Protein AF-A0A6N2D654-F1 (afdb_monomer_lite)

Structure (mmCIF, N/CA/C/O backbone):
data_AF-A0A6N2D654-F1
#
_entry.id   AF-A0A6N2D654-F1
#
loop_
_atom_site.group_PDB
_atom_site.id
_atom_site.type_symbol
_atom_site.label_atom_id
_atom_site.label_alt_id
_atom_site.label_comp_id
_atom_site.label_asym_id
_atom_site.label_entity_id
_atom_site.label_seq_id
_atom_site.pdbx_PDB_ins_code
_atom_site.Cartn_x
_atom_site.Cartn_y
_atom_site.Cartn_z
_atom_site.occupancy
_atom_site.B_iso_or_equiv
_atom_site.auth_seq_id
_atom_site.auth_comp_id
_atom_site.auth_asym_id
_atom_site.auth_atom_id
_atom_site.pdbx_PDB_model_num
ATOM 1 N N . MET A 1 1 ? 50.442 -39.856 20.739 1.00 30.22 1 MET A N 1
ATOM 2 C CA . MET A 1 1 ? 50.245 -41.298 20.496 1.00 30.22 1 MET A CA 1
ATOM 3 C C . MET A 1 1 ? 49.394 -41.437 19.245 1.00 30.22 1 MET A C 1
ATOM 5 O O . MET A 1 1 ? 48.281 -40.948 19.268 1.00 30.22 1 MET A O 1
ATOM 9 N N . ASN A 1 2 ? 50.004 -41.996 18.192 1.00 29.88 2 ASN A N 1
ATOM 10 C CA . ASN A 1 2 ? 49.468 -42.713 17.020 1.00 29.88 2 ASN A CA 1
ATOM 11 C C . ASN A 1 2 ? 48.177 -42.215 16.314 1.00 29.88 2 ASN A C 1
ATOM 13 O O . ASN A 1 2 ? 47.151 -42.105 16.957 1.00 29.88 2 ASN A O 1
ATOM 17 N N . ALA A 1 3 ? 48.072 -42.069 14.983 1.00 34.28 3 ALA A N 1
ATOM 18 C CA . ALA A 1 3 ? 49.008 -42.277 13.869 1.00 34.28 3 ALA A CA 1
ATOM 19 C C . ALA A 1 3 ? 48.269 -42.117 12.500 1.00 34.28 3 ALA A C 1
ATOM 21 O O . ALA A 1 3 ? 47.348 -42.882 12.254 1.00 34.28 3 ALA A O 1
ATOM 22 N N . THR A 1 4 ? 48.803 -41.270 11.589 1.00 38.09 4 THR A N 1
ATOM 23 C CA . THR A 1 4 ? 48.976 -41.451 10.100 1.00 38.09 4 THR A CA 1
ATOM 24 C C . THR A 1 4 ? 47.765 -41.605 9.130 1.00 38.09 4 THR A C 1
ATOM 26 O O . THR A 1 4 ? 46.789 -42.232 9.500 1.00 38.09 4 THR A O 1
ATOM 29 N N . ARG A 1 5 ? 47.735 -41.159 7.843 1.00 29.80 5 ARG A N 1
ATOM 30 C CA . ARG A 1 5 ? 48.710 -40.839 6.736 1.00 29.80 5 ARG A CA 1
ATOM 31 C C . ARG A 1 5 ? 48.085 -39.767 5.785 1.00 29.80 5 ARG A C 1
ATOM 33 O O . ARG A 1 5 ? 46.873 -39.792 5.645 1.00 29.80 5 ARG A O 1
ATOM 40 N N . TRP A 1 6 ? 48.757 -38.729 5.248 1.00 28.94 6 TRP A N 1
ATOM 41 C CA . TRP A 1 6 ? 49.670 -38.612 4.067 1.00 28.94 6 TRP A CA 1
ATOM 42 C C . TRP A 1 6 ? 49.196 -39.360 2.792 1.00 28.94 6 TRP A C 1
ATOM 44 O O . TRP A 1 6 ? 48.847 -40.529 2.881 1.00 28.94 6 TRP A O 1
ATOM 54 N N . THR A 1 7 ? 49.171 -38.785 1.572 1.00 29.03 7 THR A N 1
ATOM 55 C CA . THR A 1 7 ? 50.335 -38.263 0.812 1.00 29.03 7 THR A CA 1
ATOM 56 C C . THR A 1 7 ? 49.921 -37.453 -0.438 1.00 29.03 7 THR A C 1
ATOM 58 O O . THR A 1 7 ? 48.962 -37.814 -1.112 1.00 29.03 7 THR A O 1
ATOM 61 N N . ALA A 1 8 ? 50.712 -36.429 -0.778 1.00 30.97 8 ALA A N 1
ATOM 62 C CA . ALA A 1 8 ? 50.766 -35.755 -2.079 1.00 30.97 8 ALA A CA 1
ATOM 63 C C . ALA A 1 8 ? 51.756 -36.461 -3.032 1.00 30.97 8 ALA A C 1
ATOM 65 O O . ALA A 1 8 ? 52.706 -37.091 -2.563 1.00 30.97 8 ALA A O 1
ATOM 66 N N . LEU A 1 9 ? 51.589 -36.303 -4.350 1.00 26.06 9 LEU A N 1
ATOM 67 C CA . LEU A 1 9 ? 52.608 -36.661 -5.342 1.00 26.06 9 LEU A CA 1
ATOM 68 C C . LEU A 1 9 ? 52.730 -35.553 -6.402 1.00 26.06 9 LEU A C 1
ATOM 70 O O . LEU A 1 9 ? 51.803 -35.308 -7.167 1.00 26.06 9 LEU A O 1
ATOM 74 N N . THR A 1 10 ? 53.900 -34.919 -6.448 1.00 29.47 10 THR A N 1
ATOM 75 C CA . THR A 1 10 ? 54.369 -34.041 -7.528 1.00 29.47 10 THR A CA 1
ATOM 76 C C . THR A 1 10 ? 55.616 -34.690 -8.125 1.00 29.47 10 THR A C 1
ATOM 78 O O . THR A 1 10 ? 56.478 -35.137 -7.365 1.00 29.47 10 THR A O 1
ATOM 81 N N . LEU A 1 11 ? 55.760 -34.709 -9.455 1.00 25.98 11 LEU A N 1
ATOM 82 C CA . LEU A 1 11 ? 57.039 -35.002 -10.110 1.00 25.98 11 LEU A CA 1
ATOM 83 C C . LEU A 1 11 ? 57.305 -34.043 -11.289 1.00 25.98 11 LEU A C 1
ATOM 85 O O . LEU A 1 11 ? 56.505 -33.908 -12.208 1.00 25.98 11 LEU A O 1
ATOM 89 N N . LEU A 1 12 ? 58.459 -33.383 -11.159 1.00 26.81 12 LEU A N 1
ATOM 90 C CA . LEU A 1 12 ? 59.310 -32.605 -12.082 1.00 26.81 12 LEU A CA 1
ATOM 91 C C . LEU A 1 12 ? 59.687 -33.452 -13.341 1.00 26.81 12 LEU A C 1
ATOM 93 O O . LEU A 1 12 ? 59.618 -34.670 -13.249 1.00 26.81 12 LEU A O 1
ATOM 97 N N . ALA A 1 13 ? 60.191 -33.004 -14.504 1.00 29.61 13 ALA A N 1
ATOM 98 C CA . ALA A 1 13 ? 60.833 -31.774 -14.986 1.00 29.61 13 ALA A CA 1
ATOM 99 C C . ALA A 1 13 ? 61.185 -31.899 -16.504 1.00 29.61 13 ALA A C 1
ATOM 101 O O . ALA A 1 13 ? 61.182 -33.010 -17.030 1.00 29.61 13 ALA A O 1
ATOM 102 N N . LEU A 1 14 ? 61.699 -30.789 -17.078 1.00 25.59 14 LEU A N 1
ATOM 103 C CA . LEU A 1 14 ? 62.543 -30.603 -18.292 1.00 25.59 14 LEU A CA 1
ATOM 104 C C . LEU A 1 14 ? 61.855 -30.580 -19.681 1.00 25.59 14 LEU A C 1
ATOM 106 O O . LEU A 1 14 ? 61.030 -31.429 -19.969 1.00 25.59 14 LEU A O 1
ATOM 110 N N . ALA A 1 15 ? 62.238 -29.755 -20.668 1.00 29.62 15 ALA A N 1
ATOM 111 C CA . ALA A 1 15 ? 62.994 -28.494 -20.774 1.00 29.62 15 ALA A CA 1
ATOM 112 C C . ALA A 1 15 ? 62.985 -28.027 -22.258 1.00 29.62 15 ALA A C 1
ATOM 114 O O . ALA A 1 15 ? 63.107 -28.860 -23.146 1.00 29.62 15 ALA A O 1
ATOM 115 N N . LEU A 1 16 ? 62.911 -26.701 -22.464 1.00 30.39 16 LEU A N 1
ATOM 116 C CA . LEU A 1 16 ? 63.540 -25.846 -23.502 1.00 30.39 16 LEU A CA 1
ATOM 117 C C . LEU A 1 16 ? 63.520 -26.234 -25.002 1.00 30.39 16 LEU A C 1
ATOM 119 O O . LEU A 1 16 ? 64.112 -27.223 -25.418 1.00 30.39 16 LEU A O 1
ATOM 123 N N . GLY A 1 17 ? 63.049 -25.297 -25.839 1.00 27.64 17 GLY A N 1
ATOM 124 C CA . GLY A 1 17 ? 63.398 -25.216 -27.265 1.00 27.64 17 GLY A CA 1
ATOM 125 C C . GLY A 1 17 ? 62.677 -24.082 -28.003 1.00 27.64 17 GLY A C 1
ATOM 126 O O . GLY A 1 17 ? 61.460 -24.078 -28.101 1.00 27.64 17 GLY A O 1
ATOM 127 N N . THR A 1 18 ? 63.438 -23.103 -28.478 1.00 31.08 18 THR A N 1
ATOM 128 C CA . THR A 1 18 ? 63.051 -21.777 -28.992 1.00 31.08 18 THR A CA 1
ATOM 129 C C . THR A 1 18 ? 62.722 -21.707 -30.494 1.00 31.08 18 THR A C 1
ATOM 131 O O . THR A 1 18 ? 63.381 -22.379 -31.276 1.00 31.08 18 THR A O 1
ATOM 134 N N . ALA A 1 19 ? 61.863 -20.734 -30.842 1.00 28.12 19 ALA A N 1
ATOM 135 C CA . ALA A 1 19 ? 61.909 -19.798 -31.986 1.00 28.12 19 ALA A CA 1
ATOM 136 C C . ALA A 1 19 ? 61.863 -20.294 -33.451 1.00 28.12 19 ALA A C 1
ATOM 138 O O . ALA A 1 19 ? 62.678 -21.098 -33.889 1.00 28.12 19 ALA A O 1
ATOM 139 N N . GLY A 1 20 ? 61.016 -19.628 -34.252 1.00 25.61 20 GLY A N 1
ATOM 140 C CA . GLY A 1 20 ? 61.179 -19.534 -35.708 1.00 25.61 20 GLY A CA 1
ATOM 141 C C . GLY A 1 20 ? 59.920 -19.104 -36.465 1.00 25.61 20 GLY A C 1
ATOM 142 O O . GLY A 1 20 ? 59.122 -19.951 -36.841 1.00 25.61 20 GLY A O 1
ATOM 143 N N . CYS A 1 21 ? 59.766 -17.797 -36.700 1.00 25.58 21 CYS A N 1
ATOM 144 C CA . CYS A 1 21 ? 58.839 -17.214 -37.680 1.00 25.58 21 CYS A CA 1
ATOM 145 C C . CYS A 1 21 ? 59.178 -17.633 -39.122 1.00 25.58 21 CYS A C 1
ATOM 147 O O . CYS A 1 21 ? 60.349 -17.866 -39.426 1.00 25.58 21 CYS A O 1
ATOM 149 N N . GLY A 1 22 ? 58.197 -17.558 -40.028 1.00 26.50 22 GLY A N 1
ATOM 150 C CA . GLY A 1 22 ? 58.464 -17.420 -41.463 1.00 26.50 22 GLY A CA 1
ATOM 151 C C . GLY A 1 22 ? 57.301 -17.803 -42.375 1.00 26.50 22 GLY A C 1
ATOM 152 O O . GLY A 1 22 ? 57.204 -18.956 -42.776 1.00 26.50 22 GLY A O 1
ATOM 153 N N . ASP A 1 23 ? 56.478 -16.814 -42.729 1.00 33.22 23 ASP A N 1
ATOM 154 C CA . ASP A 1 23 ? 55.616 -16.811 -43.918 1.00 33.22 23 ASP A CA 1
ATOM 155 C C . ASP A 1 23 ? 56.428 -17.057 -45.199 1.00 33.22 23 ASP A C 1
ATOM 157 O O . ASP A 1 23 ? 57.528 -16.518 -45.355 1.00 33.22 23 ASP A O 1
ATOM 161 N N . SER A 1 24 ? 55.856 -17.771 -46.173 1.00 30.14 24 SER A N 1
ATOM 162 C CA . SER A 1 24 ? 56.014 -17.408 -47.590 1.00 30.14 24 SER A CA 1
ATOM 163 C C . SER A 1 24 ? 54.892 -17.988 -48.448 1.00 30.14 24 SER A C 1
ATOM 165 O O . SER A 1 24 ? 54.707 -19.197 -48.564 1.00 30.14 24 SER A O 1
ATOM 167 N N . ASP A 1 25 ? 54.200 -17.040 -49.057 1.00 32.75 25 ASP A N 1
ATOM 168 C CA . ASP A 1 25 ? 53.276 -17.074 -50.178 1.00 32.75 25 ASP A CA 1
ATOM 169 C C . ASP A 1 25 ? 53.813 -17.802 -51.434 1.00 32.75 25 ASP A C 1
ATOM 171 O O . ASP A 1 25 ? 55.025 -17.981 -51.590 1.00 32.75 25 ASP A O 1
ATOM 175 N N . SER A 1 26 ? 52.895 -18.060 -52.378 1.00 31.75 26 SER A N 1
ATOM 176 C CA . SER A 1 26 ? 53.054 -18.263 -53.840 1.00 31.75 26 SER A CA 1
ATOM 177 C C . SER A 1 26 ? 52.588 -19.620 -54.394 1.00 31.75 26 SER A C 1
ATOM 179 O O . SER A 1 26 ? 53.267 -20.642 -54.308 1.00 31.75 26 SER A O 1
ATOM 181 N N . THR A 1 27 ? 51.442 -19.575 -55.078 1.00 34.34 27 THR A N 1
ATOM 182 C CA . THR A 1 27 ? 50.940 -20.570 -56.046 1.00 34.34 27 THR A CA 1
ATOM 183 C C . THR A 1 27 ? 51.730 -20.520 -57.370 1.00 34.34 27 THR A C 1
ATOM 185 O O . THR A 1 27 ? 52.447 -19.545 -57.616 1.00 34.34 27 THR A O 1
ATOM 188 N N . PRO A 1 28 ? 51.627 -21.549 -58.247 1.00 42.59 28 PRO A N 1
ATOM 189 C CA . PRO A 1 28 ? 50.760 -21.383 -59.428 1.00 42.59 28 PRO A CA 1
ATOM 190 C C . PRO A 1 28 ? 50.086 -22.662 -60.004 1.00 42.59 28 PRO A C 1
ATOM 192 O O . PRO A 1 28 ? 50.677 -23.732 -60.084 1.00 42.59 28 PRO A O 1
ATOM 195 N N . VAL A 1 29 ? 48.835 -22.465 -60.446 1.00 31.16 29 VAL A N 1
ATOM 196 C CA . VAL A 1 29 ? 48.130 -22.878 -61.693 1.00 31.16 29 VAL A CA 1
ATOM 197 C C . VAL A 1 29 ? 48.417 -24.229 -62.391 1.00 31.16 29 VAL A C 1
ATOM 199 O O . VAL A 1 29 ? 49.499 -24.422 -62.937 1.00 31.16 29 VAL A O 1
ATOM 202 N N . ALA A 1 30 ? 47.353 -25.042 -62.544 1.00 29.58 30 ALA A N 1
ATOM 203 C CA . ALA A 1 30 ? 46.861 -25.720 -63.776 1.00 29.58 30 ALA A CA 1
ATOM 204 C C . ALA A 1 30 ? 45.679 -26.656 -63.396 1.00 29.58 30 ALA A C 1
ATOM 206 O O . ALA A 1 30 ? 45.871 -27.598 -62.637 1.00 29.58 30 ALA A O 1
ATOM 207 N N . SER A 1 31 ? 44.417 -26.266 -63.626 1.00 29.69 31 SER A N 1
ATOM 208 C CA . SER A 1 31 ? 43.546 -26.682 -64.751 1.00 29.69 31 SER A CA 1
ATOM 209 C C . SER A 1 31 ? 43.261 -28.191 -64.835 1.00 29.69 31 SER A C 1
ATOM 211 O O . SER A 1 31 ? 44.124 -28.932 -65.288 1.00 29.69 31 SER A O 1
ATOM 213 N N . ASP A 1 32 ? 42.046 -28.624 -64.476 1.00 31.31 32 ASP A N 1
ATOM 214 C CA . ASP A 1 32 ? 41.112 -29.208 -65.451 1.00 31.31 32 ASP A CA 1
ATOM 215 C C . ASP A 1 32 ? 39.727 -29.527 -64.858 1.00 31.31 32 ASP A C 1
ATOM 217 O O . ASP A 1 32 ? 39.574 -29.953 -63.716 1.00 31.31 32 ASP A O 1
ATOM 221 N N . ASP A 1 33 ? 38.768 -29.361 -65.760 1.00 31.80 33 ASP A N 1
ATOM 222 C CA . ASP A 1 33 ? 37.466 -30.003 -65.885 1.00 31.80 33 ASP A CA 1
ATOM 223 C C . ASP A 1 33 ? 36.188 -29.439 -65.243 1.00 31.80 33 ASP A C 1
ATOM 225 O O . ASP A 1 33 ? 36.125 -28.841 -64.173 1.00 31.80 33 ASP A O 1
ATOM 229 N N . SER A 1 34 ? 35.145 -29.612 -66.045 1.00 28.59 34 SER A N 1
ATOM 230 C CA . SER A 1 34 ? 33.940 -28.816 -66.192 1.00 28.59 34 SER A CA 1
ATOM 231 C C . SER A 1 34 ? 32.695 -29.698 -66.080 1.00 28.59 34 SER A C 1
ATOM 233 O O . SER A 1 34 ? 32.702 -30.831 -66.549 1.00 28.59 34 SER A O 1
ATOM 235 N N . SER A 1 35 ? 31.630 -29.172 -65.464 1.00 31.84 35 SER A N 1
ATOM 236 C CA . SER A 1 35 ? 30.184 -29.456 -65.673 1.00 31.84 35 SER A CA 1
ATOM 237 C C . SER A 1 35 ? 29.447 -29.088 -64.372 1.00 31.84 35 SER A C 1
ATOM 239 O O . SER A 1 35 ? 29.615 -29.737 -63.351 1.00 31.84 35 SER A O 1
ATOM 241 N N . SER A 1 36 ? 28.808 -27.925 -64.213 1.00 28.38 36 SER A N 1
ATOM 242 C CA . SER A 1 36 ? 27.663 -27.346 -64.935 1.00 28.38 36 SER A CA 1
ATOM 243 C C . SER A 1 36 ? 26.443 -28.264 -65.007 1.00 28.38 36 SER A C 1
ATOM 245 O O . SER A 1 36 ? 26.407 -29.144 -65.856 1.00 28.38 36 SER A O 1
ATOM 247 N N . MET A 1 37 ? 25.457 -27.912 -64.168 1.00 30.34 37 MET A N 1
ATOM 248 C CA . MET A 1 37 ? 24.007 -27.855 -64.419 1.00 30.34 37 MET A CA 1
ATOM 249 C C . MET A 1 37 ? 23.320 -29.118 -64.955 1.00 30.34 37 MET A C 1
ATOM 251 O O . MET A 1 37 ? 23.631 -29.581 -66.041 1.00 30.34 37 MET A O 1
ATOM 255 N N . ASP A 1 38 ? 22.290 -29.598 -64.254 1.00 30.58 38 ASP A N 1
ATOM 256 C CA . ASP A 1 38 ? 20.884 -29.334 -64.617 1.00 30.58 38 ASP A CA 1
ATOM 257 C C . ASP A 1 38 ? 19.944 -30.149 -63.700 1.00 30.58 38 ASP A C 1
ATOM 259 O O . ASP A 1 38 ? 20.124 -31.348 -63.502 1.00 30.58 38 ASP A O 1
ATOM 263 N N . SER A 1 39 ? 18.938 -29.497 -63.123 1.00 30.33 39 SER A N 1
ATOM 264 C CA . SER A 1 39 ? 17.641 -30.125 -62.832 1.00 30.33 39 SER A CA 1
ATOM 265 C C . SER A 1 39 ? 16.569 -29.036 -62.816 1.00 30.33 39 SER A C 1
ATOM 267 O O . SER A 1 39 ? 16.104 -28.551 -61.788 1.00 30.33 39 SER A O 1
ATOM 269 N N . THR A 1 40 ? 16.234 -28.621 -64.033 1.00 29.98 40 THR A N 1
ATOM 270 C CA . THR A 1 40 ? 14.900 -28.209 -64.488 1.00 29.98 40 THR A CA 1
ATOM 271 C C . THR A 1 40 ? 13.785 -29.052 -63.833 1.00 29.98 40 THR A C 1
ATOM 273 O O . THR A 1 40 ? 13.884 -30.268 -63.724 1.00 29.98 40 THR A O 1
ATOM 276 N N . SER A 1 41 ? 12.833 -28.402 -63.153 1.00 32.44 41 SER A N 1
ATOM 277 C CA . SER A 1 41 ? 11.524 -27.948 -63.664 1.00 32.44 41 SER A CA 1
ATOM 278 C C . SER A 1 41 ? 10.500 -29.077 -63.809 1.00 32.44 41 SER A C 1
ATOM 280 O O . SER A 1 41 ? 10.611 -29.848 -64.745 1.00 32.44 41 SER A O 1
ATOM 282 N N . GLU A 1 42 ? 9.483 -29.103 -62.933 1.00 30.39 42 GLU A N 1
ATOM 283 C CA . GLU A 1 42 ? 8.072 -29.303 -63.316 1.00 30.39 42 GLU A CA 1
ATOM 284 C C . GLU A 1 42 ? 7.125 -28.644 -62.285 1.00 30.39 42 GLU A C 1
ATOM 286 O O . GLU A 1 42 ? 6.950 -29.089 -61.156 1.00 30.39 42 GLU A O 1
ATOM 291 N N . THR A 1 43 ? 6.507 -27.544 -62.706 1.00 41.69 43 THR A N 1
ATOM 292 C CA . THR A 1 43 ? 5.106 -27.151 -62.443 1.00 41.69 43 THR A CA 1
ATOM 293 C C . THR A 1 43 ? 4.526 -26.887 -63.846 1.00 41.69 43 THR A C 1
ATOM 295 O O . THR A 1 43 ? 5.325 -26.510 -64.710 1.00 41.69 43 THR A O 1
ATOM 298 N N . PRO A 1 44 ? 3.220 -27.068 -64.159 1.00 42.59 44 PRO A N 1
ATOM 299 C CA . PRO A 1 44 ? 2.097 -26.591 -63.338 1.00 42.59 44 PRO A CA 1
ATOM 300 C C . PRO A 1 44 ? 0.803 -27.440 -63.399 1.00 42.59 44 PRO A C 1
ATOM 302 O O . PRO A 1 44 ? 0.531 -28.115 -64.385 1.00 42.59 44 PRO A O 1
ATOM 305 N N . GLN A 1 45 ? -0.093 -27.285 -62.420 1.00 32.31 45 GLN A N 1
ATOM 306 C CA . GLN A 1 45 ? -1.532 -27.308 -62.716 1.00 32.31 45 GLN A CA 1
ATOM 307 C C . GLN A 1 45 ? -2.269 -26.223 -61.929 1.00 32.31 45 GLN A C 1
ATOM 309 O O . GLN A 1 45 ? -2.055 -26.021 -60.737 1.00 32.31 45 GLN A O 1
ATOM 314 N N . THR A 1 46 ? -3.105 -25.508 -62.673 1.00 35.88 46 THR A N 1
ATOM 315 C CA . THR A 1 46 ? -3.881 -24.319 -62.323 1.00 35.88 46 THR A CA 1
ATOM 316 C C . THR A 1 46 ? -5.373 -24.611 -62.517 1.00 35.88 46 THR A C 1
ATOM 318 O O . THR A 1 46 ? -5.724 -25.407 -63.385 1.00 35.88 46 THR A O 1
ATOM 321 N N . SER A 1 47 ? -6.210 -23.835 -61.808 1.00 33.94 47 SER A N 1
ATOM 322 C CA . SER A 1 47 ? -7.693 -23.798 -61.768 1.00 33.94 47 SER A CA 1
ATOM 323 C C . SER A 1 47 ? -8.353 -24.942 -60.986 1.00 33.94 47 SER A C 1
ATOM 325 O O . SER A 1 47 ? -8.051 -26.099 -61.217 1.00 33.94 47 SER A O 1
ATOM 327 N N . GLU A 1 48 ? -9.237 -24.684 -60.015 1.00 29.75 48 GLU A N 1
ATOM 328 C CA . GLU A 1 48 ? -10.411 -23.802 -60.114 1.00 29.75 48 GLU A CA 1
ATOM 329 C C . GLU A 1 48 ? -10.702 -22.911 -58.882 1.00 29.75 48 GLU A C 1
ATOM 331 O O . GLU A 1 48 ? -10.188 -23.092 -57.782 1.00 29.75 48 GLU A O 1
ATOM 336 N N . THR A 1 49 ? -11.542 -21.908 -59.144 1.00 40.44 49 THR A N 1
ATOM 337 C CA . THR A 1 49 ? -12.116 -20.866 -58.275 1.00 40.44 49 THR A CA 1
ATOM 338 C C . THR A 1 49 ? -13.266 -21.414 -57.394 1.00 40.44 49 THR A C 1
ATOM 340 O O . THR A 1 49 ? -13.743 -22.522 -57.627 1.00 40.44 49 THR A O 1
ATOM 343 N N . PRO A 1 50 ? -13.712 -20.673 -56.357 1.00 42.47 50 PRO A N 1
ATOM 344 C CA . PRO A 1 50 ? -14.338 -21.238 -55.163 1.00 42.47 50 PRO A CA 1
ATOM 345 C C . PRO A 1 50 ? -15.813 -21.596 -55.371 1.00 42.47 50 PRO A C 1
ATOM 347 O O . PRO A 1 50 ? -16.604 -20.766 -55.825 1.00 42.47 50 PRO A O 1
ATOM 350 N N . GLN A 1 51 ? -16.206 -22.804 -54.960 1.00 33.75 51 GLN A N 1
ATOM 351 C CA . GLN A 1 51 ? -17.618 -23.125 -54.781 1.00 33.75 51 GLN A CA 1
ATOM 352 C C . GLN A 1 51 ? -18.121 -22.582 -53.443 1.00 33.75 51 GLN A C 1
ATOM 354 O O . GLN A 1 51 ? -17.599 -22.873 -52.369 1.00 33.75 51 GLN A O 1
ATOM 359 N N . THR A 1 52 ? -19.159 -21.767 -53.564 1.00 44.25 52 THR A N 1
ATOM 360 C CA . THR A 1 52 ? -20.070 -21.320 -52.518 1.00 44.25 52 THR A CA 1
ATOM 361 C C . THR A 1 52 ? -20.706 -22.550 -51.875 1.00 44.25 52 THR A C 1
ATOM 363 O O . THR A 1 52 ? -21.323 -23.347 -52.577 1.00 44.25 52 THR A O 1
ATOM 366 N N . SER A 1 53 ? -20.568 -22.704 -50.557 1.00 38.69 53 SER A N 1
ATOM 367 C CA . SER A 1 53 ? -21.360 -23.671 -49.798 1.00 38.69 53 SER A CA 1
ATOM 368 C C . SER A 1 53 ? -22.384 -22.922 -48.957 1.00 38.69 53 SER A C 1
ATOM 370 O O . SER A 1 53 ? -22.088 -21.904 -48.332 1.00 38.69 53 SER A O 1
ATOM 372 N N . GLU A 1 54 ? -23.606 -23.419 -49.060 1.00 35.53 54 GLU A N 1
ATOM 373 C CA . GLU A 1 54 ? -24.865 -22.802 -48.681 1.00 35.53 54 GLU A CA 1
ATOM 374 C C . GLU A 1 54 ? -25.037 -22.594 -47.169 1.00 35.53 54 GLU A C 1
ATOM 376 O O . GLU A 1 54 ? -24.435 -23.261 -46.327 1.00 35.53 54 GLU A O 1
ATOM 381 N N . THR A 1 55 ? -25.913 -21.643 -46.860 1.00 44.84 55 THR A N 1
ATOM 382 C CA . THR A 1 55 ? -26.507 -21.325 -45.560 1.00 44.84 55 THR A CA 1
ATOM 383 C C . THR A 1 55 ? -26.924 -22.584 -44.785 1.00 44.84 55 THR A C 1
ATOM 385 O O . THR A 1 55 ? -27.658 -23.407 -45.337 1.00 44.84 55 THR A O 1
ATOM 388 N N . PRO A 1 56 ? -26.578 -22.725 -43.489 1.00 42.31 56 PRO A N 1
ATOM 389 C CA . PRO A 1 56 ? -27.187 -23.752 -42.659 1.00 42.31 56 PRO A CA 1
ATOM 390 C C . PRO A 1 56 ? -28.691 -23.491 -42.552 1.00 42.31 56 PRO A C 1
ATOM 392 O O . PRO A 1 56 ? -29.126 -22.389 -42.206 1.00 42.31 56 PRO A O 1
ATOM 395 N N . GLN A 1 57 ? -29.476 -24.511 -42.892 1.00 35.53 57 GLN A N 1
ATOM 396 C CA . GLN A 1 57 ? -30.924 -24.507 -42.767 1.00 35.53 57 GLN A CA 1
ATOM 397 C C . GLN A 1 57 ? -31.361 -24.262 -41.320 1.00 35.53 57 GLN A C 1
ATOM 399 O O . GLN A 1 57 ? -30.746 -24.713 -40.356 1.00 35.53 57 GLN A O 1
ATOM 404 N N . THR A 1 58 ? -32.478 -23.557 -41.212 1.00 41.97 58 THR A N 1
ATOM 405 C CA . THR A 1 58 ? -33.300 -23.376 -40.023 1.00 41.97 58 THR A CA 1
ATOM 406 C C . THR A 1 58 ? -33.671 -24.743 -39.443 1.00 41.97 58 THR A C 1
ATOM 408 O O . THR A 1 58 ? -34.406 -25.499 -40.074 1.00 41.97 58 THR A O 1
ATOM 411 N N . SER A 1 59 ? -33.184 -25.068 -38.244 1.00 37.81 59 SER A N 1
ATOM 412 C CA . SER A 1 59 ? -33.708 -26.207 -37.487 1.00 37.81 59 SER A CA 1
ATOM 413 C C . SER A 1 59 ? -35.101 -25.866 -36.963 1.00 37.81 59 SER A C 1
ATOM 415 O O . SER A 1 59 ? -35.286 -24.889 -36.235 1.00 37.81 59 SER A O 1
ATOM 417 N N . GLU A 1 60 ? -36.075 -26.676 -37.373 1.00 37.31 60 GLU A N 1
ATOM 418 C CA . GLU A 1 60 ? -37.452 -26.662 -36.895 1.00 37.31 60 GLU A CA 1
ATOM 419 C C . GLU A 1 60 ? -37.541 -26.895 -35.379 1.00 37.31 60 GLU A C 1
ATOM 421 O O . GLU A 1 60 ? -36.709 -27.561 -34.762 1.00 37.31 60 GLU A O 1
ATOM 426 N N . ALA A 1 61 ? -38.597 -26.329 -34.795 1.00 39.66 61 ALA A N 1
ATOM 427 C CA . ALA A 1 61 ? -38.923 -26.403 -33.381 1.00 39.66 61 ALA A CA 1
ATOM 428 C C . ALA A 1 61 ? -39.110 -27.859 -32.899 1.00 39.66 61 ALA A C 1
ATOM 430 O O . ALA A 1 61 ? -39.882 -28.606 -33.512 1.00 39.66 61 ALA A O 1
ATOM 431 N N . PRO A 1 62 ? -38.496 -28.267 -31.770 1.00 41.59 62 PRO A N 1
ATOM 432 C CA . PRO A 1 62 ? -38.835 -29.530 -31.144 1.00 41.59 62 PRO A CA 1
ATOM 433 C C . PRO A 1 62 ? -40.242 -29.467 -30.539 1.00 41.59 62 PRO A C 1
ATOM 435 O O . PRO A 1 62 ? -40.614 -28.524 -29.839 1.00 41.59 62 PRO A O 1
ATOM 438 N N . GLN A 1 63 ? -41.014 -30.509 -30.839 1.00 36.06 63 GLN A N 1
ATOM 439 C CA . GLN A 1 63 ? -42.332 -30.802 -30.290 1.00 36.06 63 GLN A CA 1
ATOM 440 C C . GLN A 1 63 ? -42.324 -30.831 -28.755 1.00 36.06 63 GLN A C 1
ATOM 442 O O . GLN A 1 63 ? -41.387 -31.308 -28.116 1.00 36.06 63 GLN A O 1
ATOM 447 N N . THR A 1 64 ? -43.435 -30.354 -28.201 1.00 42.03 64 THR A N 1
ATOM 448 C CA . THR A 1 64 ? -43.860 -30.416 -26.800 1.00 42.03 64 THR A CA 1
ATOM 449 C C . THR A 1 64 ? -43.596 -31.774 -26.148 1.00 42.03 64 THR A C 1
ATOM 451 O O . THR A 1 64 ? -44.204 -32.772 -26.533 1.00 42.03 64 THR A O 1
ATOM 454 N N . SER A 1 65 ? -42.756 -31.779 -25.110 1.00 37.59 65 SER A N 1
ATOM 455 C CA . SER A 1 65 ? -42.726 -32.827 -24.088 1.00 37.59 65 SER A CA 1
ATOM 456 C C . SER A 1 65 ? -43.471 -32.330 -22.853 1.00 37.59 65 SER A C 1
ATOM 458 O O . SER A 1 65 ? -43.320 -31.180 -22.442 1.00 37.59 65 SER A O 1
ATOM 460 N N . GLU A 1 66 ? -44.305 -33.209 -22.311 1.00 35.84 66 GLU A N 1
ATOM 461 C CA . GLU A 1 66 ? -45.190 -32.986 -21.173 1.00 35.84 66 GLU A CA 1
ATOM 462 C C . GLU A 1 66 ? -44.445 -32.583 -19.890 1.00 35.84 66 GLU A C 1
ATOM 464 O O . GLU A 1 66 ? -43.272 -32.892 -19.676 1.00 35.84 66 GLU A O 1
ATOM 469 N N . THR A 1 67 ? -45.189 -31.873 -19.046 1.00 38.09 67 THR A N 1
ATOM 470 C CA . THR A 1 67 ? -44.835 -31.247 -17.772 1.00 38.09 67 THR A CA 1
ATOM 471 C C . THR A 1 67 ? -44.113 -32.190 -16.795 1.00 38.09 67 THR A C 1
ATOM 473 O O . THR A 1 67 ? -44.727 -33.143 -16.307 1.00 38.09 67 THR A O 1
ATOM 476 N N . PRO A 1 68 ? -42.864 -31.891 -16.390 1.00 37.75 68 PRO A N 1
ATOM 477 C CA . PRO A 1 68 ? -42.308 -32.389 -15.141 1.00 37.75 68 PRO A CA 1
ATOM 478 C C . PRO A 1 68 ? -42.888 -31.584 -13.970 1.00 37.75 68 PRO A C 1
ATOM 480 O O . PRO A 1 68 ? -43.123 -30.380 -14.070 1.00 37.75 68 PRO A O 1
ATOM 483 N N . GLN A 1 69 ? -43.155 -32.278 -12.867 1.00 35.75 69 GLN A N 1
ATOM 484 C CA . GLN A 1 69 ? -43.744 -31.724 -11.652 1.00 35.75 69 GLN A CA 1
ATOM 485 C C . GLN A 1 69 ? -42.930 -30.552 -11.083 1.00 35.75 69 GLN A C 1
ATOM 487 O O . GLN A 1 69 ? -41.702 -30.551 -11.116 1.00 35.75 69 GLN A O 1
ATOM 492 N N . THR A 1 70 ? -43.652 -29.584 -10.517 1.00 38.28 70 THR A N 1
ATOM 493 C CA . THR A 1 70 ? -43.162 -28.503 -9.654 1.00 38.28 70 THR A CA 1
ATOM 494 C C . THR A 1 70 ? -42.149 -29.015 -8.631 1.00 38.28 70 THR A C 1
ATOM 496 O O . THR A 1 70 ? -42.529 -29.707 -7.687 1.00 38.28 70 THR A O 1
ATOM 499 N N . SER A 1 71 ? -40.885 -28.634 -8.810 1.00 38.72 71 SER A N 1
ATOM 500 C CA . SER A 1 71 ? -39.903 -28.549 -7.733 1.00 38.72 71 SER A CA 1
ATOM 501 C C . SER A 1 71 ? -39.791 -27.082 -7.338 1.00 38.72 71 SER A C 1
ATOM 503 O O . SER A 1 71 ? -39.776 -26.199 -8.196 1.00 38.72 71 SER A O 1
ATOM 505 N N . GLU A 1 72 ? -39.811 -26.851 -6.035 1.00 34.53 72 GLU A N 1
ATOM 506 C CA . GLU A 1 72 ? -39.929 -25.553 -5.386 1.00 34.53 72 GLU A CA 1
ATOM 507 C C . GLU A 1 72 ? -38.817 -24.578 -5.800 1.00 34.53 72 GLU A C 1
ATOM 509 O O . GLU A 1 72 ? -37.669 -24.958 -6.030 1.00 34.53 72 GLU A O 1
ATOM 514 N N . THR A 1 73 ? -39.195 -23.305 -5.907 1.00 33.12 73 THR A N 1
ATOM 515 C CA . THR A 1 73 ? -38.319 -22.145 -6.095 1.00 33.12 73 THR A CA 1
ATOM 516 C C . THR A 1 73 ? -37.138 -22.183 -5.118 1.00 33.12 73 THR A C 1
ATOM 518 O O . THR A 1 73 ? -37.380 -22.298 -3.914 1.00 33.12 73 THR A O 1
ATOM 521 N N . PRO A 1 74 ? -35.884 -22.015 -5.585 1.00 36.97 74 PRO A N 1
ATOM 522 C CA . PRO A 1 74 ? -34.774 -21.686 -4.702 1.00 36.97 74 PRO A CA 1
ATOM 523 C C . PRO A 1 74 ? -35.128 -20.386 -3.988 1.00 36.97 74 PRO A C 1
ATOM 525 O O . PRO A 1 74 ? -35.504 -19.406 -4.639 1.00 36.97 74 PRO A O 1
ATOM 528 N N . GLN A 1 75 ? -35.068 -20.395 -2.660 1.00 31.80 75 GLN A N 1
ATOM 529 C CA . GLN A 1 75 ? -35.249 -19.179 -1.887 1.00 31.80 75 GLN A CA 1
ATOM 530 C C . GLN A 1 75 ? -34.205 -18.156 -2.335 1.00 31.80 75 GLN A C 1
ATOM 532 O O . GLN A 1 75 ? -33.010 -18.440 -2.385 1.00 31.80 75 GLN A O 1
ATOM 537 N N . THR A 1 76 ? -34.691 -16.975 -2.703 1.00 32.78 76 THR A N 1
ATOM 538 C CA . THR A 1 76 ? -33.919 -15.738 -2.760 1.00 32.78 76 THR A CA 1
ATOM 539 C C . THR A 1 76 ? -33.042 -15.658 -1.519 1.00 32.78 76 THR A C 1
ATOM 541 O O . THR A 1 76 ? -33.567 -15.655 -0.409 1.00 32.78 76 THR A O 1
ATOM 544 N N . SER A 1 77 ? -31.724 -15.611 -1.720 1.00 36.28 77 SER A N 1
ATOM 545 C CA . SER A 1 77 ? -30.789 -15.209 -0.676 1.00 36.28 77 SER A CA 1
ATOM 546 C C . SER A 1 77 ? -31.195 -13.804 -0.252 1.00 36.28 77 SER A C 1
ATOM 548 O O . SER A 1 77 ? -31.149 -12.873 -1.059 1.00 36.28 77 SER A O 1
ATOM 550 N N . GLU A 1 78 ? -31.706 -13.690 0.968 1.00 29.39 78 GLU A N 1
ATOM 551 C CA . GLU A 1 78 ? -32.069 -12.414 1.559 1.00 29.39 78 GLU A CA 1
ATOM 552 C C . GLU A 1 78 ? -30.822 -11.523 1.621 1.00 29.39 78 GLU A C 1
ATOM 554 O O . GLU A 1 78 ? -29.709 -11.978 1.888 1.00 29.39 78 GLU A O 1
ATOM 559 N N . THR A 1 79 ? -31.033 -10.247 1.310 1.00 30.77 79 THR A N 1
ATOM 560 C CA . THR A 1 79 ? -30.162 -9.116 1.640 1.00 30.77 79 THR A CA 1
ATOM 561 C C . THR A 1 79 ? -29.526 -9.288 3.026 1.00 30.77 79 THR A C 1
ATOM 563 O O . THR A 1 79 ? -30.239 -9.722 3.935 1.00 30.77 79 THR A O 1
ATOM 566 N N . PRO A 1 80 ? -28.245 -8.913 3.225 1.00 35.34 80 PRO A N 1
ATOM 567 C CA . PRO A 1 80 ? -27.629 -8.916 4.548 1.00 35.34 80 PRO A CA 1
ATOM 568 C C . PRO A 1 80 ? -28.533 -8.155 5.514 1.00 35.34 80 PRO A C 1
ATOM 570 O O . PRO A 1 80 ? -28.934 -7.023 5.229 1.00 35.34 80 PRO A O 1
ATOM 573 N N . GLN A 1 81 ? -28.908 -8.800 6.616 1.00 28.23 81 GLN A N 1
ATOM 574 C CA . GLN A 1 81 ? -29.648 -8.130 7.669 1.00 28.23 81 GLN A CA 1
ATOM 575 C C . GLN A 1 81 ? -28.774 -6.987 8.185 1.00 28.23 81 GLN A C 1
ATOM 577 O O . GLN A 1 81 ? -27.714 -7.217 8.761 1.00 28.23 81 GLN A O 1
ATOM 582 N N . THR A 1 82 ? -29.215 -5.748 7.974 1.00 29.02 82 THR A N 1
ATOM 583 C CA . THR A 1 82 ? -28.861 -4.636 8.857 1.00 29.02 82 THR A CA 1
ATOM 584 C C . THR A 1 82 ? -29.009 -5.137 10.286 1.00 29.02 82 THR A C 1
ATOM 586 O O . THR A 1 82 ? -30.097 -5.604 10.623 1.00 29.02 82 THR A O 1
ATOM 589 N N . SER A 1 83 ? -27.941 -5.069 11.088 1.00 35.22 83 SER A N 1
ATOM 590 C CA . SER A 1 83 ? -27.998 -5.311 12.532 1.00 35.22 83 SER A CA 1
ATOM 591 C C . SER A 1 83 ? -29.177 -4.533 13.102 1.00 35.22 83 SER A C 1
ATOM 593 O O . SER A 1 83 ? -29.132 -3.307 13.215 1.00 35.22 83 SER A O 1
ATOM 595 N N . GLU A 1 84 ? -30.267 -5.237 13.399 1.00 28.55 84 GLU A N 1
ATOM 596 C CA . GLU A 1 84 ? -31.365 -4.652 14.140 1.00 28.55 84 GLU A CA 1
ATOM 597 C C . GLU A 1 84 ? -30.804 -4.285 15.511 1.00 28.55 84 GLU A C 1
ATOM 599 O O . GLU A 1 84 ? -30.260 -5.121 16.234 1.00 28.55 84 GLU A O 1
ATOM 604 N N . THR A 1 85 ? -30.910 -3.003 15.853 1.00 35.31 85 THR A N 1
ATOM 605 C CA . THR A 1 85 ? -30.752 -2.504 17.219 1.00 35.31 85 THR A CA 1
ATOM 606 C C . THR A 1 85 ? -31.490 -3.466 18.154 1.00 35.31 85 THR A C 1
ATOM 608 O O . THR A 1 85 ? -32.637 -3.797 17.830 1.00 35.31 85 THR A O 1
ATOM 611 N N . PRO A 1 86 ? -30.907 -3.929 19.279 1.00 39.66 86 PRO A N 1
ATOM 612 C CA . PRO A 1 86 ? -31.583 -4.878 20.150 1.00 39.66 86 PRO A CA 1
ATOM 613 C C . PRO A 1 86 ? -32.866 -4.225 20.660 1.00 39.66 86 PRO A C 1
ATOM 615 O O . PRO A 1 86 ? -32.871 -3.410 21.581 1.00 39.66 86 PRO A O 1
ATOM 618 N N . THR A 1 87 ? -33.988 -4.558 20.028 1.00 34.38 87 THR A N 1
ATOM 619 C CA . THR A 1 87 ? -35.309 -4.145 20.474 1.00 34.38 87 THR A CA 1
ATOM 620 C C . THR A 1 87 ? -35.686 -5.100 21.589 1.00 34.38 87 THR A C 1
ATOM 622 O O . THR A 1 87 ? -36.433 -6.061 21.411 1.00 34.38 87 THR A O 1
ATOM 625 N N . SER A 1 88 ? -35.148 -4.821 22.777 1.00 37.81 88 SER A N 1
ATOM 626 C CA . SER A 1 88 ? -35.694 -5.340 24.023 1.00 37.81 88 SER A CA 1
ATOM 627 C C . SER A 1 88 ? -37.124 -4.809 24.163 1.00 37.81 88 SER A C 1
ATOM 629 O O . SER A 1 88 ? -37.373 -3.700 24.628 1.00 37.81 88 SER A O 1
ATOM 631 N N . THR A 1 89 ? -38.084 -5.575 23.647 1.00 37.62 89 THR A N 1
ATOM 632 C CA . THR A 1 89 ? -39.526 -5.336 23.816 1.00 37.62 89 THR A CA 1
ATOM 633 C C . THR A 1 89 ? -40.095 -6.115 25.005 1.00 37.62 89 THR A C 1
ATOM 635 O O . THR A 1 89 ? -41.289 -6.005 25.290 1.00 37.62 89 THR A O 1
ATOM 638 N N . GLN A 1 90 ? -39.261 -6.851 25.752 1.00 47.16 90 GLN A N 1
ATOM 639 C CA . GLN A 1 90 ? -39.609 -7.293 27.101 1.00 47.16 90 GLN A CA 1
ATOM 640 C C . GLN A 1 90 ? -39.190 -6.223 28.118 1.00 47.16 90 GLN A C 1
ATOM 642 O O . GLN A 1 90 ? -38.071 -5.721 28.037 1.00 47.16 90 GLN A O 1
ATOM 647 N N . PRO A 1 91 ? -40.051 -5.869 29.093 1.00 56.59 91 PRO A N 1
ATOM 648 C CA . PRO A 1 91 ? -39.605 -5.067 30.225 1.00 56.59 91 PRO A CA 1
ATOM 649 C C . PRO A 1 91 ? -38.425 -5.776 30.910 1.00 56.59 91 PRO A C 1
ATOM 651 O O . PRO A 1 91 ? -38.434 -7.013 30.967 1.00 56.59 91 PRO A O 1
ATOM 654 N N . PRO A 1 92 ? -37.421 -5.029 31.409 1.00 64.19 92 PRO A N 1
ATOM 655 C CA . PRO A 1 92 ? -36.288 -5.630 32.100 1.00 64.19 92 PRO A CA 1
ATOM 656 C C . PRO A 1 92 ? -36.797 -6.534 33.231 1.00 64.19 92 PRO A C 1
ATOM 658 O O . PRO A 1 92 ? -37.802 -6.196 33.867 1.00 64.19 92 PRO A O 1
ATOM 661 N N . PRO A 1 93 ? -36.163 -7.691 33.480 1.00 72.31 93 PRO A N 1
ATOM 662 C CA . PRO A 1 93 ? -36.544 -8.537 34.600 1.00 72.31 93 PRO A CA 1
ATOM 663 C C . PRO A 1 93 ? -36.376 -7.744 35.901 1.00 72.31 93 PRO A C 1
ATOM 665 O O . PRO A 1 93 ? -35.299 -7.222 36.172 1.00 72.31 93 PRO A O 1
ATOM 668 N N . THR A 1 94 ? -37.446 -7.634 36.689 1.00 74.69 94 THR A N 1
ATOM 669 C CA . THR A 1 94 ? -37.448 -6.932 37.981 1.00 74.69 94 THR A CA 1
ATOM 670 C C . THR A 1 94 ? -37.574 -7.930 39.128 1.00 74.69 94 THR A C 1
ATOM 672 O O . THR A 1 94 ? -38.316 -8.909 39.011 1.00 74.69 94 THR A O 1
ATOM 675 N N . GLY A 1 95 ? -36.904 -7.659 40.245 1.00 87.88 95 GLY A N 1
ATOM 676 C CA . GLY A 1 95 ? -37.008 -8.412 41.500 1.00 87.88 95 GLY A CA 1
ATOM 677 C C . GLY A 1 95 ? -36.788 -7.497 42.704 1.00 87.88 95 GLY A C 1
ATOM 678 O O . GLY A 1 95 ? -36.651 -6.291 42.525 1.00 87.88 95 GLY A O 1
ATOM 679 N N . ASP A 1 96 ? -36.749 -8.055 43.915 1.00 92.44 96 ASP A N 1
ATOM 680 C CA . ASP A 1 96 ? -36.612 -7.271 45.156 1.00 92.44 96 ASP A CA 1
ATOM 681 C C . ASP A 1 96 ? -35.169 -7.311 45.706 1.00 92.44 96 ASP A C 1
ATOM 683 O O . ASP A 1 96 ? -34.927 -6.993 46.875 1.00 92.44 96 ASP A O 1
ATOM 687 N N . ALA A 1 97 ? -34.196 -7.761 44.908 1.00 95.31 97 ALA A N 1
ATOM 688 C CA . ALA A 1 97 ? -32.793 -7.820 45.307 1.00 95.31 97 ALA A CA 1
ATOM 689 C C . ALA A 1 97 ? -32.098 -6.458 45.144 1.00 95.31 97 ALA A C 1
ATOM 691 O O . ALA A 1 97 ? -32.505 -5.606 44.351 1.00 95.31 97 ALA A O 1
ATOM 692 N N . SER A 1 98 ? -31.020 -6.243 45.899 1.00 95.00 98 SER A N 1
ATOM 693 C CA . SER A 1 98 ? -30.183 -5.042 45.811 1.00 95.00 98 SER A CA 1
ATOM 694 C C . SER A 1 98 ? -28.698 -5.391 45.763 1.00 95.00 98 SER A C 1
ATOM 696 O O . SER A 1 98 ? -28.267 -6.438 46.247 1.00 95.00 98 SER A O 1
ATOM 698 N N . LEU A 1 99 ? -27.900 -4.482 45.214 1.00 95.69 99 LEU A N 1
ATOM 699 C CA . LEU A 1 99 ? -26.452 -4.607 45.102 1.00 95.69 99 LEU A CA 1
ATOM 700 C C . LEU A 1 99 ? -25.780 -3.318 45.567 1.00 95.69 99 LEU A C 1
ATOM 702 O O . LEU A 1 99 ? -26.197 -2.230 45.171 1.00 95.69 99 LEU A O 1
ATOM 706 N N . GLN A 1 100 ? -24.727 -3.446 46.373 1.00 95.25 100 GLN A N 1
ATOM 707 C CA . GLN A 1 100 ? -23.913 -2.332 46.838 1.00 95.25 100 GLN A CA 1
ATOM 708 C C . GLN A 1 100 ? -22.429 -2.490 46.498 1.00 95.25 100 GLN A C 1
ATOM 710 O O . GLN A 1 100 ? -21.898 -3.600 46.446 1.00 95.25 100 GLN A O 1
ATOM 715 N N . TRP A 1 101 ? -21.758 -1.358 46.287 1.00 93.06 101 TRP A N 1
ATOM 716 C CA . TRP A 1 101 ? -20.306 -1.267 46.115 1.00 93.06 101 TRP A CA 1
ATOM 717 C C . TRP A 1 101 ? -19.805 0.148 46.405 1.00 93.06 101 TRP A C 1
ATOM 719 O O . TRP A 1 101 ? -20.581 1.099 46.530 1.00 93.06 101 TRP A O 1
ATOM 729 N N . ARG A 1 102 ? -18.483 0.316 46.444 1.00 90.62 102 ARG A N 1
ATOM 730 C CA . ARG A 1 102 ? -17.825 1.624 46.444 1.00 90.62 102 ARG A CA 1
ATOM 731 C C . ARG A 1 102 ? -16.902 1.747 45.240 1.00 90.62 102 ARG A C 1
ATOM 733 O O . ARG A 1 102 ? -16.006 0.933 45.048 1.00 90.62 102 ARG A O 1
ATOM 740 N N . SER A 1 103 ? -17.124 2.783 44.432 1.00 87.69 103 SER A N 1
ATOM 741 C CA . SER A 1 103 ? -16.323 3.036 43.226 1.00 87.69 103 SER A CA 1
ATOM 742 C C . SER A 1 103 ? -15.085 3.856 43.568 1.00 87.69 103 SER A C 1
ATOM 744 O O . SER A 1 103 ? -15.213 4.928 44.163 1.00 87.69 103 SER A O 1
ATOM 746 N N . LEU A 1 104 ? -13.907 3.380 43.168 1.00 85.38 104 LEU A N 1
ATOM 747 C CA . LEU A 1 104 ? -12.614 4.034 43.368 1.00 85.38 104 LEU A CA 1
ATOM 748 C C . LEU A 1 104 ? -11.853 4.135 42.041 1.00 85.38 104 LEU A C 1
ATOM 750 O O . LEU A 1 104 ? -12.006 3.288 41.162 1.00 85.38 104 LEU A O 1
ATOM 754 N N . PHE A 1 105 ? -10.982 5.135 41.909 1.00 79.88 105 PHE A N 1
ATOM 755 C CA . PHE A 1 105 ? -9.935 5.098 40.884 1.00 79.88 105 PHE A CA 1
ATOM 756 C C . PHE A 1 105 ? -8.765 4.239 41.385 1.00 79.88 105 PHE A C 1
ATOM 758 O O . PHE A 1 105 ? -8.466 4.224 42.574 1.00 79.88 105 PHE A O 1
ATOM 765 N N . GLY A 1 106 ? -8.077 3.510 40.506 1.00 66.75 106 GLY A N 1
ATOM 766 C CA . GLY A 1 106 ? -6.820 2.844 40.880 1.00 66.75 106 GLY A CA 1
ATOM 767 C C . GLY A 1 106 ? -5.712 3.845 41.265 1.00 66.75 106 GLY A C 1
ATOM 768 O O . GLY A 1 106 ? -5.778 5.029 40.935 1.00 66.75 106 GLY A O 1
ATOM 769 N N . SER A 1 107 ? -4.643 3.382 41.922 1.00 60.12 107 SER A N 1
ATOM 770 C CA . SER A 1 107 ? -3.505 4.236 42.327 1.00 60.12 107 SER A CA 1
ATOM 771 C C . SER A 1 107 ? -2.716 4.847 41.149 1.00 60.12 107 SER A C 1
ATOM 773 O O . SER A 1 107 ? -2.035 5.857 41.329 1.00 60.12 107 SER A O 1
ATOM 775 N N . ASN A 1 108 ? -2.871 4.298 39.936 1.00 55.03 108 ASN A N 1
ATOM 776 C CA . ASN A 1 108 ? -2.054 4.603 38.755 1.00 55.03 108 ASN A CA 1
ATOM 777 C C . ASN A 1 108 ? -2.795 5.269 37.580 1.00 55.03 108 ASN A C 1
ATOM 779 O O . ASN A 1 108 ? -2.189 5.490 36.533 1.00 55.03 108 ASN A O 1
ATOM 783 N N . VAL A 1 109 ? -4.071 5.651 37.727 1.00 55.41 109 VAL A N 1
ATOM 784 C CA . VAL A 1 109 ? -4.875 6.180 36.600 1.00 55.41 109 VAL A CA 1
ATOM 785 C C . VAL A 1 109 ? -4.268 7.477 35.995 1.00 55.41 109 VAL A C 1
ATOM 787 O O . VAL A 1 109 ? -4.496 7.804 34.833 1.00 55.41 109 VAL A O 1
ATOM 790 N N . GLN A 1 110 ? -3.401 8.186 36.733 1.00 49.25 110 GLN A N 1
ATOM 791 C CA . GLN A 1 110 ? -2.732 9.413 36.269 1.00 49.25 110 GLN A CA 1
ATOM 792 C C . GLN A 1 110 ? -1.324 9.242 35.661 1.00 49.25 110 GLN A C 1
ATOM 794 O O . GLN A 1 110 ? -0.793 10.232 35.165 1.00 49.25 110 GLN A O 1
ATOM 799 N N . GLN A 1 111 ? -0.679 8.068 35.723 1.00 47.31 111 GLN A N 1
ATOM 800 C CA . GLN A 1 111 ? 0.788 7.996 35.537 1.00 47.31 111 GLN A CA 1
ATOM 801 C C . GLN A 1 111 ? 1.290 7.332 34.242 1.00 47.31 111 GLN A C 1
ATOM 803 O O . GLN A 1 111 ? 2.484 7.414 33.970 1.00 47.31 111 GLN A O 1
ATOM 808 N N . GLY A 1 112 ? 0.424 6.712 33.431 1.00 45.56 112 GLY A N 1
ATOM 809 C CA . GLY A 1 112 ? 0.861 5.921 32.267 1.00 45.56 112 GLY A CA 1
ATOM 810 C C . GLY A 1 112 ? 0.792 6.613 30.899 1.00 45.56 112 GLY A C 1
ATOM 811 O O . GLY A 1 112 ? 1.545 6.246 30.004 1.00 45.56 112 GLY A O 1
ATOM 812 N N . SER A 1 113 ? -0.094 7.600 30.707 1.00 48.06 113 SER A N 1
ATOM 813 C CA . SER A 1 113 ? -0.291 8.261 29.408 1.00 48.06 113 SER A CA 1
ATOM 814 C C . SER A 1 113 ? -0.808 9.701 29.574 1.00 48.06 113 SER A C 1
ATOM 816 O O . SER A 1 113 ? -1.634 9.956 30.454 1.00 48.06 113 SER A O 1
ATOM 818 N N . PRO A 1 114 ? -0.388 10.659 28.725 1.00 49.12 114 PRO A N 1
ATOM 819 C CA . PRO A 1 114 ? -0.950 12.016 28.687 1.00 49.12 114 PRO A CA 1
ATOM 820 C C . PRO A 1 114 ? -2.476 12.024 28.520 1.00 49.12 114 PRO A C 1
ATOM 822 O O . PRO A 1 114 ? -3.159 12.895 29.059 1.00 49.12 114 PRO A O 1
ATOM 825 N N . TRP A 1 115 ? -3.000 11.016 27.821 1.00 50.78 115 TRP A N 1
ATOM 826 C CA . TRP A 1 115 ? -4.423 10.798 27.607 1.00 50.78 115 TRP A CA 1
ATOM 827 C C . TRP A 1 115 ? -5.183 10.476 28.903 1.00 50.78 115 TRP A C 1
ATOM 829 O O . TRP A 1 115 ? -6.175 11.134 29.221 1.00 50.78 115 TRP A O 1
ATOM 839 N N . SER A 1 116 ? -4.676 9.530 29.707 1.00 56.09 116 SER A N 1
ATOM 840 C CA . SER A 1 116 ? -5.318 9.103 30.959 1.00 56.09 116 SER A CA 1
ATOM 841 C C . SER A 1 116 ? -5.388 10.249 31.972 1.00 56.09 116 SER A C 1
ATOM 843 O O . SER A 1 116 ? -6.368 10.396 32.702 1.00 56.09 116 SER A O 1
ATOM 845 N N . GLY A 1 117 ? -4.388 11.137 31.954 1.00 59.28 117 GLY A N 1
ATOM 846 C CA . GLY A 1 117 ? -4.396 12.381 32.715 1.00 59.28 117 GLY A CA 1
ATOM 847 C C . GLY A 1 117 ? -5.563 13.308 32.357 1.00 59.28 117 GLY A C 1
ATOM 848 O O . GLY A 1 117 ? -6.135 13.912 33.261 1.00 59.28 117 GLY A O 1
ATOM 849 N N . GLN A 1 118 ? -5.962 13.401 31.083 1.00 58.22 118 GLN A N 1
ATOM 850 C CA . GLN A 1 118 ? -7.083 14.249 30.661 1.00 58.22 118 GLN A CA 1
ATOM 851 C C . GLN A 1 118 ? -8.442 13.674 31.043 1.00 58.22 118 GLN A C 1
ATOM 853 O O . GLN A 1 118 ? -9.284 14.417 31.545 1.00 58.22 118 GLN A O 1
ATOM 858 N N . VAL A 1 119 ? -8.646 12.373 30.827 1.00 62.47 119 VAL A N 1
ATOM 859 C CA . VAL A 1 119 ? -9.902 11.710 31.200 1.00 62.47 119 VAL A CA 1
ATOM 860 C C . VAL A 1 119 ? -10.095 11.803 32.718 1.00 62.47 119 VAL A C 1
ATOM 862 O O . VAL A 1 119 ? -11.129 12.262 33.189 1.00 62.47 119 VAL A O 1
ATOM 865 N N . VAL A 1 120 ? -9.059 11.513 33.515 1.00 63.19 120 VAL A N 1
ATOM 866 C CA . VAL A 1 120 ? -9.144 11.619 34.984 1.00 63.19 120 VAL A CA 1
ATOM 867 C C . VAL A 1 120 ? -9.321 13.055 35.462 1.00 63.19 120 VAL A C 1
ATOM 869 O O . VAL A 1 120 ? -10.067 13.281 36.413 1.00 63.19 120 VAL A O 1
ATOM 872 N N . GLN A 1 121 ? -8.644 14.034 34.849 1.00 60.50 121 GLN A N 1
ATOM 873 C CA . GLN A 1 121 ? -8.834 15.442 35.210 1.00 60.50 121 GLN A CA 1
ATOM 874 C C . GLN A 1 121 ? -10.264 15.905 34.907 1.00 60.50 121 GLN A C 1
ATOM 876 O O . GLN A 1 121 ? -10.862 16.553 35.760 1.00 60.50 121 GLN A O 1
ATOM 881 N N . GLY A 1 122 ? -10.844 15.522 33.765 1.00 58.84 122 GLY A N 1
ATOM 882 C CA . GLY A 1 122 ? -12.251 15.803 33.465 1.00 58.84 122 GLY A CA 1
ATOM 883 C C . GLY A 1 122 ? -13.182 15.251 34.546 1.00 58.84 122 GLY A C 1
ATOM 884 O O . GLY A 1 122 ? -13.975 15.987 35.126 1.00 58.84 122 GLY A O 1
ATOM 885 N N . VAL A 1 123 ? -13.019 13.982 34.934 1.00 62.59 123 VAL A N 1
ATOM 886 C CA . VAL A 1 123 ? -13.899 13.356 35.941 1.00 62.59 123 VAL A CA 1
ATOM 887 C C . VAL A 1 123 ? -13.692 13.904 37.356 1.00 62.59 123 VAL A C 1
ATOM 889 O O . VAL A 1 123 ? -14.657 14.074 38.104 1.00 62.59 123 VAL A O 1
ATOM 892 N N . ALA A 1 124 ? -12.448 14.184 37.752 1.00 57.25 124 ALA A N 1
ATOM 893 C CA . ALA A 1 124 ? -12.134 14.656 39.100 1.00 57.25 124 ALA A CA 1
ATOM 894 C C . ALA A 1 124 ? -12.642 16.083 39.374 1.00 57.25 124 ALA A C 1
ATOM 896 O O . ALA A 1 124 ? -12.863 16.423 40.539 1.00 57.25 124 ALA A O 1
ATOM 897 N N . TRP A 1 125 ? -12.822 16.902 38.329 1.00 53.91 125 TRP A N 1
ATOM 898 C CA . TRP A 1 125 ? -13.126 18.329 38.462 1.00 53.91 125 TRP A CA 1
ATOM 899 C C . TRP A 1 125 ? -14.475 18.757 37.860 1.00 53.91 125 TRP A C 1
ATOM 901 O O . TRP A 1 125 ? -15.054 19.714 38.375 1.00 53.91 125 TRP A O 1
ATOM 911 N N . ASP A 1 126 ? -15.018 18.053 36.857 1.00 54.28 126 ASP A N 1
ATOM 912 C CA . ASP A 1 126 ? -16.239 18.489 36.155 1.00 54.28 126 ASP A CA 1
ATOM 913 C C . ASP A 1 126 ? -17.542 17.905 36.729 1.00 54.28 126 ASP A C 1
ATOM 915 O O . ASP A 1 126 ? -18.618 18.428 36.444 1.00 54.28 126 ASP A O 1
ATOM 919 N N . GLY A 1 127 ? -17.478 16.855 37.559 1.00 58.19 127 GLY A N 1
ATOM 920 C CA . GLY A 1 127 ? -18.618 16.314 38.324 1.00 58.19 127 GLY A CA 1
ATOM 921 C C . GLY A 1 127 ? -19.764 15.682 37.513 1.00 58.19 127 GLY A C 1
ATOM 922 O O . GLY A 1 127 ? -20.654 15.079 38.107 1.00 58.19 127 GLY A O 1
ATOM 923 N N . ASP A 1 128 ? -19.735 15.780 36.185 1.00 67.50 128 ASP A N 1
ATOM 924 C CA . ASP A 1 128 ? -20.759 15.291 35.260 1.00 67.50 128 ASP A CA 1
ATOM 925 C C . ASP A 1 128 ? -20.270 14.027 34.538 1.00 67.50 128 ASP A C 1
ATOM 927 O O . ASP A 1 128 ? -19.795 14.063 33.404 1.00 67.50 128 ASP A O 1
ATOM 931 N N . SER A 1 129 ? -20.281 12.881 35.214 1.00 76.19 129 SER A N 1
ATOM 932 C CA . SER A 1 129 ? -19.989 11.582 34.586 1.00 76.19 129 SER A CA 1
ATOM 933 C C . SER A 1 129 ? -20.768 10.485 35.310 1.00 76.19 129 SER A C 1
ATOM 935 O O . SER A 1 129 ? -20.379 10.105 36.428 1.00 76.19 129 SER A O 1
ATOM 937 N N . PRO A 1 130 ? -21.916 10.051 34.762 1.00 86.69 130 PRO A N 1
ATOM 938 C CA . PRO A 1 130 ? -22.751 9.058 35.396 1.00 86.69 130 PRO A CA 1
ATOM 939 C C . PRO A 1 130 ? -22.076 7.688 35.394 1.00 86.69 130 PRO A C 1
ATOM 941 O O . PRO A 1 130 ? -21.203 7.380 34.583 1.00 86.69 130 PRO A O 1
ATOM 944 N N . LEU A 1 131 ? -22.471 6.882 36.373 1.00 90.50 131 LEU A N 1
ATOM 945 C CA . LEU A 1 131 ? -22.033 5.502 36.479 1.00 90.50 131 LEU A CA 1
ATOM 946 C C . LEU A 1 131 ? -23.086 4.641 35.787 1.00 90.50 131 LEU A C 1
ATOM 948 O O . LEU A 1 131 ? -24.275 4.807 36.053 1.00 90.50 131 LEU A O 1
ATOM 952 N N . VAL A 1 132 ? -22.662 3.736 34.921 1.00 94.12 132 VAL A N 1
ATOM 953 C CA . VAL A 1 132 ? -23.542 2.798 34.231 1.00 94.12 132 VAL A CA 1
ATOM 954 C C . VAL A 1 132 ? -23.278 1.406 34.784 1.00 94.12 132 VAL A C 1
ATOM 956 O O . VAL A 1 132 ? -22.131 0.992 34.965 1.00 94.12 132 VAL A O 1
ATOM 959 N N . PHE A 1 133 ? -24.362 0.706 35.097 1.00 94.31 133 PHE A N 1
ATOM 960 C CA . PHE A 1 133 ? -24.352 -0.636 35.655 1.00 94.31 133 PHE A CA 1
ATOM 961 C C . PHE A 1 133 ? -24.916 -1.626 34.637 1.00 94.31 133 PHE A C 1
ATOM 963 O O . PHE A 1 133 ? -25.971 -1.381 34.042 1.00 94.31 133 PHE A O 1
ATOM 970 N N . MET A 1 134 ? -24.224 -2.754 34.482 1.00 96.00 134 MET A N 1
ATOM 971 C CA . MET A 1 134 ? -24.623 -3.872 33.638 1.00 96.00 134 MET A CA 1
ATOM 972 C C . MET A 1 134 ? -24.739 -5.162 34.457 1.00 96.00 134 MET A C 1
ATOM 974 O O . MET A 1 134 ? -23.844 -5.496 35.237 1.00 96.00 134 MET A O 1
ATOM 978 N N . LEU A 1 135 ? -25.820 -5.904 34.216 1.00 96.06 135 LEU A N 1
ATOM 979 C CA . LEU A 1 135 ? -26.041 -7.269 34.687 1.00 96.06 135 LEU A CA 1
ATOM 980 C C . LEU A 1 135 ? -25.995 -8.217 33.485 1.00 96.06 135 LEU A C 1
ATOM 982 O O . LEU A 1 135 ? -26.717 -8.010 32.509 1.00 96.06 135 LEU A O 1
ATOM 986 N N . CYS A 1 136 ? -25.186 -9.265 33.565 1.00 96.00 136 CYS A N 1
ATOM 987 C CA . CYS A 1 136 ? -24.903 -10.175 32.457 1.00 96.00 136 CYS A CA 1
ATOM 988 C C . CYS A 1 136 ? -25.084 -11.629 32.909 1.00 96.00 136 CYS A C 1
ATOM 990 O O . CYS A 1 136 ? -24.983 -11.943 34.101 1.00 96.00 136 CYS A O 1
ATOM 992 N N . ALA A 1 137 ? -25.352 -12.523 31.957 1.00 96.25 137 ALA A N 1
ATOM 993 C CA . ALA A 1 137 ? -25.417 -13.955 32.232 1.00 96.25 137 ALA A CA 1
ATOM 994 C C . ALA A 1 137 ? -24.047 -14.485 32.693 1.00 96.25 137 ALA A C 1
ATOM 996 O O . ALA A 1 137 ? -23.006 -13.940 32.329 1.00 96.25 137 ALA A O 1
ATOM 997 N N . THR A 1 138 ? -24.031 -15.563 33.479 1.00 96.12 138 THR A N 1
ATOM 998 C CA . THR A 1 138 ? -22.792 -16.151 34.026 1.00 96.12 138 THR A CA 1
ATOM 999 C C . THR A 1 138 ? -21.810 -16.650 32.967 1.00 96.12 138 THR A C 1
ATOM 1001 O O . THR A 1 138 ? -20.609 -16.730 33.211 1.00 96.12 138 THR A O 1
ATOM 1004 N N . GLU A 1 139 ? -22.328 -16.980 31.792 1.00 94.25 139 GLU A N 1
ATOM 1005 C CA . GLU A 1 139 ? -21.607 -17.437 30.613 1.00 94.25 139 GLU A CA 1
ATOM 1006 C C . GLU A 1 139 ? -21.151 -16.292 29.689 1.00 94.25 139 GLU A C 1
ATOM 1008 O O . GLU A 1 139 ? -20.313 -16.522 28.820 1.00 94.25 139 GLU A O 1
ATOM 1013 N N . ASP A 1 140 ? -21.653 -15.068 29.884 1.00 91.94 140 ASP A N 1
ATOM 1014 C CA . ASP A 1 140 ? -21.315 -13.885 29.082 1.00 91.94 140 ASP A CA 1
ATOM 1015 C C . ASP A 1 140 ? -20.305 -12.996 29.823 1.00 91.94 140 ASP A C 1
ATOM 1017 O O . ASP A 1 140 ? -20.626 -11.932 30.357 1.00 91.94 140 ASP A O 1
ATOM 1021 N N . ALA A 1 141 ? -19.052 -13.455 29.864 1.00 88.88 141 ALA A N 1
ATOM 1022 C CA . ALA A 1 141 ? -17.956 -12.762 30.546 1.00 88.88 141 ALA A CA 1
ATOM 1023 C C . ALA A 1 141 ? -17.635 -11.371 29.968 1.00 88.88 141 ALA A C 1
ATOM 1025 O O . ALA A 1 141 ? -17.055 -10.532 30.654 1.00 88.88 141 ALA A O 1
ATOM 1026 N N . THR A 1 142 ? -18.012 -11.128 28.713 1.00 88.00 142 THR A N 1
ATOM 1027 C CA . THR A 1 142 ? -17.849 -9.847 28.016 1.00 88.00 142 THR A CA 1
ATOM 1028 C C . THR A 1 142 ? -19.051 -8.931 28.165 1.00 88.00 142 THR A C 1
ATOM 1030 O O . THR A 1 142 ? -19.018 -7.818 27.657 1.00 88.00 142 THR A O 1
ATOM 1033 N N . CYS A 1 143 ? -20.133 -9.388 28.797 1.00 91.69 143 CYS A N 1
ATOM 1034 C CA . CYS A 1 143 ? -21.408 -8.683 28.815 1.00 91.69 143 CYS A CA 1
ATOM 1035 C C . CYS A 1 143 ? -21.856 -8.205 27.422 1.00 91.69 143 CYS A C 1
ATOM 1037 O O . CYS A 1 143 ? -22.290 -7.064 27.256 1.00 91.69 143 CYS A O 1
ATOM 1039 N N . ALA A 1 144 ? -21.680 -9.041 26.399 1.00 91.00 144 ALA A N 1
ATOM 1040 C CA . ALA A 1 144 ? -22.010 -8.683 25.029 1.00 91.00 144 ALA A CA 1
ATOM 1041 C C . ALA A 1 144 ? -23.523 -8.531 24.812 1.00 91.00 144 ALA A C 1
ATOM 1043 O O . ALA A 1 144 ? -23.976 -7.790 23.944 1.00 91.00 144 ALA A O 1
ATOM 1044 N N . SER A 1 145 ? -24.328 -9.226 25.612 1.00 93.38 145 SER A N 1
ATOM 1045 C CA . SER A 1 145 ? -25.786 -9.119 25.614 1.00 93.38 145 SER A CA 1
ATOM 1046 C C . SER A 1 145 ? -26.274 -8.913 27.049 1.00 93.38 145 SER A C 1
ATOM 1048 O O . SER A 1 145 ? -26.722 -9.867 27.692 1.00 93.38 145 SER A O 1
ATOM 1050 N N . PRO A 1 146 ? -26.170 -7.682 27.590 1.00 93.56 146 PRO A N 1
ATOM 1051 C CA . PRO A 1 146 ? -26.556 -7.412 28.967 1.00 93.56 146 PRO A CA 1
ATOM 1052 C C . PRO A 1 146 ? -28.038 -7.737 29.188 1.00 93.56 146 PRO A C 1
ATOM 1054 O O . PRO A 1 146 ? -28.909 -7.317 28.427 1.00 93.56 146 PRO A O 1
ATOM 1057 N N . ILE A 1 147 ? -28.329 -8.451 30.277 1.00 94.69 147 ILE A N 1
ATOM 1058 C CA . ILE A 1 147 ? -29.696 -8.717 30.752 1.00 94.69 147 ILE A CA 1
ATOM 1059 C C . ILE A 1 147 ? -30.345 -7.405 31.202 1.00 94.69 147 ILE A C 1
ATOM 1061 O O . ILE A 1 147 ? -31.530 -7.162 30.966 1.00 94.69 147 ILE A O 1
ATOM 1065 N N . LEU A 1 148 ? -29.555 -6.562 31.866 1.00 93.44 148 LEU A N 1
ATOM 1066 C CA . LEU A 1 148 ? -29.936 -5.228 32.298 1.00 93.44 148 LEU A CA 1
ATOM 1067 C C . LEU A 1 148 ? -28.757 -4.288 32.074 1.00 93.44 148 LEU A C 1
ATOM 1069 O O . LEU A 1 148 ? -27.637 -4.595 32.470 1.00 93.44 148 LEU A O 1
ATOM 1073 N N . ILE A 1 149 ? -29.030 -3.124 31.501 1.00 93.94 149 ILE A N 1
ATOM 1074 C CA . ILE A 1 149 ? -28.098 -2.006 31.435 1.00 93.94 149 ILE A CA 1
ATOM 1075 C C . ILE A 1 149 ? -28.855 -0.729 31.769 1.00 93.94 149 ILE A C 1
ATOM 1077 O O . ILE A 1 149 ? -29.914 -0.462 31.195 1.00 93.94 149 ILE A O 1
ATOM 1081 N N . ARG A 1 150 ? -28.343 0.049 32.724 1.00 92.62 150 ARG A N 1
ATOM 1082 C CA . ARG A 1 150 ? -28.883 1.377 33.014 1.00 92.62 150 ARG A CA 1
ATOM 1083 C C . ARG A 1 150 ? -27.895 2.261 33.747 1.00 92.62 150 ARG A C 1
ATOM 1085 O O . ARG A 1 150 ? -26.985 1.801 34.434 1.00 92.62 150 ARG A O 1
ATOM 1092 N N . GLU A 1 151 ? -28.168 3.548 33.658 1.00 92.56 151 GLU A N 1
ATOM 1093 C CA . GLU A 1 151 ? -27.535 4.555 34.487 1.00 92.56 151 GLU A CA 1
ATOM 1094 C C . GLU A 1 151 ? -27.931 4.395 35.967 1.00 92.56 151 GLU A C 1
ATOM 1096 O O . GLU A 1 151 ? -29.084 4.093 36.304 1.00 92.56 151 GLU A O 1
ATOM 1101 N N . VAL A 1 152 ? -26.957 4.596 36.850 1.00 91.25 152 VAL A N 1
ATOM 1102 C CA . VAL A 1 152 ? -27.133 4.691 38.301 1.00 91.25 152 VAL A CA 1
ATOM 1103 C C . VAL A 1 152 ? -27.602 6.100 38.640 1.00 91.25 152 VAL A C 1
ATOM 1105 O O . VAL A 1 152 ? -26.963 7.083 38.254 1.00 91.25 152 VAL A O 1
ATOM 1108 N N . THR A 1 153 ? -28.686 6.221 39.405 1.00 89.19 153 THR A N 1
ATOM 1109 C CA . THR A 1 153 ? -29.205 7.543 39.773 1.00 89.19 153 THR A CA 1
ATOM 1110 C C . THR A 1 153 ? -28.307 8.252 40.790 1.00 89.19 153 THR A C 1
ATOM 1112 O O . THR A 1 153 ? -27.464 7.656 41.468 1.00 89.19 153 THR A O 1
ATOM 1115 N N . THR A 1 154 ? -28.495 9.564 40.945 1.00 81.62 154 THR A N 1
ATOM 1116 C CA . THR A 1 154 ? -27.727 10.346 41.928 1.00 81.62 154 THR A CA 1
ATOM 1117 C C . THR A 1 154 ? -28.016 9.891 43.365 1.00 81.62 154 THR A C 1
ATOM 1119 O O . THR A 1 154 ? -27.108 9.859 44.200 1.00 81.62 154 THR A O 1
ATOM 1122 N N . GLU A 1 155 ? -29.261 9.509 43.662 1.00 84.38 155 GLU A N 1
ATOM 1123 C CA . GLU A 1 155 ? -29.665 8.975 44.965 1.00 84.38 155 GLU A CA 1
ATOM 1124 C C . GLU A 1 155 ? -29.012 7.619 45.244 1.00 84.38 155 GLU A C 1
ATOM 1126 O O . GLU A 1 155 ? -28.450 7.427 46.322 1.00 84.38 155 GLU A O 1
ATOM 1131 N N . GLU A 1 156 ? -29.031 6.710 44.264 1.00 88.50 156 GLU A N 1
ATOM 1132 C CA . GLU A 1 156 ? -28.389 5.394 44.360 1.00 88.50 156 GLU A CA 1
ATOM 1133 C C . GLU A 1 156 ? -26.881 5.537 44.585 1.00 88.50 156 GLU A C 1
ATOM 1135 O O . GLU A 1 156 ? -26.315 4.865 45.446 1.00 88.50 156 GLU A O 1
ATOM 1140 N N . ARG A 1 157 ? -26.233 6.469 43.875 1.00 83.69 157 ARG A N 1
ATOM 1141 C CA . ARG A 1 157 ? -24.793 6.741 43.974 1.00 83.69 157 ARG A CA 1
ATOM 1142 C C . ARG A 1 157 ? -24.380 7.395 45.292 1.00 83.69 157 ARG A C 1
ATOM 1144 O O . ARG A 1 157 ? -23.234 7.274 45.694 1.00 83.69 157 ARG A O 1
ATOM 1151 N N . THR A 1 158 ? -25.259 8.131 45.965 1.00 76.06 158 THR A N 1
ATOM 1152 C CA . THR A 1 158 ? -24.923 8.826 47.227 1.00 76.06 158 THR A CA 1
ATOM 1153 C C . THR A 1 158 ? -25.496 8.134 48.461 1.00 76.06 158 THR A C 1
ATOM 1155 O O . THR A 1 158 ? -25.452 8.690 49.568 1.00 76.06 158 THR A O 1
ATOM 1158 N N . ALA A 1 159 ? -25.995 6.907 48.294 1.00 71.69 159 ALA A N 1
ATOM 1159 C CA . ALA A 1 159 ? -26.549 6.094 49.360 1.00 71.69 159 ALA A CA 1
ATOM 1160 C C . ALA A 1 159 ? -25.571 6.010 50.550 1.00 71.69 159 ALA A C 1
ATOM 1162 O O . ALA A 1 159 ? -24.413 5.620 50.426 1.00 71.69 159 ALA A O 1
ATOM 1163 N N . GLY A 1 160 ? -26.028 6.437 51.732 1.00 66.19 160 GLY A N 1
ATOM 1164 C CA . GLY A 1 160 ? -25.204 6.450 52.949 1.00 66.19 160 GLY A CA 1
ATOM 1165 C C . GLY A 1 160 ? -24.328 7.695 53.161 1.00 66.19 160 GLY A C 1
ATOM 1166 O O . GLY A 1 160 ? -23.533 7.705 54.098 1.00 66.19 160 GLY A O 1
ATOM 1167 N N . GLY A 1 161 ? -24.482 8.761 52.362 1.00 67.62 161 GLY A N 1
ATOM 1168 C CA . GLY A 1 161 ? -23.836 10.062 52.604 1.00 67.62 161 GLY A CA 1
ATOM 1169 C C . GLY A 1 161 ? -22.341 10.113 52.262 1.00 67.62 161 GLY A C 1
ATOM 1170 O O . GLY A 1 161 ? -21.595 10.871 52.885 1.00 67.62 161 GLY A O 1
ATOM 1171 N N . GLY A 1 162 ? -21.902 9.281 51.312 1.00 61.19 162 GLY A N 1
ATOM 1172 C CA . GLY A 1 162 ? -20.513 9.195 50.853 1.00 61.19 162 GLY A CA 1
ATOM 1173 C C . GLY A 1 162 ? -20.027 10.420 50.067 1.00 61.19 162 GLY A C 1
ATOM 1174 O O . GLY A 1 162 ? -20.779 11.349 49.773 1.00 61.19 162 GLY A O 1
ATOM 1175 N N . PHE A 1 163 ? -18.739 10.421 49.712 1.00 63.59 163 PHE A N 1
ATOM 1176 C CA . PHE A 1 163 ? -18.165 11.467 48.862 1.00 63.59 163 PHE A CA 1
ATOM 1177 C C . PHE A 1 163 ? -18.801 11.416 47.462 1.00 63.59 163 PHE A C 1
ATOM 1179 O O . PHE A 1 163 ? -18.854 10.338 46.879 1.00 63.59 163 PHE A O 1
ATOM 1186 N N . PRO A 1 164 ? -19.256 12.544 46.884 1.00 68.25 164 PRO A N 1
ATOM 1187 C CA . PRO A 1 164 ? -19.924 12.531 45.577 1.00 68.25 164 PRO A CA 1
ATOM 1188 C C . PRO A 1 164 ? -18.962 12.214 44.418 1.00 68.25 164 PRO A C 1
ATOM 1190 O O . PRO A 1 164 ? -19.379 11.735 43.363 1.00 68.25 164 PRO A O 1
ATOM 1193 N N . LEU A 1 165 ? -17.665 12.460 44.621 1.00 74.06 165 LEU A N 1
ATOM 1194 C CA . LEU A 1 165 ? -16.613 12.256 43.631 1.00 74.06 165 LEU A CA 1
ATOM 1195 C C . LEU A 1 165 ? -15.902 10.923 43.861 1.00 74.06 165 LEU A C 1
ATOM 1197 O O . LEU A 1 165 ? -15.588 10.566 44.995 1.00 74.06 165 LEU A O 1
ATOM 1201 N N . ILE A 1 166 ? -15.601 10.226 42.767 1.00 79.62 166 ILE A N 1
ATOM 1202 C CA . ILE A 1 166 ? -14.727 9.050 42.772 1.00 79.62 166 ILE A CA 1
ATOM 1203 C C . ILE A 1 166 ? -13.282 9.553 42.868 1.00 79.62 166 ILE A C 1
ATOM 1205 O O . ILE A 1 166 ? -12.898 10.492 42.171 1.00 79.62 166 ILE A O 1
ATOM 1209 N N . GLN A 1 167 ? -12.491 8.982 43.771 1.00 76.56 167 GLN A N 1
ATOM 1210 C CA . GLN A 1 167 ? -11.092 9.335 44.023 1.00 76.56 167 GLN A CA 1
ATOM 1211 C C . GLN A 1 167 ? -10.244 8.056 44.123 1.00 76.56 167 GLN A C 1
ATOM 1213 O O . GLN A 1 167 ? -10.796 6.964 44.272 1.00 76.56 167 GLN A O 1
ATOM 1218 N N . PRO A 1 168 ? -8.901 8.159 44.099 1.00 75.94 168 PRO A N 1
ATOM 1219 C CA . PRO A 1 168 ? -8.030 6.985 44.189 1.00 75.94 168 PRO A CA 1
ATOM 1220 C C . PRO A 1 168 ? -8.203 6.124 45.454 1.00 75.94 168 PRO A C 1
ATOM 1222 O O . PRO A 1 168 ? -7.880 4.944 45.466 1.00 75.94 168 PRO A O 1
ATOM 1225 N N . SER A 1 169 ? -8.669 6.719 46.554 1.00 76.19 169 SER A N 1
ATOM 1226 C CA . SER A 1 169 ? -8.771 6.051 47.863 1.00 76.19 169 SER A CA 1
ATOM 1227 C C . SER A 1 169 ? -10.083 6.318 48.603 1.00 76.19 169 SER A C 1
ATOM 1229 O O . SER A 1 169 ? -10.246 5.913 49.754 1.00 76.19 169 SER A O 1
ATOM 1231 N N . SER A 1 170 ? -11.022 7.024 47.974 1.00 79.12 170 SER A N 1
ATOM 1232 C CA . SER A 1 170 ? -12.351 7.291 48.529 1.00 79.12 170 SER A CA 1
ATOM 1233 C C . SER A 1 170 ? -13.359 7.491 47.402 1.00 79.12 170 SER A C 1
ATOM 1235 O O . SER A 1 170 ? -12.984 7.830 46.285 1.00 79.12 170 SER A O 1
ATOM 1237 N N . GLY A 1 171 ? -14.637 7.268 47.675 1.00 81.81 171 GLY A N 1
ATOM 1238 C CA . GLY A 1 171 ? -15.666 7.422 46.660 1.00 81.81 171 GLY A CA 1
ATOM 1239 C C . GLY A 1 171 ? -17.071 7.205 47.209 1.00 81.81 171 GLY A C 1
ATOM 1240 O O . GLY A 1 171 ? -17.221 6.869 48.392 1.00 81.81 171 GLY A O 1
ATOM 1241 N N . PRO A 1 172 ? -18.088 7.416 46.363 1.00 84.00 172 PRO A N 1
ATOM 1242 C CA . PRO A 1 172 ? -19.477 7.180 46.714 1.00 84.00 172 PRO A CA 1
ATOM 1243 C C . PRO A 1 172 ? -19.750 5.691 46.952 1.00 84.00 172 PRO A C 1
ATOM 1245 O O . PRO A 1 172 ? -19.318 4.845 46.163 1.00 84.00 172 PRO A O 1
ATOM 1248 N N . THR A 1 173 ? -20.509 5.381 48.006 1.00 88.88 173 THR A N 1
ATOM 1249 C CA . THR A 1 173 ? -21.169 4.077 48.135 1.00 88.88 173 THR A CA 1
ATOM 1250 C C . THR A 1 173 ? -22.410 4.096 47.257 1.00 88.88 173 THR A C 1
ATOM 1252 O O . THR A 1 173 ? -23.280 4.943 47.434 1.00 88.88 173 THR A O 1
ATOM 1255 N N . THR A 1 174 ? -22.475 3.168 46.311 1.00 91.69 174 THR A N 1
ATOM 1256 C CA . THR A 1 174 ? -23.607 3.009 45.404 1.00 91.69 174 THR A CA 1
ATOM 1257 C C . THR A 1 174 ? -24.457 1.835 45.853 1.00 91.69 174 THR A C 1
ATOM 1259 O O . THR A 1 174 ? -23.906 0.788 46.184 1.00 91.69 174 THR A O 1
ATOM 1262 N N . VAL A 1 175 ? -25.778 2.010 45.867 1.00 94.38 175 VAL A N 1
ATOM 1263 C CA . VAL A 1 175 ? -26.751 0.941 46.121 1.00 94.38 175 VAL A CA 1
ATOM 1264 C C . VAL A 1 175 ? -27.811 0.989 45.028 1.00 94.38 175 VAL A C 1
ATOM 1266 O O . VAL A 1 175 ? -28.574 1.947 44.967 1.00 94.38 175 VAL A O 1
ATOM 1269 N N . VAL A 1 176 ? -27.860 -0.035 44.181 1.00 94.00 176 VAL A N 1
ATOM 1270 C CA . VAL A 1 176 ? -28.893 -0.209 43.146 1.00 94.00 176 VAL A CA 1
ATOM 1271 C C . VAL A 1 176 ? -29.866 -1.298 43.582 1.00 94.00 176 VAL A C 1
ATOM 1273 O O . VAL A 1 176 ? -29.457 -2.358 44.059 1.00 94.00 176 VAL A O 1
ATOM 1276 N N . GLY A 1 177 ? -31.156 -1.009 43.442 1.00 92.38 177 GLY A N 1
ATOM 1277 C CA . GLY A 1 177 ? -32.248 -1.921 43.779 1.00 92.38 177 GLY A CA 1
ATOM 1278 C C . GLY A 1 177 ? -33.011 -2.410 42.552 1.00 92.38 177 GLY A C 1
ATOM 1279 O O . GLY A 1 177 ? -32.594 -2.190 41.410 1.00 92.38 177 GLY A O 1
ATOM 1280 N N . ASP A 1 178 ? -34.149 -3.048 42.824 1.00 92.25 178 ASP A N 1
ATOM 1281 C CA . ASP A 1 178 ? -35.092 -3.590 41.841 1.00 92.25 178 ASP A CA 1
ATOM 1282 C C . ASP A 1 178 ? -34.476 -4.650 40.904 1.00 92.25 178 ASP A C 1
ATOM 1284 O O . ASP A 1 178 ? -34.861 -4.790 39.739 1.00 92.25 178 ASP A O 1
ATOM 1288 N N . LEU A 1 179 ? -33.488 -5.398 41.409 1.00 94.38 179 LEU A N 1
ATOM 1289 C CA . LEU A 1 179 ? -32.745 -6.387 40.633 1.00 94.38 179 LEU A CA 1
ATOM 1290 C C . LEU A 1 179 ? -33.381 -7.783 40.737 1.00 94.38 179 LEU A C 1
ATOM 1292 O O . LEU A 1 179 ? -33.872 -8.161 41.804 1.00 94.38 179 LEU A O 1
ATOM 1296 N N . PRO A 1 180 ? -33.341 -8.590 39.663 1.00 94.88 180 PRO A N 1
ATOM 1297 C CA . PRO A 1 180 ? -33.804 -9.971 39.714 1.00 94.88 180 PRO A CA 1
ATOM 1298 C C . PRO A 1 180 ? -32.880 -10.826 40.594 1.00 94.88 180 PRO A C 1
ATOM 1300 O O . PRO A 1 180 ? -31.656 -10.717 40.516 1.00 94.88 180 PRO A O 1
ATOM 1303 N N . ALA A 1 181 ? -33.451 -11.726 41.396 1.00 95.12 181 ALA A N 1
ATOM 1304 C CA . ALA A 1 181 ? -32.672 -12.748 42.091 1.00 95.12 181 ALA A CA 1
ATOM 1305 C C . ALA A 1 181 ? -32.012 -13.721 41.092 1.00 95.12 181 ALA A C 1
ATOM 1307 O O . ALA A 1 181 ? -32.539 -13.970 40.004 1.00 95.12 181 ALA A O 1
ATOM 1308 N N . GLY A 1 182 ? -30.855 -14.278 41.449 1.00 95.25 182 GLY A N 1
ATOM 1309 C CA . GLY A 1 182 ? -30.093 -15.196 40.597 1.00 95.25 182 GLY A CA 1
ATOM 1310 C C . GLY A 1 182 ? -28.580 -15.029 40.715 1.00 95.25 182 GLY A C 1
ATOM 1311 O O . GLY A 1 182 ? -28.085 -14.259 41.535 1.00 95.25 182 GLY A O 1
ATOM 1312 N N . GLU A 1 183 ? -27.846 -15.769 39.891 1.00 97.19 183 GLU A N 1
ATOM 1313 C CA . GLU A 1 183 ? -26.396 -15.629 39.743 1.00 97.19 183 GLU A CA 1
ATOM 1314 C C . GLU A 1 183 ? -26.091 -14.865 38.458 1.00 97.19 183 GLU A C 1
ATOM 1316 O O . GLU A 1 183 ? -26.651 -15.172 37.405 1.00 97.19 183 GLU A O 1
ATOM 1321 N N . TYR A 1 184 ? -25.216 -13.867 38.554 1.00 97.00 184 TYR A N 1
ATOM 1322 C CA . TYR A 1 184 ? -24.922 -12.951 37.458 1.00 97.00 184 TYR A CA 1
ATOM 1323 C C . TYR A 1 184 ? -23.454 -12.545 37.442 1.00 97.00 184 TYR A C 1
ATOM 1325 O O . TYR A 1 184 ? -22.730 -12.670 38.434 1.00 97.00 184 TYR A O 1
ATOM 1333 N N . LEU A 1 185 ? -23.042 -11.990 36.309 1.00 96.31 185 LEU A N 1
ATOM 1334 C CA . LEU A 1 185 ? -21.850 -11.167 36.195 1.00 96.31 185 LEU A CA 1
ATOM 1335 C C . LEU A 1 185 ? -22.246 -9.691 36.207 1.00 96.31 185 LEU A C 1
ATOM 1337 O O . LEU A 1 185 ? -23.292 -9.310 35.685 1.00 96.31 185 LEU A O 1
ATOM 1341 N N . VAL A 1 186 ? -21.399 -8.866 36.812 1.00 95.62 186 VAL A N 1
ATOM 1342 C CA . VAL A 1 186 ? -21.570 -7.415 36.881 1.00 95.62 186 VAL A CA 1
ATOM 1343 C C . VAL A 1 186 ? -20.419 -6.735 36.159 1.00 95.62 186 VAL A C 1
ATOM 1345 O O . VAL A 1 186 ? -19.260 -7.078 36.398 1.00 95.62 186 VAL A O 1
ATOM 1348 N N . MET A 1 187 ? -20.744 -5.743 35.329 1.00 94.81 187 MET A N 1
ATOM 1349 C CA . MET A 1 187 ? -19.802 -4.763 34.784 1.00 94.81 187 MET A CA 1
ATOM 1350 C C . MET A 1 187 ? -20.261 -3.354 35.157 1.00 94.81 187 MET A C 1
ATOM 1352 O O . MET A 1 187 ? -21.454 -3.053 35.174 1.00 94.81 187 MET A O 1
ATOM 1356 N N . ILE A 1 188 ? -19.302 -2.492 35.482 1.00 93.62 188 ILE A N 1
ATOM 1357 C CA . ILE A 1 188 ? -19.548 -1.100 35.842 1.00 93.62 188 ILE A CA 1
ATOM 1358 C C . ILE A 1 188 ? -18.563 -0.238 35.068 1.00 93.62 188 ILE A C 1
ATOM 1360 O O . ILE A 1 188 ? -17.362 -0.508 35.068 1.00 93.62 188 ILE A O 1
ATOM 1364 N N . PHE A 1 189 ? -19.061 0.817 34.440 1.00 91.75 189 PHE A N 1
ATOM 1365 C CA . PHE A 1 189 ? -18.223 1.805 33.778 1.00 91.75 189 PHE A CA 1
ATOM 1366 C C . PHE A 1 189 ? -18.763 3.210 34.008 1.00 91.75 189 PHE A C 1
ATOM 1368 O O . PHE A 1 189 ? -19.905 3.416 34.421 1.00 91.75 189 PHE A O 1
ATOM 1375 N N . LEU A 1 190 ? -17.895 4.184 33.800 1.00 89.44 190 LEU A N 1
ATOM 1376 C CA . LEU A 1 190 ? -18.195 5.594 33.920 1.00 89.44 190 LEU A CA 1
ATOM 1377 C C . LEU A 1 190 ? -18.289 6.182 32.518 1.00 89.44 190 LEU A C 1
ATOM 1379 O O . LEU A 1 190 ? -17.294 6.177 31.796 1.00 89.44 190 LEU A O 1
ATOM 1383 N N . ASP A 1 191 ? -19.475 6.686 32.178 1.00 88.38 191 ASP A N 1
ATOM 1384 C CA . ASP A 1 191 ? -19.732 7.372 30.914 1.00 88.38 191 ASP A CA 1
ATOM 1385 C C . ASP A 1 191 ? -19.194 8.803 31.018 1.00 88.38 191 ASP A C 1
ATOM 1387 O O . ASP A 1 191 ? -19.641 9.629 31.827 1.00 88.38 191 ASP A O 1
ATOM 1391 N N . HIS A 1 192 ? -18.147 9.090 30.263 1.00 82.19 192 HIS A N 1
ATOM 1392 C CA . HIS A 1 192 ? -17.398 10.324 30.387 1.00 82.19 192 HIS A CA 1
ATOM 1393 C C . HIS A 1 192 ? -18.097 11.474 29.662 1.00 82.19 192 HIS A C 1
ATOM 1395 O O . HIS A 1 192 ? -18.683 11.316 28.597 1.00 82.19 192 HIS A O 1
ATOM 1401 N N . ARG A 1 193 ? -17.979 12.702 30.177 1.00 77.44 193 ARG A N 1
ATOM 1402 C CA . ARG A 1 193 ? -18.595 13.87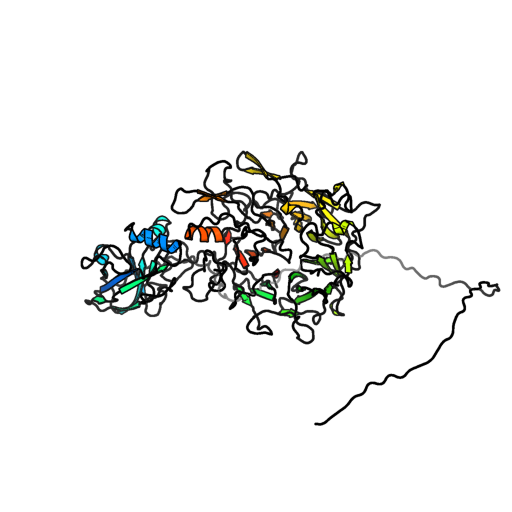0 29.526 1.00 77.44 193 ARG A CA 1
ATOM 1403 C C . ARG A 1 193 ? -18.180 14.043 28.061 1.00 77.44 193 ARG A C 1
ATOM 1405 O O . ARG A 1 193 ? -19.025 14.330 27.225 1.00 77.44 193 ARG A O 1
ATOM 1412 N N . ARG A 1 194 ? -16.897 13.836 27.738 1.00 74.38 194 ARG A N 1
ATOM 1413 C CA . ARG A 1 194 ? -16.406 13.906 26.345 1.00 74.38 194 ARG A CA 1
ATOM 1414 C C . ARG A 1 194 ? -17.023 12.843 25.439 1.00 74.38 194 ARG A C 1
ATOM 1416 O O . ARG A 1 194 ? -17.248 13.155 24.279 1.00 74.38 194 ARG A O 1
ATOM 1423 N N . SER A 1 195 ? -17.312 11.651 25.966 1.00 77.69 195 SER A N 1
ATOM 1424 C CA . SER A 1 195 ? -18.059 10.624 25.234 1.00 77.69 195 SER A CA 1
ATOM 1425 C C . SER A 1 195 ? -19.406 11.191 24.791 1.00 77.69 195 SER A C 1
ATOM 1427 O O . SER A 1 195 ? -19.702 11.294 23.601 1.00 77.69 195 SER A O 1
ATOM 1429 N N . ARG A 1 196 ? -20.178 11.707 25.753 1.00 82.31 196 ARG A N 1
ATOM 1430 C CA . ARG A 1 196 ? -21.502 12.288 25.498 1.00 82.31 196 ARG A CA 1
ATOM 1431 C C . ARG A 1 196 ? -21.470 13.516 24.595 1.00 82.31 196 ARG A C 1
ATOM 1433 O O . ARG A 1 196 ? -22.278 13.602 23.675 1.00 82.31 196 ARG A O 1
ATOM 1440 N N . ASP A 1 197 ? -20.540 14.442 24.826 1.00 78.62 197 ASP A N 1
ATOM 1441 C CA . ASP A 1 197 ? -20.384 15.661 24.021 1.00 78.62 197 ASP A CA 1
ATOM 1442 C C . ASP A 1 197 ? -20.018 15.329 22.559 1.00 78.62 197 ASP A C 1
ATOM 1444 O O . ASP A 1 197 ? -20.397 16.066 21.648 1.00 78.62 197 ASP A O 1
ATOM 1448 N N . ALA A 1 198 ? -19.327 14.207 22.326 1.00 72.12 198 ALA A N 1
ATOM 1449 C CA . ALA A 1 198 ? -19.015 13.681 20.998 1.00 72.12 198 ALA A CA 1
ATOM 1450 C C . ALA A 1 198 ? -20.145 12.826 20.385 1.00 72.12 198 ALA A C 1
ATOM 1452 O O . ALA A 1 198 ? -20.021 12.372 19.252 1.00 72.12 198 ALA A O 1
ATOM 1453 N N . GLY A 1 199 ? -21.255 12.620 21.103 1.00 81.62 199 GLY A N 1
ATOM 1454 C CA . GLY A 1 199 ? -22.379 11.797 20.653 1.00 81.62 199 GLY A CA 1
ATOM 1455 C C . GLY A 1 199 ? -22.220 10.297 20.919 1.00 81.62 199 GLY A C 1
ATOM 1456 O O . GLY A 1 199 ? -23.055 9.520 20.463 1.00 81.62 199 GLY A O 1
ATOM 1457 N N . PHE A 1 200 ? -21.214 9.887 21.693 1.00 84.06 200 PHE A N 1
ATOM 1458 C CA . PHE A 1 200 ? -20.896 8.489 22.008 1.00 84.06 200 PHE A CA 1
ATOM 1459 C C . PHE A 1 200 ? -21.388 8.024 23.385 1.00 84.06 200 PHE A C 1
ATOM 1461 O O . PHE A 1 200 ? -20.899 7.028 23.903 1.00 84.06 200 PHE A O 1
ATOM 1468 N N . ALA A 1 201 ? -22.362 8.726 23.977 1.00 88.44 201 ALA A N 1
ATOM 1469 C CA . ALA A 1 201 ? -22.982 8.312 25.236 1.00 88.44 201 ALA A CA 1
ATOM 1470 C C . ALA A 1 201 ? -23.418 6.838 25.191 1.00 88.44 201 ALA A C 1
ATOM 1472 O O . ALA A 1 201 ? -23.828 6.345 24.141 1.00 88.44 201 ALA A O 1
ATOM 1473 N N . TRP A 1 202 ? -23.438 6.161 26.339 1.00 90.94 202 TRP A N 1
ATOM 1474 C CA . TRP A 1 202 ? -23.798 4.737 26.397 1.00 90.94 202 TRP A CA 1
ATOM 1475 C C . TRP A 1 202 ? -25.200 4.416 25.845 1.00 90.94 202 TRP A C 1
ATOM 1477 O O . TRP A 1 202 ? -25.496 3.297 25.440 1.00 90.94 202 TRP A O 1
ATOM 1487 N N . ASN A 1 203 ? -26.101 5.395 25.858 1.00 90.94 203 ASN A N 1
ATOM 1488 C CA . ASN A 1 203 ? -27.460 5.283 25.334 1.00 90.94 203 ASN A CA 1
ATOM 1489 C C . ASN A 1 203 ? -27.625 5.922 23.945 1.00 90.94 203 ASN A C 1
ATOM 1491 O O . ASN A 1 203 ? -28.749 6.035 23.449 1.00 90.94 203 ASN A O 1
ATOM 1495 N N . SER A 1 204 ? -26.527 6.344 23.320 1.00 86.69 204 SER A N 1
ATOM 1496 C CA . SER A 1 204 ? -26.487 6.776 21.930 1.00 86.69 204 SER A CA 1
ATOM 1497 C C . SER A 1 204 ? -26.313 5.571 21.010 1.00 86.69 204 SER A C 1
ATOM 1499 O O . SER A 1 204 ? -25.522 4.674 21.277 1.00 86.69 204 SER A O 1
ATOM 1501 N N . GLY A 1 205 ? -27.008 5.570 19.873 1.00 77.88 205 GLY A N 1
ATOM 1502 C CA . GLY A 1 205 ? -26.739 4.621 18.791 1.00 77.88 205 GLY A CA 1
ATOM 1503 C C . GLY A 1 205 ? -25.552 5.091 17.956 1.00 77.88 205 GLY A C 1
ATOM 1504 O O . GLY A 1 205 ? -25.763 5.714 16.918 1.00 77.88 205 GLY A O 1
ATOM 1505 N N . PHE A 1 206 ? -24.327 4.856 18.427 1.00 76.31 206 PHE A N 1
ATOM 1506 C CA . PHE A 1 206 ? -23.110 5.116 17.656 1.00 76.31 206 PHE A CA 1
ATOM 1507 C C . PHE A 1 206 ? -22.614 3.849 16.946 1.00 76.31 206 PHE A C 1
ATOM 1509 O O . PHE A 1 206 ? -22.900 2.734 17.371 1.00 76.31 206 PHE A O 1
ATOM 1516 N N . GLU A 1 207 ? -21.858 4.014 15.861 1.00 72.31 207 GLU A N 1
ATOM 1517 C CA . GLU A 1 207 ? -21.289 2.890 15.112 1.00 72.31 207 GLU A CA 1
ATOM 1518 C C . GLU A 1 207 ? -20.093 2.276 15.859 1.00 72.31 207 GLU A C 1
ATOM 1520 O O . GLU A 1 207 ? -19.172 2.985 16.274 1.00 72.31 207 GLU A O 1
ATOM 1525 N N . THR A 1 208 ? -20.117 0.956 16.049 1.00 74.25 208 THR A N 1
ATOM 1526 C CA . THR A 1 208 ? -19.013 0.154 16.591 1.00 74.25 208 THR A CA 1
ATOM 1527 C C . THR A 1 208 ? -19.158 -1.293 16.122 1.00 74.25 208 THR A C 1
ATOM 1529 O O . THR A 1 208 ? -20.278 -1.774 15.930 1.00 74.25 208 THR A O 1
ATOM 1532 N N . ARG A 1 209 ? -18.037 -2.000 15.938 1.00 73.38 209 ARG A N 1
ATOM 1533 C CA . ARG A 1 209 ? -18.041 -3.464 15.732 1.00 73.38 209 ARG A CA 1
ATOM 1534 C C . ARG A 1 209 ? -17.903 -4.257 17.015 1.00 73.38 209 ARG A C 1
ATOM 1536 O O . ARG A 1 209 ? -17.999 -5.482 16.999 1.00 73.38 209 ARG A O 1
ATOM 1543 N N . GLU A 1 210 ? -17.647 -3.574 18.117 1.00 76.94 210 GLU A N 1
ATOM 1544 C CA . GLU A 1 210 ? -17.504 -4.236 19.390 1.00 76.94 210 GLU A CA 1
ATOM 1545 C C . GLU A 1 210 ? -18.856 -4.732 19.880 1.00 76.94 210 GLU A C 1
ATOM 1547 O O . GLU A 1 210 ? -19.782 -3.958 20.107 1.00 76.94 210 GLU A O 1
ATOM 1552 N N . THR A 1 211 ? -18.960 -6.046 20.046 1.00 83.25 211 THR A N 1
ATOM 1553 C CA . THR A 1 211 ? -20.123 -6.656 20.685 1.00 83.25 211 THR A CA 1
ATOM 1554 C C . THR A 1 211 ? -19.969 -6.705 22.194 1.00 83.25 211 THR A C 1
ATOM 1556 O O . THR A 1 211 ? -20.976 -6.751 22.888 1.00 83.25 211 THR A O 1
ATOM 1559 N N . ALA A 1 212 ? -18.736 -6.722 22.713 1.00 85.19 212 ALA A N 1
ATOM 1560 C CA . ALA A 1 212 ? -18.482 -6.708 24.146 1.00 85.19 212 ALA A CA 1
ATOM 1561 C C . ALA A 1 212 ? -19.095 -5.457 24.794 1.00 85.19 212 ALA A C 1
ATOM 1563 O O . ALA A 1 212 ? -19.236 -4.404 24.173 1.00 85.19 212 ALA A O 1
ATOM 1564 N N . TRP A 1 213 ? -19.513 -5.600 26.050 1.00 90.25 213 TRP A N 1
ATOM 1565 C CA . TRP A 1 213 ? -20.103 -4.523 26.847 1.00 90.25 213 TRP A CA 1
ATOM 1566 C C . TRP A 1 213 ? -21.334 -3.902 26.176 1.00 90.25 213 TRP A C 1
ATOM 1568 O O . TRP A 1 213 ? -21.554 -2.696 26.243 1.00 90.25 213 TRP A O 1
ATOM 1578 N N . GLY A 1 214 ? -22.112 -4.726 25.471 1.00 87.88 214 GLY A N 1
ATOM 1579 C CA . GLY A 1 214 ? -23.273 -4.316 24.686 1.00 87.88 214 GLY A CA 1
ATOM 1580 C C . GLY A 1 214 ? -22.967 -3.374 23.517 1.00 87.88 214 GLY A C 1
ATOM 1581 O O . GLY A 1 214 ? -23.911 -2.829 22.952 1.00 87.88 214 GLY A O 1
ATOM 1582 N N . GLY A 1 215 ? -21.693 -3.141 23.180 1.00 87.31 215 GLY A N 1
ATOM 1583 C CA . GLY A 1 215 ? -21.280 -2.177 22.158 1.00 87.31 215 GLY A CA 1
ATOM 1584 C C . GLY A 1 215 ? -21.566 -0.719 22.523 1.00 87.31 215 GLY A C 1
ATOM 1585 O O . GLY A 1 215 ? -21.742 0.110 21.636 1.00 87.31 215 GLY A O 1
ATOM 1586 N N . VAL A 1 216 ? -21.659 -0.393 23.817 1.00 89.81 216 VAL A N 1
ATOM 1587 C CA . VAL A 1 216 ? -22.059 0.952 24.275 1.00 89.81 216 VAL A CA 1
ATOM 1588 C C . VAL A 1 216 ? -20.963 1.738 24.986 1.00 89.81 216 VAL A C 1
ATOM 1590 O O . VAL A 1 216 ? -21.199 2.855 25.437 1.00 89.81 216 VAL A O 1
ATOM 1593 N N . VAL A 1 217 ? -19.771 1.170 25.129 1.00 87.44 217 VAL A N 1
ATOM 1594 C CA . VAL A 1 217 ? -18.664 1.839 25.815 1.00 87.44 217 VAL A CA 1
ATOM 1595 C C . VAL A 1 217 ? -17.816 2.559 24.776 1.00 87.44 217 VAL A C 1
ATOM 1597 O O . VAL A 1 217 ? -17.470 1.982 23.752 1.00 87.44 217 VAL A O 1
ATOM 1600 N N . SER A 1 218 ? -17.510 3.831 25.007 1.00 82.44 218 SER A N 1
ATOM 1601 C CA . SER A 1 218 ? -16.685 4.656 24.125 1.00 82.44 218 SER A CA 1
ATOM 1602 C C . SER A 1 218 ? -15.227 4.704 24.571 1.00 82.44 218 SER A C 1
ATOM 1604 O O . SER A 1 218 ? -14.880 4.339 25.692 1.00 82.44 218 SER A O 1
ATOM 1606 N N . GLU A 1 219 ? -14.372 5.261 23.720 1.00 74.38 219 GLU A N 1
ATOM 1607 C CA . GLU A 1 219 ? -12.968 5.481 24.032 1.00 74.38 219 GLU A CA 1
ATOM 1608 C C . GLU A 1 219 ? -12.746 6.398 25.247 1.00 74.38 219 GLU A C 1
ATOM 1610 O O . GLU A 1 219 ? -11.731 6.312 25.920 1.00 74.38 219 GLU A O 1
ATOM 1615 N N . TRP A 1 220 ? -13.692 7.278 25.579 1.00 76.12 220 TRP A N 1
ATOM 1616 C CA . TRP A 1 220 ? -13.530 8.196 26.711 1.00 76.12 220 TRP A CA 1
ATOM 1617 C C . TRP A 1 220 ? -13.966 7.592 28.047 1.00 76.12 220 TRP A C 1
ATOM 1619 O O . TRP A 1 220 ? -13.730 8.210 29.088 1.00 76.12 220 TRP A O 1
ATOM 1629 N N . ASP A 1 221 ? -14.587 6.415 28.026 1.00 82.75 221 ASP A N 1
ATOM 1630 C CA . ASP A 1 221 ? -15.204 5.807 29.195 1.00 82.75 221 ASP A CA 1
ATOM 1631 C C . ASP A 1 221 ? -14.206 4.981 30.008 1.00 82.75 221 ASP A C 1
ATOM 1633 O O . ASP A 1 221 ? -13.222 4.433 29.502 1.00 82.75 221 ASP A O 1
ATOM 1637 N N . ILE A 1 222 ? -14.459 4.905 31.316 1.00 83.06 222 ILE A N 1
ATOM 1638 C CA . ILE A 1 222 ? -13.578 4.205 32.256 1.00 83.06 222 ILE A CA 1
ATOM 1639 C C . ILE A 1 222 ? -14.316 3.012 32.841 1.00 83.06 222 ILE A C 1
ATOM 1641 O O . ILE A 1 222 ? -15.292 3.173 33.574 1.00 83.06 222 ILE A O 1
ATOM 1645 N N . MET A 1 223 ? -13.816 1.815 32.576 1.00 87.44 223 MET A N 1
ATOM 1646 C CA . MET A 1 223 ? -14.420 0.561 32.996 1.00 87.44 223 MET A CA 1
ATOM 1647 C C . MET A 1 223 ? -13.765 -0.015 34.251 1.00 87.44 223 MET A C 1
ATOM 1649 O O . MET A 1 223 ? -12.588 0.219 34.575 1.00 87.44 223 MET A O 1
ATOM 1653 N N . MET A 1 224 ? -14.560 -0.816 34.953 1.00 89.50 224 MET A N 1
ATOM 1654 C CA . MET A 1 224 ? -14.110 -1.700 36.013 1.00 89.50 224 MET A CA 1
ATOM 1655 C C . MET A 1 224 ? -13.118 -2.730 35.470 1.00 89.50 224 MET A C 1
ATOM 1657 O O . MET A 1 224 ? -13.294 -3.311 34.401 1.00 89.50 224 MET A O 1
ATOM 1661 N N . SER A 1 225 ? -12.070 -2.969 36.245 1.00 82.94 225 SER A N 1
ATOM 1662 C CA . SER A 1 225 ? -11.017 -3.937 35.947 1.00 82.94 225 SER A CA 1
ATOM 1663 C C . SER A 1 225 ? -10.680 -4.735 37.215 1.00 82.94 225 SER A C 1
ATOM 1665 O O . SER A 1 225 ? -11.287 -4.497 38.260 1.00 82.94 225 SER A O 1
ATOM 1667 N N . ALA A 1 226 ? -9.754 -5.701 37.126 1.00 70.94 226 ALA A N 1
ATOM 1668 C CA . ALA A 1 226 ? -9.367 -6.612 38.210 1.00 70.94 226 ALA A CA 1
ATOM 1669 C C . ALA A 1 226 ? -9.210 -5.923 39.585 1.00 70.94 226 ALA A C 1
ATOM 1671 O O . ALA A 1 226 ? -8.951 -4.727 39.677 1.00 70.94 226 ALA A O 1
ATOM 1672 N N . ASN A 1 227 ? -9.299 -6.664 40.687 1.00 62.84 227 ASN A N 1
ATOM 1673 C CA . ASN A 1 227 ? -9.299 -6.076 42.032 1.00 62.84 227 ASN A CA 1
ATOM 1674 C C . ASN A 1 227 ? -7.884 -6.033 42.662 1.00 62.84 227 ASN A C 1
ATOM 1676 O O . ASN A 1 227 ? -7.630 -6.661 43.687 1.00 62.84 227 ASN A O 1
ATOM 1680 N N . GLU A 1 228 ? -6.927 -5.334 42.033 1.00 60.59 228 GLU A N 1
ATOM 1681 C CA . GLU A 1 228 ? -5.544 -5.208 42.542 1.00 60.59 228 GLU A CA 1
ATOM 1682 C C . GLU A 1 228 ? -5.118 -3.744 42.688 1.00 60.59 228 GLU A C 1
ATOM 1684 O O . GLU A 1 228 ? -4.967 -3.039 41.698 1.00 60.59 228 GLU A O 1
ATOM 1689 N N . SER A 1 229 ? -4.854 -3.260 43.903 1.00 52.94 229 SER A N 1
ATOM 1690 C CA . SER A 1 229 ? -4.637 -1.824 44.149 1.00 52.94 229 SER A CA 1
ATOM 1691 C C . SER A 1 229 ? -3.386 -1.209 43.490 1.00 52.94 229 SER A C 1
ATOM 1693 O O . SER A 1 229 ? -3.314 0.017 43.407 1.00 52.94 229 SER A O 1
ATOM 1695 N N . ASN A 1 230 ? -2.408 -2.018 43.047 1.00 55.34 230 ASN A N 1
ATOM 1696 C CA . ASN A 1 230 ? -1.041 -1.579 42.694 1.00 55.34 230 ASN A CA 1
ATOM 1697 C C . ASN A 1 230 ? -0.522 -2.094 41.333 1.00 55.34 230 ASN A C 1
ATOM 1699 O O . ASN A 1 230 ? 0.688 -2.204 41.149 1.00 55.34 230 ASN A O 1
ATOM 1703 N N . ALA A 1 231 ? -1.396 -2.466 40.400 1.00 53.88 231 ALA A N 1
ATOM 1704 C CA . ALA A 1 231 ? -0.950 -2.888 39.073 1.00 53.88 231 ALA A CA 1
ATOM 1705 C C . ALA A 1 231 ? -0.639 -1.677 38.171 1.00 53.88 231 ALA A C 1
ATOM 1707 O O . ALA A 1 231 ? -1.391 -0.696 38.154 1.00 53.88 231 ALA A O 1
ATOM 1708 N N . ASP A 1 232 ? 0.466 -1.746 37.430 1.00 55.25 232 ASP A N 1
ATOM 1709 C CA . ASP A 1 232 ? 0.832 -0.776 36.394 1.00 55.25 232 ASP A CA 1
ATOM 1710 C C . ASP A 1 232 ? 0.120 -1.116 35.066 1.00 55.25 232 ASP A C 1
ATOM 1712 O O . ASP A 1 232 ? -0.050 -2.289 34.734 1.00 55.25 232 ASP A O 1
ATOM 1716 N N . GLY A 1 233 ? -0.279 -0.097 34.294 1.00 59.44 233 GLY A N 1
ATOM 1717 C CA . GLY A 1 233 ? -0.850 -0.251 32.943 1.00 59.44 233 GLY A CA 1
ATOM 1718 C C . GLY A 1 233 ? -2.385 -0.219 32.838 1.00 59.44 233 GLY A C 1
ATOM 1719 O O . GLY A 1 233 ? -3.103 -0.121 33.834 1.00 59.44 233 GLY A O 1
ATOM 1720 N N . ASN A 1 234 ? -2.886 -0.275 31.596 1.00 66.31 234 ASN A N 1
ATOM 1721 C CA . ASN A 1 234 ? -4.316 -0.336 31.266 1.00 66.31 234 ASN A CA 1
ATOM 1722 C C . ASN A 1 234 ? -4.812 -1.790 31.345 1.00 66.31 234 ASN A C 1
ATOM 1724 O O . ASN A 1 234 ? -4.852 -2.499 30.342 1.00 66.31 234 ASN A O 1
ATOM 1728 N N . LEU A 1 235 ? -5.102 -2.275 32.553 1.00 72.19 235 LEU A N 1
ATOM 1729 C CA . LEU A 1 235 ? -5.547 -3.658 32.751 1.00 72.19 235 LEU A CA 1
ATOM 1730 C C . LEU A 1 235 ? -6.876 -3.941 32.040 1.00 72.19 235 LEU A C 1
ATOM 1732 O O . LEU A 1 235 ? -7.713 -3.041 31.995 1.00 72.19 235 LEU A O 1
ATOM 1736 N N . PRO A 1 236 ? -7.107 -5.175 31.551 1.00 76.69 236 PRO A N 1
ATOM 1737 C CA . PRO A 1 236 ? -8.331 -5.512 30.834 1.00 76.69 236 PRO A CA 1
ATOM 1738 C C . PRO A 1 236 ? -9.574 -5.312 31.719 1.00 76.69 236 PRO A C 1
ATOM 1740 O O . PRO A 1 236 ? -9.486 -5.468 32.949 1.00 76.69 236 PRO A O 1
ATOM 1743 N N . PRO A 1 237 ? -10.728 -4.981 31.115 1.00 82.94 237 PRO A N 1
ATOM 1744 C CA . PRO A 1 237 ? -11.985 -4.916 31.830 1.00 82.94 237 PRO A CA 1
ATOM 1745 C C . PRO A 1 237 ? -12.347 -6.316 32.329 1.00 82.94 237 PRO A C 1
ATOM 1747 O O . PRO A 1 237 ? -12.116 -7.318 31.651 1.00 82.94 237 PRO A O 1
ATOM 1750 N N . GLN A 1 238 ? -12.878 -6.399 33.546 1.00 87.62 238 GLN A N 1
ATOM 1751 C CA . GLN A 1 238 ? -13.200 -7.681 34.169 1.00 87.62 238 GLN A CA 1
ATOM 1752 C C . GLN A 1 238 ? -14.531 -7.600 34.906 1.00 87.62 238 GLN A C 1
ATOM 1754 O O . GLN A 1 238 ? -14.703 -6.763 35.790 1.00 87.62 238 GLN A O 1
ATOM 1759 N N . THR A 1 239 ? -15.449 -8.508 34.577 1.00 91.56 239 THR A N 1
ATOM 1760 C CA . THR A 1 239 ? -16.702 -8.686 35.315 1.00 91.56 239 THR A CA 1
ATOM 1761 C C . THR A 1 239 ? -16.481 -9.351 36.670 1.00 91.56 239 THR A C 1
ATOM 1763 O O . THR A 1 239 ? -15.600 -10.202 36.815 1.00 91.56 239 THR A O 1
ATOM 1766 N N . VAL A 1 240 ? -17.348 -9.056 37.639 1.00 92.75 240 VAL A N 1
ATOM 1767 C CA . VAL A 1 240 ? -17.364 -9.721 38.952 1.00 92.75 240 VAL A CA 1
ATOM 1768 C C . VAL A 1 240 ? -18.636 -10.549 39.102 1.00 92.75 240 VAL A C 1
ATOM 1770 O O . VAL A 1 240 ? -19.725 -10.079 38.781 1.00 92.75 240 VAL A O 1
ATOM 1773 N N . SER A 1 241 ? -18.508 -11.783 39.591 1.00 94.44 241 SER A N 1
ATOM 1774 C CA . SER A 1 241 ? -19.660 -12.637 39.888 1.00 94.44 241 SER A CA 1
ATOM 1775 C C . SER A 1 241 ? -20.400 -12.171 41.137 1.00 94.44 241 SER A C 1
ATOM 1777 O O . SER A 1 241 ? -19.779 -11.831 42.145 1.00 94.44 241 SER A O 1
ATOM 1779 N N . VAL A 1 242 ? -21.728 -12.221 41.094 1.00 95.62 242 VAL A N 1
ATOM 1780 C CA . VAL A 1 242 ? -22.598 -11.894 42.222 1.00 95.62 242 VAL A CA 1
ATOM 1781 C C . VAL A 1 242 ? -23.772 -12.864 42.299 1.00 95.62 242 VAL A C 1
ATOM 1783 O O . VAL A 1 242 ? -24.314 -13.291 41.281 1.00 95.62 242 VAL A O 1
ATOM 1786 N N . THR A 1 243 ? -24.191 -13.182 43.521 1.00 97.38 243 THR A N 1
ATOM 1787 C CA . THR A 1 243 ? -25.459 -13.864 43.791 1.00 97.38 243 THR A CA 1
ATOM 1788 C C . THR A 1 243 ? -26.423 -12.853 44.398 1.00 97.38 243 THR A C 1
ATOM 1790 O O . THR A 1 243 ? -26.154 -12.298 45.462 1.00 97.38 243 THR A O 1
ATOM 1793 N N . LEU A 1 244 ? -27.536 -12.606 43.714 1.00 96.69 244 LEU A N 1
ATOM 1794 C CA . LEU A 1 244 ? -28.601 -11.708 44.143 1.00 96.69 244 LEU A CA 1
ATOM 1795 C C . LEU A 1 244 ? -29.749 -12.520 44.742 1.00 96.69 244 LEU A C 1
ATOM 1797 O O . LEU A 1 244 ? -30.207 -13.502 44.154 1.00 96.69 244 LEU A O 1
ATOM 1801 N N . VAL A 1 245 ? -30.221 -12.098 45.913 1.00 96.25 245 VAL A N 1
ATOM 1802 C CA . VAL A 1 245 ? -31.317 -12.733 46.652 1.00 96.25 245 VAL A CA 1
ATOM 1803 C C . VAL A 1 245 ? -32.367 -11.670 46.955 1.00 96.25 245 VAL A C 1
ATOM 1805 O O . VAL A 1 245 ? -32.029 -10.565 47.379 1.00 96.25 245 VAL A O 1
ATOM 1808 N N . ASP A 1 246 ? -33.641 -11.992 46.728 1.00 95.25 246 ASP A N 1
ATOM 1809 C CA . ASP A 1 246 ? -34.744 -11.063 46.984 1.00 95.25 246 ASP A CA 1
ATOM 1810 C C . ASP A 1 246 ? -34.748 -10.590 48.442 1.00 95.25 246 ASP A C 1
ATOM 1812 O O . ASP A 1 246 ? -34.638 -11.395 49.369 1.00 95.25 246 ASP A O 1
ATOM 1816 N N . ASN A 1 247 ? -34.974 -9.291 48.648 1.00 94.56 247 ASN A N 1
ATOM 1817 C CA . ASN A 1 247 ? -34.964 -8.619 49.951 1.00 94.56 247 ASN A CA 1
ATOM 1818 C C . ASN A 1 247 ? -33.599 -8.608 50.666 1.00 94.56 247 ASN A C 1
ATOM 1820 O O . ASN A 1 247 ? -33.536 -8.273 51.853 1.00 94.56 247 ASN A O 1
ATOM 1824 N N . GLU A 1 248 ? -32.511 -8.938 49.970 1.00 96.62 248 GLU A N 1
ATOM 1825 C CA . GLU A 1 248 ? -31.144 -8.825 50.475 1.00 96.62 248 GLU A CA 1
ATOM 1826 C C . GLU A 1 248 ? -30.324 -7.824 49.648 1.00 96.62 248 GLU A C 1
ATOM 1828 O O . GLU A 1 248 ? -30.618 -7.542 48.484 1.00 96.62 248 GLU A O 1
ATOM 1833 N N . THR A 1 249 ? -29.276 -7.270 50.264 1.00 95.62 249 THR A N 1
ATOM 1834 C CA . THR A 1 249 ? -28.286 -6.427 49.584 1.00 95.62 249 THR A CA 1
ATOM 1835 C C . THR A 1 249 ? -26.960 -7.171 49.513 1.00 95.62 249 THR A C 1
ATOM 1837 O O . THR A 1 249 ? -26.302 -7.361 50.537 1.00 95.62 249 THR A O 1
ATOM 1840 N N . ALA A 1 250 ? -26.567 -7.590 48.312 1.00 96.12 250 ALA A N 1
ATOM 1841 C CA . ALA A 1 250 ? -25.242 -8.146 48.062 1.00 96.12 250 ALA A CA 1
ATOM 1842 C C . ALA A 1 250 ? -24.189 -7.026 48.057 1.00 96.12 250 ALA A C 1
ATOM 1844 O O . ALA A 1 250 ? -24.473 -5.922 47.600 1.00 96.12 250 ALA A O 1
ATOM 1845 N N . ASP A 1 251 ? -22.979 -7.296 48.548 1.00 94.75 251 ASP A N 1
ATOM 1846 C CA . ASP A 1 251 ? -21.895 -6.309 48.648 1.00 94.75 251 ASP A CA 1
ATOM 1847 C C . ASP A 1 251 ? -20.660 -6.767 47.869 1.00 94.75 251 ASP A C 1
ATOM 1849 O O . ASP A 1 251 ? -20.070 -7.801 48.188 1.00 94.75 251 ASP A O 1
ATOM 1853 N N . LEU A 1 252 ? -20.265 -5.990 46.858 1.00 91.94 252 LEU A N 1
ATOM 1854 C CA . LEU A 1 252 ? -19.047 -6.228 46.073 1.00 91.94 252 LEU A CA 1
ATOM 1855 C C . LEU A 1 252 ? -17.797 -5.612 46.714 1.00 91.94 252 LEU A C 1
ATOM 1857 O O . LEU A 1 252 ? -16.679 -5.906 46.291 1.00 91.94 252 LEU A O 1
ATOM 1861 N N . GLY A 1 253 ? -17.962 -4.759 47.725 1.00 91.38 253 GLY A N 1
ATOM 1862 C CA . GLY A 1 253 ? -16.881 -3.997 48.328 1.00 91.38 253 GLY A CA 1
ATOM 1863 C C . GLY A 1 253 ? -16.352 -2.906 47.398 1.00 91.38 253 GLY A C 1
ATOM 1864 O O . GLY A 1 253 ? -17.116 -2.173 46.766 1.00 91.38 253 GLY A O 1
ATOM 1865 N N . ASP A 1 254 ? -15.028 -2.770 47.354 1.00 89.38 254 ASP A N 1
ATOM 1866 C CA . ASP A 1 254 ? -14.358 -1.793 46.501 1.00 89.38 254 ASP A CA 1
ATOM 1867 C C . ASP A 1 254 ? -14.220 -2.323 45.074 1.00 89.38 254 ASP A C 1
ATOM 1869 O O . ASP A 1 254 ? -13.717 -3.428 44.853 1.00 89.38 254 ASP A O 1
ATOM 1873 N N . ILE A 1 255 ? -14.623 -1.490 44.115 1.00 88.69 255 ILE A N 1
ATOM 1874 C CA . ILE A 1 255 ? -14.371 -1.698 42.691 1.00 88.69 255 ILE A CA 1
ATOM 1875 C C . ILE A 1 255 ? -13.442 -0.603 42.174 1.00 88.69 255 ILE A C 1
ATOM 1877 O O . ILE A 1 255 ? -13.550 0.565 42.566 1.00 88.69 255 ILE A O 1
ATOM 1881 N N . PHE A 1 256 ? -12.548 -0.971 41.261 1.00 85.62 256 PHE A N 1
ATOM 1882 C CA . PHE A 1 256 ? -11.577 -0.049 40.686 1.00 85.62 256 PHE A CA 1
ATOM 1883 C C . PHE A 1 256 ? -11.906 0.240 39.222 1.00 85.62 256 PHE A C 1
ATOM 1885 O O . PHE A 1 256 ? -11.826 -0.647 38.372 1.00 85.62 256 PHE A O 1
ATOM 1892 N N . LEU A 1 257 ? -12.229 1.502 38.932 1.00 83.94 257 LEU A N 1
ATOM 1893 C CA . LEU A 1 257 ? -12.352 2.034 37.577 1.00 83.94 257 LEU A CA 1
ATOM 1894 C C . LEU A 1 257 ? -10.962 2.442 37.096 1.00 83.94 257 LEU A C 1
ATOM 1896 O O . LEU A 1 257 ? -10.339 3.356 37.648 1.00 83.94 257 LEU A O 1
ATOM 1900 N N . ARG A 1 258 ? -10.439 1.707 36.121 1.00 77.50 258 ARG A N 1
ATOM 1901 C CA . ARG A 1 258 ? -9.050 1.872 35.667 1.00 77.50 258 ARG A CA 1
ATOM 1902 C C . ARG A 1 258 ? -8.773 1.364 34.264 1.00 77.50 258 ARG A C 1
ATOM 1904 O O . ARG A 1 258 ? -7.692 1.644 33.757 1.00 77.50 258 ARG A O 1
ATOM 1911 N N . HIS A 1 259 ? -9.701 0.610 33.681 1.00 78.88 259 HIS A N 1
ATOM 1912 C CA . HIS A 1 259 ? -9.595 0.248 32.284 1.00 78.88 259 HIS A CA 1
ATOM 1913 C C . HIS A 1 259 ? -10.110 1.414 31.456 1.00 78.88 259 HIS A C 1
ATOM 1915 O O . HIS A 1 259 ? -11.260 1.817 31.602 1.00 78.88 259 HIS A O 1
ATOM 1921 N N . PHE A 1 260 ? -9.258 1.969 30.619 1.00 75.38 260 PHE A N 1
ATOM 1922 C CA . PHE A 1 260 ? -9.683 2.894 29.596 1.00 75.38 260 PHE A CA 1
ATOM 1923 C C . PHE A 1 260 ? -10.046 2.109 28.359 1.00 75.38 260 PHE A C 1
ATOM 1925 O O . PHE A 1 260 ? -9.211 1.366 27.832 1.00 75.38 260 PHE A O 1
ATOM 1932 N N . HIS A 1 261 ? -11.291 2.266 27.950 1.00 75.19 261 HIS A N 1
ATOM 1933 C CA . HIS A 1 261 ? -11.807 1.537 26.822 1.00 75.19 261 HIS A CA 1
ATOM 1934 C C . HIS A 1 261 ? -11.324 2.164 25.510 1.00 75.19 261 HIS A C 1
ATOM 1936 O O . HIS A 1 261 ? -11.072 3.362 25.450 1.00 75.19 261 HIS A O 1
ATOM 1942 N N . GLU A 1 262 ? -11.162 1.362 24.464 1.00 69.19 262 GLU A N 1
ATOM 1943 C CA . GLU A 1 262 ? -10.895 1.827 23.105 1.00 69.19 262 GLU A CA 1
ATOM 1944 C C . GLU A 1 262 ? -11.736 0.988 22.158 1.00 69.19 262 GLU A C 1
ATOM 1946 O O . GLU A 1 262 ? -11.532 -0.221 22.054 1.00 69.19 262 GLU A O 1
ATOM 1951 N N . ARG A 1 263 ? -12.665 1.639 21.461 1.00 71.50 263 ARG A N 1
ATOM 1952 C CA . ARG A 1 263 ? -13.521 0.957 20.494 1.00 71.50 263 ARG A CA 1
ATOM 1953 C C . ARG A 1 263 ? -12.730 0.563 19.256 1.00 71.50 263 ARG A C 1
ATOM 1955 O O . ARG A 1 263 ? -11.839 1.293 18.810 1.00 71.50 263 ARG A O 1
ATOM 1962 N N . ASP A 1 264 ? -13.140 -0.529 18.620 1.00 69.25 264 ASP A N 1
ATOM 1963 C CA . ASP A 1 264 ? -12.729 -0.801 17.247 1.00 69.25 264 ASP A CA 1
ATOM 1964 C C . ASP A 1 264 ? -13.368 0.215 16.283 1.00 69.25 264 ASP A C 1
ATOM 1966 O O . ASP A 1 264 ? -14.546 0.123 15.936 1.00 69.25 264 ASP A O 1
ATOM 1970 N N . LEU A 1 265 ? -12.566 1.198 15.862 1.00 67.81 265 LEU A N 1
ATOM 1971 C CA . LEU A 1 265 ? -12.942 2.229 14.891 1.00 67.81 265 LEU A CA 1
ATOM 1972 C C . LEU A 1 265 ? -12.524 1.893 13.451 1.00 67.81 265 LEU A C 1
ATOM 1974 O O . LEU A 1 265 ? -12.733 2.724 12.562 1.00 67.81 265 LEU A O 1
ATOM 1978 N N . SER A 1 266 ? -11.901 0.733 13.208 1.00 69.62 266 SER A N 1
ATOM 1979 C CA . SER A 1 266 ? -11.523 0.326 11.851 1.00 69.62 266 SER A CA 1
ATOM 1980 C C . SER A 1 266 ? -12.774 0.180 10.973 1.00 69.62 266 SER A C 1
ATOM 1982 O O . SER A 1 266 ? -13.845 -0.095 11.510 1.00 69.62 266 SER A O 1
ATOM 1984 N N . PRO A 1 267 ? -12.714 0.352 9.644 1.00 74.44 267 PRO A N 1
ATOM 1985 C CA . PRO A 1 267 ? -13.764 -0.104 8.728 1.00 74.44 267 PRO A CA 1
ATOM 1986 C C . PRO A 1 267 ? -13.742 -1.637 8.574 1.00 74.44 267 PRO A C 1
ATOM 1988 O O . PRO A 1 267 ? -12.810 -2.297 9.042 1.00 74.44 267 PRO A O 1
ATOM 1991 N N . GLU A 1 268 ? -14.807 -2.223 8.010 1.00 81.56 268 GLU A N 1
ATOM 1992 C CA . GLU A 1 268 ? -14.893 -3.679 7.869 1.00 81.56 268 GLU A CA 1
ATOM 1993 C C . GLU A 1 268 ? -13.794 -4.096 6.909 1.00 81.56 268 GLU A C 1
ATOM 1995 O O . GLU A 1 268 ? -13.574 -3.439 5.893 1.00 81.56 268 GLU A O 1
ATOM 2000 N N . ARG A 1 269 ? -13.057 -5.148 7.264 1.00 87.06 269 ARG A N 1
ATOM 2001 C CA . ARG A 1 269 ? -11.937 -5.590 6.443 1.00 87.06 269 ARG A CA 1
ATOM 2002 C C . ARG A 1 269 ? -12.490 -6.049 5.093 1.00 87.06 269 ARG A C 1
ATOM 2004 O O . ARG A 1 269 ? -13.299 -6.978 5.080 1.00 87.06 269 ARG A O 1
ATOM 2011 N N . PRO A 1 270 ? -12.064 -5.444 3.975 1.00 90.81 270 PRO A N 1
ATOM 2012 C CA . PRO A 1 270 ? -12.516 -5.876 2.667 1.00 90.81 270 PRO A CA 1
ATOM 2013 C C . PRO A 1 270 ? -12.079 -7.311 2.396 1.00 90.81 270 PRO A C 1
ATOM 2015 O O . PRO A 1 270 ? -10.980 -7.715 2.776 1.00 90.81 270 PRO A O 1
ATOM 2018 N N . VAL A 1 271 ? -12.941 -8.075 1.737 1.00 92.44 271 VAL A N 1
ATOM 2019 C CA . VAL A 1 271 ? -12.671 -9.466 1.369 1.00 92.44 271 VAL A CA 1
ATOM 2020 C C . VAL A 1 271 ? -12.296 -9.496 -0.106 1.00 92.44 271 VAL A C 1
ATOM 2022 O O . VAL A 1 271 ? -13.118 -9.168 -0.960 1.00 92.44 271 VAL A O 1
ATOM 2025 N N . GLU A 1 272 ? -11.074 -9.930 -0.410 1.00 93.12 272 GLU A N 1
ATOM 2026 C CA . GLU A 1 272 ? -10.604 -10.119 -1.785 1.00 93.12 272 GLU A CA 1
ATOM 2027 C C . GLU A 1 272 ? -10.065 -11.536 -1.982 1.00 93.12 272 GLU A C 1
ATOM 2029 O O . GLU A 1 272 ? -9.271 -12.015 -1.177 1.00 93.12 272 GLU A O 1
ATOM 2034 N N . ASP A 1 273 ? -10.441 -12.199 -3.081 1.00 93.00 273 ASP A N 1
ATOM 2035 C CA . ASP A 1 273 ? -9.841 -13.481 -3.481 1.00 93.00 273 ASP A CA 1
ATOM 2036 C C . ASP A 1 273 ? -8.465 -13.240 -4.113 1.00 93.00 273 ASP A C 1
ATOM 2038 O O . ASP A 1 273 ? -8.300 -13.186 -5.336 1.00 93.00 273 ASP A O 1
ATOM 2042 N N . ALA A 1 274 ? -7.500 -12.945 -3.246 1.00 93.31 274 ALA A N 1
ATOM 2043 C CA . ALA A 1 274 ? -6.140 -12.592 -3.605 1.00 93.31 274 ALA A CA 1
ATOM 2044 C C . ALA A 1 274 ? -5.186 -12.794 -2.422 1.00 93.31 274 ALA A C 1
ATOM 2046 O O . ALA A 1 274 ? -5.582 -12.899 -1.261 1.00 93.31 274 ALA A O 1
ATOM 2047 N N . THR A 1 275 ? -3.896 -12.843 -2.729 1.00 93.19 275 THR A N 1
ATOM 2048 C CA . THR A 1 275 ? -2.807 -12.945 -1.763 1.00 93.19 275 THR A CA 1
ATOM 2049 C C . THR A 1 275 ? -1.834 -11.793 -1.955 1.00 93.19 275 THR A C 1
ATOM 2051 O O . THR A 1 275 ? -1.424 -11.483 -3.075 1.00 93.19 275 THR A O 1
ATOM 2054 N N . VAL A 1 276 ? -1.405 -11.191 -0.849 1.00 93.06 276 VAL A N 1
ATOM 2055 C CA . VAL A 1 276 ? -0.289 -10.242 -0.850 1.00 93.06 276 VAL A CA 1
ATOM 2056 C C . VAL A 1 276 ? 0.970 -10.955 -0.394 1.00 93.06 276 VAL A C 1
ATOM 2058 O O . VAL A 1 276 ? 1.032 -11.503 0.706 1.00 93.06 276 VAL A O 1
ATOM 2061 N N . VAL A 1 277 ? 1.985 -10.931 -1.250 1.00 91.81 277 VAL A N 1
ATOM 2062 C CA . VAL A 1 277 ? 3.325 -11.430 -0.955 1.00 91.81 277 VAL A CA 1
ATOM 2063 C C . VAL A 1 277 ? 4.143 -10.298 -0.365 1.00 91.81 277 VAL A C 1
ATOM 2065 O O . VAL A 1 277 ? 4.272 -9.227 -0.960 1.00 91.81 277 VAL A O 1
ATOM 2068 N N . VAL A 1 278 ? 4.737 -10.555 0.791 1.00 86.88 278 VAL A N 1
ATOM 2069 C CA . VAL A 1 278 ? 5.575 -9.603 1.505 1.00 86.88 278 VAL A CA 1
ATOM 2070 C C . VAL A 1 278 ? 6.972 -10.179 1.622 1.00 86.88 278 VAL A C 1
ATOM 2072 O O . VAL A 1 278 ? 7.177 -11.213 2.255 1.00 86.88 278 VAL A O 1
ATOM 2075 N N . ALA A 1 279 ? 7.950 -9.501 1.034 1.00 82.06 279 ALA A N 1
ATOM 2076 C CA . ALA A 1 279 ? 9.348 -9.817 1.278 1.00 82.06 279 ALA A CA 1
ATOM 2077 C C . ALA A 1 279 ? 9.802 -9.141 2.571 1.00 82.06 279 ALA A C 1
ATOM 2079 O O . ALA A 1 279 ? 9.687 -7.922 2.706 1.00 82.06 279 ALA A O 1
ATOM 2080 N N . THR A 1 280 ? 10.351 -9.906 3.507 1.00 78.38 280 THR A N 1
ATOM 2081 C CA . THR A 1 280 ? 11.122 -9.385 4.642 1.00 78.38 280 THR A CA 1
ATOM 2082 C C . THR A 1 280 ? 12.608 -9.510 4.326 1.00 78.38 280 THR A C 1
ATOM 2084 O O . THR A 1 280 ? 12.987 -9.907 3.229 1.00 78.38 280 THR A O 1
ATOM 2087 N N . ARG A 1 281 ? 13.488 -9.160 5.266 1.00 74.50 281 ARG A N 1
ATOM 2088 C CA . ARG A 1 281 ? 14.925 -9.421 5.104 1.00 74.50 281 ARG A CA 1
ATOM 2089 C C . ARG A 1 281 ? 15.252 -10.921 5.067 1.00 74.50 281 ARG A C 1
ATOM 2091 O O . ARG A 1 281 ? 16.240 -11.294 4.437 1.00 74.50 281 ARG A O 1
ATOM 2098 N N . SER A 1 282 ? 14.471 -11.732 5.769 1.00 73.25 282 SER A N 1
ATOM 2099 C CA . SER A 1 282 ? 14.813 -13.116 6.096 1.00 73.25 282 SER A CA 1
ATOM 2100 C C . SER A 1 282 ? 14.018 -14.139 5.255 1.00 73.25 282 SER A C 1
ATOM 2102 O O . SER A 1 282 ? 14.444 -15.288 5.139 1.00 73.25 282 SER A O 1
ATOM 2104 N N . GLY A 1 283 ? 12.936 -13.722 4.578 1.00 79.00 283 GLY A N 1
ATOM 2105 C CA . GLY A 1 283 ? 12.106 -14.615 3.768 1.00 79.00 283 GLY A CA 1
ATOM 2106 C C . GLY A 1 283 ? 10.831 -13.960 3.228 1.00 79.00 283 GLY A C 1
ATOM 2107 O O . GLY A 1 283 ? 10.647 -12.743 3.309 1.00 79.00 283 GLY A O 1
ATOM 2108 N N . LEU A 1 284 ? 9.951 -14.771 2.638 1.00 84.31 284 LEU A N 1
ATOM 2109 C CA . LEU A 1 284 ? 8.637 -14.340 2.158 1.00 84.31 284 LEU A CA 1
ATOM 2110 C C . LEU A 1 284 ? 7.541 -14.649 3.181 1.00 84.31 284 LEU A C 1
ATOM 2112 O O . LEU A 1 284 ? 7.590 -15.651 3.898 1.00 84.31 284 LEU A O 1
ATOM 2116 N N . ARG A 1 285 ? 6.519 -13.798 3.202 1.00 83.62 285 ARG A N 1
ATOM 2117 C CA . ARG A 1 285 ? 5.274 -13.981 3.952 1.00 83.62 285 ARG A CA 1
ATOM 2118 C C . ARG A 1 285 ? 4.085 -13.742 3.033 1.00 83.62 285 ARG A C 1
ATOM 2120 O O . ARG A 1 285 ? 4.206 -13.003 2.057 1.00 83.62 285 ARG A O 1
ATOM 2127 N N . PHE A 1 286 ? 2.946 -14.344 3.355 1.00 88.00 286 PHE A N 1
ATOM 2128 C CA . PHE A 1 286 ? 1.744 -14.258 2.527 1.00 88.00 286 PHE A CA 1
ATOM 2129 C C . PHE A 1 286 ? 0.550 -13.849 3.376 1.00 88.00 286 PHE A C 1
ATOM 2131 O O . PHE A 1 286 ? 0.333 -14.419 4.441 1.00 88.00 286 PHE A O 1
ATOM 2138 N N . ILE A 1 287 ? -0.215 -12.876 2.898 1.00 89.44 287 ILE A N 1
ATOM 2139 C CA . ILE A 1 287 ? -1.451 -12.418 3.532 1.00 89.44 287 ILE A CA 1
ATOM 2140 C C . ILE A 1 287 ? -2.607 -12.866 2.645 1.00 89.44 287 ILE A C 1
ATOM 2142 O O . ILE A 1 287 ? -2.665 -12.446 1.488 1.00 89.44 287 ILE A O 1
ATOM 2146 N N . ASP A 1 288 ? -3.503 -13.706 3.166 1.00 90.94 288 ASP A N 1
ATOM 2147 C CA . ASP A 1 288 ? -4.773 -14.015 2.496 1.00 90.94 288 ASP A CA 1
ATOM 2148 C C . ASP A 1 288 ? -5.701 -12.810 2.638 1.00 90.94 288 ASP A C 1
ATOM 2150 O O . ASP A 1 288 ? -6.062 -12.456 3.757 1.00 90.94 288 ASP A O 1
ATOM 2154 N N . LEU A 1 289 ? -6.106 -12.167 1.545 1.00 92.81 289 LEU A N 1
ATOM 2155 C CA . LEU A 1 289 ? -7.010 -11.017 1.632 1.00 92.81 289 LEU A CA 1
ATOM 2156 C C . LEU A 1 289 ? -8.478 -11.416 1.853 1.00 92.81 289 LEU A C 1
ATOM 2158 O O . LEU A 1 289 ? -9.315 -10.541 2.070 1.00 92.81 289 LEU A O 1
ATOM 2162 N N . ARG A 1 290 ? -8.816 -12.714 1.860 1.00 91.88 290 ARG A N 1
ATOM 2163 C CA . ARG A 1 290 ? -10.162 -13.176 2.240 1.00 91.88 290 ARG A CA 1
ATOM 2164 C C . ARG A 1 290 ? -10.342 -13.211 3.747 1.00 91.88 290 ARG A C 1
ATOM 2166 O O . ARG A 1 290 ? -11.417 -12.897 4.246 1.00 91.88 290 ARG A O 1
ATOM 2173 N N . THR A 1 291 ? -9.303 -13.639 4.460 1.00 89.81 291 THR A N 1
ATOM 2174 C CA . THR A 1 291 ? -9.340 -13.843 5.916 1.00 89.81 291 THR A CA 1
ATOM 2175 C C . THR A 1 291 ? -8.491 -12.831 6.678 1.00 89.81 291 THR A C 1
ATOM 2177 O O . THR A 1 291 ? -8.651 -12.690 7.888 1.00 89.81 291 THR A O 1
ATOM 2180 N N . TRP A 1 292 ? -7.611 -12.100 5.986 1.00 85.81 292 TRP A N 1
ATOM 2181 C CA . TRP A 1 292 ? -6.542 -11.293 6.578 1.00 85.81 292 TRP A CA 1
ATOM 2182 C C . TRP A 1 292 ? -5.642 -12.114 7.511 1.00 85.81 292 TRP A C 1
ATOM 2184 O O . TRP A 1 292 ? -5.099 -11.598 8.485 1.00 85.81 292 TRP A O 1
ATOM 2194 N N . GLU A 1 293 ? -5.474 -13.405 7.221 1.00 85.12 293 GLU A N 1
ATOM 2195 C CA . GLU A 1 293 ? -4.558 -14.273 7.954 1.00 85.12 293 GLU A CA 1
ATOM 2196 C C . GLU A 1 293 ? -3.173 -14.269 7.307 1.00 85.12 293 GLU A C 1
ATOM 2198 O O . GLU A 1 293 ? -3.013 -14.252 6.082 1.00 85.12 293 GLU A O 1
ATOM 2203 N N . LEU A 1 294 ? -2.151 -14.302 8.159 1.00 80.69 294 LEU A N 1
ATOM 2204 C CA . LEU A 1 294 ? -0.767 -14.452 7.746 1.00 80.69 294 LEU A CA 1
ATOM 2205 C C . LEU A 1 294 ? -0.444 -15.941 7.605 1.00 80.69 294 LEU A C 1
ATOM 2207 O O . LEU A 1 294 ? -0.365 -16.662 8.601 1.00 80.69 294 LEU A O 1
ATOM 2211 N N . PHE A 1 295 ? -0.168 -16.402 6.388 1.00 76.38 295 PHE A N 1
ATOM 2212 C CA . PHE A 1 295 ? 0.470 -17.700 6.212 1.00 76.38 295 PHE A CA 1
ATOM 2213 C C . PHE A 1 295 ? 1.965 -17.575 6.475 1.00 76.38 295 PHE A C 1
ATOM 2215 O O . PHE A 1 295 ? 2.663 -16.740 5.889 1.00 76.38 295 PHE A O 1
ATOM 2222 N N . SER A 1 296 ? 2.462 -18.455 7.332 1.00 63.38 296 SER A N 1
ATOM 2223 C CA . SER A 1 296 ? 3.871 -18.537 7.677 1.00 63.38 296 SER A CA 1
ATOM 2224 C C . SER A 1 296 ? 4.252 -20.003 7.931 1.00 63.38 296 SER A C 1
ATOM 2226 O O . SER A 1 296 ? 3.419 -20.791 8.378 1.00 63.38 296 SER A O 1
ATOM 2228 N N . GLU A 1 297 ? 5.477 -20.392 7.577 1.00 59.59 297 GLU A N 1
ATOM 2229 C CA . GLU A 1 297 ? 6.016 -21.751 7.751 1.00 59.59 297 GLU A CA 1
ATOM 2230 C C . GLU A 1 297 ? 7.307 -21.702 8.574 1.00 59.59 297 GLU A C 1
ATOM 2232 O O . GLU A 1 297 ? 8.029 -20.716 8.496 1.00 59.59 297 GLU A O 1
ATOM 2237 N N . GLU A 1 298 ? 7.609 -22.746 9.359 1.00 51.69 298 GLU A N 1
ATOM 2238 C CA . GLU A 1 298 ? 8.808 -22.800 10.215 1.00 51.69 298 GLU A CA 1
ATOM 2239 C C . GLU A 1 298 ? 10.115 -22.599 9.412 1.00 51.69 298 GLU A C 1
ATOM 2241 O O . GLU A 1 298 ? 10.453 -23.386 8.521 1.00 51.69 298 GLU A O 1
ATOM 2246 N N . GLY A 1 299 ? 10.885 -21.559 9.756 1.00 50.50 299 GLY A N 1
ATOM 2247 C CA . GLY A 1 299 ? 12.229 -21.309 9.230 1.00 50.50 299 GLY A CA 1
ATOM 2248 C C . GLY A 1 299 ? 13.306 -22.233 9.826 1.00 50.50 299 GLY A C 1
ATOM 2249 O O . GLY A 1 299 ? 13.121 -22.897 10.843 1.00 50.50 299 GLY A O 1
ATOM 2250 N N . PHE A 1 300 ? 14.483 -22.288 9.188 1.00 45.56 300 PHE A N 1
ATOM 2251 C CA . PHE A 1 300 ? 15.568 -23.228 9.538 1.00 45.56 300 PHE A CA 1
ATOM 2252 C C . PHE A 1 300 ? 16.334 -22.890 10.841 1.00 45.56 300 PHE A C 1
ATOM 2254 O O . PHE A 1 300 ? 17.027 -23.753 11.380 1.00 45.56 300 PHE A O 1
ATOM 2261 N N . LEU A 1 301 ? 16.217 -21.672 11.389 1.00 43.53 301 LEU A N 1
ATOM 2262 C CA . LEU A 1 301 ? 16.923 -21.240 12.608 1.00 43.53 301 LEU A CA 1
ATOM 2263 C C . LEU A 1 301 ? 15.959 -20.640 13.649 1.00 43.53 301 LEU A C 1
ATOM 2265 O O . LEU A 1 301 ? 15.991 -19.447 13.925 1.00 43.53 301 LEU A O 1
ATOM 2269 N N . GLY A 1 302 ? 15.136 -21.483 14.277 1.00 50.00 302 GLY A N 1
ATOM 2270 C CA . GLY A 1 302 ? 14.214 -21.070 15.349 1.00 50.00 302 GLY A CA 1
ATOM 2271 C C . GLY A 1 302 ? 12.848 -20.586 14.837 1.00 50.00 302 GLY A C 1
ATOM 2272 O O . GLY A 1 302 ? 12.585 -20.719 13.647 1.00 50.00 302 GLY A O 1
ATOM 2273 N N . PRO A 1 303 ? 11.962 -20.065 15.715 1.00 47.03 303 PRO A N 1
ATOM 2274 C CA . PRO A 1 303 ? 10.535 -19.813 15.439 1.00 47.03 303 PRO A CA 1
ATOM 2275 C C . PRO A 1 303 ? 10.273 -18.629 14.486 1.00 47.03 303 PRO A C 1
ATOM 2277 O O . PRO A 1 303 ? 9.246 -17.962 14.567 1.00 47.03 303 PRO A O 1
ATOM 2280 N N . GLU A 1 304 ? 11.205 -18.322 13.589 1.00 52.84 304 GLU A N 1
ATOM 2281 C CA . GLU A 1 304 ? 11.033 -17.287 12.579 1.00 52.84 304 GLU A CA 1
ATOM 2282 C C . GLU A 1 304 ? 10.312 -17.912 11.383 1.00 52.84 304 GLU A C 1
ATOM 2284 O O . GLU A 1 304 ? 10.904 -18.613 10.563 1.00 52.84 304 GLU A O 1
ATOM 2289 N N . TYR A 1 305 ? 8.992 -17.727 11.363 1.00 54.53 305 TYR A N 1
ATOM 2290 C CA . TYR A 1 305 ? 8.109 -18.304 10.364 1.00 54.53 305 TYR A CA 1
ATOM 2291 C C . TYR A 1 305 ? 8.170 -17.528 9.041 1.00 54.53 305 TYR A C 1
ATOM 2293 O O . TYR A 1 305 ? 7.485 -16.516 8.867 1.00 54.53 305 TYR A O 1
ATOM 2301 N N . GLU A 1 306 ? 8.998 -17.975 8.101 1.00 63.59 306 GLU A N 1
ATOM 2302 C CA . GLU A 1 306 ? 9.134 -17.363 6.781 1.00 63.59 306 GLU A CA 1
ATOM 2303 C C . GLU A 1 306 ? 9.389 -18.416 5.705 1.00 63.59 306 GLU A C 1
ATOM 2305 O O . GLU A 1 306 ? 10.190 -19.338 5.875 1.00 63.59 306 GLU A O 1
ATOM 2310 N N . PHE A 1 307 ? 8.742 -18.242 4.552 1.00 66.50 307 PHE A N 1
ATOM 2311 C CA . PHE A 1 307 ? 9.015 -19.055 3.378 1.00 66.50 307 PHE A CA 1
ATOM 2312 C C . PHE A 1 307 ? 10.359 -18.630 2.804 1.00 66.50 307 PHE A C 1
ATOM 2314 O O . PHE A 1 307 ? 10.477 -17.601 2.135 1.00 66.50 307 PHE A O 1
ATOM 2321 N N . MET A 1 308 ? 11.388 -19.411 3.105 1.00 72.94 308 MET A N 1
ATOM 2322 C CA . MET A 1 308 ? 12.706 -19.246 2.511 1.00 72.94 308 MET A CA 1
ATOM 2323 C C . MET A 1 308 ? 12.710 -19.951 1.157 1.00 72.94 308 MET A C 1
ATOM 2325 O O . MET A 1 308 ? 12.516 -21.167 1.133 1.00 72.94 308 MET A O 1
ATOM 2329 N N . PRO A 1 309 ? 12.957 -19.248 0.037 1.00 74.75 309 PRO A N 1
ATOM 2330 C CA . PRO A 1 309 ? 13.319 -19.905 -1.209 1.00 74.75 309 PRO A CA 1
ATOM 2331 C C . PRO A 1 309 ? 14.462 -20.904 -0.978 1.00 74.75 309 PRO A C 1
ATOM 2333 O O . PRO A 1 309 ? 15.385 -20.640 -0.196 1.00 74.75 309 PRO A O 1
ATOM 2336 N N . ARG A 1 310 ? 14.383 -22.062 -1.637 1.00 76.56 310 ARG A N 1
ATOM 2337 C CA . ARG A 1 310 ? 15.320 -23.180 -1.458 1.00 76.56 310 ARG A CA 1
ATOM 2338 C C . ARG A 1 310 ? 15.894 -23.633 -2.788 1.00 76.56 310 ARG A C 1
ATOM 2340 O O . ARG A 1 310 ? 15.250 -23.513 -3.828 1.00 76.56 310 ARG A O 1
ATOM 2347 N N . ASP A 1 311 ? 17.112 -24.151 -2.745 1.00 78.56 311 ASP A N 1
ATOM 2348 C CA . ASP A 1 311 ? 17.758 -24.754 -3.903 1.00 78.56 311 ASP A CA 1
ATOM 2349 C C . ASP A 1 311 ? 17.238 -26.183 -4.179 1.00 78.56 311 ASP A C 1
ATOM 2351 O O . ASP A 1 311 ? 16.418 -26.737 -3.439 1.00 78.56 311 ASP A O 1
ATOM 2355 N N . ALA A 1 312 ? 17.738 -26.818 -5.244 1.00 80.25 312 ALA A N 1
ATOM 2356 C CA . ALA A 1 312 ? 17.398 -28.196 -5.610 1.00 80.25 312 ALA A CA 1
ATOM 2357 C C . ALA A 1 312 ? 17.733 -29.247 -4.530 1.00 80.25 312 ALA A C 1
ATOM 2359 O O . ALA A 1 312 ? 17.202 -30.358 -4.579 1.00 80.25 312 ALA A O 1
ATOM 2360 N N . ASN A 1 313 ? 18.606 -28.925 -3.571 1.00 80.69 313 ASN A N 1
ATOM 2361 C CA . ASN A 1 313 ? 18.976 -29.793 -2.453 1.00 80.69 313 ASN A CA 1
ATOM 2362 C C . ASN A 1 313 ? 18.135 -29.517 -1.197 1.00 80.69 313 AS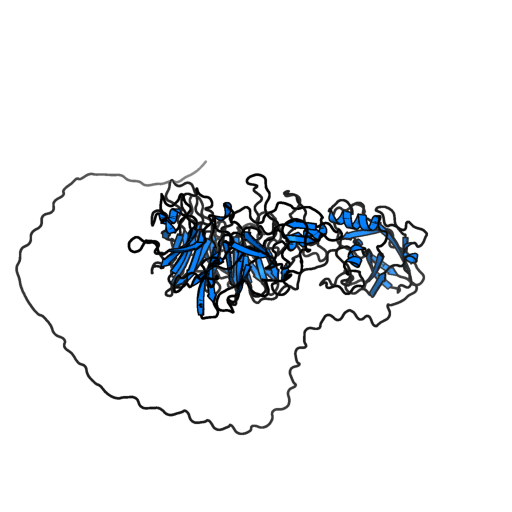N A C 1
ATOM 2364 O O . ASN A 1 313 ? 18.380 -30.136 -0.159 1.00 80.69 313 ASN A O 1
ATOM 2368 N N . ASN A 1 314 ? 17.127 -28.640 -1.297 1.00 76.81 314 ASN A N 1
ATOM 2369 C CA . ASN A 1 314 ? 16.289 -28.166 -0.197 1.00 76.81 314 ASN A CA 1
ATOM 2370 C C . ASN A 1 314 ? 17.052 -27.310 0.838 1.00 76.81 314 ASN A C 1
ATOM 2372 O O . ASN A 1 314 ? 16.587 -27.123 1.970 1.00 76.81 314 ASN A O 1
ATOM 2376 N N . GLU A 1 315 ? 18.209 -26.764 0.460 1.00 78.81 315 GLU A N 1
ATOM 2377 C CA . GLU A 1 315 ? 18.982 -25.827 1.271 1.00 78.81 315 GLU A CA 1
ATOM 2378 C C . GLU A 1 315 ? 18.435 -24.407 1.069 1.00 78.81 315 GLU A C 1
ATOM 2380 O O . GLU A 1 315 ? 18.162 -23.977 -0.051 1.00 78.81 315 GLU A O 1
ATOM 2385 N N . ALA A 1 316 ? 18.216 -23.681 2.168 1.00 75.12 316 ALA A N 1
ATOM 2386 C CA . ALA A 1 316 ? 17.750 -22.300 2.104 1.00 75.12 316 ALA A CA 1
ATOM 2387 C C . ALA A 1 316 ? 18.873 -21.383 1.602 1.00 75.12 316 ALA A C 1
ATOM 2389 O O . ALA A 1 316 ? 20.039 -21.561 1.958 1.00 75.12 316 ALA A O 1
ATOM 2390 N N . PHE A 1 317 ? 18.526 -20.367 0.814 1.00 75.12 317 PHE A N 1
ATOM 2391 C CA . PHE A 1 317 ? 19.507 -19.367 0.403 1.00 75.12 317 PHE A CA 1
ATOM 2392 C C . PHE A 1 317 ? 19.880 -18.455 1.580 1.00 75.12 317 PHE A C 1
ATOM 2394 O O . PHE A 1 317 ? 19.087 -17.624 2.015 1.00 75.12 317 PHE A O 1
ATOM 2401 N N . GLU A 1 318 ? 21.113 -18.576 2.075 1.00 72.94 318 GLU A N 1
ATOM 2402 C CA . GLU A 1 318 ? 21.642 -17.778 3.191 1.00 72.94 318 GLU A CA 1
ATOM 2403 C C . GLU A 1 318 ? 22.105 -16.373 2.742 1.00 72.94 318 GLU A C 1
ATOM 2405 O O . GLU A 1 318 ? 23.284 -16.022 2.831 1.00 72.94 318 GLU A O 1
ATOM 2410 N N . SER A 1 319 ? 21.187 -15.546 2.233 1.00 77.25 319 SER A N 1
ATOM 2411 C CA . SER A 1 319 ? 21.440 -14.118 1.987 1.00 77.25 319 SER A CA 1
ATOM 2412 C C . SER A 1 319 ? 20.227 -13.261 2.346 1.00 77.25 319 SER A C 1
ATOM 2414 O O . SER A 1 319 ? 19.098 -13.743 2.386 1.00 77.25 319 SER A O 1
ATOM 2416 N N . ALA A 1 320 ? 20.461 -11.976 2.610 1.00 78.19 320 ALA A N 1
ATOM 2417 C CA . ALA A 1 320 ? 19.394 -11.033 2.902 1.00 78.19 320 ALA A CA 1
ATOM 2418 C C . ALA A 1 320 ? 18.594 -10.737 1.630 1.00 78.19 320 ALA A C 1
ATOM 2420 O O . ALA A 1 320 ? 19.158 -10.296 0.625 1.00 78.19 320 ALA A O 1
ATOM 2421 N N . ILE A 1 321 ? 17.278 -10.923 1.694 1.00 81.44 321 ILE A N 1
ATOM 2422 C CA . ILE A 1 321 ? 16.380 -10.410 0.664 1.00 81.44 321 ILE A CA 1
ATOM 2423 C C . ILE A 1 321 ? 16.407 -8.885 0.750 1.00 81.44 321 ILE A C 1
ATOM 2425 O O . ILE A 1 321 ? 16.366 -8.294 1.836 1.00 81.44 321 ILE A O 1
ATOM 2429 N N . CYS A 1 322 ? 16.480 -8.238 -0.406 1.00 79.19 322 CYS A N 1
ATOM 2430 C CA . CYS A 1 322 ? 16.407 -6.792 -0.506 1.00 79.19 322 CYS A CA 1
ATOM 2431 C C . CYS A 1 322 ? 15.391 -6.287 -1.517 1.00 79.19 322 CYS A C 1
ATOM 2433 O O . CYS A 1 322 ? 15.190 -5.082 -1.563 1.00 79.19 322 CYS A O 1
ATOM 2435 N N . GLY A 1 323 ? 14.724 -7.150 -2.280 1.00 83.25 323 GLY A N 1
ATOM 2436 C CA . GLY A 1 323 ? 13.624 -6.720 -3.129 1.00 83.25 323 GLY A CA 1
ATOM 2437 C C . GLY A 1 323 ? 12.724 -7.860 -3.581 1.00 83.25 323 GLY A C 1
ATOM 2438 O O . GLY A 1 323 ? 13.076 -9.032 -3.468 1.00 83.25 323 GLY A O 1
ATOM 2439 N N . LEU A 1 324 ? 11.555 -7.487 -4.087 1.00 88.50 324 LEU A N 1
ATOM 2440 C CA . LEU A 1 324 ? 10.536 -8.377 -4.622 1.00 88.50 324 LEU A CA 1
ATOM 2441 C C . LEU A 1 324 ? 9.984 -7.750 -5.897 1.00 88.50 324 LEU A C 1
ATOM 2443 O O . LEU A 1 324 ? 9.689 -6.557 -5.916 1.00 88.50 324 LEU A O 1
ATOM 2447 N N . VAL A 1 325 ? 9.861 -8.530 -6.957 1.00 91.75 325 VAL A N 1
ATOM 2448 C CA . VAL A 1 325 ? 9.333 -8.059 -8.238 1.00 91.75 325 VAL A CA 1
ATOM 2449 C C . VAL A 1 325 ? 8.220 -8.988 -8.662 1.00 91.75 325 VAL A C 1
ATOM 2451 O O . VAL A 1 325 ? 8.305 -10.202 -8.459 1.00 91.75 325 VAL A O 1
ATOM 2454 N N . ASP A 1 326 ? 7.185 -8.410 -9.251 1.00 93.12 326 ASP A N 1
ATOM 2455 C CA . ASP A 1 326 ? 6.140 -9.194 -9.879 1.00 93.12 326 ASP A CA 1
ATOM 2456 C C . ASP A 1 326 ? 6.706 -10.009 -11.055 1.00 93.12 326 ASP A C 1
ATOM 2458 O O . ASP A 1 326 ? 7.608 -9.565 -11.766 1.00 93.12 326 ASP A O 1
ATOM 2462 N N . GLY A 1 327 ? 6.228 -11.236 -11.214 1.00 94.06 327 GLY A N 1
ATOM 2463 C CA . GLY A 1 327 ? 6.645 -12.167 -12.261 1.00 94.06 327 GLY A CA 1
ATOM 2464 C C . GLY A 1 327 ? 5.448 -12.682 -13.061 1.00 94.06 327 GLY A C 1
ATOM 2465 O O . GLY A 1 327 ? 4.301 -12.400 -12.708 1.00 94.06 327 GLY A O 1
ATOM 2466 N N . PRO A 1 328 ? 5.686 -13.466 -14.125 1.00 93.06 328 PRO A N 1
ATOM 2467 C CA . PRO A 1 328 ? 4.614 -13.980 -14.969 1.00 93.06 328 PRO A CA 1
ATOM 2468 C C . PRO A 1 328 ? 3.707 -14.933 -14.181 1.00 93.06 328 PRO A C 1
ATOM 2470 O O . PRO A 1 328 ? 4.179 -15.699 -13.330 1.00 93.06 328 PRO A O 1
ATOM 2473 N N . GLY A 1 329 ? 2.404 -14.891 -14.471 1.00 92.88 329 GLY A N 1
ATOM 2474 C CA . GLY A 1 329 ? 1.395 -15.734 -13.826 1.00 92.88 329 GLY A CA 1
ATOM 2475 C C . GLY A 1 329 ? 1.478 -15.670 -12.300 1.00 92.88 329 GLY A C 1
ATOM 2476 O O . GLY A 1 329 ? 1.395 -14.593 -11.706 1.00 92.88 329 GLY A O 1
ATOM 2477 N N . ASN A 1 330 ? 1.715 -16.823 -11.669 1.00 94.12 330 ASN A N 1
ATOM 2478 C CA . ASN A 1 330 ? 1.680 -16.961 -10.211 1.00 94.12 330 ASN A CA 1
ATOM 2479 C C . ASN A 1 330 ? 3.040 -16.736 -9.543 1.00 94.12 330 ASN A C 1
ATOM 2481 O O . ASN A 1 330 ? 3.226 -17.026 -8.363 1.00 94.12 330 ASN A O 1
ATOM 2485 N N . THR A 1 331 ? 4.009 -16.214 -10.295 1.00 95.06 331 THR A N 1
ATOM 2486 C CA . THR A 1 331 ? 5.402 -16.158 -9.856 1.00 95.06 331 THR A CA 1
ATOM 2487 C C . THR A 1 331 ? 5.829 -14.766 -9.418 1.00 95.06 331 THR A C 1
ATOM 2489 O O . THR A 1 331 ? 5.280 -13.758 -9.859 1.00 95.06 331 THR A O 1
ATOM 2492 N N . VAL A 1 332 ? 6.836 -14.711 -8.555 1.00 95.62 332 VAL A N 1
ATOM 2493 C CA . VAL A 1 332 ? 7.548 -13.493 -8.157 1.00 95.62 332 VAL A CA 1
ATOM 2494 C C . VAL A 1 332 ? 9.048 -13.712 -8.283 1.00 95.62 332 VAL A C 1
ATOM 2496 O O . VAL A 1 332 ? 9.534 -14.841 -8.184 1.00 95.62 332 VAL A O 1
ATOM 2499 N N . TRP A 1 333 ? 9.795 -12.628 -8.458 1.00 95.12 333 TRP A N 1
ATOM 2500 C CA . TRP A 1 333 ? 11.251 -12.637 -8.378 1.00 95.12 333 TRP A CA 1
ATOM 2501 C C . TRP A 1 333 ? 11.708 -12.079 -7.037 1.00 95.12 333 TRP A C 1
ATOM 2503 O O . TRP A 1 333 ? 11.423 -10.932 -6.694 1.00 95.12 333 TRP A O 1
ATOM 2513 N N . VAL A 1 334 ? 12.452 -12.887 -6.290 1.00 92.94 334 VAL A N 1
ATOM 2514 C CA . VAL A 1 334 ? 13.038 -12.515 -5.000 1.00 92.94 334 VAL A CA 1
ATOM 2515 C C . VAL A 1 334 ? 14.480 -12.081 -5.227 1.00 92.94 334 VAL A C 1
ATOM 2517 O O . VAL A 1 334 ? 15.280 -12.859 -5.747 1.00 92.94 334 VAL A O 1
ATOM 2520 N N . LEU A 1 335 ? 14.813 -10.846 -4.852 1.00 90.56 335 LEU A N 1
ATOM 2521 C CA . LEU A 1 335 ? 16.134 -10.247 -5.053 1.00 90.56 335 LEU A CA 1
ATOM 2522 C C . LEU A 1 335 ? 16.947 -10.322 -3.761 1.00 90.56 335 LEU A C 1
ATOM 2524 O O . LEU A 1 335 ? 16.487 -9.884 -2.704 1.00 90.56 335 LEU A O 1
ATOM 2528 N N . TYR A 1 336 ? 18.177 -10.812 -3.862 1.00 87.19 336 TYR A N 1
ATOM 2529 C CA . TYR A 1 336 ? 19.094 -11.016 -2.748 1.00 87.19 336 TYR A CA 1
ATOM 2530 C C . TYR A 1 336 ? 20.316 -10.106 -2.841 1.00 87.19 336 TYR A C 1
ATOM 2532 O O . TYR A 1 336 ? 20.889 -9.895 -3.917 1.00 87.19 336 TYR A O 1
ATOM 2540 N N . GLU A 1 337 ? 20.751 -9.607 -1.684 1.00 81.62 337 GLU A N 1
ATOM 2541 C CA . GLU A 1 337 ? 21.999 -8.861 -1.561 1.00 81.62 337 GLU A CA 1
ATOM 2542 C C . GLU A 1 337 ? 23.208 -9.754 -1.864 1.00 81.62 337 GLU A C 1
ATOM 2544 O O . GLU A 1 337 ? 23.231 -10.958 -1.586 1.00 81.62 337 GLU A O 1
ATOM 2549 N N . GLY A 1 338 ? 24.239 -9.130 -2.426 1.00 75.00 338 GLY A N 1
ATOM 2550 C CA . GLY A 1 338 ? 25.573 -9.693 -2.534 1.00 75.00 338 GLY A CA 1
ATOM 2551 C C . GLY A 1 338 ? 26.454 -9.304 -1.346 1.00 75.00 338 GLY A C 1
ATOM 2552 O O . GLY A 1 338 ? 26.161 -8.399 -0.564 1.00 75.00 338 GLY A O 1
ATOM 2553 N N . GLY A 1 339 ? 27.596 -9.977 -1.234 1.00 66.94 339 GLY A N 1
ATOM 2554 C CA . GLY A 1 339 ? 28.683 -9.595 -0.334 1.00 66.94 339 GLY A CA 1
ATOM 2555 C C . GLY A 1 339 ? 29.877 -9.042 -1.113 1.00 66.94 339 GLY A C 1
ATOM 2556 O O . GLY A 1 339 ? 29.904 -9.047 -2.337 1.00 66.94 339 GLY A O 1
ATOM 2557 N N . ARG A 1 340 ? 30.957 -8.660 -0.418 1.00 60.94 340 ARG A N 1
ATOM 2558 C CA . ARG A 1 340 ? 32.215 -8.237 -1.083 1.00 60.94 340 ARG A CA 1
ATOM 2559 C C . ARG A 1 340 ? 32.827 -9.306 -1.999 1.00 60.94 340 ARG A C 1
ATOM 2561 O O . ARG A 1 340 ? 33.666 -8.988 -2.833 1.00 60.94 340 ARG A O 1
ATOM 2568 N N . THR A 1 341 ? 32.461 -10.567 -1.790 1.00 56.56 341 THR A N 1
ATOM 2569 C CA . THR A 1 341 ? 32.975 -11.736 -2.515 1.00 56.56 341 THR A CA 1
ATOM 2570 C C . THR A 1 341 ? 31.876 -12.540 -3.210 1.00 56.56 341 THR A C 1
ATOM 2572 O O . THR A 1 341 ? 32.192 -13.537 -3.851 1.00 56.56 341 THR A O 1
ATOM 2575 N N . LEU A 1 342 ? 30.605 -12.150 -3.064 1.00 65.56 342 LEU A N 1
ATOM 2576 C CA . LEU A 1 342 ? 29.450 -12.886 -3.579 1.00 65.56 342 LEU A CA 1
ATOM 2577 C C . LEU A 1 342 ? 28.585 -11.947 -4.419 1.00 65.56 342 LEU A C 1
ATOM 2579 O O . LEU A 1 342 ? 28.226 -10.867 -3.957 1.00 65.56 342 LEU A O 1
ATOM 2583 N N . ALA A 1 343 ? 28.261 -12.369 -5.641 1.00 75.00 343 ALA A N 1
ATOM 2584 C CA . ALA A 1 343 ? 27.262 -11.714 -6.479 1.00 75.00 343 ALA A CA 1
ATOM 2585 C C . ALA A 1 343 ? 25.917 -11.642 -5.747 1.00 75.00 343 ALA A C 1
ATOM 2587 O O . ALA A 1 343 ? 25.538 -12.601 -5.075 1.00 75.00 343 ALA A O 1
ATOM 2588 N N . GLY A 1 344 ? 25.206 -10.520 -5.898 1.00 86.62 344 GLY A N 1
ATOM 2589 C CA . GLY A 1 344 ? 23.773 -10.519 -5.609 1.00 86.62 344 GLY A CA 1
ATOM 2590 C C . GLY A 1 344 ? 23.086 -11.442 -6.609 1.00 86.62 344 GLY A C 1
ATOM 2591 O O . GLY A 1 344 ? 23.650 -11.739 -7.666 1.00 86.62 344 GLY A O 1
ATOM 2592 N N . PHE A 1 345 ? 21.892 -11.925 -6.301 1.00 91.19 345 PHE A N 1
ATOM 2593 C CA . PHE A 1 345 ? 21.182 -12.829 -7.205 1.00 91.19 345 PHE A CA 1
ATOM 2594 C C . PHE A 1 345 ? 19.670 -12.666 -7.098 1.00 91.19 345 PHE A C 1
ATOM 2596 O O . PHE A 1 345 ? 19.173 -12.082 -6.140 1.00 91.19 345 PHE A O 1
ATOM 2603 N N . ALA A 1 346 ? 18.944 -13.171 -8.090 1.00 93.81 346 ALA A N 1
ATOM 2604 C CA . ALA A 1 346 ? 17.494 -13.285 -8.060 1.00 93.81 346 ALA A CA 1
ATOM 2605 C C . ALA A 1 346 ? 17.056 -14.733 -8.272 1.00 93.81 346 ALA A C 1
ATOM 2607 O O . ALA A 1 346 ? 17.711 -15.488 -8.995 1.00 93.81 346 ALA A O 1
ATOM 2608 N N . ILE A 1 347 ? 15.938 -15.092 -7.646 1.00 93.38 347 ILE A N 1
ATOM 2609 C CA . ILE A 1 347 ? 15.302 -16.407 -7.753 1.00 93.38 347 ILE A CA 1
ATOM 2610 C C . ILE A 1 347 ? 13.833 -16.219 -8.092 1.00 93.38 347 ILE A C 1
ATOM 2612 O O . ILE A 1 347 ? 13.176 -15.344 -7.527 1.00 93.38 347 ILE A O 1
ATOM 2616 N N . GLN A 1 348 ? 13.317 -17.073 -8.970 1.00 95.00 348 GLN A N 1
ATOM 2617 C CA . GLN A 1 348 ? 11.894 -17.130 -9.263 1.00 95.00 348 GLN A CA 1
ATOM 2618 C C . GLN A 1 348 ? 11.177 -18.076 -8.289 1.00 95.00 348 GLN A C 1
ATOM 2620 O O . GLN A 1 348 ? 11.609 -19.208 -8.053 1.00 95.00 348 GLN A O 1
ATOM 2625 N N . TYR A 1 349 ? 10.074 -17.605 -7.718 1.00 93.75 349 TYR A N 1
ATOM 2626 C CA . TYR A 1 349 ? 9.282 -18.312 -6.718 1.00 93.75 349 TYR A CA 1
ATOM 2627 C C . TYR A 1 349 ? 7.820 -18.369 -7.155 1.00 93.75 349 TYR A C 1
ATOM 2629 O O . TYR A 1 349 ? 7.268 -17.353 -7.569 1.00 93.75 349 TYR A O 1
ATOM 2637 N N . ASP A 1 350 ? 7.199 -19.539 -7.055 1.00 93.44 350 ASP A N 1
ATOM 2638 C CA . ASP A 1 350 ? 5.771 -19.732 -7.290 1.00 93.44 350 ASP A CA 1
ATOM 2639 C C . ASP A 1 350 ? 5.001 -19.493 -5.990 1.00 93.44 350 ASP A C 1
ATOM 2641 O O . ASP A 1 350 ? 5.209 -20.176 -4.982 1.00 93.44 350 ASP A O 1
ATOM 2645 N N . VAL A 1 351 ? 4.137 -18.484 -6.010 1.00 91.81 351 VAL A N 1
ATOM 2646 C CA . VAL A 1 351 ? 3.394 -18.020 -4.839 1.00 91.81 351 VAL A CA 1
ATOM 2647 C C . VAL A 1 351 ? 2.275 -18.989 -4.466 1.00 91.81 351 VAL A C 1
ATOM 2649 O O . VAL A 1 351 ? 2.061 -19.231 -3.279 1.00 91.81 351 VAL A O 1
ATOM 2652 N N . GLU A 1 352 ? 1.588 -19.563 -5.453 1.00 90.25 352 GLU A N 1
ATOM 2653 C CA . GLU A 1 352 ? 0.474 -20.485 -5.222 1.00 90.25 352 GLU A CA 1
ATOM 2654 C C . GLU A 1 352 ? 0.997 -21.844 -4.746 1.00 90.25 352 GLU A C 1
ATOM 2656 O O . GLU A 1 352 ? 0.567 -22.366 -3.716 1.00 90.25 352 GLU A O 1
ATOM 2661 N N . ALA A 1 353 ? 1.989 -22.389 -5.452 1.00 89.50 353 ALA A N 1
ATOM 2662 C CA . ALA A 1 353 ? 2.619 -23.658 -5.106 1.00 89.50 353 ALA A CA 1
ATOM 2663 C C . ALA A 1 353 ? 3.564 -23.553 -3.898 1.00 89.50 353 ALA A C 1
ATOM 2665 O O . ALA A 1 353 ? 4.051 -24.580 -3.420 1.00 89.50 353 ALA A O 1
ATOM 2666 N N . ARG A 1 354 ? 3.852 -22.331 -3.425 1.00 86.62 354 ARG A N 1
ATOM 2667 C CA . ARG A 1 354 ? 4.766 -22.024 -2.312 1.00 86.62 354 ARG A CA 1
ATOM 2668 C C . ARG A 1 354 ? 6.120 -22.719 -2.466 1.00 86.62 354 ARG A C 1
ATOM 2670 O O . ARG A 1 354 ? 6.619 -23.371 -1.550 1.00 86.62 354 ARG A O 1
ATOM 2677 N N . SER A 1 355 ? 6.706 -22.616 -3.655 1.00 87.75 355 SER A N 1
ATOM 2678 C CA . SER A 1 355 ? 7.946 -23.323 -3.969 1.00 87.75 355 SER A CA 1
ATOM 2679 C C . SER A 1 355 ? 8.832 -22.559 -4.941 1.00 87.75 355 SER A C 1
ATOM 2681 O O . SER A 1 355 ? 8.382 -21.772 -5.771 1.00 87.75 355 SER A O 1
ATOM 2683 N N . THR A 1 356 ? 10.135 -22.796 -4.834 1.00 88.75 356 THR A N 1
ATOM 2684 C CA . THR A 1 356 ? 11.109 -22.246 -5.771 1.00 88.75 356 THR A CA 1
ATOM 2685 C C . THR A 1 356 ? 11.020 -22.960 -7.119 1.00 88.75 356 THR A C 1
ATOM 2687 O O . THR A 1 356 ? 10.993 -24.191 -7.182 1.00 88.75 356 THR A O 1
ATOM 2690 N N . LEU A 1 357 ? 11.018 -22.190 -8.208 1.00 89.19 357 LEU A N 1
ATOM 2691 C CA . LEU A 1 357 ? 10.996 -22.731 -9.565 1.00 89.19 357 LEU A CA 1
ATOM 2692 C C . LEU A 1 357 ? 12.399 -23.102 -10.058 1.00 89.19 357 LEU A C 1
ATOM 2694 O O . LEU A 1 357 ? 13.416 -22.727 -9.477 1.00 89.19 357 LEU A O 1
ATOM 2698 N N . HIS A 1 358 ? 12.450 -23.875 -11.146 1.00 90.50 358 HIS A N 1
ATOM 2699 C CA . HIS A 1 358 ? 13.687 -24.230 -11.856 1.00 90.50 358 HIS A CA 1
ATOM 2700 C C . HIS A 1 358 ? 14.781 -24.859 -10.971 1.00 90.50 358 HIS A C 1
ATOM 2702 O O . HIS A 1 358 ? 15.966 -24.670 -11.221 1.00 90.50 358 HIS A O 1
ATOM 2708 N N . GLY A 1 359 ? 14.404 -25.585 -9.911 1.00 83.56 359 GLY A N 1
ATOM 2709 C CA . GLY A 1 359 ? 15.368 -26.172 -8.972 1.00 83.56 359 GLY A CA 1
ATOM 2710 C C . GLY A 1 359 ? 16.224 -25.135 -8.231 1.00 83.56 359 GLY A C 1
ATOM 2711 O O . GLY A 1 359 ? 17.312 -25.464 -7.767 1.00 83.56 359 GLY A O 1
ATOM 2712 N N . GLY A 1 360 ? 15.768 -23.882 -8.150 1.00 85.31 360 GLY A N 1
ATOM 2713 C CA . GLY A 1 360 ? 16.516 -22.792 -7.527 1.00 85.31 360 GLY A CA 1
ATOM 2714 C C . GLY A 1 360 ? 17.643 -22.227 -8.381 1.00 85.31 360 GLY A C 1
ATOM 2715 O O . GLY A 1 360 ? 18.529 -21.575 -7.832 1.00 85.31 360 GLY A O 1
ATOM 2716 N N . ASN A 1 361 ? 17.612 -22.448 -9.700 1.00 92.19 361 ASN A N 1
ATOM 2717 C CA . ASN A 1 361 ? 18.498 -21.749 -10.627 1.00 92.19 361 ASN A CA 1
ATOM 2718 C C . ASN A 1 361 ? 18.351 -20.227 -10.466 1.00 92.19 361 ASN A C 1
ATOM 2720 O O . ASN A 1 361 ? 17.259 -19.695 -10.249 1.00 92.19 361 ASN A O 1
ATOM 2724 N N . ARG A 1 362 ? 19.480 -19.528 -10.559 1.00 92.50 362 ARG A N 1
ATOM 2725 C CA . ARG A 1 362 ? 19.621 -18.123 -10.171 1.00 92.50 362 ARG A CA 1
ATOM 2726 C C . ARG A 1 362 ? 19.924 -17.240 -11.365 1.00 92.50 362 ARG A C 1
ATOM 2728 O O . ARG A 1 362 ? 20.681 -17.621 -12.254 1.00 92.50 362 ARG A O 1
ATOM 2735 N N . VAL A 1 363 ? 19.457 -16.000 -11.297 1.00 94.25 363 VAL A N 1
ATOM 2736 C CA . VAL A 1 363 ? 20.048 -14.900 -12.064 1.00 94.25 363 VAL A CA 1
ATOM 2737 C C . VAL A 1 363 ? 21.122 -14.256 -11.197 1.00 94.25 363 VAL A C 1
ATOM 2739 O O . VAL A 1 363 ? 20.817 -13.652 -10.174 1.00 94.25 363 VAL A O 1
ATOM 2742 N N . LEU A 1 364 ? 22.386 -14.412 -11.570 1.00 92.12 364 LEU A N 1
ATOM 2743 C CA . LEU A 1 364 ? 23.537 -13.860 -10.863 1.00 92.12 364 LEU A CA 1
ATOM 2744 C C . LEU A 1 364 ? 23.818 -12.439 -11.359 1.00 92.12 364 LEU A C 1
ATOM 2746 O O . LEU A 1 364 ? 23.993 -12.226 -12.557 1.00 92.12 364 LEU A O 1
ATOM 2750 N N . PHE A 1 365 ? 23.942 -11.486 -10.436 1.00 88.94 365 PHE A N 1
ATOM 2751 C CA . PHE A 1 365 ? 24.324 -10.100 -10.706 1.00 88.94 365 PHE A CA 1
ATOM 2752 C C . PHE A 1 365 ? 25.795 -9.893 -10.320 1.00 88.94 365 PHE A C 1
ATOM 2754 O O . PHE A 1 365 ? 26.109 -9.671 -9.141 1.00 88.94 365 PHE A O 1
ATOM 2761 N N . PRO A 1 366 ? 26.732 -10.034 -11.276 1.00 81.06 366 PRO A N 1
ATOM 2762 C CA . PRO A 1 366 ? 28.156 -10.028 -10.974 1.00 81.06 366 PRO A CA 1
ATOM 2763 C C . PRO A 1 366 ? 28.614 -8.715 -10.322 1.00 81.06 366 PRO A C 1
ATOM 2765 O O . PRO A 1 366 ? 28.231 -7.621 -10.738 1.00 81.06 366 PRO A O 1
ATOM 2768 N N . GLN A 1 367 ? 29.465 -8.852 -9.299 1.00 71.06 367 GLN A N 1
ATOM 2769 C CA . GLN A 1 367 ? 30.130 -7.740 -8.610 1.00 71.06 367 GLN A CA 1
ATOM 2770 C C . GLN A 1 367 ? 31.244 -7.127 -9.478 1.00 71.06 367 GLN A C 1
ATOM 2772 O O . GLN A 1 367 ? 31.746 -7.784 -10.398 1.00 71.06 367 GLN A O 1
ATOM 2777 N N . PRO A 1 368 ? 31.683 -5.887 -9.183 1.00 61.91 368 PRO A N 1
ATOM 2778 C CA . PRO A 1 368 ? 32.793 -5.272 -9.897 1.00 61.91 368 PRO A CA 1
ATOM 2779 C C . PRO A 1 368 ? 34.108 -6.070 -9.764 1.00 61.91 368 PRO A C 1
ATOM 2781 O O . PRO A 1 368 ? 34.296 -6.826 -8.805 1.00 61.91 368 PRO A O 1
ATOM 2784 N N . PRO A 1 369 ? 35.062 -5.878 -10.698 1.00 62.94 369 PRO A N 1
ATOM 2785 C CA . PRO A 1 369 ? 36.374 -6.516 -10.643 1.00 62.94 369 PRO A CA 1
ATOM 2786 C C . PRO A 1 369 ? 37.146 -6.217 -9.340 1.00 62.94 369 PRO A C 1
ATOM 2788 O O . PRO A 1 369 ? 36.922 -5.179 -8.705 1.00 62.94 369 PRO A O 1
ATOM 2791 N N . PRO A 1 370 ? 38.126 -7.064 -8.965 1.00 57.12 370 PRO A N 1
ATOM 2792 C CA . PRO A 1 370 ? 38.945 -6.866 -7.769 1.00 57.12 370 PRO A CA 1
ATOM 2793 C C . PRO A 1 370 ? 39.604 -5.476 -7.717 1.00 57.12 370 PRO A C 1
ATOM 2795 O O . PRO A 1 370 ? 40.293 -5.076 -8.654 1.00 57.12 370 PRO A O 1
ATOM 2798 N N . GLY A 1 371 ? 39.428 -4.756 -6.602 1.00 59.09 371 GLY A N 1
ATOM 2799 C CA . GLY A 1 371 ? 39.998 -3.415 -6.376 1.00 59.09 371 GLY A CA 1
ATOM 2800 C C . GLY A 1 371 ? 38.963 -2.302 -6.175 1.00 59.09 371 GLY A C 1
ATOM 2801 O O . GLY A 1 371 ? 39.323 -1.223 -5.709 1.00 59.09 371 GLY A O 1
ATOM 2802 N N . VAL A 1 372 ? 37.685 -2.572 -6.453 1.00 59.12 372 VAL A N 1
ATOM 2803 C CA . VAL A 1 372 ? 36.555 -1.698 -6.104 1.00 59.12 372 VAL A CA 1
ATOM 2804 C C . VAL A 1 372 ? 35.995 -2.133 -4.745 1.00 59.12 372 VAL A C 1
ATOM 2806 O O . VAL A 1 372 ? 35.722 -3.309 -4.533 1.00 59.12 372 VAL A O 1
ATOM 2809 N N . THR A 1 373 ? 35.880 -1.209 -3.786 1.00 56.62 373 THR A N 1
ATOM 2810 C CA . THR A 1 373 ? 35.535 -1.525 -2.383 1.00 56.62 373 THR A CA 1
ATOM 2811 C C . THR A 1 373 ? 34.047 -1.406 -2.045 1.00 56.62 373 THR A C 1
ATOM 2813 O O . THR A 1 373 ? 33.663 -1.766 -0.930 1.00 56.62 373 THR A O 1
ATOM 2816 N N . GLN A 1 374 ? 33.218 -0.911 -2.967 1.00 59.47 374 GLN A N 1
ATOM 2817 C CA . GLN A 1 374 ? 31.774 -0.765 -2.778 1.00 59.47 374 GLN A CA 1
ATOM 2818 C C . GLN A 1 374 ? 31.008 -1.930 -3.416 1.00 59.47 374 GLN A C 1
ATOM 2820 O O . GLN A 1 374 ? 31.296 -2.314 -4.547 1.00 59.47 374 GLN A O 1
ATOM 2825 N N . VAL A 1 375 ? 30.054 -2.481 -2.662 1.00 60.78 375 VAL A N 1
ATOM 2826 C CA . VAL A 1 375 ? 29.140 -3.553 -3.087 1.00 60.78 375 VAL A CA 1
ATOM 2827 C C . VAL A 1 375 ? 27.937 -2.907 -3.770 1.00 60.78 375 VAL A C 1
ATOM 2829 O O . VAL A 1 375 ? 27.380 -1.953 -3.226 1.00 60.78 375 VAL A O 1
ATOM 2832 N N . THR A 1 376 ? 27.540 -3.409 -4.938 1.00 69.75 376 THR A N 1
ATOM 2833 C CA . THR A 1 376 ? 26.315 -2.977 -5.626 1.00 69.75 376 THR A CA 1
ATOM 2834 C C . THR A 1 376 ? 25.263 -4.078 -5.514 1.00 69.75 376 THR A C 1
ATOM 2836 O O . THR A 1 376 ? 25.544 -5.239 -5.819 1.00 69.75 376 THR A O 1
ATOM 2839 N N . ASN A 1 377 ? 24.064 -3.730 -5.032 1.00 78.00 377 ASN A N 1
ATOM 2840 C CA . ASN A 1 377 ? 23.001 -4.695 -4.747 1.00 78.00 377 ASN A CA 1
ATOM 2841 C C . ASN A 1 377 ? 21.785 -4.469 -5.668 1.00 78.00 377 ASN A C 1
ATOM 2843 O O . ASN A 1 377 ? 21.320 -3.333 -5.785 1.00 78.00 377 ASN A O 1
ATOM 2847 N N . PRO A 1 378 ? 21.237 -5.524 -6.297 1.00 82.38 378 PRO A N 1
ATOM 2848 C CA . PRO A 1 378 ? 20.204 -5.441 -7.331 1.00 82.38 378 PRO A CA 1
ATOM 2849 C C . PRO A 1 378 ? 18.802 -5.314 -6.718 1.00 82.38 378 PRO A C 1
ATOM 2851 O O . PRO A 1 378 ? 17.925 -6.113 -7.006 1.00 82.38 378 PRO A O 1
ATOM 2854 N N . CYS A 1 379 ? 18.581 -4.366 -5.808 1.00 80.69 379 CYS A N 1
ATOM 2855 C CA . CYS A 1 379 ? 17.359 -4.370 -4.993 1.00 80.69 379 CYS A CA 1
ATOM 2856 C C . CYS A 1 379 ? 16.157 -3.650 -5.629 1.00 80.69 379 CYS A C 1
ATOM 2858 O O . CYS A 1 379 ? 15.084 -3.593 -5.027 1.00 80.69 379 CYS A O 1
ATOM 2860 N N . ARG A 1 380 ? 16.313 -3.126 -6.849 1.00 83.62 380 ARG A N 1
ATOM 2861 C CA . ARG A 1 380 ? 15.212 -2.654 -7.693 1.00 83.62 380 ARG A CA 1
ATOM 2862 C C . ARG A 1 380 ? 15.321 -3.337 -9.041 1.00 83.62 380 ARG A C 1
ATOM 2864 O O . ARG A 1 380 ? 16.373 -3.279 -9.672 1.00 83.62 380 ARG A O 1
ATOM 2871 N N . ALA A 1 381 ? 14.237 -3.958 -9.473 1.00 89.88 381 ALA A N 1
ATOM 2872 C CA . ALA A 1 381 ? 14.170 -4.619 -10.758 1.00 89.88 381 ALA A CA 1
ATOM 2873 C C . ALA A 1 381 ? 12.737 -4.631 -11.289 1.00 89.88 381 ALA A C 1
ATOM 2875 O O . ALA A 1 381 ? 11.791 -4.412 -10.533 1.00 89.88 381 ALA A O 1
ATOM 2876 N N . ILE A 1 382 ? 12.611 -4.885 -12.585 1.00 93.56 382 ILE A N 1
ATOM 2877 C CA . ILE A 1 382 ? 11.353 -5.165 -13.271 1.00 93.56 382 ILE A CA 1
ATOM 2878 C C . ILE A 1 382 ? 11.519 -6.447 -14.085 1.00 93.56 382 ILE A C 1
ATOM 2880 O O . ILE A 1 382 ? 12.598 -6.716 -14.625 1.00 93.56 382 ILE A O 1
ATOM 2884 N N . TYR A 1 383 ? 10.449 -7.226 -14.165 1.00 96.00 383 TYR A N 1
ATOM 2885 C CA . TYR A 1 383 ? 10.308 -8.301 -15.134 1.00 96.00 383 TYR A CA 1
ATOM 2886 C C . TYR A 1 383 ? 9.490 -7.787 -16.319 1.00 96.00 383 TYR A C 1
ATOM 2888 O O . TYR A 1 383 ? 8.542 -7.026 -16.125 1.00 96.00 383 TYR A O 1
ATOM 2896 N N . HIS A 1 384 ? 9.857 -8.186 -17.533 1.00 96.25 384 HIS A N 1
ATOM 2897 C CA . HIS A 1 384 ? 9.142 -7.798 -18.744 1.00 96.25 384 HIS A CA 1
ATOM 2898 C C . HIS A 1 384 ? 9.220 -8.894 -19.805 1.00 96.25 384 HIS A C 1
ATOM 2900 O O . HIS A 1 384 ? 10.291 -9.459 -20.025 1.00 96.25 384 HIS A O 1
ATOM 2906 N N . GLU A 1 385 ? 8.103 -9.172 -20.474 1.00 95.19 385 GLU A N 1
ATOM 2907 C CA . GLU A 1 385 ? 8.047 -10.100 -21.607 1.00 95.19 385 GLU A CA 1
ATOM 2908 C C . GLU A 1 385 ? 8.062 -9.334 -22.929 1.00 95.19 385 GLU A C 1
ATOM 2910 O O . GLU A 1 385 ? 7.315 -8.373 -23.127 1.00 95.19 385 GLU A O 1
ATOM 2915 N N . HIS A 1 386 ? 8.904 -9.784 -23.854 1.00 93.06 386 HIS A N 1
ATOM 2916 C CA . HIS A 1 386 ? 8.962 -9.266 -25.213 1.00 93.06 386 HIS A CA 1
ATOM 2917 C C . HIS A 1 386 ? 9.427 -10.367 -26.175 1.00 93.06 386 HIS A C 1
ATOM 2919 O O . HIS A 1 386 ? 10.346 -11.113 -25.849 1.00 93.06 386 HIS A O 1
ATOM 2925 N N . ASP A 1 387 ? 8.794 -10.473 -27.348 1.00 90.88 387 ASP A N 1
ATOM 2926 C CA . ASP A 1 387 ? 9.104 -11.477 -28.379 1.00 90.88 387 ASP A CA 1
ATOM 2927 C C . ASP A 1 387 ? 9.186 -12.920 -27.833 1.00 90.88 387 ASP A C 1
ATOM 2929 O O . ASP A 1 387 ? 10.133 -13.657 -28.107 1.00 90.88 387 ASP A O 1
ATOM 2933 N N . ASP A 1 388 ? 8.189 -13.312 -27.027 1.00 89.44 388 ASP A N 1
ATOM 2934 C CA . ASP A 1 388 ? 8.084 -14.619 -26.348 1.00 89.44 388 ASP A CA 1
ATOM 2935 C C . ASP A 1 388 ? 9.255 -14.951 -25.395 1.00 89.44 388 ASP A C 1
ATOM 2937 O O . ASP A 1 388 ? 9.411 -16.095 -24.961 1.00 89.44 388 ASP A O 1
ATOM 2941 N N . ALA A 1 389 ? 10.073 -13.955 -25.045 1.00 93.06 389 ALA A N 1
ATOM 2942 C CA . ALA A 1 389 ? 11.163 -14.075 -24.092 1.00 93.06 389 ALA A CA 1
ATOM 2943 C C . ALA A 1 389 ? 10.898 -13.237 -22.835 1.00 93.06 389 ALA A C 1
ATOM 2945 O O . ALA A 1 389 ? 10.447 -12.093 -22.895 1.00 93.06 389 ALA A O 1
ATOM 2946 N N . GLY A 1 390 ? 11.222 -13.812 -21.679 1.00 95.06 390 GLY A N 1
ATOM 2947 C CA . GLY A 1 390 ? 11.206 -13.105 -20.404 1.00 95.06 390 GLY A CA 1
ATOM 2948 C C . GLY A 1 390 ? 12.541 -12.417 -20.148 1.00 95.06 390 GLY A C 1
ATOM 2949 O O . GLY A 1 390 ? 13.602 -13.027 -20.312 1.00 95.06 390 GLY A O 1
ATOM 2950 N N . PHE A 1 391 ? 12.499 -11.178 -19.669 1.00 96.81 391 PHE A N 1
ATOM 2951 C CA . PHE A 1 391 ? 13.678 -10.404 -19.302 1.00 96.81 391 PHE A CA 1
ATOM 2952 C C . PHE A 1 391 ? 13.574 -9.878 -17.875 1.00 96.81 391 PHE A C 1
ATOM 2954 O O . PHE A 1 391 ? 12.522 -9.416 -17.438 1.00 96.81 391 PHE A O 1
ATOM 2961 N N . LEU A 1 392 ? 14.693 -9.920 -17.154 1.00 96.19 392 LEU A N 1
ATOM 2962 C CA . LEU A 1 392 ? 14.842 -9.293 -15.847 1.00 96.19 392 LEU A CA 1
ATOM 2963 C C . LEU A 1 392 ? 15.834 -8.135 -15.962 1.00 96.19 392 LEU A C 1
ATOM 2965 O O . LEU A 1 392 ? 17.001 -8.342 -16.307 1.00 96.19 392 LEU A O 1
ATOM 2969 N N . PHE A 1 393 ? 15.374 -6.926 -15.644 1.00 94.88 393 PHE A N 1
ATOM 2970 C CA . PHE A 1 393 ? 16.194 -5.717 -15.614 1.00 94.88 393 PHE A CA 1
ATOM 2971 C C . PHE A 1 393 ? 16.323 -5.229 -14.182 1.00 94.88 393 PHE A C 1
ATOM 2973 O O . PHE A 1 393 ? 15.311 -5.017 -13.524 1.00 94.88 393 PHE A O 1
ATOM 2980 N N . ALA A 1 394 ? 17.545 -5.021 -13.698 1.00 90.25 394 ALA A N 1
ATOM 2981 C CA . ALA A 1 394 ? 17.794 -4.572 -12.332 1.00 90.25 394 ALA A CA 1
ATOM 2982 C C . ALA A 1 394 ? 18.702 -3.344 -12.301 1.00 90.25 394 ALA A C 1
ATOM 2984 O O . ALA A 1 394 ? 19.573 -3.181 -13.147 1.00 90.25 394 ALA A O 1
ATOM 2985 N N . THR A 1 395 ? 18.546 -2.496 -11.293 1.00 83.94 395 THR A N 1
ATOM 2986 C CA . THR A 1 395 ? 19.440 -1.368 -11.013 1.00 83.94 395 THR A CA 1
ATOM 2987 C C . THR A 1 395 ? 19.869 -1.396 -9.549 1.00 83.94 395 THR A C 1
ATOM 2989 O O . THR A 1 395 ? 19.235 -2.034 -8.699 1.00 83.94 395 THR A O 1
ATOM 2992 N N . ASN A 1 396 ? 20.988 -0.737 -9.244 1.00 73.31 396 ASN A N 1
ATOM 2993 C CA . ASN A 1 396 ? 21.472 -0.650 -7.876 1.00 73.31 396 ASN A CA 1
ATOM 2994 C C . ASN A 1 396 ? 20.605 0.319 -7.081 1.00 73.31 396 ASN A C 1
ATOM 2996 O O . ASN A 1 396 ? 20.757 1.533 -7.166 1.00 73.31 396 ASN A O 1
ATOM 3000 N N . ALA A 1 397 ? 19.756 -0.253 -6.244 1.00 54.12 397 ALA A N 1
ATOM 3001 C CA . ALA A 1 397 ? 18.945 0.486 -5.306 1.00 54.12 397 ALA A CA 1
ATOM 3002 C C . ALA A 1 397 ? 19.782 1.357 -4.358 1.00 54.12 397 ALA A C 1
ATOM 3004 O O . ALA A 1 397 ? 19.510 2.532 -4.174 1.00 54.12 397 ALA A O 1
ATOM 3005 N N . GLN A 1 398 ? 20.823 0.796 -3.736 1.00 50.19 398 GLN A N 1
ATOM 3006 C CA . GLN A 1 398 ? 21.515 1.410 -2.596 1.00 50.19 398 GLN A CA 1
ATOM 3007 C C . GLN A 1 398 ? 22.427 2.599 -2.973 1.00 50.19 398 GLN A C 1
ATOM 3009 O O . GLN A 1 398 ? 22.999 3.226 -2.080 1.00 50.19 398 GLN A O 1
ATOM 3014 N N . ALA A 1 399 ? 22.561 2.935 -4.259 1.00 44.00 399 ALA A N 1
ATOM 3015 C CA . ALA A 1 399 ? 23.344 4.073 -4.734 1.00 44.00 399 ALA A CA 1
ATOM 3016 C C . ALA A 1 399 ? 22.530 5.371 -4.609 1.00 44.00 399 ALA A C 1
ATOM 3018 O O . ALA A 1 399 ? 21.657 5.639 -5.420 1.00 44.00 399 ALA A O 1
ATOM 3019 N N . ASN A 1 400 ? 22.795 6.173 -3.575 1.00 41.16 400 ASN A N 1
ATOM 3020 C CA . ASN A 1 400 ? 22.243 7.524 -3.463 1.00 41.16 400 ASN A CA 1
ATOM 3021 C C . ASN A 1 400 ? 23.348 8.536 -3.171 1.00 41.16 400 ASN A C 1
ATOM 3023 O O . ASN A 1 400 ? 24.268 8.261 -2.396 1.00 41.16 400 ASN A O 1
ATOM 3027 N N . GLY A 1 401 ? 23.171 9.733 -3.731 1.00 38.06 401 GLY A N 1
ATOM 3028 C CA . GLY A 1 401 ? 24.018 10.904 -3.534 1.00 38.06 401 GLY A CA 1
ATOM 3029 C C . GLY A 1 401 ? 24.976 11.117 -4.701 1.00 38.06 401 GLY A C 1
ATOM 3030 O O . GLY A 1 401 ? 25.485 10.153 -5.263 1.00 38.06 401 GLY A O 1
ATOM 3031 N N . ALA A 1 402 ? 25.238 12.385 -5.019 1.00 32.97 402 ALA A N 1
ATOM 3032 C CA . ALA A 1 402 ? 26.076 12.900 -6.110 1.00 32.97 402 ALA A CA 1
ATOM 3033 C C . ALA A 1 402 ? 27.551 12.411 -6.142 1.00 32.97 402 ALA A C 1
ATOM 3035 O O . ALA A 1 402 ? 28.382 13.016 -6.806 1.00 32.97 402 ALA A O 1
ATOM 3036 N N . ASP A 1 403 ? 27.885 11.328 -5.436 1.00 36.66 403 ASP A N 1
ATOM 3037 C CA . ASP A 1 403 ? 29.230 10.781 -5.261 1.00 36.66 403 ASP A CA 1
ATOM 3038 C C . ASP A 1 403 ? 29.281 9.231 -5.264 1.00 36.66 403 ASP A C 1
ATOM 3040 O O . ASP A 1 403 ? 30.284 8.648 -4.842 1.00 36.66 403 ASP A O 1
ATOM 3044 N N . ALA A 1 404 ? 28.248 8.512 -5.730 1.00 44.19 404 ALA A N 1
ATOM 3045 C CA . ALA A 1 404 ? 28.299 7.045 -5.797 1.00 44.19 404 ALA A CA 1
ATOM 3046 C C . ALA A 1 404 ? 29.072 6.546 -7.047 1.00 44.19 404 ALA A C 1
ATOM 3048 O O . ALA A 1 404 ? 28.655 6.753 -8.188 1.00 44.19 404 ALA A O 1
ATOM 3049 N N . PRO A 1 405 ? 30.217 5.852 -6.898 1.00 42.25 405 PRO A N 1
ATOM 3050 C CA . PRO A 1 405 ? 30.968 5.317 -8.020 1.00 42.25 405 PRO A CA 1
ATOM 3051 C C . PRO A 1 405 ? 30.256 4.091 -8.614 1.00 42.25 405 PRO A C 1
ATOM 3053 O O . PRO A 1 405 ? 30.578 2.963 -8.262 1.00 42.25 405 PRO A O 1
ATOM 3056 N N . ARG A 1 406 ? 29.409 4.345 -9.623 1.00 52.72 406 ARG A N 1
ATOM 3057 C CA . ARG A 1 406 ? 28.821 3.407 -10.612 1.00 52.72 406 ARG A CA 1
ATOM 3058 C C . ARG A 1 406 ? 27.373 3.018 -10.325 1.00 52.72 406 ARG A C 1
ATOM 3060 O O . ARG A 1 406 ? 27.085 2.106 -9.554 1.00 52.72 406 ARG A O 1
ATOM 3067 N N . GLU A 1 407 ? 26.511 3.673 -11.085 1.00 65.38 407 GLU A N 1
ATOM 3068 C CA . GLU A 1 407 ? 25.147 3.281 -11.403 1.00 65.38 407 GLU A CA 1
ATOM 3069 C C . GLU A 1 407 ? 25.132 2.597 -12.781 1.00 65.38 407 GLU A C 1
ATOM 3071 O O . GLU A 1 407 ? 26.031 2.795 -13.607 1.00 65.38 407 GLU A O 1
ATOM 3076 N N . GLY A 1 408 ? 24.156 1.722 -13.000 1.00 75.31 408 GLY A N 1
ATOM 3077 C CA . GLY A 1 408 ? 24.050 0.921 -14.209 1.00 75.31 408 GLY A CA 1
ATOM 3078 C C . GLY A 1 408 ? 22.829 0.012 -14.174 1.00 75.31 408 GLY A C 1
ATOM 3079 O O . GLY A 1 408 ? 22.149 -0.083 -13.152 1.00 75.31 408 GLY A O 1
ATOM 3080 N N . VAL A 1 409 ? 22.566 -0.654 -15.293 1.00 87.25 409 VAL A N 1
ATOM 3081 C CA . VAL A 1 409 ? 21.431 -1.565 -15.460 1.00 87.25 409 VAL A CA 1
ATOM 3082 C C . VAL A 1 409 ? 21.958 -2.963 -15.730 1.00 87.25 409 VAL A C 1
ATOM 3084 O O . VAL A 1 409 ? 22.669 -3.196 -16.711 1.00 87.25 409 VAL A O 1
ATOM 3087 N N . TRP A 1 410 ? 21.612 -3.902 -14.859 1.00 91.44 410 TRP A N 1
ATOM 3088 C CA . TRP A 1 410 ? 21.741 -5.315 -15.162 1.00 91.44 410 TRP A CA 1
ATOM 3089 C C . TRP A 1 410 ? 20.591 -5.775 -16.044 1.00 91.44 410 TRP A C 1
ATOM 3091 O O . TRP A 1 410 ? 19.458 -5.331 -15.870 1.00 91.44 410 TRP A O 1
ATOM 3101 N N . TYR A 1 411 ? 20.880 -6.700 -16.948 1.00 94.31 411 TYR A N 1
ATOM 3102 C CA . TYR A 1 411 ? 19.895 -7.310 -17.831 1.00 94.31 411 TYR A CA 1
ATOM 3103 C C . TYR A 1 411 ? 20.166 -8.807 -17.965 1.00 94.31 411 TYR A C 1
ATOM 3105 O O . TYR A 1 411 ? 21.319 -9.242 -18.039 1.00 94.31 411 TYR A O 1
ATOM 3113 N N . ALA A 1 412 ? 19.104 -9.601 -17.997 1.00 95.19 412 ALA A N 1
ATOM 3114 C CA . ALA A 1 412 ? 19.175 -11.033 -18.242 1.00 95.19 412 ALA A CA 1
ATOM 3115 C C . ALA A 1 412 ? 17.945 -11.491 -19.028 1.00 95.19 412 ALA A C 1
ATOM 3117 O O . ALA A 1 412 ? 16.821 -11.208 -18.620 1.00 95.19 412 ALA A O 1
ATOM 3118 N N . ASN A 1 413 ? 18.154 -12.235 -20.116 1.00 95.44 413 ASN A N 1
ATOM 3119 C CA . ASN A 1 413 ? 17.108 -13.084 -20.680 1.00 95.44 413 ASN A CA 1
ATOM 3120 C C . ASN A 1 413 ? 16.940 -14.288 -19.750 1.00 95.44 413 ASN A C 1
ATOM 3122 O O . ASN A 1 413 ? 17.901 -15.020 -19.531 1.00 95.44 413 ASN A O 1
ATOM 3126 N N . VAL A 1 414 ? 15.754 -14.462 -19.176 1.00 95.00 414 VAL A N 1
ATOM 3127 C CA . VAL A 1 414 ? 15.457 -15.484 -18.160 1.00 95.00 414 VAL A CA 1
ATOM 3128 C C . VAL A 1 414 ? 14.673 -16.675 -18.712 1.00 95.00 414 VAL A C 1
ATOM 3130 O O . VAL A 1 414 ? 14.335 -17.587 -17.963 1.00 95.00 414 VAL A O 1
ATOM 3133 N N . SER A 1 415 ? 14.431 -16.711 -20.023 1.00 91.12 415 SER A N 1
ATOM 3134 C CA . SER A 1 415 ? 13.648 -17.768 -20.685 1.00 91.12 415 SER A CA 1
ATOM 3135 C C . SER A 1 415 ? 14.284 -19.157 -20.541 1.00 91.12 415 SER A C 1
ATOM 3137 O O . SER A 1 415 ? 13.583 -20.158 -20.420 1.00 91.12 415 SER A O 1
ATOM 3139 N N . ASP A 1 416 ? 15.617 -19.215 -20.471 1.00 87.00 416 ASP A N 1
ATOM 3140 C CA . ASP A 1 416 ? 16.387 -20.456 -20.326 1.00 87.00 416 ASP A CA 1
ATOM 3141 C C . ASP A 1 416 ? 16.761 -20.778 -18.867 1.00 87.00 416 ASP A C 1
ATOM 3143 O O . ASP A 1 416 ? 17.606 -21.644 -18.626 1.00 87.00 416 ASP A O 1
ATOM 3147 N N . LEU A 1 417 ? 16.141 -20.135 -17.862 1.00 92.38 417 LEU A N 1
ATOM 3148 C CA . LEU A 1 417 ? 16.496 -20.359 -16.449 1.00 92.38 417 LEU A CA 1
ATOM 3149 C C . LEU A 1 417 ? 16.310 -21.824 -16.028 1.00 92.38 417 LEU A C 1
ATOM 3151 O O . LEU A 1 417 ? 16.995 -22.311 -15.135 1.00 92.38 417 LEU A O 1
ATOM 3155 N N . GLY A 1 418 ? 15.443 -22.580 -16.707 1.00 90.94 418 GLY A N 1
ATOM 3156 C CA . GLY A 1 418 ? 15.303 -24.023 -16.494 1.00 90.94 418 GLY A CA 1
ATOM 3157 C C . GLY A 1 418 ? 16.558 -24.849 -16.812 1.00 90.94 418 GLY A C 1
ATOM 3158 O O . GLY A 1 418 ? 16.683 -25.960 -16.301 1.00 90.94 418 GLY A O 1
ATOM 3159 N N . ALA A 1 419 ? 17.488 -24.333 -17.623 1.00 92.25 419 ALA A N 1
ATOM 3160 C CA . ALA A 1 419 ? 18.707 -25.037 -18.026 1.00 92.25 419 ALA A CA 1
ATOM 3161 C C . ALA A 1 419 ? 19.888 -24.849 -17.051 1.00 92.25 419 ALA A C 1
ATOM 3163 O O . ALA A 1 419 ? 20.830 -25.644 -17.083 1.00 92.25 419 ALA A O 1
ATOM 3164 N N . GLY A 1 420 ? 19.850 -23.830 -16.188 1.00 92.44 420 GLY A N 1
ATOM 3165 C CA . GLY A 1 420 ? 20.893 -23.539 -15.202 1.00 92.44 420 GLY A CA 1
ATOM 3166 C C . GLY A 1 420 ? 20.916 -22.072 -14.772 1.00 92.44 420 GLY A C 1
ATOM 3167 O O . GLY A 1 420 ? 20.091 -21.271 -15.207 1.00 92.44 420 GLY A O 1
ATOM 3168 N N . ASP A 1 421 ? 21.890 -21.720 -13.930 1.00 92.75 421 ASP A N 1
ATOM 3169 C CA . ASP A 1 421 ? 22.141 -20.330 -13.535 1.00 92.75 421 ASP A CA 1
ATOM 3170 C C . ASP A 1 421 ? 22.454 -19.439 -14.751 1.00 92.75 421 ASP A C 1
ATOM 3172 O O . ASP A 1 421 ? 23.239 -19.802 -15.631 1.00 92.75 421 ASP A O 1
ATOM 3176 N N . ILE A 1 422 ? 21.910 -18.224 -14.741 1.00 94.06 422 ILE A N 1
ATOM 3177 C CA . ILE A 1 422 ? 22.129 -17.190 -15.755 1.00 94.06 422 ILE A CA 1
ATOM 3178 C C . ILE A 1 422 ? 22.970 -16.078 -15.136 1.00 94.06 422 ILE A C 1
ATOM 3180 O O . ILE A 1 422 ? 22.686 -15.611 -14.039 1.00 94.06 422 ILE A O 1
ATOM 3184 N N . THR A 1 423 ? 24.015 -15.622 -15.825 1.00 93.19 423 THR A N 1
ATOM 3185 C CA . THR A 1 423 ? 24.785 -14.446 -15.389 1.00 93.19 423 THR A CA 1
ATOM 3186 C C . THR A 1 423 ? 24.283 -13.216 -16.129 1.00 93.19 423 THR A C 1
ATOM 3188 O O . THR A 1 423 ? 24.405 -13.149 -17.350 1.00 93.19 423 THR A O 1
ATOM 3191 N N . ALA A 1 424 ? 23.738 -12.247 -15.396 1.00 92.69 424 ALA A N 1
ATOM 3192 C CA . ALA A 1 424 ? 23.255 -10.999 -15.966 1.00 92.69 424 ALA A CA 1
ATOM 3193 C C . ALA A 1 424 ? 24.405 -10.185 -16.578 1.00 92.69 424 ALA A C 1
ATOM 3195 O O . ALA A 1 424 ? 25.492 -10.070 -15.999 1.00 92.69 424 ALA A O 1
ATOM 3196 N N . GLY A 1 425 ? 24.145 -9.576 -17.733 1.00 90.62 425 GLY A N 1
ATOM 3197 C CA . GLY A 1 425 ? 24.998 -8.527 -18.273 1.00 90.62 425 GLY A CA 1
ATOM 3198 C C . GLY A 1 425 ? 24.855 -7.249 -17.448 1.00 90.62 425 GLY A C 1
ATOM 3199 O O . GLY A 1 425 ? 23.829 -7.034 -16.811 1.00 90.62 425 GLY A O 1
ATOM 3200 N N . LEU A 1 426 ? 25.881 -6.396 -17.448 1.00 87.50 426 LEU A N 1
ATOM 3201 C CA . LEU A 1 426 ? 25.857 -5.087 -16.789 1.00 87.50 426 LEU A CA 1
ATOM 3202 C C . LEU A 1 426 ? 26.150 -3.993 -17.818 1.00 87.50 426 LEU A C 1
ATOM 3204 O O . LEU A 1 426 ? 27.207 -4.001 -18.450 1.00 87.50 426 LEU A O 1
ATOM 3208 N N . LEU A 1 427 ? 25.221 -3.050 -17.961 1.00 87.19 427 LEU A N 1
ATOM 3209 C CA . LEU A 1 427 ? 25.446 -1.772 -18.626 1.00 87.19 427 LEU A CA 1
ATOM 3210 C C . LEU A 1 427 ? 25.849 -0.742 -17.573 1.00 87.19 427 LEU A C 1
ATOM 3212 O O . LEU A 1 427 ? 25.037 -0.362 -16.735 1.00 87.19 427 LEU A O 1
ATOM 3216 N N . ASP A 1 428 ? 27.101 -0.300 -17.611 1.00 81.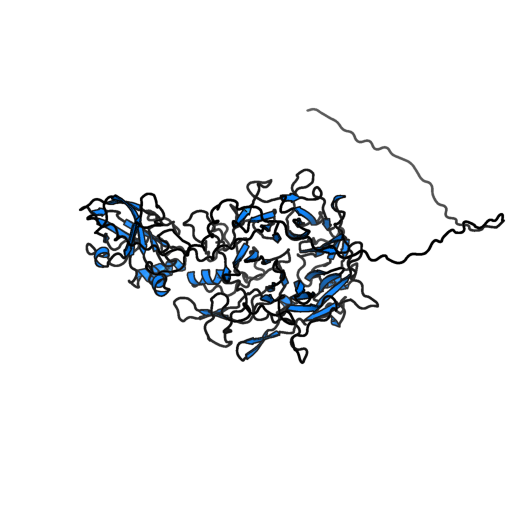38 428 ASP A N 1
ATOM 3217 C CA . ASP A 1 428 ? 27.635 0.749 -16.740 1.00 81.38 428 ASP A CA 1
ATOM 3218 C C . ASP A 1 428 ? 28.383 1.808 -17.564 1.00 81.38 428 ASP A C 1
ATOM 3220 O O . ASP A 1 428 ? 28.358 1.798 -18.793 1.00 81.38 428 ASP A O 1
ATOM 3224 N N . ARG A 1 429 ? 29.119 2.694 -16.888 1.00 78.31 429 ARG A N 1
ATOM 3225 C CA . ARG A 1 429 ? 29.951 3.729 -17.527 1.00 78.31 429 ARG A CA 1
ATOM 3226 C C . ARG A 1 429 ? 30.935 3.238 -18.601 1.00 78.31 429 ARG A C 1
ATOM 3228 O O . ARG A 1 429 ? 31.485 4.061 -19.319 1.00 78.31 429 ARG A O 1
ATOM 3235 N N . ASN A 1 430 ? 31.267 1.943 -18.649 1.00 77.62 430 ASN A N 1
ATOM 3236 C CA . ASN A 1 430 ? 32.139 1.398 -19.694 1.00 77.62 430 ASN A CA 1
ATOM 3237 C C . ASN A 1 430 ? 31.367 1.095 -20.985 1.00 77.62 430 ASN A C 1
ATOM 3239 O O . ASN A 1 430 ? 31.992 0.944 -22.032 1.00 77.62 430 ASN A O 1
ATOM 3243 N N . ALA A 1 431 ? 30.040 0.958 -20.902 1.00 80.31 431 ALA A N 1
ATOM 3244 C CA . ALA A 1 431 ? 29.165 0.833 -22.058 1.00 80.31 431 ALA A CA 1
ATOM 3245 C C . ALA A 1 431 ? 28.889 2.208 -22.678 1.00 80.31 431 ALA A C 1
ATOM 3247 O O . ALA A 1 431 ? 29.088 2.369 -23.877 1.00 80.31 431 ALA A O 1
ATOM 3248 N N . ASP A 1 432 ? 28.487 3.185 -21.861 1.00 84.44 432 ASP A N 1
ATOM 3249 C CA . ASP A 1 432 ? 28.334 4.582 -22.272 1.00 84.44 432 ASP A CA 1
ATOM 3250 C C . ASP A 1 432 ? 28.507 5.517 -21.066 1.00 84.44 432 ASP A C 1
ATOM 3252 O O . ASP A 1 432 ? 28.128 5.190 -19.937 1.00 84.44 432 ASP A O 1
ATOM 3256 N N . ASP A 1 433 ? 29.085 6.689 -21.301 1.00 81.31 433 ASP A N 1
ATOM 3257 C CA . ASP A 1 433 ? 29.391 7.671 -20.271 1.00 81.31 433 ASP A CA 1
ATOM 3258 C C . ASP A 1 433 ? 28.116 8.294 -19.658 1.00 81.31 433 ASP A C 1
ATOM 3260 O O . ASP A 1 433 ? 28.142 8.649 -18.476 1.00 81.31 433 ASP A O 1
ATOM 3264 N N . ILE A 1 434 ? 26.982 8.339 -20.379 1.00 81.25 434 ILE A N 1
ATOM 3265 C CA . ILE A 1 434 ? 25.702 8.855 -19.849 1.00 81.25 434 ILE A CA 1
ATOM 3266 C C . ILE A 1 434 ? 25.211 8.077 -18.620 1.00 81.25 434 ILE A C 1
ATOM 3268 O O . ILE A 1 434 ? 24.549 8.633 -17.746 1.00 81.25 434 ILE A O 1
ATOM 3272 N N . LEU A 1 435 ? 25.584 6.800 -18.489 1.00 82.12 435 LEU A N 1
ATOM 3273 C CA . LEU A 1 435 ? 25.195 5.959 -17.353 1.00 82.12 435 LEU A CA 1
ATOM 3274 C C . LEU A 1 435 ? 25.864 6.376 -16.034 1.00 82.12 435 LEU A C 1
ATOM 3276 O O . LEU A 1 435 ? 25.516 5.862 -14.975 1.00 82.12 435 LEU A O 1
ATOM 3280 N N . ARG A 1 436 ? 26.801 7.332 -16.070 1.00 79.81 436 ARG A N 1
ATOM 3281 C CA . ARG A 1 436 ? 27.356 7.977 -14.871 1.00 79.81 436 ARG A CA 1
ATOM 3282 C C . ARG A 1 436 ? 26.387 8.940 -14.188 1.00 79.81 436 ARG A C 1
ATOM 3284 O O . ARG A 1 436 ? 26.669 9.310 -13.057 1.00 79.81 436 ARG A O 1
ATOM 3291 N N . VAL A 1 437 ? 25.318 9.355 -14.878 1.00 78.88 437 VAL A N 1
ATOM 3292 C CA . VAL A 1 437 ? 24.250 10.206 -14.318 1.00 78.88 437 VAL A CA 1
ATOM 3293 C C . VAL A 1 437 ? 23.475 9.478 -13.224 1.00 78.88 437 VAL A C 1
ATOM 3295 O O . VAL A 1 437 ? 22.971 10.113 -12.303 1.00 78.88 437 VAL A O 1
ATOM 3298 N N . GLY A 1 438 ? 23.334 8.164 -13.374 1.00 78.25 438 GLY A N 1
ATOM 3299 C CA . GLY A 1 438 ? 22.514 7.361 -12.491 1.00 78.25 438 GLY A CA 1
ATOM 3300 C C . GLY A 1 438 ? 21.129 7.080 -13.008 1.00 78.25 438 GLY A C 1
ATOM 3301 O O . GLY A 1 438 ? 20.485 7.915 -13.637 1.00 78.25 438 GLY A O 1
ATOM 3302 N N . ILE A 1 439 ? 20.680 5.858 -12.735 1.00 81.06 439 ILE A N 1
ATOM 3303 C CA . ILE A 1 439 ? 19.377 5.362 -13.157 1.00 81.06 439 ILE A CA 1
ATOM 3304 C C . ILE A 1 439 ? 18.450 5.385 -11.953 1.00 81.06 439 ILE A C 1
ATOM 3306 O O . ILE A 1 439 ? 18.562 4.545 -11.059 1.00 81.06 439 ILE A O 1
ATOM 3310 N N . GLY A 1 440 ? 17.526 6.345 -11.951 1.00 76.56 440 GLY A N 1
ATOM 3311 C CA . GLY A 1 440 ? 16.603 6.549 -10.838 1.00 76.56 440 GLY A CA 1
ATOM 3312 C C . GLY A 1 440 ? 15.527 5.466 -10.752 1.00 76.56 440 GLY A C 1
ATOM 3313 O O . GLY A 1 440 ? 15.217 4.988 -9.664 1.00 76.56 440 GLY A O 1
ATOM 3314 N N . ASN A 1 441 ? 14.952 5.060 -11.885 1.00 85.44 441 ASN A N 1
ATOM 3315 C CA . ASN A 1 441 ? 13.898 4.045 -11.959 1.00 85.44 441 ASN A CA 1
ATOM 3316 C C . ASN A 1 441 ? 13.850 3.409 -13.364 1.00 85.44 441 ASN A C 1
ATOM 3318 O O . ASN A 1 441 ? 14.457 3.936 -14.302 1.00 85.44 441 ASN A O 1
ATOM 3322 N N . LEU A 1 442 ? 13.146 2.284 -13.481 1.00 90.56 442 LEU A N 1
ATOM 3323 C CA . LEU A 1 442 ? 12.997 1.459 -14.676 1.00 90.56 442 LEU A CA 1
ATOM 3324 C C . LEU A 1 442 ? 11.504 1.262 -14.965 1.00 90.56 442 LEU A C 1
ATOM 3326 O O . LEU A 1 442 ? 10.727 1.020 -14.047 1.00 90.56 442 LEU A O 1
ATOM 3330 N N . ALA A 1 443 ? 11.116 1.290 -16.232 1.00 95.19 443 ALA A N 1
ATOM 3331 C CA . ALA A 1 443 ? 9.833 0.761 -16.690 1.00 95.19 443 ALA A CA 1
ATOM 3332 C C . ALA A 1 443 ? 10.019 0.138 -18.075 1.00 95.19 443 ALA A C 1
ATOM 3334 O O . ALA A 1 443 ? 10.977 0.475 -18.763 1.00 95.19 443 ALA A O 1
ATOM 3335 N N . ALA A 1 444 ? 9.131 -0.751 -18.508 1.00 96.56 444 ALA A N 1
ATOM 3336 C CA . ALA A 1 444 ? 9.225 -1.363 -19.830 1.00 96.56 444 ALA A CA 1
ATOM 3337 C C . ALA A 1 444 ? 7.854 -1.447 -20.499 1.00 96.56 444 ALA A C 1
ATOM 3339 O O . ALA A 1 444 ? 6.825 -1.543 -19.831 1.00 96.56 444 ALA A O 1
ATOM 3340 N N . HIS A 1 445 ? 7.853 -1.369 -21.825 1.00 96.50 445 HIS A N 1
ATOM 3341 C CA . HIS A 1 445 ? 6.679 -1.599 -22.658 1.00 96.50 445 HIS A CA 1
ATOM 3342 C C . HIS A 1 445 ? 7.133 -2.096 -24.027 1.00 96.50 445 HIS A C 1
ATOM 3344 O O . HIS A 1 445 ? 8.038 -1.504 -24.616 1.00 96.50 445 HIS A O 1
ATOM 3350 N N . GLU A 1 446 ? 6.500 -3.157 -24.532 1.00 94.25 446 GLU A N 1
ATOM 3351 C CA . GLU A 1 446 ? 6.877 -3.793 -25.801 1.00 94.25 446 GLU A CA 1
ATOM 3352 C C . GLU A 1 446 ? 8.394 -4.063 -25.870 1.00 94.25 446 GLU A C 1
ATOM 3354 O O . GLU A 1 446 ? 8.959 -4.617 -24.935 1.00 94.25 446 GLU A O 1
ATOM 3359 N N . GLY A 1 447 ? 9.074 -3.670 -26.944 1.00 95.12 447 GLY A N 1
ATOM 3360 C CA . GLY A 1 447 ? 10.520 -3.838 -27.093 1.00 95.12 447 GLY A CA 1
ATOM 3361 C C . GLY A 1 447 ? 11.354 -2.703 -26.508 1.00 95.12 447 GLY A C 1
ATOM 3362 O O . GLY A 1 447 ? 12.452 -2.464 -27.002 1.00 95.12 447 GLY A O 1
ATOM 3363 N N . ILE A 1 448 ? 10.850 -1.943 -25.531 1.00 96.56 448 ILE A N 1
ATOM 3364 C CA . ILE A 1 448 ? 11.510 -0.734 -25.024 1.00 96.56 448 ILE A CA 1
ATOM 3365 C C . ILE A 1 448 ? 11.652 -0.779 -23.502 1.00 96.56 448 ILE A C 1
ATOM 3367 O O . ILE A 1 448 ? 10.678 -0.959 -22.770 1.00 96.56 448 ILE A O 1
ATOM 3371 N N . LEU A 1 449 ? 12.872 -0.517 -23.031 1.00 97.06 449 LEU A N 1
ATOM 3372 C CA . LEU A 1 449 ? 13.189 -0.213 -21.642 1.00 97.06 449 LEU A CA 1
ATOM 3373 C C . LEU A 1 449 ? 13.320 1.307 -21.456 1.00 97.06 449 LEU A C 1
ATOM 3375 O O . LEU A 1 449 ? 14.121 1.970 -22.115 1.00 97.06 449 LEU A O 1
ATOM 3379 N N . TYR A 1 450 ? 12.553 1.857 -20.523 1.00 96.50 450 TYR A N 1
ATOM 3380 C CA . TYR A 1 450 ? 12.578 3.259 -20.121 1.00 96.50 450 TYR A CA 1
ATOM 3381 C C . TYR A 1 450 ? 13.414 3.438 -18.861 1.00 96.50 450 TYR A C 1
ATOM 3383 O O . TYR A 1 450 ? 13.224 2.740 -17.862 1.00 96.50 450 TYR A O 1
ATOM 3391 N N . LEU A 1 451 ? 14.319 4.411 -18.901 1.00 92.31 451 LEU A N 1
ATOM 3392 C CA . LEU A 1 451 ? 15.291 4.667 -17.847 1.00 92.31 451 LEU A CA 1
ATOM 3393 C C . LEU A 1 451 ? 15.186 6.116 -17.379 1.00 92.31 451 LEU A C 1
ATOM 3395 O O . LEU A 1 451 ? 15.330 7.047 -18.171 1.00 92.31 451 LEU A O 1
ATOM 3399 N N . SER A 1 452 ? 14.946 6.312 -16.086 1.00 88.69 452 SER A N 1
ATOM 3400 C CA . SER A 1 452 ? 14.859 7.652 -15.503 1.00 88.69 452 SER A CA 1
ATOM 3401 C C . SER A 1 452 ? 16.255 8.220 -15.261 1.00 88.69 452 SER A C 1
ATOM 3403 O O . SER A 1 452 ? 17.058 7.594 -14.567 1.00 88.69 452 SER A O 1
ATOM 3405 N N . LEU A 1 453 ? 16.531 9.406 -15.806 1.00 85.88 453 LEU A N 1
ATOM 3406 C CA . LEU A 1 453 ? 17.818 10.102 -15.718 1.00 85.88 453 LEU A CA 1
ATOM 3407 C C . LEU A 1 453 ? 17.594 11.542 -15.254 1.00 85.88 453 LEU A C 1
ATOM 3409 O O . LEU A 1 453 ? 16.775 12.257 -15.833 1.00 85.88 453 LEU A O 1
ATOM 3413 N N . SER A 1 454 ? 18.350 11.996 -14.257 1.00 84.31 454 SER A N 1
ATOM 3414 C CA . SER A 1 454 ? 18.227 13.357 -13.709 1.00 84.31 454 SER A CA 1
ATOM 3415 C C . SER A 1 454 ? 19.584 14.079 -13.683 1.00 84.31 454 SER A C 1
ATOM 3417 O O . SER A 1 454 ? 20.079 14.400 -12.604 1.00 84.31 454 SER A O 1
ATOM 3419 N N . PRO A 1 455 ? 20.215 14.331 -14.849 1.00 83.25 455 PRO A N 1
ATOM 3420 C CA . PRO A 1 455 ? 21.505 15.008 -14.902 1.00 83.25 455 PRO A CA 1
ATOM 3421 C C . PRO A 1 455 ? 21.379 16.459 -14.430 1.00 83.25 455 PRO A C 1
ATOM 3423 O O . PRO A 1 455 ? 20.433 17.168 -14.778 1.00 83.25 455 PRO A O 1
ATOM 3426 N N . ASN A 1 456 ? 22.355 16.923 -13.661 1.00 81.19 456 ASN A N 1
ATOM 3427 C CA . ASN A 1 456 ? 22.455 18.292 -13.172 1.00 81.19 456 ASN A CA 1
ATOM 3428 C C . ASN A 1 456 ? 23.491 19.100 -13.976 1.00 81.19 456 ASN A C 1
ATOM 3430 O O . ASN A 1 456 ? 24.235 18.566 -14.798 1.00 81.19 456 ASN A O 1
ATOM 3434 N N . SER A 1 457 ? 23.560 20.410 -13.732 1.00 79.44 457 SER A N 1
ATOM 3435 C CA . SER A 1 457 ? 24.497 21.320 -14.415 1.00 79.44 457 SER A CA 1
ATOM 3436 C C . SER A 1 457 ? 25.982 20.899 -14.430 1.00 79.44 457 SER A C 1
ATOM 3438 O O . SER A 1 457 ? 26.707 21.324 -15.330 1.00 79.44 457 SER A O 1
ATOM 3440 N N . GLN A 1 458 ? 26.453 20.066 -13.493 1.00 76.75 458 GLN A N 1
ATOM 3441 C CA . GLN A 1 458 ? 27.838 19.573 -13.449 1.00 76.75 458 GLN A CA 1
ATOM 3442 C C . GLN A 1 458 ? 28.091 18.366 -14.374 1.00 76.75 458 GLN A C 1
ATOM 3444 O O . GLN A 1 458 ? 29.245 18.065 -14.688 1.00 76.75 458 GLN A O 1
ATOM 3449 N N . ASP A 1 459 ? 27.041 17.704 -14.865 1.00 75.25 459 ASP A N 1
ATOM 3450 C CA . ASP A 1 459 ? 27.155 16.499 -15.700 1.00 75.25 459 ASP A CA 1
ATOM 3451 C C . ASP A 1 459 ? 27.432 16.823 -17.181 1.00 75.25 459 ASP A C 1
ATOM 3453 O O . ASP A 1 459 ? 27.957 15.990 -17.925 1.00 75.25 459 ASP A O 1
ATOM 3457 N N . HIS A 1 460 ? 27.151 18.058 -17.615 1.00 64.81 460 HIS A N 1
ATOM 3458 C CA . HIS A 1 460 ? 27.353 18.521 -18.997 1.00 64.81 460 HIS A CA 1
ATOM 3459 C C . HIS A 1 460 ? 28.805 18.514 -19.451 1.00 64.81 460 HIS A C 1
ATOM 3461 O O . HIS A 1 460 ? 29.114 18.215 -20.601 1.00 64.81 460 HIS A O 1
ATOM 3467 N N . GLU A 1 461 ? 29.702 18.897 -18.545 1.00 61.72 461 GLU A N 1
ATOM 3468 C CA . GLU A 1 461 ? 31.129 18.986 -18.843 1.00 61.72 461 GLU A CA 1
ATOM 3469 C C . GLU A 1 461 ? 31.776 17.595 -18.904 1.00 61.72 461 GLU A C 1
ATOM 3471 O O . GLU A 1 461 ? 32.928 17.477 -19.318 1.00 61.72 461 GLU A O 1
ATOM 3476 N N . ASN A 1 462 ? 31.037 16.548 -18.513 1.00 64.12 462 ASN A N 1
ATOM 3477 C CA . ASN A 1 462 ? 31.593 15.237 -18.233 1.00 64.12 462 ASN A CA 1
ATOM 3478 C C . ASN A 1 462 ? 30.959 14.094 -19.045 1.00 64.12 462 ASN A C 1
ATOM 3480 O O . ASN A 1 462 ? 31.714 13.185 -19.387 1.00 64.12 462 ASN A O 1
ATOM 3484 N N . PHE A 1 463 ? 29.642 14.090 -19.335 1.00 77.81 463 PHE A N 1
ATOM 3485 C CA . PHE A 1 463 ? 28.998 12.956 -20.038 1.00 77.81 463 PHE A CA 1
ATOM 3486 C C . PHE A 1 463 ? 27.519 13.095 -20.491 1.00 77.81 463 PHE A C 1
ATOM 3488 O O . PHE A 1 463 ? 27.054 12.216 -21.213 1.00 77.81 463 PHE A O 1
ATOM 3495 N N . ALA A 1 464 ? 26.757 14.133 -20.118 1.00 82.69 464 ALA A N 1
ATOM 3496 C CA . ALA A 1 464 ? 25.336 14.268 -20.508 1.00 82.69 464 ALA A CA 1
ATOM 3497 C C . ALA A 1 464 ? 25.085 15.407 -21.533 1.00 82.69 464 ALA A C 1
ATOM 3499 O O . ALA A 1 464 ? 25.712 16.463 -21.420 1.00 82.69 464 ALA A O 1
ATOM 3500 N N . PRO A 1 465 ? 24.155 15.274 -22.507 1.00 84.81 465 PRO A N 1
ATOM 3501 C CA . PRO A 1 465 ? 23.855 16.342 -23.472 1.00 84.81 465 PRO A CA 1
ATOM 3502 C C . PRO A 1 465 ? 23.268 17.612 -22.835 1.00 84.81 465 PRO A C 1
ATOM 3504 O O . PRO A 1 465 ? 22.419 17.531 -21.947 1.00 84.81 465 PRO A O 1
ATOM 3507 N N . ALA A 1 466 ? 23.617 18.794 -23.364 1.00 86.31 466 ALA A N 1
ATOM 3508 C CA . ALA A 1 466 ? 23.209 20.109 -22.836 1.00 86.31 466 ALA A CA 1
ATOM 3509 C C . ALA A 1 466 ? 21.707 20.263 -22.559 1.00 86.31 466 ALA A C 1
ATOM 3511 O O . ALA A 1 466 ? 21.304 20.898 -21.589 1.00 86.31 466 ALA A O 1
ATOM 3512 N N . PHE A 1 467 ? 20.869 19.699 -23.430 1.00 84.94 467 PHE A N 1
ATOM 3513 C CA . PHE A 1 467 ? 19.417 19.838 -23.346 1.00 84.94 467 PHE A CA 1
ATOM 3514 C C . PHE A 1 467 ? 18.786 19.007 -22.217 1.00 84.94 467 PHE A C 1
ATOM 3516 O O . PHE A 1 467 ? 17.615 19.206 -21.902 1.00 84.94 467 PHE A O 1
ATOM 3523 N N . THR A 1 468 ? 19.535 18.064 -21.638 1.00 85.62 468 THR A N 1
ATOM 3524 C CA . THR A 1 468 ? 19.052 17.165 -20.579 1.00 85.62 468 THR A CA 1
ATOM 3525 C C . THR A 1 468 ? 19.271 17.734 -19.177 1.00 85.62 468 THR A C 1
ATOM 3527 O O . THR A 1 468 ? 18.579 17.331 -18.248 1.00 85.62 468 THR A O 1
ATOM 3530 N N . LEU A 1 469 ? 20.192 18.687 -19.024 1.00 86.12 469 LEU A N 1
ATOM 3531 C CA . LEU A 1 469 ? 20.671 19.175 -17.730 1.00 86.12 469 LEU A CA 1
ATOM 3532 C C . LEU A 1 469 ? 19.614 19.928 -16.935 1.00 86.12 469 LEU A C 1
ATOM 3534 O O . LEU A 1 469 ? 18.896 20.768 -17.477 1.00 86.12 469 LEU A O 1
ATOM 3538 N N . ASP A 1 470 ? 19.628 19.711 -15.625 1.00 83.38 470 ASP A N 1
ATOM 3539 C CA . ASP A 1 470 ? 18.694 20.278 -14.659 1.00 83.38 470 ASP A CA 1
ATOM 3540 C C . ASP A 1 470 ? 17.232 19.892 -14.951 1.00 83.38 470 ASP A C 1
ATOM 3542 O O . ASP A 1 470 ? 16.294 20.659 -14.690 1.00 83.38 470 ASP A O 1
ATOM 3546 N N . ARG A 1 471 ? 17.039 18.697 -15.527 1.00 84.00 471 ARG A N 1
ATOM 3547 C CA . ARG A 1 471 ? 15.734 18.135 -15.889 1.00 84.00 471 ARG A CA 1
ATOM 3548 C C . ARG A 1 471 ? 15.666 16.667 -15.510 1.00 84.00 471 ARG A C 1
ATOM 3550 O O . ARG A 1 471 ? 16.654 15.941 -15.593 1.00 84.00 471 ARG A O 1
ATOM 3557 N N . HIS A 1 472 ? 14.466 16.219 -15.172 1.00 86.31 472 HIS A N 1
ATOM 3558 C CA . HIS A 1 472 ? 14.152 14.800 -15.167 1.00 86.31 472 HIS A CA 1
ATOM 3559 C C . HIS A 1 472 ? 13.883 14.387 -16.613 1.00 86.31 472 HIS A C 1
ATOM 3561 O O . HIS A 1 472 ? 13.119 15.046 -17.318 1.00 86.31 472 HIS A O 1
ATOM 3567 N N . ASN A 1 473 ? 14.536 13.332 -17.078 1.00 89.19 473 ASN A N 1
ATOM 3568 C CA . ASN A 1 473 ? 14.450 12.845 -18.448 1.00 89.19 473 ASN A CA 1
ATOM 3569 C C . ASN A 1 473 ? 14.180 11.343 -18.454 1.00 89.19 473 ASN A C 1
ATOM 3571 O O . ASN A 1 473 ? 14.429 10.652 -17.464 1.00 89.19 473 ASN A O 1
ATOM 3575 N N . VAL A 1 474 ? 13.685 10.850 -19.583 1.00 93.56 474 VAL A N 1
ATOM 3576 C CA . VAL A 1 474 ? 13.495 9.422 -19.830 1.00 93.56 474 VAL A CA 1
ATOM 3577 C C . VAL A 1 474 ? 14.371 9.027 -21.007 1.00 93.56 474 VAL A C 1
ATOM 3579 O O . VAL A 1 474 ? 14.169 9.519 -22.114 1.00 93.56 474 VAL A O 1
ATOM 3582 N N . MET A 1 475 ? 15.339 8.144 -20.785 1.00 92.75 475 MET A N 1
ATOM 3583 C CA . MET A 1 475 ? 16.052 7.482 -21.874 1.00 92.75 475 MET A CA 1
ATOM 3584 C C . MET A 1 475 ? 15.254 6.280 -22.358 1.00 92.75 475 MET A C 1
ATOM 3586 O O . MET A 1 475 ? 14.730 5.502 -21.562 1.00 92.75 475 MET A O 1
ATOM 3590 N N . VAL A 1 476 ? 15.175 6.160 -23.675 1.00 95.00 476 VAL A N 1
ATOM 3591 C CA . VAL A 1 476 ? 14.424 5.139 -24.396 1.00 95.00 476 VAL A CA 1
ATOM 3592 C C . VAL A 1 476 ? 15.429 4.162 -24.983 1.00 95.00 476 VAL A C 1
ATOM 3594 O O . VAL A 1 476 ? 16.142 4.501 -25.928 1.00 95.00 476 VAL A O 1
ATOM 3597 N N . ALA A 1 477 ? 15.499 2.967 -24.407 1.00 94.31 477 ALA A N 1
ATOM 3598 C CA . ALA A 1 477 ? 16.466 1.949 -24.783 1.00 94.31 477 ALA A CA 1
ATOM 3599 C C . ALA A 1 477 ? 15.748 0.730 -25.384 1.00 94.31 477 ALA A C 1
ATOM 3601 O O . ALA A 1 477 ? 15.174 -0.064 -24.634 1.00 94.31 477 ALA A O 1
ATOM 3602 N N . PRO A 1 478 ? 15.749 0.562 -26.719 1.00 94.50 478 PRO A N 1
ATOM 3603 C CA . PRO A 1 478 ? 15.253 -0.650 -27.358 1.00 94.50 478 PRO A CA 1
ATOM 3604 C C . PRO A 1 478 ? 15.927 -1.900 -26.788 1.00 94.50 478 PRO A C 1
ATOM 3606 O O . PRO A 1 478 ? 17.129 -1.903 -26.524 1.00 94.50 478 PRO A O 1
ATOM 3609 N N . ILE A 1 479 ? 15.156 -2.960 -26.593 1.00 94.56 479 ILE A N 1
ATOM 3610 C CA . ILE A 1 479 ? 15.623 -4.225 -26.035 1.00 94.56 479 ILE A CA 1
ATOM 3611 C C . ILE A 1 479 ? 16.115 -5.095 -27.194 1.00 94.56 479 ILE A C 1
ATOM 3613 O O . ILE A 1 479 ? 15.359 -5.430 -28.102 1.00 94.56 479 ILE A O 1
ATOM 3617 N N . GLY A 1 480 ? 17.402 -5.447 -27.184 1.00 89.94 480 GLY A N 1
ATOM 3618 C CA . GLY A 1 480 ? 17.961 -6.413 -28.126 1.00 89.94 480 GLY A CA 1
ATOM 3619 C C . GLY A 1 480 ? 17.426 -7.828 -27.887 1.00 89.94 480 GLY A C 1
ATOM 3620 O O . GLY A 1 480 ? 16.930 -8.152 -26.813 1.00 89.94 480 GLY A O 1
ATOM 3621 N N . THR A 1 481 ? 17.591 -8.721 -28.864 1.00 84.19 481 THR A N 1
ATOM 3622 C CA . THR A 1 481 ? 17.127 -10.123 -28.772 1.00 84.19 481 THR A CA 1
ATOM 3623 C C . THR A 1 481 ? 17.798 -10.926 -27.650 1.00 84.19 481 THR A C 1
ATOM 3625 O O . THR A 1 481 ? 17.260 -11.921 -27.175 1.00 84.19 481 THR A O 1
ATOM 3628 N N . ASP A 1 482 ? 18.999 -10.522 -27.229 1.00 82.44 482 ASP A N 1
ATOM 3629 C CA . ASP A 1 482 ? 19.721 -11.078 -26.077 1.00 82.44 482 ASP A CA 1
ATOM 3630 C C . ASP A 1 482 ? 19.292 -10.443 -24.739 1.00 82.44 482 ASP A C 1
ATOM 3632 O O . ASP A 1 482 ? 19.830 -10.773 -23.682 1.00 82.44 482 ASP A O 1
ATOM 3636 N N . GLY A 1 483 ? 18.320 -9.531 -24.782 1.00 86.69 483 GLY A N 1
ATOM 3637 C CA . GLY A 1 483 ? 17.846 -8.751 -23.651 1.00 86.69 483 GLY A CA 1
ATOM 3638 C C . GLY A 1 483 ? 18.699 -7.534 -23.338 1.00 86.69 483 GLY A C 1
ATOM 3639 O O . GLY A 1 483 ? 18.411 -6.863 -22.355 1.00 86.69 483 GLY A O 1
ATOM 3640 N N . ARG A 1 484 ? 19.748 -7.229 -24.113 1.00 93.19 484 ARG A N 1
ATOM 3641 C CA . ARG A 1 484 ? 20.597 -6.061 -23.866 1.00 93.19 484 ARG A CA 1
ATOM 3642 C C . ARG A 1 484 ? 19.882 -4.774 -24.288 1.00 93.19 484 ARG A C 1
ATOM 3644 O O . ARG A 1 484 ? 19.594 -4.624 -25.474 1.00 93.19 484 ARG A O 1
ATOM 3651 N N . PRO A 1 485 ? 19.662 -3.808 -23.377 1.00 93.31 485 PRO A N 1
ATOM 3652 C CA . PRO A 1 485 ? 19.148 -2.497 -23.759 1.00 93.31 485 PRO A CA 1
ATOM 3653 C C . PRO A 1 485 ? 20.159 -1.718 -24.611 1.00 93.31 485 PRO A C 1
ATOM 3655 O O . PRO A 1 485 ? 21.342 -1.631 -24.266 1.00 93.31 485 PRO A O 1
ATOM 3658 N N . ASP A 1 486 ? 19.695 -1.121 -25.703 1.00 91.25 486 ASP A N 1
ATOM 3659 C CA . ASP A 1 486 ? 20.479 -0.209 -26.530 1.00 91.25 486 ASP A CA 1
ATOM 3660 C C . ASP A 1 486 ? 20.409 1.215 -25.970 1.00 91.25 486 ASP A C 1
ATOM 3662 O O . ASP A 1 486 ? 19.433 1.941 -26.153 1.00 91.25 486 ASP A O 1
ATOM 3666 N N . VAL A 1 487 ? 21.467 1.596 -25.259 1.00 87.25 487 VAL A N 1
ATOM 3667 C CA . VAL A 1 487 ? 21.642 2.924 -24.650 1.00 87.25 487 VAL A CA 1
ATOM 3668 C C . VAL A 1 487 ? 22.593 3.811 -25.457 1.00 87.25 487 VAL A C 1
ATOM 3670 O O . VAL A 1 487 ? 22.956 4.896 -25.006 1.00 87.25 487 VAL A O 1
ATOM 3673 N N . THR A 1 488 ? 23.046 3.336 -26.619 1.00 82.69 488 THR A N 1
ATOM 3674 C CA . THR A 1 488 ? 24.013 4.046 -27.451 1.00 82.69 488 THR A CA 1
ATOM 3675 C C . THR A 1 488 ? 23.299 5.110 -28.303 1.00 82.69 488 THR A C 1
ATOM 3677 O O . THR A 1 488 ? 22.188 4.871 -28.777 1.00 82.69 488 THR A O 1
ATOM 3680 N N . PRO A 1 489 ? 23.899 6.299 -28.506 1.00 75.94 489 PRO A N 1
ATOM 3681 C CA . PRO A 1 489 ? 23.348 7.324 -29.394 1.00 75.94 489 PRO A CA 1
ATOM 3682 C C . PRO A 1 489 ? 23.218 6.862 -30.853 1.00 75.94 489 PRO A C 1
ATOM 3684 O O . PRO A 1 489 ? 24.150 6.265 -31.397 1.00 75.94 489 PRO A O 1
ATOM 3687 N N . ASP A 1 490 ? 22.133 7.259 -31.522 1.00 73.69 490 ASP A N 1
ATOM 3688 C CA . ASP A 1 490 ? 21.997 7.166 -32.982 1.00 73.69 490 ASP A CA 1
ATOM 3689 C C . ASP A 1 490 ? 22.536 8.447 -33.619 1.00 73.69 490 ASP A C 1
ATOM 3691 O O . ASP A 1 490 ? 22.153 9.540 -33.212 1.00 73.69 490 ASP A O 1
ATOM 3695 N N . ASP A 1 491 ? 23.418 8.348 -34.618 1.00 74.50 491 ASP A N 1
ATOM 3696 C CA . ASP A 1 491 ? 23.972 9.514 -35.335 1.00 74.50 491 ASP A CA 1
ATOM 3697 C C . ASP A 1 491 ? 24.570 10.619 -34.422 1.00 74.50 491 ASP A C 1
ATOM 3699 O O . ASP A 1 491 ? 24.779 11.755 -34.851 1.00 74.50 491 ASP A O 1
ATOM 3703 N N . GLY A 1 492 ? 24.908 10.275 -33.172 1.00 66.81 492 GLY A N 1
ATOM 3704 C CA . GLY A 1 492 ? 25.442 11.184 -32.153 1.00 66.81 492 GLY A CA 1
ATOM 3705 C C . GLY A 1 492 ? 24.422 11.731 -31.145 1.00 66.81 492 GLY A C 1
ATOM 3706 O O . GLY A 1 492 ? 24.846 12.391 -30.198 1.00 66.81 492 GLY A O 1
ATOM 3707 N N . ASP A 1 493 ? 23.129 11.423 -31.291 1.00 74.88 493 ASP A N 1
ATOM 3708 C CA . ASP A 1 493 ? 22.056 11.883 -30.404 1.00 74.88 493 ASP A CA 1
ATOM 3709 C C . ASP A 1 493 ? 21.419 10.724 -29.616 1.00 74.88 493 ASP A C 1
ATOM 3711 O O . ASP A 1 493 ? 21.063 9.674 -30.151 1.00 74.88 493 ASP A O 1
ATOM 3715 N N . PHE A 1 494 ? 21.254 10.913 -28.305 1.00 79.75 494 PHE A N 1
ATOM 3716 C CA . PHE A 1 494 ? 20.552 9.947 -27.460 1.00 79.75 494 PHE A CA 1
ATOM 3717 C C . PHE A 1 494 ? 19.037 10.001 -27.691 1.00 79.75 494 PHE A C 1
ATOM 3719 O O . PHE A 1 494 ? 18.446 11.079 -27.812 1.00 79.75 494 PHE A O 1
ATOM 3726 N N . ARG A 1 495 ? 18.380 8.838 -27.623 1.00 90.12 495 ARG A N 1
ATOM 3727 C CA . ARG A 1 495 ? 16.915 8.721 -27.623 1.00 90.12 495 ARG A CA 1
ATOM 3728 C C . ARG A 1 495 ? 16.364 9.109 -26.246 1.00 90.12 495 ARG A C 1
ATOM 3730 O O . ARG A 1 495 ? 16.167 8.260 -25.380 1.00 90.12 495 ARG A O 1
ATOM 3737 N N . ILE A 1 496 ? 16.174 10.409 -26.018 1.00 89.94 496 ILE A N 1
ATOM 3738 C CA . ILE A 1 496 ? 15.744 10.952 -24.721 1.00 89.94 496 ILE A CA 1
ATOM 3739 C C . ILE A 1 496 ? 14.461 11.764 -24.861 1.00 89.94 496 ILE A C 1
ATOM 3741 O O . ILE A 1 496 ? 14.393 12.727 -25.627 1.00 89.94 496 ILE A O 1
ATOM 3745 N N . TRP A 1 497 ? 13.464 11.427 -24.046 1.00 92.12 497 TRP A N 1
ATOM 3746 C CA . TRP A 1 497 ? 12.271 12.238 -23.849 1.00 92.12 497 TRP A CA 1
ATOM 3747 C C . TRP A 1 497 ? 12.478 13.219 -22.698 1.00 92.12 497 TRP A C 1
ATOM 3749 O O . TRP A 1 497 ? 12.904 12.876 -21.592 1.00 92.12 497 TRP A O 1
ATOM 3759 N N . GLN A 1 498 ? 12.176 14.480 -22.982 1.00 86.44 498 GLN A N 1
ATOM 3760 C CA . GLN A 1 498 ? 12.391 15.601 -22.081 1.00 86.44 498 GLN A CA 1
ATOM 3761 C C . GLN A 1 498 ? 11.242 15.729 -21.069 1.00 86.44 498 GLN A C 1
ATOM 3763 O O . GLN A 1 498 ? 10.127 16.117 -21.423 1.00 86.44 498 GLN A O 1
ATOM 3768 N N . GLY A 1 499 ? 11.529 15.495 -19.786 1.00 80.62 499 GLY A N 1
ATOM 3769 C CA . GLY A 1 499 ? 10.581 15.694 -18.682 1.00 80.62 499 GLY A CA 1
ATOM 3770 C C . GLY A 1 499 ? 10.589 17.124 -18.138 1.00 80.62 499 GLY A C 1
ATOM 3771 O O . GLY A 1 499 ? 10.684 18.088 -18.908 1.00 80.62 499 GLY A O 1
ATOM 3772 N N . GLN A 1 500 ? 10.413 17.291 -16.826 1.00 79.69 500 GLN A N 1
ATOM 3773 C CA . GLN A 1 500 ? 10.335 18.601 -16.159 1.00 79.69 500 GLN A CA 1
ATOM 3774 C C . GLN A 1 500 ? 11.691 19.147 -15.710 1.00 79.69 500 GLN A C 1
ATOM 3776 O O . GLN A 1 500 ? 12.592 18.389 -15.370 1.00 79.69 500 GLN A O 1
ATOM 3781 N N . ASN A 1 501 ? 11.801 20.479 -15.647 1.00 79.19 501 ASN A N 1
ATOM 3782 C CA . ASN A 1 501 ? 12.965 21.161 -15.072 1.00 79.19 501 ASN A CA 1
ATOM 3783 C C . ASN A 1 501 ? 12.943 21.063 -13.537 1.00 79.19 501 ASN A C 1
ATOM 3785 O O . ASN A 1 501 ? 11.907 21.331 -12.931 1.00 79.19 501 ASN A O 1
ATOM 3789 N N . PHE A 1 502 ? 14.095 20.832 -12.903 1.00 74.62 502 PHE A N 1
ATOM 3790 C CA . PHE A 1 502 ? 14.215 20.744 -11.438 1.00 74.62 502 PHE A CA 1
ATOM 3791 C C . PHE A 1 502 ? 13.770 22.011 -10.710 1.00 74.62 502 PHE A C 1
ATOM 3793 O O . PHE A 1 502 ? 13.216 21.952 -9.621 1.00 74.62 502 PHE A O 1
ATOM 3800 N N . ASN A 1 503 ? 14.042 23.178 -11.295 1.00 68.69 503 ASN A N 1
ATOM 3801 C CA . ASN A 1 503 ? 13.820 24.471 -10.641 1.00 68.69 503 ASN A CA 1
ATOM 3802 C C . ASN A 1 503 ? 12.419 25.044 -10.899 1.00 68.69 503 ASN A C 1
ATOM 3804 O O . ASN A 1 503 ? 12.141 26.182 -10.518 1.00 68.69 503 ASN A O 1
ATOM 3808 N N . ARG A 1 504 ? 11.548 24.301 -11.591 1.00 70.81 504 ARG A N 1
ATOM 3809 C CA . ARG A 1 504 ? 10.213 24.772 -11.952 1.00 70.81 504 ARG A CA 1
ATOM 3810 C C . ARG A 1 504 ? 9.186 24.196 -10.982 1.00 70.81 504 ARG A C 1
ATOM 3812 O O . ARG A 1 504 ? 8.966 22.994 -10.961 1.00 70.81 504 ARG A O 1
ATOM 3819 N N . GLY A 1 505 ? 8.566 25.071 -10.194 1.00 68.12 505 GLY A N 1
ATOM 3820 C CA . GLY A 1 505 ? 7.394 24.715 -9.398 1.00 68.12 505 GLY A CA 1
ATOM 3821 C C . GLY A 1 505 ? 6.135 24.569 -10.252 1.00 68.12 505 GLY A C 1
ATOM 3822 O O . GLY A 1 505 ? 6.086 25.081 -11.374 1.00 68.12 505 GLY A O 1
ATOM 3823 N N . PHE A 1 506 ? 5.117 23.899 -9.711 1.00 74.50 506 PHE A N 1
ATOM 3824 C CA . PHE A 1 506 ? 3.814 23.776 -10.361 1.00 74.50 506 PHE A CA 1
ATOM 3825 C C . PHE A 1 506 ? 2.832 24.839 -9.825 1.00 74.50 506 PHE A C 1
ATOM 3827 O O . PHE A 1 506 ? 2.602 24.892 -8.607 1.00 74.50 506 PHE A O 1
ATOM 3834 N N . PRO A 1 507 ? 2.222 25.673 -10.693 1.00 76.44 507 PRO A N 1
ATOM 3835 C CA . PRO A 1 507 ? 1.195 26.625 -10.285 1.00 76.44 507 PRO A CA 1
ATOM 3836 C C . PRO A 1 507 ? -0.035 25.897 -9.738 1.00 76.44 507 PRO A C 1
ATOM 3838 O O . PRO A 1 507 ? -0.747 25.195 -10.459 1.00 76.44 507 PRO A O 1
ATOM 3841 N N . THR A 1 508 ? -0.308 26.083 -8.454 1.00 75.56 508 THR A N 1
ATOM 3842 C CA . THR A 1 508 ? -1.357 25.381 -7.717 1.00 75.56 508 THR A CA 1
ATOM 3843 C C . THR A 1 508 ? -2.407 26.362 -7.239 1.00 75.56 508 THR A C 1
ATOM 3845 O O . THR A 1 508 ? -2.094 27.401 -6.656 1.00 75.56 508 THR A O 1
ATOM 3848 N N . ARG A 1 509 ? -3.671 26.047 -7.525 1.00 73.06 509 ARG A N 1
ATOM 3849 C CA . ARG A 1 509 ? -4.812 26.866 -7.126 1.00 73.06 509 ARG A CA 1
ATOM 3850 C C . ARG A 1 509 ? -5.362 26.362 -5.798 1.00 73.06 509 ARG A C 1
ATOM 3852 O O . ARG A 1 509 ? -5.662 25.182 -5.681 1.00 73.06 509 ARG A O 1
ATOM 3859 N N . ILE A 1 510 ? -5.535 27.273 -4.848 1.00 65.69 510 ILE A N 1
ATOM 3860 C CA . ILE A 1 510 ? -6.227 27.031 -3.579 1.00 65.69 510 ILE A CA 1
ATOM 3861 C C . ILE A 1 510 ? -7.284 28.127 -3.442 1.00 65.69 510 ILE A C 1
ATOM 3863 O O . ILE A 1 510 ? -6.961 29.318 -3.385 1.00 65.69 510 ILE A O 1
ATOM 3867 N N . GLY A 1 511 ? -8.560 27.737 -3.502 1.00 66.56 511 GLY A N 1
ATOM 3868 C CA . GLY A 1 511 ? -9.674 28.676 -3.636 1.00 66.56 511 GLY A CA 1
ATOM 3869 C C . GLY A 1 511 ? -9.503 29.594 -4.856 1.00 66.56 511 GLY A C 1
ATOM 3870 O O . GLY A 1 511 ? -9.364 29.148 -5.998 1.00 66.56 511 GLY A O 1
ATOM 3871 N N . THR A 1 512 ? -9.490 30.909 -4.631 1.00 66.88 512 THR A N 1
ATOM 3872 C CA . THR A 1 512 ? -9.289 31.905 -5.700 1.00 66.88 512 THR A CA 1
ATOM 3873 C C . THR A 1 512 ? -7.824 32.266 -5.955 1.00 66.88 512 THR A C 1
ATOM 3875 O O . THR A 1 512 ? -7.548 32.997 -6.907 1.00 66.88 512 THR A O 1
ATOM 3878 N N . GLN A 1 513 ? -6.892 31.811 -5.114 1.00 65.69 513 GLN A N 1
ATOM 3879 C CA . GLN A 1 513 ? -5.475 32.173 -5.182 1.00 65.69 513 GLN A CA 1
ATOM 3880 C C . GLN A 1 513 ? -4.681 31.136 -5.989 1.00 65.69 513 GLN A C 1
ATOM 3882 O O . GLN A 1 513 ? -5.043 29.962 -6.029 1.00 65.69 513 GLN A O 1
ATOM 3887 N N . VAL A 1 514 ? -3.607 31.573 -6.649 1.00 74.50 514 VAL A N 1
ATOM 3888 C CA . VAL A 1 514 ? -2.668 30.704 -7.377 1.00 74.50 514 VAL A CA 1
ATOM 3889 C C . VAL A 1 514 ? -1.277 30.928 -6.800 1.00 74.50 514 VAL A C 1
ATOM 3891 O O . VAL A 1 514 ? -0.829 32.072 -6.717 1.00 74.50 514 VAL A O 1
ATOM 3894 N N . PHE A 1 515 ? -0.607 29.846 -6.417 1.00 71.94 515 PHE A N 1
ATOM 3895 C CA . PHE A 1 515 ? 0.730 29.853 -5.831 1.00 71.94 515 PHE A CA 1
ATOM 3896 C C . PHE A 1 515 ? 1.655 28.940 -6.627 1.00 71.94 515 PHE A C 1
ATOM 3898 O O . PHE A 1 515 ? 1.255 27.844 -7.007 1.00 71.94 515 PHE A O 1
ATOM 3905 N N . ASP A 1 516 ? 2.904 29.348 -6.822 1.00 74.81 516 ASP A N 1
ATOM 3906 C CA . ASP A 1 516 ? 3.931 28.441 -7.329 1.00 74.81 516 ASP A CA 1
ATOM 3907 C C . ASP A 1 516 ? 4.528 27.658 -6.160 1.00 74.81 516 ASP A C 1
ATOM 3909 O O . ASP A 1 516 ? 5.092 28.247 -5.235 1.00 74.81 516 ASP A O 1
ATOM 3913 N N . VAL A 1 517 ? 4.413 26.329 -6.196 1.00 74.19 517 VAL A N 1
ATOM 3914 C CA . VAL A 1 517 ? 5.003 25.455 -5.174 1.00 74.19 517 VAL A CA 1
ATOM 3915 C C . VAL A 1 517 ? 6.407 25.040 -5.636 1.00 74.19 517 VAL A C 1
ATOM 3917 O O . VAL A 1 517 ? 6.517 24.261 -6.583 1.00 74.19 517 VAL A O 1
ATOM 3920 N N . PRO A 1 518 ? 7.497 25.559 -5.031 1.00 70.62 518 PRO A N 1
ATOM 3921 C CA . PRO A 1 518 ? 8.852 25.324 -5.521 1.00 70.62 518 PRO A CA 1
ATOM 3922 C C . PRO A 1 518 ? 9.362 23.926 -5.161 1.00 70.62 518 PRO A C 1
ATOM 3924 O O . PRO A 1 518 ? 9.044 23.391 -4.097 1.00 70.62 518 PRO A O 1
ATOM 3927 N N . CYS A 1 519 ? 10.238 23.393 -6.010 1.00 70.62 519 CYS A N 1
ATOM 3928 C CA . CYS A 1 519 ? 10.940 22.138 -5.764 1.00 70.62 519 CYS A CA 1
ATOM 3929 C C . CYS A 1 519 ? 12.038 22.246 -4.709 1.00 70.62 519 CYS A C 1
ATOM 3931 O O . CYS A 1 519 ? 12.645 23.304 -4.524 1.00 70.62 519 CYS A O 1
ATOM 3933 N N . ILE A 1 520 ? 12.288 21.139 -4.005 1.00 65.00 520 ILE A N 1
ATOM 3934 C CA . ILE A 1 520 ? 13.339 21.034 -2.989 1.00 65.00 520 ILE A CA 1
ATOM 3935 C C . ILE A 1 520 ? 14.631 20.565 -3.661 1.00 65.00 520 ILE A C 1
ATOM 3937 O O . ILE A 1 520 ? 14.603 19.764 -4.588 1.00 65.00 520 ILE A O 1
ATOM 3941 N N . GLU A 1 521 ? 15.786 21.041 -3.194 1.00 60.75 521 GLU A N 1
ATOM 3942 C CA . GLU A 1 521 ? 17.071 20.598 -3.750 1.00 60.75 521 GLU A CA 1
ATOM 3943 C C . GLU A 1 521 ? 17.369 19.114 -3.500 1.00 60.75 521 GLU A C 1
ATOM 3945 O O . GLU A 1 521 ? 18.081 18.508 -4.295 1.00 60.75 521 GLU A O 1
ATOM 3950 N N . GLU A 1 522 ? 16.795 18.530 -2.442 1.00 58.78 522 GLU A N 1
ATOM 3951 C CA . GLU A 1 522 ? 16.920 17.103 -2.106 1.00 58.78 522 GLU A CA 1
ATOM 3952 C C . GLU A 1 522 ? 16.240 16.185 -3.152 1.00 58.78 522 GLU A C 1
ATOM 3954 O O . GLU A 1 522 ? 16.654 15.038 -3.296 1.00 58.78 522 GLU A O 1
ATOM 3959 N N . ASP A 1 523 ? 15.281 16.695 -3.943 1.00 56.12 523 ASP A N 1
ATOM 3960 C CA . ASP A 1 523 ? 14.515 15.937 -4.955 1.00 56.12 523 ASP A CA 1
ATOM 3961 C C . ASP A 1 523 ? 15.191 15.865 -6.335 1.00 56.12 523 ASP A C 1
ATOM 3963 O O . ASP A 1 523 ? 14.706 15.190 -7.243 1.00 56.12 523 ASP A O 1
ATOM 3967 N N . LYS A 1 524 ? 16.318 16.562 -6.531 1.00 58.31 524 LYS A N 1
ATOM 3968 C CA . LYS A 1 524 ? 16.947 16.739 -7.856 1.00 58.31 524 LYS A CA 1
ATOM 3969 C C . LYS A 1 524 ? 17.487 15.439 -8.479 1.00 58.31 524 LYS A C 1
ATOM 3971 O O . LYS A 1 524 ? 17.860 15.451 -9.645 1.00 58.31 524 LYS A O 1
ATOM 3976 N N . GLY A 1 525 ? 17.540 14.336 -7.726 1.00 61.44 525 GLY A N 1
ATOM 3977 C CA . GLY A 1 525 ? 18.104 13.057 -8.174 1.00 61.44 525 GLY A CA 1
ATOM 3978 C C . GLY A 1 525 ? 17.096 11.954 -8.517 1.00 61.44 525 GLY A C 1
ATOM 3979 O O . GLY A 1 525 ? 17.496 10.963 -9.122 1.00 61.44 525 GLY A O 1
ATOM 3980 N N . PHE A 1 526 ? 15.810 12.086 -8.161 1.00 68.44 526 PHE A N 1
ATOM 3981 C CA . PHE A 1 526 ? 14.852 10.974 -8.261 1.00 68.44 526 PHE A CA 1
ATOM 3982 C C . PHE A 1 526 ? 13.644 11.314 -9.124 1.00 68.44 526 PHE A C 1
ATOM 3984 O O . PHE A 1 526 ? 12.983 12.329 -8.923 1.00 68.44 526 PHE A O 1
ATOM 3991 N N . ALA A 1 527 ? 13.326 10.417 -10.056 1.00 80.44 527 ALA A N 1
ATOM 3992 C CA . ALA A 1 527 ? 12.073 10.450 -10.794 1.00 80.44 527 ALA A CA 1
ATOM 3993 C C . ALA A 1 527 ? 11.538 9.027 -10.971 1.00 80.44 527 ALA A C 1
ATOM 3995 O O . ALA A 1 527 ? 12.217 8.177 -11.560 1.00 80.44 527 ALA A O 1
ATOM 3996 N N . GLY A 1 528 ? 10.348 8.768 -10.424 1.00 86.81 528 GLY A N 1
ATOM 3997 C CA . GLY A 1 528 ? 9.664 7.485 -10.553 1.00 86.81 528 GLY A CA 1
ATOM 3998 C C . GLY A 1 528 ? 9.197 7.247 -11.985 1.00 86.81 528 GLY A C 1
ATOM 3999 O O . GLY A 1 528 ? 8.973 8.204 -12.726 1.00 86.81 528 GLY A O 1
ATOM 4000 N N . LEU A 1 529 ? 9.033 5.982 -12.368 1.00 92.25 529 LEU A N 1
ATOM 4001 C CA . LEU A 1 529 ? 8.468 5.603 -13.661 1.00 92.25 529 LEU A CA 1
ATOM 4002 C C . LEU A 1 529 ? 7.360 4.572 -13.477 1.00 92.25 529 LEU A C 1
ATOM 4004 O O . LEU A 1 529 ? 7.475 3.685 -12.636 1.00 92.25 529 LEU A O 1
ATOM 4008 N N . ALA A 1 530 ? 6.325 4.679 -14.303 1.00 95.38 530 ALA A N 1
ATOM 4009 C CA . ALA A 1 530 ? 5.306 3.656 -14.469 1.00 95.38 530 ALA A CA 1
ATOM 4010 C C . ALA A 1 530 ? 4.767 3.665 -15.893 1.00 95.38 530 ALA A C 1
ATOM 4012 O O . ALA A 1 530 ? 4.626 4.722 -16.503 1.00 95.38 530 ALA A O 1
ATOM 4013 N N . VAL A 1 531 ? 4.433 2.489 -16.406 1.00 97.12 531 VAL A N 1
ATOM 4014 C CA . VAL A 1 531 ? 3.677 2.333 -17.647 1.00 97.12 531 VAL A CA 1
ATOM 4015 C C . VAL A 1 531 ? 2.281 1.862 -17.272 1.00 97.12 531 VAL A C 1
ATOM 4017 O O . VAL A 1 531 ? 2.146 0.950 -16.459 1.00 97.12 531 VAL A O 1
ATOM 4020 N N . ALA A 1 532 ? 1.254 2.472 -17.854 1.00 97.69 532 ALA A N 1
ATOM 4021 C CA . ALA A 1 532 ? -0.120 2.036 -17.651 1.00 97.69 532 ALA A CA 1
ATOM 4022 C C . ALA A 1 532 ? -0.962 2.197 -18.928 1.00 97.69 532 ALA A C 1
ATOM 4024 O O . ALA A 1 532 ? -0.717 3.121 -19.717 1.00 97.69 532 ALA A O 1
ATOM 4025 N N . PRO A 1 533 ? -1.950 1.310 -19.149 1.00 97.12 533 PRO A N 1
ATOM 4026 C CA . PRO A 1 533 ? -2.912 1.473 -20.228 1.00 97.12 533 PRO A CA 1
ATOM 4027 C C . PRO A 1 533 ? -3.831 2.669 -19.953 1.00 97.12 533 PRO A C 1
ATOM 4029 O O . PRO A 1 533 ? -4.098 3.018 -18.806 1.00 97.12 533 PRO A O 1
ATOM 4032 N N . PHE A 1 534 ? -4.348 3.277 -21.013 1.00 97.62 534 PHE A N 1
ATOM 4033 C CA . PHE A 1 534 ? -5.393 4.292 -20.954 1.00 97.62 534 PHE A CA 1
ATOM 4034 C C . PHE A 1 534 ? -6.628 3.794 -21.714 1.00 97.62 534 PHE A C 1
ATOM 4036 O O . PHE A 1 534 ? -6.509 3.049 -22.689 1.00 97.62 534 PHE A O 1
ATOM 4043 N N . HIS A 1 535 ? -7.828 4.174 -21.268 1.00 97.19 535 HIS A N 1
ATOM 4044 C CA . HIS A 1 535 ? -9.092 3.603 -21.772 1.00 97.19 535 HIS A CA 1
ATOM 4045 C C . HIS A 1 535 ? -9.330 3.760 -23.282 1.00 97.19 535 HIS A C 1
ATOM 4047 O O . HIS A 1 535 ? -10.100 2.991 -23.856 1.00 97.19 535 HIS A O 1
ATOM 4053 N N . ASP A 1 536 ? -8.661 4.710 -23.937 1.00 95.81 536 ASP A N 1
ATOM 4054 C CA . ASP A 1 536 ? -8.766 4.938 -25.383 1.00 95.81 536 ASP A CA 1
ATOM 4055 C C . ASP A 1 536 ? -7.841 4.047 -26.235 1.00 95.81 536 ASP A C 1
ATOM 4057 O O . ASP A 1 536 ? -7.785 4.197 -27.458 1.00 95.81 536 ASP A O 1
ATOM 4061 N N . GLY A 1 537 ? -7.137 3.107 -25.599 1.00 95.38 537 GLY A N 1
ATOM 4062 C CA . GLY A 1 537 ? -6.242 2.150 -26.244 1.00 95.38 537 GLY A CA 1
ATOM 4063 C C . GLY A 1 537 ? -4.785 2.604 -26.327 1.00 95.38 537 GLY A C 1
ATOM 4064 O O . GLY A 1 537 ? -3.947 1.825 -26.777 1.00 95.38 537 GLY A O 1
ATOM 4065 N N . ARG A 1 538 ? -4.451 3.826 -25.892 1.00 96.31 538 ARG A N 1
ATOM 4066 C CA . ARG A 1 538 ? -3.051 4.236 -25.730 1.00 96.31 538 ARG A CA 1
ATOM 4067 C C . ARG A 1 538 ? -2.413 3.546 -24.528 1.00 96.31 538 ARG A C 1
ATOM 4069 O O . ARG A 1 538 ? -3.061 3.308 -23.512 1.00 96.31 538 ARG A O 1
ATOM 4076 N N . THR A 1 539 ? -1.103 3.344 -24.610 1.00 97.19 539 THR A N 1
ATOM 4077 C CA . THR A 1 539 ? -0.261 3.063 -23.444 1.00 97.19 539 THR A CA 1
ATOM 4078 C C . THR A 1 539 ? 0.544 4.309 -23.108 1.00 97.19 539 THR A C 1
ATOM 4080 O O . THR A 1 539 ? 1.200 4.893 -23.979 1.00 97.19 539 THR A O 1
ATOM 4083 N N . LEU A 1 540 ? 0.505 4.720 -21.843 1.00 97.88 540 LEU A N 1
ATOM 4084 C CA . LEU A 1 540 ? 1.135 5.945 -21.369 1.00 97.88 540 LEU A CA 1
ATOM 4085 C C . LEU A 1 540 ? 2.281 5.629 -20.404 1.00 97.88 540 LEU A C 1
ATOM 4087 O O . LEU A 1 540 ? 2.187 4.722 -19.577 1.00 97.88 540 LEU A O 1
ATOM 4091 N N . LEU A 1 541 ? 3.355 6.411 -20.501 1.00 97.88 541 LEU A N 1
ATOM 4092 C CA . LEU A 1 541 ? 4.455 6.424 -19.543 1.00 97.88 541 LEU A CA 1
ATOM 4093 C C . LEU A 1 541 ? 4.291 7.624 -18.609 1.00 97.88 541 LEU A C 1
ATOM 4095 O O . LEU A 1 541 ? 4.245 8.776 -19.047 1.00 97.88 541 LEU A O 1
ATOM 4099 N N . PHE A 1 542 ? 4.262 7.346 -17.315 1.00 96.75 542 PHE A N 1
ATOM 4100 C CA . PHE A 1 542 ? 4.187 8.316 -16.237 1.00 96.75 542 PHE A CA 1
ATOM 4101 C C . PHE A 1 542 ? 5.572 8.478 -15.626 1.00 96.75 542 PHE A C 1
ATOM 4103 O O . PHE A 1 542 ? 6.177 7.509 -15.173 1.00 96.75 542 PHE A O 1
ATOM 4110 N N . GLN A 1 543 ? 6.068 9.711 -15.607 1.00 93.62 543 GLN A N 1
ATOM 4111 C CA . GLN A 1 543 ? 7.284 10.077 -14.898 1.00 93.62 543 GLN A CA 1
ATOM 4112 C C . GLN A 1 543 ? 6.919 10.970 -13.720 1.00 93.62 543 GLN A C 1
ATOM 4114 O O . GLN A 1 543 ? 6.563 12.140 -13.888 1.00 93.62 543 GLN A O 1
ATOM 4119 N N . GLY A 1 544 ? 7.019 10.404 -12.525 1.00 89.62 544 GLY A N 1
ATOM 4120 C CA . GLY A 1 544 ? 6.856 11.152 -11.292 1.00 89.62 544 GLY A CA 1
ATOM 4121 C C . GLY A 1 544 ? 8.080 12.017 -11.055 1.00 89.62 544 GLY A C 1
ATOM 4122 O O . GLY A 1 544 ? 9.210 11.539 -11.108 1.00 89.62 544 GLY A O 1
ATOM 4123 N N . VAL A 1 545 ? 7.856 13.306 -10.845 1.00 82.62 545 VAL A N 1
ATOM 4124 C CA . VAL A 1 545 ? 8.910 14.277 -10.556 1.00 82.62 545 VAL A CA 1
ATOM 4125 C C . VAL A 1 545 ? 8.559 15.014 -9.267 1.00 82.62 545 VAL A C 1
ATOM 4127 O O . VAL A 1 545 ? 7.692 14.591 -8.506 1.00 82.62 545 VAL A O 1
ATOM 4130 N N . CYS A 1 546 ? 9.235 16.123 -9.000 1.00 80.06 546 CYS A N 1
ATOM 4131 C CA . CYS A 1 546 ? 9.045 16.936 -7.808 1.00 80.06 546 CYS A CA 1
ATOM 4132 C C . CYS A 1 546 ? 7.567 17.257 -7.456 1.00 80.06 546 CYS A C 1
ATOM 4134 O O . CYS A 1 546 ? 7.081 16.721 -6.475 1.00 80.06 546 CYS A O 1
ATOM 4136 N N . THR A 1 547 ? 6.836 18.103 -8.195 1.00 81.38 547 THR A N 1
ATOM 4137 C CA . THR A 1 547 ? 5.433 18.497 -7.865 1.00 81.38 547 THR A CA 1
ATOM 4138 C C . THR A 1 547 ? 4.420 18.064 -8.922 1.00 81.38 547 THR A C 1
ATOM 4140 O O . THR A 1 547 ? 3.282 18.531 -8.955 1.00 81.38 547 THR A O 1
ATOM 4143 N N . GLU A 1 548 ? 4.838 17.183 -9.822 1.00 86.94 548 GLU A N 1
ATOM 4144 C CA . GLU A 1 548 ? 4.109 16.868 -11.041 1.00 86.94 548 GLU A CA 1
ATOM 4145 C C . GLU A 1 548 ? 4.326 15.411 -11.431 1.00 86.94 548 GLU A C 1
ATOM 4147 O O . GLU A 1 548 ? 5.360 14.817 -11.120 1.00 86.94 548 GLU A O 1
ATOM 4152 N N . VAL A 1 549 ? 3.374 14.862 -12.177 1.00 91.44 549 VAL A N 1
ATOM 4153 C CA . VAL A 1 549 ? 3.576 13.642 -12.958 1.00 91.44 549 VAL A CA 1
ATOM 4154 C C . VAL A 1 549 ? 3.541 14.007 -14.441 1.00 91.44 549 VAL A C 1
ATOM 4156 O O . VAL A 1 549 ? 2.511 14.431 -14.969 1.00 91.44 549 VAL A O 1
ATOM 4159 N N . SER A 1 550 ? 4.687 13.885 -15.113 1.00 91.50 550 SER A N 1
ATOM 4160 C CA . SER A 1 550 ? 4.783 14.064 -16.567 1.00 91.50 550 SER A CA 1
ATOM 4161 C C . SER A 1 550 ? 4.219 12.829 -17.263 1.00 91.50 550 SER A C 1
ATOM 4163 O O . SER A 1 550 ? 4.474 11.715 -16.813 1.00 91.50 550 SER A O 1
ATOM 4165 N N . VAL A 1 551 ? 3.486 13.012 -18.362 1.00 94.50 551 VAL A N 1
ATOM 4166 C CA . VAL A 1 551 ? 2.848 11.901 -19.084 1.00 94.50 551 VAL A CA 1
ATOM 4167 C C . VAL A 1 551 ? 3.291 11.906 -20.539 1.00 94.50 551 VAL A C 1
ATOM 4169 O O . VAL A 1 551 ? 3.205 12.939 -21.204 1.00 94.50 551 VAL A O 1
ATOM 4172 N N . PHE A 1 552 ? 3.755 10.761 -21.028 1.00 95.00 552 PHE A N 1
ATOM 4173 C CA . PHE A 1 552 ? 4.197 10.556 -22.403 1.00 95.00 552 PHE A CA 1
ATOM 4174 C C . PHE A 1 552 ? 3.355 9.472 -23.066 1.00 95.00 552 PHE A C 1
ATOM 4176 O O . PHE A 1 552 ? 3.060 8.446 -22.458 1.00 95.00 552 PHE A O 1
ATOM 4183 N N . ASP A 1 553 ? 2.994 9.689 -24.322 1.00 95.00 553 ASP A N 1
ATOM 4184 C CA . ASP A 1 553 ? 2.452 8.638 -25.176 1.00 95.00 553 ASP A CA 1
ATOM 4185 C C . ASP A 1 553 ? 3.606 7.729 -25.623 1.00 95.00 553 ASP A C 1
ATOM 4187 O O . ASP A 1 553 ? 4.570 8.203 -26.229 1.00 95.00 553 ASP A O 1
ATOM 4191 N N . THR A 1 554 ? 3.536 6.436 -25.298 1.00 96.25 554 THR A N 1
ATOM 4192 C CA . THR A 1 554 ? 4.658 5.513 -25.550 1.00 96.25 554 THR A CA 1
ATOM 4193 C C . THR A 1 554 ? 4.902 5.225 -27.030 1.00 96.25 554 THR A C 1
ATOM 4195 O O . THR A 1 554 ? 6.037 4.951 -27.410 1.00 96.25 554 THR A O 1
ATOM 4198 N N . ALA A 1 555 ? 3.882 5.356 -27.883 1.00 93.50 555 ALA A N 1
ATOM 4199 C CA . ALA A 1 555 ? 4.005 5.109 -29.315 1.00 93.50 555 ALA A CA 1
ATOM 4200 C C . ALA A 1 555 ? 4.683 6.277 -30.046 1.00 93.50 555 ALA A C 1
ATOM 4202 O O . ALA A 1 555 ? 5.379 6.080 -31.042 1.00 93.50 555 ALA A O 1
ATOM 4203 N N . THR A 1 556 ? 4.476 7.509 -29.571 1.00 92.12 556 THR A N 1
ATOM 4204 C CA . THR A 1 556 ? 5.001 8.721 -30.229 1.00 92.12 556 THR A CA 1
ATOM 4205 C C . THR A 1 556 ? 6.176 9.367 -29.498 1.00 92.12 556 THR A C 1
ATOM 4207 O O . THR A 1 556 ? 6.881 10.191 -30.082 1.00 92.12 556 THR A O 1
ATOM 4210 N N . GLY A 1 557 ? 6.361 9.058 -28.213 1.00 89.31 557 GLY A N 1
ATOM 4211 C CA . GLY A 1 557 ? 7.276 9.762 -27.317 1.00 89.31 557 GLY A CA 1
ATOM 4212 C C . GLY A 1 557 ? 6.890 11.212 -27.036 1.00 89.31 557 GLY A C 1
ATOM 4213 O O . GLY A 1 557 ? 7.656 11.957 -26.418 1.00 89.31 557 GLY A O 1
ATOM 4214 N N . GLN A 1 558 ? 5.713 11.644 -27.496 1.00 89.19 558 GLN A N 1
ATOM 4215 C CA . GLN A 1 558 ? 5.232 12.989 -27.248 1.00 89.19 558 GLN A CA 1
ATOM 4216 C C . GLN A 1 558 ? 4.695 13.093 -25.831 1.00 89.19 558 GLN A C 1
ATOM 4218 O O . GLN A 1 558 ? 3.902 12.278 -25.359 1.00 89.19 558 GLN A O 1
ATOM 4223 N N . ARG A 1 559 ? 5.121 14.153 -25.158 1.00 89.69 559 ARG A N 1
ATOM 4224 C CA . ARG A 1 559 ? 4.595 14.523 -23.857 1.00 89.69 559 ARG A CA 1
ATOM 4225 C C . ARG A 1 559 ? 3.212 15.157 -24.010 1.00 89.69 559 ARG A C 1
ATOM 4227 O O . ARG A 1 559 ? 3.040 16.049 -24.838 1.00 89.69 559 ARG A O 1
ATOM 4234 N N . ILE A 1 560 ? 2.254 14.732 -23.193 1.00 88.50 560 ILE A N 1
ATOM 4235 C CA . ILE A 1 560 ? 0.896 15.285 -23.178 1.00 88.50 560 ILE A CA 1
ATOM 4236 C C . ILE A 1 560 ? 0.928 16.714 -22.608 1.00 88.50 560 ILE A C 1
ATOM 4238 O O . ILE A 1 560 ? 1.483 16.955 -21.535 1.00 88.50 560 ILE A O 1
ATOM 4242 N N . ASP A 1 561 ? 0.334 17.670 -23.331 1.00 84.25 561 ASP A N 1
ATOM 4243 C CA . ASP A 1 561 ? 0.232 19.076 -22.920 1.00 84.25 561 ASP A CA 1
ATOM 4244 C C . ASP A 1 561 ? -1.122 19.353 -22.254 1.00 84.25 561 ASP A C 1
ATOM 4246 O O . ASP A 1 561 ? -2.166 19.356 -22.904 1.00 84.25 561 ASP A O 1
ATOM 4250 N N . TYR A 1 562 ? -1.088 19.658 -20.958 1.00 81.06 562 TYR A N 1
ATOM 4251 C CA . TYR A 1 562 ? -2.275 19.944 -20.151 1.00 81.06 562 TYR A CA 1
ATOM 4252 C C . TYR A 1 562 ? -2.676 2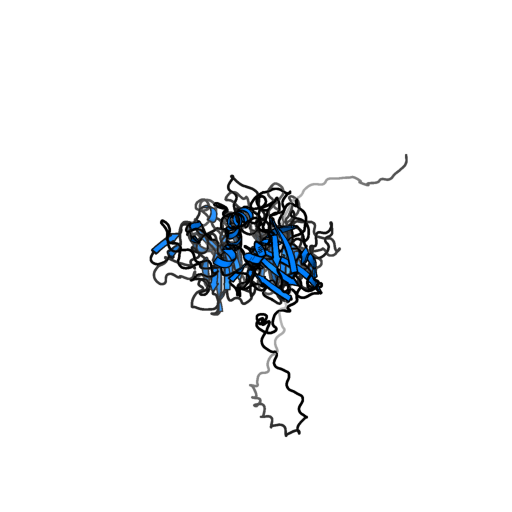1.429 -20.176 1.00 81.06 562 TYR A C 1
ATOM 4254 O O . TYR A 1 562 ? -3.698 21.810 -19.606 1.00 81.06 562 TYR A O 1
ATOM 4262 N N . SER A 1 563 ? -1.882 22.301 -20.806 1.00 67.62 563 SER A N 1
ATOM 4263 C CA . SER A 1 563 ? -2.046 23.757 -20.722 1.00 67.62 563 SER A CA 1
ATOM 4264 C C . SER A 1 563 ? -3.008 24.353 -21.753 1.00 67.62 563 SER A C 1
ATOM 4266 O O . SER A 1 563 ? -3.397 25.515 -21.615 1.00 67.62 563 SER A O 1
ATOM 4268 N N . GLY A 1 564 ? -3.389 23.599 -22.790 1.00 59.22 564 GLY A N 1
ATOM 4269 C CA . GLY A 1 564 ? -4.351 23.970 -23.839 1.00 59.22 564 GLY A CA 1
ATOM 4270 C C . GLY A 1 564 ? -4.012 25.203 -24.701 1.00 59.22 564 GLY A C 1
ATOM 4271 O O . GLY A 1 564 ? -4.536 25.322 -25.803 1.00 59.22 564 GLY A O 1
ATOM 4272 N N . THR A 1 565 ? -3.161 26.134 -24.248 1.00 48.03 565 THR A N 1
ATOM 4273 C CA . THR A 1 565 ? -2.837 27.382 -24.970 1.00 48.03 565 THR A CA 1
ATOM 4274 C C . THR A 1 565 ? -1.435 27.961 -24.750 1.00 48.03 565 THR A C 1
ATOM 4276 O O . THR A 1 565 ? -1.100 28.912 -25.450 1.00 48.03 565 THR A O 1
ATOM 4279 N N . SER A 1 566 ? -0.576 27.417 -23.881 1.00 45.16 566 SER A N 1
ATOM 4280 C CA . SER A 1 566 ? 0.847 27.808 -23.825 1.00 45.16 566 SER A CA 1
ATOM 4281 C C . SER A 1 566 ? 1.567 27.071 -22.698 1.00 45.16 566 SER A C 1
ATOM 4283 O O . SER A 1 566 ? 1.395 27.497 -21.564 1.00 45.16 566 SER A O 1
ATOM 4285 N N . GLY A 1 567 ? 2.362 26.032 -23.003 1.00 48.69 567 GLY A N 1
ATOM 4286 C CA . GLY A 1 567 ? 3.542 25.458 -22.303 1.00 48.69 567 GLY A CA 1
ATOM 4287 C C . GLY A 1 567 ? 3.761 25.606 -20.781 1.00 48.69 567 GLY A C 1
ATOM 4288 O O . GLY A 1 567 ? 4.897 25.480 -20.304 1.00 48.69 567 GLY A O 1
ATOM 4289 N N . LEU A 1 568 ? 2.732 25.921 -20.000 1.00 53.38 568 LEU A N 1
ATOM 4290 C CA . LEU A 1 568 ? 2.860 26.335 -18.608 1.00 53.38 568 LEU A CA 1
ATOM 4291 C C . LEU A 1 568 ? 2.718 25.150 -17.650 1.00 53.38 568 LEU A C 1
ATOM 4293 O O . LEU A 1 568 ? 3.490 25.086 -16.699 1.00 53.38 568 LEU A O 1
ATOM 4297 N N . ASN A 1 569 ? 1.860 24.182 -17.985 1.00 62.75 569 ASN A N 1
ATOM 4298 C CA . ASN A 1 569 ? 1.605 22.959 -17.221 1.00 62.75 569 ASN A CA 1
ATOM 4299 C C . ASN A 1 569 ? 1.620 21.763 -18.190 1.00 62.75 569 ASN A C 1
ATOM 4301 O O . ASN A 1 569 ? 0.719 21.640 -19.015 1.00 62.75 569 ASN A O 1
ATOM 4305 N N . LEU A 1 570 ? 2.653 20.918 -18.133 1.00 74.19 570 LEU A N 1
ATOM 4306 C CA . LEU A 1 570 ? 2.885 19.820 -19.092 1.00 74.19 570 LEU A CA 1
ATOM 4307 C C . LEU A 1 570 ? 2.666 18.430 -18.454 1.00 74.19 570 LEU A C 1
ATOM 4309 O O . LEU A 1 570 ? 3.264 17.434 -18.866 1.00 74.19 570 LEU A O 1
ATOM 4313 N N . GLY A 1 571 ? 1.848 18.366 -17.410 1.00 83.81 571 GLY A N 1
ATOM 4314 C CA . GLY A 1 571 ? 1.610 17.152 -16.641 1.00 83.81 571 GLY A CA 1
ATOM 4315 C C . GLY A 1 571 ? 0.569 17.367 -15.553 1.00 83.81 571 GLY A C 1
ATOM 4316 O O . GLY A 1 571 ? -0.009 18.452 -15.420 1.00 83.81 571 GLY A O 1
ATOM 4317 N N . ILE A 1 572 ? 0.334 16.311 -14.784 1.00 89.38 572 ILE A N 1
ATOM 4318 C CA . ILE A 1 572 ? -0.677 16.258 -13.730 1.00 89.38 572 ILE A CA 1
ATOM 4319 C C . ILE A 1 572 ? -0.142 16.987 -12.494 1.00 89.38 572 ILE A C 1
ATOM 4321 O O . ILE A 1 572 ? 0.955 16.683 -12.023 1.00 89.38 572 ILE A O 1
ATOM 4325 N N . ASN A 1 573 ? -0.917 17.933 -11.956 1.00 86.81 573 ASN A N 1
ATOM 4326 C CA . ASN A 1 573 ? -0.546 18.668 -10.748 1.00 86.81 573 ASN A CA 1
ATOM 4327 C C . ASN A 1 573 ? -0.592 17.753 -9.514 1.00 86.81 573 ASN A C 1
ATOM 4329 O O . ASN A 1 573 ? -1.673 17.347 -9.091 1.00 86.81 573 ASN A O 1
ATOM 4333 N N . GLY A 1 574 ? 0.566 17.481 -8.913 1.00 86.38 574 GLY A N 1
ATOM 4334 C CA . GLY A 1 574 ? 0.692 16.703 -7.682 1.00 86.38 574 GLY A CA 1
ATOM 4335 C C . GLY A 1 574 ? 0.989 17.540 -6.433 1.00 86.38 574 GLY A C 1
ATOM 4336 O O . GLY A 1 574 ? 1.128 16.982 -5.349 1.00 86.38 574 GLY A O 1
ATOM 4337 N N . ALA A 1 575 ? 1.084 18.868 -6.543 1.00 81.56 575 ALA A N 1
ATOM 4338 C CA . ALA A 1 575 ? 1.629 19.725 -5.487 1.00 81.56 575 ALA A CA 1
ATOM 4339 C C . ALA A 1 575 ? 0.820 19.726 -4.176 1.00 81.56 575 ALA A C 1
ATOM 4341 O O . ALA A 1 575 ? 1.385 19.954 -3.102 1.00 81.56 575 ALA A O 1
ATOM 4342 N N . LEU A 1 576 ? -0.494 19.471 -4.241 1.00 80.12 576 LEU A N 1
ATOM 4343 C CA . LEU A 1 576 ? -1.320 19.323 -3.038 1.00 80.12 576 LEU A CA 1
ATOM 4344 C C . LEU A 1 576 ? -1.020 18.015 -2.297 1.00 80.12 576 LEU A C 1
ATOM 4346 O O . LEU A 1 576 ? -1.089 18.007 -1.077 1.00 80.12 576 LEU A O 1
ATOM 4350 N N . TYR A 1 577 ? -0.604 16.961 -3.003 1.00 81.62 577 TYR A N 1
ATOM 4351 C CA . TYR A 1 577 ? -0.442 15.608 -2.463 1.00 81.62 577 TYR A CA 1
ATOM 4352 C C . TYR A 1 577 ? 0.930 15.377 -1.805 1.00 81.62 577 TYR A C 1
ATOM 4354 O O . TYR A 1 577 ? 1.028 14.736 -0.757 1.00 81.62 577 TYR A O 1
ATOM 4362 N N . GLY A 1 578 ? 2.005 15.940 -2.369 1.00 79.75 578 GLY A N 1
ATOM 4363 C CA . GLY A 1 578 ? 3.360 15.808 -1.824 1.00 79.75 578 GLY A CA 1
ATOM 4364 C C . GLY A 1 578 ? 4.469 16.247 -2.782 1.00 79.75 578 GLY A C 1
ATOM 4365 O O . GLY A 1 578 ? 4.198 16.959 -3.750 1.00 79.75 578 GLY A O 1
ATOM 4366 N N . PHE A 1 579 ? 5.711 15.822 -2.503 1.00 77.62 579 PHE A N 1
ATOM 4367 C CA . PHE A 1 579 ? 6.849 15.977 -3.424 1.00 77.62 579 PHE A CA 1
ATOM 4368 C C . PHE A 1 579 ? 7.569 14.674 -3.716 1.00 77.62 579 PHE A C 1
ATOM 4370 O O . PHE A 1 579 ? 7.625 13.786 -2.866 1.00 77.62 579 PHE A O 1
ATOM 4377 N N . GLY A 1 580 ? 8.188 14.624 -4.893 1.00 78.38 580 GLY A N 1
ATOM 4378 C CA . GLY A 1 580 ? 9.072 13.546 -5.305 1.00 78.38 580 GLY A CA 1
ATOM 4379 C C . GLY A 1 580 ? 8.273 12.272 -5.513 1.00 78.38 580 GLY A C 1
ATOM 4380 O O . GLY A 1 580 ? 8.387 11.333 -4.729 1.00 78.38 580 GLY A O 1
ATOM 4381 N N . PHE A 1 581 ? 7.421 12.244 -6.539 1.00 83.81 581 PHE A N 1
ATOM 4382 C CA . PHE A 1 581 ? 6.672 11.039 -6.895 1.00 83.81 581 PHE A CA 1
ATOM 4383 C C . PHE A 1 581 ? 7.646 9.987 -7.428 1.00 83.81 581 PHE A C 1
ATOM 4385 O O . PHE A 1 581 ? 8.088 10.035 -8.575 1.00 83.81 581 PHE A O 1
ATOM 4392 N N . THR A 1 582 ? 8.047 9.067 -6.558 1.00 79.44 582 THR A N 1
ATOM 4393 C CA . THR A 1 582 ? 9.118 8.103 -6.846 1.00 79.44 582 THR A CA 1
ATOM 4394 C C . THR A 1 582 ? 8.594 6.707 -7.129 1.00 79.44 582 THR A C 1
ATOM 4396 O O . THR A 1 582 ? 9.311 5.904 -7.730 1.00 79.44 582 THR A O 1
ATOM 4399 N N . GLU A 1 583 ? 7.352 6.437 -6.737 1.00 83.62 583 GLU A N 1
ATOM 4400 C CA . GLU A 1 583 ? 6.750 5.113 -6.745 1.00 83.62 583 GLU A CA 1
ATOM 4401 C C . GLU A 1 583 ? 5.306 5.179 -7.211 1.00 83.62 583 GLU A C 1
ATOM 4403 O O . GLU A 1 583 ? 4.570 6.127 -6.918 1.00 83.62 583 GLU A O 1
ATOM 4408 N N . PHE A 1 584 ? 4.910 4.128 -7.914 1.00 92.00 584 PHE A N 1
ATOM 4409 C CA . PHE A 1 584 ? 3.602 4.006 -8.522 1.00 92.00 584 PHE A CA 1
ATOM 4410 C C . PHE A 1 584 ? 3.072 2.589 -8.343 1.00 92.00 584 PHE A C 1
ATOM 4412 O O . PHE A 1 584 ? 3.842 1.630 -8.322 1.00 92.00 584 PHE A O 1
ATOM 4419 N N . SER A 1 585 ? 1.753 2.457 -8.273 1.00 93.38 585 SER A N 1
ATOM 4420 C CA . SER A 1 585 ? 1.080 1.165 -8.296 1.00 93.38 585 SER A CA 1
ATOM 4421 C C . SER A 1 585 ? -0.199 1.276 -9.113 1.00 93.38 585 SER A C 1
ATOM 4423 O O . SER A 1 585 ? -1.046 2.127 -8.843 1.00 93.38 585 SER A O 1
ATOM 4425 N N . LEU A 1 586 ? -0.306 0.453 -10.153 1.00 95.75 586 LEU A N 1
ATOM 4426 C CA . LEU A 1 586 ? -1.508 0.349 -10.968 1.00 95.75 586 LEU A CA 1
ATOM 4427 C C . LEU A 1 586 ? -2.524 -0.531 -10.234 1.00 95.75 586 LEU A C 1
ATOM 4429 O O . LEU A 1 586 ? -2.160 -1.602 -9.751 1.00 95.75 586 LEU A O 1
ATOM 4433 N N . SER A 1 587 ? -3.779 -0.090 -10.153 1.00 95.12 587 SER A N 1
ATOM 4434 C CA . SER A 1 587 ? -4.860 -0.925 -9.631 1.00 95.12 587 SER A CA 1
ATOM 4435 C C . SER A 1 587 ? -5.024 -2.191 -10.487 1.00 95.12 587 SER A C 1
ATOM 4437 O O . SER A 1 587 ? -4.809 -2.130 -11.701 1.00 95.12 587 SER A O 1
ATOM 4439 N N . PRO A 1 588 ? -5.431 -3.338 -9.911 1.00 94.00 588 PRO A N 1
ATOM 4440 C CA . PRO A 1 588 ? -5.549 -4.593 -10.662 1.00 94.00 588 PRO A CA 1
ATOM 4441 C C . PRO A 1 588 ? -6.475 -4.526 -11.888 1.00 94.00 588 PRO A C 1
ATOM 4443 O O . PRO A 1 588 ? -6.271 -5.244 -12.862 1.00 94.00 588 PRO A O 1
ATOM 4446 N N . ASP A 1 589 ? -7.474 -3.642 -11.868 1.00 93.38 589 ASP A N 1
ATOM 4447 C CA . ASP A 1 589 ? -8.393 -3.397 -12.985 1.00 93.38 589 ASP A CA 1
ATOM 4448 C C . ASP A 1 589 ? -7.832 -2.452 -14.071 1.00 93.38 589 ASP A C 1
ATOM 4450 O O . ASP A 1 589 ? -8.488 -2.210 -15.086 1.00 93.38 589 ASP A O 1
ATOM 4454 N N . GLY A 1 590 ? -6.633 -1.898 -13.863 1.00 95.00 590 GLY A N 1
ATOM 4455 C CA . GLY A 1 590 ? -5.962 -0.964 -14.764 1.00 95.00 590 GLY A CA 1
ATOM 4456 C C . GLY A 1 590 ? -6.587 0.432 -14.827 1.00 95.00 590 GLY A C 1
ATOM 4457 O O . GLY A 1 590 ? -6.221 1.214 -15.704 1.00 95.00 590 GLY A O 1
ATOM 4458 N N . ARG A 1 591 ? -7.541 0.760 -13.946 1.00 95.62 591 ARG A N 1
ATOM 4459 C CA . ARG A 1 591 ? -8.329 2.001 -14.028 1.00 95.62 591 ARG A CA 1
ATOM 4460 C C . ARG A 1 591 ? -7.727 3.175 -13.271 1.00 95.62 591 ARG A C 1
ATOM 4462 O O . ARG A 1 591 ? -8.015 4.315 -13.630 1.00 95.62 591 ARG A O 1
ATOM 4469 N N . ILE A 1 592 ? -6.929 2.919 -12.237 1.00 96.75 592 ILE A N 1
ATOM 4470 C CA . ILE A 1 592 ? -6.339 3.954 -11.389 1.00 96.75 592 ILE A CA 1
ATOM 4471 C C . ILE A 1 592 ? -4.848 3.682 -11.228 1.00 96.75 592 ILE A C 1
ATOM 4473 O O . ILE A 1 592 ? -4.438 2.628 -10.748 1.00 96.75 592 ILE A O 1
ATOM 4477 N N . LEU A 1 593 ? -4.023 4.665 -11.577 1.00 97.62 593 LEU A N 1
ATOM 4478 C CA . LEU A 1 593 ? -2.608 4.658 -11.228 1.00 97.62 593 LEU A CA 1
ATOM 4479 C C . LEU A 1 593 ? -2.401 5.476 -9.959 1.00 97.62 593 LEU A C 1
ATOM 4481 O O . LEU A 1 593 ? -2.585 6.692 -9.949 1.00 97.62 593 LEU A O 1
ATOM 4485 N N . TRP A 1 594 ? -1.997 4.815 -8.887 1.00 95.12 594 TRP A N 1
ATOM 4486 C CA . TRP A 1 594 ? -1.671 5.465 -7.627 1.00 95.12 594 TRP A CA 1
ATOM 4487 C C . TRP A 1 594 ? -0.221 5.925 -7.647 1.00 95.12 594 TRP A C 1
ATOM 4489 O O . TRP A 1 594 ? 0.663 5.168 -8.044 1.00 95.12 594 TRP A O 1
ATOM 4499 N N . ALA A 1 595 ? 0.030 7.153 -7.204 1.00 92.25 595 ALA A N 1
ATOM 4500 C CA . ALA A 1 595 ? 1.363 7.729 -7.098 1.00 92.25 595 ALA A CA 1
ATOM 4501 C C . ALA A 1 595 ? 1.663 8.106 -5.643 1.00 92.25 595 ALA A C 1
ATOM 4503 O O . ALA A 1 595 ? 0.901 8.844 -5.010 1.00 92.25 595 ALA A O 1
ATOM 4504 N N . LEU A 1 596 ? 2.790 7.614 -5.125 1.00 84.94 596 LEU A N 1
ATOM 4505 C CA . LEU A 1 596 ? 3.267 7.915 -3.779 1.00 84.94 596 LEU A CA 1
ATOM 4506 C C . LEU A 1 596 ? 4.353 8.996 -3.843 1.00 84.94 596 LEU A C 1
ATOM 4508 O O . LEU A 1 596 ? 5.403 8.773 -4.461 1.00 84.94 596 LEU A O 1
ATOM 4512 N N . PRO A 1 597 ? 4.146 10.159 -3.205 1.00 79.94 597 PRO A N 1
ATOM 4513 C CA . PRO A 1 597 ? 5.228 11.109 -3.006 1.00 79.94 597 PRO A CA 1
ATOM 4514 C C . PRO A 1 597 ? 6.239 10.582 -1.975 1.00 79.94 597 PRO A C 1
ATOM 4516 O O . PRO A 1 597 ? 5.900 9.817 -1.079 1.00 79.94 597 PRO A O 1
ATOM 4519 N N . GLN A 1 598 ? 7.487 11.028 -2.064 1.00 74.00 598 GLN A N 1
ATOM 4520 C CA . GLN A 1 598 ? 8.535 10.761 -1.076 1.00 74.00 598 GLN A CA 1
ATOM 4521 C C . GLN A 1 598 ? 8.421 11.700 0.135 1.00 74.00 598 GLN A C 1
ATOM 4523 O O . GLN A 1 598 ? 8.700 11.309 1.269 1.00 74.00 598 GLN A O 1
ATOM 4528 N N . TYR A 1 599 ? 7.969 12.937 -0.090 1.00 71.94 599 TYR A N 1
ATOM 4529 C CA . TYR A 1 599 ? 7.884 13.978 0.932 1.00 71.94 599 TYR A CA 1
ATOM 4530 C C . TYR A 1 599 ? 6.471 14.555 1.063 1.00 71.94 599 TYR A C 1
ATOM 4532 O O . TYR A 1 599 ? 5.656 14.529 0.141 1.00 71.94 599 TYR A O 1
ATOM 4540 N N . ALA A 1 600 ? 6.170 15.100 2.240 1.00 70.75 600 ALA A N 1
ATOM 4541 C CA . ALA A 1 600 ? 4.917 15.801 2.511 1.00 70.75 600 ALA A CA 1
ATOM 4542 C C . ALA A 1 600 ? 4.820 17.121 1.728 1.00 70.75 600 ALA A C 1
ATOM 4544 O O . ALA A 1 600 ? 5.836 17.783 1.522 1.00 70.75 600 ALA A O 1
ATOM 4545 N N . SER A 1 601 ? 3.605 17.525 1.352 1.00 72.12 601 SER A N 1
ATOM 4546 C CA . SER A 1 601 ? 3.321 18.787 0.662 1.00 72.12 601 SER A CA 1
ATOM 4547 C C . SER A 1 601 ? 3.816 20.000 1.464 1.00 72.12 601 SER A C 1
ATOM 4549 O O . SER A 1 601 ? 3.899 19.965 2.687 1.00 72.12 601 SER A O 1
ATOM 4551 N N . ARG A 1 602 ? 4.167 21.097 0.777 1.00 69.75 602 ARG A N 1
ATOM 4552 C CA . ARG A 1 602 ? 4.578 22.373 1.395 1.00 69.75 602 ARG A CA 1
ATOM 4553 C C . ARG A 1 602 ? 3.373 23.269 1.625 1.00 69.75 602 ARG A C 1
ATOM 4555 O O . ARG A 1 602 ? 3.519 24.333 2.219 1.00 69.75 602 ARG A O 1
ATOM 4562 N N . VAL A 1 603 ? 2.208 22.862 1.132 1.00 69.06 603 VAL A N 1
ATOM 4563 C CA . VAL A 1 603 ? 0.947 23.488 1.488 1.00 69.06 603 VAL A CA 1
ATOM 4564 C C . VAL A 1 603 ? 0.649 23.088 2.929 1.00 69.06 603 VAL A C 1
ATOM 4566 O O . VAL A 1 603 ? 0.611 21.902 3.259 1.00 69.06 603 VAL A O 1
ATOM 4569 N N . ASN A 1 604 ? 0.520 24.085 3.804 1.00 65.31 604 ASN A N 1
ATOM 4570 C CA . ASN A 1 604 ? 0.102 23.863 5.181 1.00 65.31 604 ASN A CA 1
ATOM 4571 C C . ASN A 1 604 ? -1.413 23.650 5.213 1.00 65.31 604 ASN A C 1
ATOM 4573 O O . ASN A 1 604 ? -2.178 24.409 4.622 1.00 65.31 604 ASN A O 1
ATOM 4577 N N . PHE A 1 605 ? -1.829 22.644 5.964 1.00 61.16 605 PHE A N 1
ATOM 4578 C CA . PHE A 1 605 ? -3.210 22.319 6.262 1.00 61.16 605 PHE A CA 1
ATOM 4579 C C . PHE A 1 605 ? -3.461 22.635 7.734 1.00 61.16 605 PHE A C 1
ATOM 4581 O O . PHE A 1 605 ? -2.614 22.386 8.596 1.00 61.16 605 PHE A O 1
ATOM 4588 N N . SER A 1 606 ? -4.617 23.226 8.023 1.00 55.50 606 SER A N 1
ATOM 4589 C CA . SER A 1 606 ? -5.072 23.415 9.397 1.00 55.50 606 SER A CA 1
ATOM 4590 C C . SER A 1 606 ? -5.878 22.196 9.812 1.00 55.50 606 SER A C 1
ATOM 4592 O O . SER A 1 606 ? -6.599 21.647 8.989 1.00 55.50 606 SER A O 1
ATOM 4594 N N . PHE A 1 607 ? -5.834 21.812 11.084 1.00 53.97 607 PHE A N 1
ATOM 4595 C CA . PHE A 1 607 ? -6.764 20.827 11.642 1.00 53.97 607 PHE A CA 1
ATOM 4596 C C . PHE A 1 607 ? -7.254 21.268 13.024 1.00 53.97 607 PHE A C 1
ATOM 4598 O O . PHE A 1 607 ? -6.546 21.950 13.777 1.00 53.97 607 PHE A O 1
ATOM 4605 N N . ALA A 1 608 ? -8.507 20.926 13.333 1.00 48.28 608 ALA A N 1
ATOM 4606 C CA . ALA A 1 608 ? -9.107 21.201 14.631 1.00 48.28 608 ALA A CA 1
ATOM 4607 C C . ALA A 1 608 ? -8.579 20.203 15.670 1.00 48.28 608 ALA A C 1
ATOM 4609 O O . ALA A 1 608 ? -8.510 19.002 15.406 1.00 48.28 608 ALA A O 1
ATOM 4610 N N . THR A 1 609 ? -8.222 20.699 16.855 1.00 47.66 609 THR A N 1
ATOM 4611 C CA . THR A 1 609 ? -7.920 19.842 18.006 1.00 47.66 609 THR A CA 1
ATOM 4612 C C . THR A 1 609 ? -9.201 19.631 18.810 1.00 47.66 609 THR A C 1
ATOM 4614 O O . THR A 1 609 ? -9.940 20.586 19.063 1.00 47.66 609 THR A O 1
ATOM 4617 N N . ALA A 1 610 ? -9.515 18.390 19.189 1.00 42.28 610 ALA A N 1
ATOM 4618 C CA . ALA A 1 610 ? -10.718 18.133 19.975 1.00 42.28 610 ALA A CA 1
ATOM 4619 C C . ALA A 1 610 ? -10.673 18.892 21.314 1.00 42.28 610 ALA A C 1
ATOM 4621 O O . ALA A 1 610 ? -9.689 18.845 22.055 1.00 42.28 610 ALA A O 1
ATOM 4622 N N . GLY A 1 611 ? -11.764 19.592 21.633 1.00 43.81 611 GLY A N 1
ATOM 4623 C CA . GLY A 1 611 ? -11.987 20.193 22.950 1.00 43.81 611 GLY A CA 1
ATOM 4624 C C . GLY A 1 611 ? -11.288 21.528 23.224 1.00 43.81 611 GLY A C 1
ATOM 4625 O O . GLY A 1 611 ? -11.428 22.052 24.328 1.00 43.81 611 GLY A O 1
ATOM 4626 N N . THR A 1 612 ? -10.583 22.124 22.259 1.00 42.56 612 THR A N 1
ATOM 4627 C CA . THR A 1 612 ? -10.149 23.527 22.360 1.00 42.56 612 THR A CA 1
ATOM 4628 C C . THR A 1 612 ? -10.340 24.243 21.027 1.00 42.56 612 THR A C 1
ATOM 4630 O O . THR A 1 612 ? -10.152 23.650 19.975 1.00 42.56 612 THR A O 1
ATOM 4633 N N . ASP A 1 613 ? -10.627 25.546 21.046 1.00 45.31 613 ASP A N 1
ATOM 4634 C CA . ASP A 1 613 ? -10.599 26.402 19.842 1.00 45.31 613 ASP A CA 1
ATOM 4635 C C . ASP A 1 613 ? -9.149 26.660 19.351 1.00 45.31 613 ASP A C 1
ATOM 4637 O O . ASP A 1 613 ? -8.864 27.627 18.646 1.00 45.31 613 ASP A O 1
ATOM 4641 N N . THR A 1 614 ? -8.181 25.833 19.778 1.00 46.69 614 THR A N 1
ATOM 4642 C CA . THR A 1 614 ? -6.779 25.969 19.378 1.00 46.69 614 THR A CA 1
ATOM 4643 C C . THR A 1 614 ? -6.516 25.145 18.124 1.00 46.69 614 THR A C 1
ATOM 4645 O O . THR A 1 614 ? -6.762 23.938 18.063 1.00 46.69 614 THR A O 1
ATOM 4648 N N . ARG A 1 615 ? -6.046 25.835 17.085 1.00 51.72 615 ARG A N 1
ATOM 4649 C CA . ARG A 1 615 ? -5.759 25.272 15.765 1.00 51.72 615 ARG A CA 1
ATOM 4650 C C . ARG A 1 615 ? -4.269 25.023 15.616 1.00 51.72 615 ARG A C 1
ATOM 4652 O O . ARG A 1 615 ? -3.460 25.770 16.172 1.00 51.72 615 ARG A O 1
ATOM 4659 N N . ARG A 1 616 ? -3.913 24.000 14.840 1.00 53.38 616 ARG A N 1
ATOM 4660 C CA . ARG A 1 616 ? -2.526 23.746 14.442 1.00 53.38 616 ARG A CA 1
ATOM 4661 C C . ARG A 1 616 ? -2.407 23.648 12.930 1.00 53.38 616 ARG A C 1
ATOM 4663 O O . ARG A 1 616 ? -3.314 23.158 12.265 1.00 53.38 616 ARG A O 1
ATOM 4670 N N . GLU A 1 617 ? -1.275 24.127 12.429 1.00 54.47 617 GLU A N 1
ATOM 4671 C CA . GLU A 1 617 ? -0.860 23.997 11.035 1.00 54.47 617 GLU A CA 1
ATOM 4672 C C . GLU A 1 617 ? 0.118 22.826 10.900 1.00 54.47 617 GLU A C 1
ATOM 4674 O O . GLU A 1 617 ? 1.024 22.661 11.722 1.00 54.47 617 GLU A O 1
ATOM 4679 N N . GLY A 1 618 ? -0.039 22.029 9.846 1.00 56.69 618 GLY A N 1
ATOM 4680 C CA . GLY A 1 618 ? 0.888 20.961 9.491 1.00 56.69 618 GLY A CA 1
ATOM 4681 C C . GLY A 1 618 ? 0.889 20.680 7.993 1.00 56.69 618 GLY A C 1
ATOM 4682 O O . GLY A 1 618 ? -0.058 20.990 7.285 1.00 56.69 618 GLY A O 1
ATOM 4683 N N . THR A 1 619 ? 1.964 20.086 7.488 1.00 62.09 619 THR A N 1
ATOM 4684 C CA . THR A 1 619 ? 2.021 19.578 6.109 1.00 62.09 619 THR A CA 1
ATOM 4685 C C . THR A 1 619 ? 1.281 18.244 5.992 1.00 62.09 619 THR A C 1
ATOM 4687 O O . THR A 1 619 ? 1.308 17.467 6.945 1.00 62.09 619 THR A O 1
ATOM 4690 N N . ARG A 1 620 ? 0.672 17.932 4.841 1.00 66.38 620 ARG A N 1
ATOM 4691 C CA . ARG A 1 620 ? 0.056 16.613 4.576 1.00 66.38 620 ARG A CA 1
ATOM 4692 C C . ARG A 1 620 ? 0.875 15.764 3.624 1.00 66.38 620 ARG A C 1
ATOM 4694 O O . ARG A 1 620 ? 1.734 16.274 2.910 1.00 66.38 620 ARG A O 1
ATOM 4701 N N . HIS A 1 621 ? 0.656 14.458 3.658 1.00 71.44 621 HIS A N 1
ATOM 4702 C CA . HIS A 1 621 ? 1.330 13.502 2.791 1.00 71.44 621 HIS A CA 1
ATOM 4703 C C . HIS A 1 621 ? 0.282 12.549 2.246 1.00 71.44 621 HIS A C 1
ATOM 4705 O O . HIS A 1 621 ? -0.328 11.829 3.029 1.00 71.44 621 HIS A O 1
ATOM 4711 N N . MET A 1 622 ? 0.029 12.606 0.941 1.00 78.69 622 MET A N 1
ATOM 4712 C CA . MET A 1 622 ? -1.155 11.983 0.362 1.00 78.69 622 MET A CA 1
ATOM 4713 C C . MET A 1 622 ? -0.801 11.197 -0.888 1.00 78.69 622 MET A C 1
ATOM 4715 O O . MET A 1 622 ? 0.053 11.619 -1.671 1.00 78.69 622 MET A O 1
ATOM 4719 N N . PHE A 1 623 ? -1.476 10.072 -1.102 1.00 86.44 623 PHE A N 1
ATOM 4720 C CA . PHE A 1 623 ? -1.445 9.443 -2.417 1.00 86.44 623 PHE A CA 1
ATOM 4721 C C . PHE A 1 623 ? -2.180 10.301 -3.437 1.00 86.44 623 PHE A C 1
ATOM 4723 O O . PHE A 1 623 ? -3.277 10.788 -3.163 1.00 86.44 623 PHE A O 1
ATOM 4730 N N . LEU A 1 624 ? -1.603 10.405 -4.633 1.00 91.62 624 LEU A N 1
ATOM 4731 C CA . LEU A 1 624 ? -2.264 10.952 -5.811 1.00 91.62 624 LEU A CA 1
ATOM 4732 C C . LEU A 1 624 ? -2.844 9.792 -6.644 1.00 91.62 624 LEU A C 1
ATOM 4734 O O . LEU A 1 624 ? -2.071 9.089 -7.298 1.00 91.62 624 LEU A O 1
ATOM 4738 N N . PRO A 1 625 ? -4.170 9.572 -6.649 1.00 94.75 625 PRO A N 1
ATOM 4739 C CA . PRO A 1 625 ? -4.812 8.680 -7.608 1.00 94.75 625 PRO A CA 1
ATOM 4740 C C . PRO A 1 625 ? -4.969 9.372 -8.961 1.00 94.75 625 PRO A C 1
ATOM 4742 O O . PRO A 1 625 ? -5.490 10.486 -9.045 1.00 94.75 625 PRO A O 1
ATOM 4745 N N . ILE A 1 626 ? -4.560 8.700 -10.030 1.00 96.69 626 ILE A N 1
ATOM 4746 C CA . ILE A 1 626 ? -4.679 9.166 -11.412 1.00 96.69 626 ILE A CA 1
ATOM 4747 C C . ILE A 1 626 ? -5.707 8.287 -12.125 1.00 96.69 626 ILE A C 1
ATOM 4749 O O . ILE A 1 626 ? -5.512 7.079 -12.224 1.00 96.69 626 ILE A O 1
ATOM 4753 N N . ASP A 1 627 ? -6.790 8.883 -12.622 1.00 97.00 627 ASP A N 1
ATOM 4754 C CA . ASP A 1 627 ? -7.807 8.180 -13.408 1.00 97.00 627 ASP A CA 1
ATOM 4755 C C . ASP A 1 627 ? -7.281 7.879 -14.816 1.00 97.00 627 ASP A C 1
ATOM 4757 O O . ASP A 1 627 ? -6.853 8.776 -15.550 1.00 97.00 627 ASP A O 1
ATOM 4761 N N . LEU A 1 628 ? -7.326 6.601 -15.183 1.00 97.88 628 LEU A N 1
ATOM 4762 C CA . LEU A 1 628 ? -6.956 6.072 -16.495 1.00 97.88 628 LEU A CA 1
ATOM 4763 C C . LEU A 1 628 ? -8.170 5.608 -17.305 1.00 97.88 628 LEU A C 1
ATOM 4765 O O . LEU A 1 628 ? -8.032 5.138 -18.437 1.00 97.88 628 LEU A O 1
ATOM 4769 N N . SER A 1 629 ? -9.361 5.704 -16.719 1.00 96.81 629 SER A N 1
ATOM 4770 C CA . SER A 1 629 ? -10.572 5.063 -17.212 1.00 96.81 629 SER A CA 1
ATOM 4771 C C . SER A 1 629 ? -11.532 6.002 -17.943 1.00 96.81 629 SER A C 1
ATOM 4773 O O . SER A 1 629 ? -12.501 5.529 -18.542 1.00 96.81 629 SER A O 1
ATOM 4775 N N . THR A 1 630 ? -11.284 7.316 -17.906 1.00 94.62 630 THR A N 1
ATOM 4776 C CA . THR A 1 630 ? -12.139 8.331 -18.535 1.00 94.62 630 THR A CA 1
ATOM 4777 C C . THR A 1 630 ? -11.348 9.517 -19.115 1.00 94.62 630 THR A C 1
ATOM 4779 O O . THR A 1 630 ? -10.150 9.666 -18.882 1.00 94.62 630 THR A O 1
ATOM 4782 N N . GLY A 1 631 ? -12.026 10.380 -19.887 1.00 92.88 631 GLY A N 1
ATOM 4783 C CA . GLY A 1 631 ? -11.485 11.653 -20.393 1.00 92.88 631 GLY A CA 1
ATOM 4784 C C . GLY A 1 631 ? -10.516 11.541 -21.579 1.00 92.88 631 GLY A C 1
ATOM 4785 O O . GLY A 1 631 ? -10.189 10.455 -22.034 1.00 92.88 631 GLY A O 1
ATOM 4786 N N . ASP A 1 632 ? -10.040 12.675 -22.099 1.00 91.38 632 ASP A N 1
ATOM 4787 C CA . ASP A 1 632 ? -9.091 12.695 -23.234 1.00 91.38 632 ASP A CA 1
ATOM 4788 C C . ASP A 1 632 ? -7.617 12.563 -22.791 1.00 91.38 632 ASP A C 1
ATOM 4790 O O . ASP A 1 632 ? -6.717 12.307 -23.596 1.00 91.38 632 ASP A O 1
ATOM 4794 N N . GLN A 1 633 ? -7.354 12.767 -21.501 1.00 92.12 633 GLN A N 1
ATOM 4795 C CA . GLN A 1 633 ? -6.036 12.692 -20.873 1.00 92.12 633 GLN A CA 1
ATOM 4796 C C . GLN A 1 633 ? -6.195 12.288 -19.401 1.00 92.12 633 GLN A C 1
ATOM 4798 O O . GLN A 1 633 ? -7.213 12.644 -18.798 1.00 92.12 633 GLN A O 1
ATOM 4803 N N . PRO A 1 634 ? -5.213 11.587 -18.810 1.00 94.88 634 PRO A N 1
ATOM 4804 C CA . PRO A 1 634 ? -5.298 11.168 -17.419 1.00 94.88 634 PRO A CA 1
ATOM 4805 C C . PRO A 1 634 ? -5.220 12.370 -16.475 1.00 94.88 634 PRO A C 1
ATOM 4807 O O . PRO A 1 634 ? -4.443 13.300 -16.682 1.00 94.88 634 PRO A O 1
ATOM 4810 N N . LEU A 1 635 ? -6.027 12.365 -15.421 1.00 92.50 635 LEU A N 1
ATOM 4811 C CA . LEU A 1 635 ? -6.101 13.445 -14.434 1.00 92.50 635 LEU A CA 1
ATOM 4812 C C . LEU A 1 635 ? -6.168 12.860 -13.026 1.00 92.50 635 LEU A C 1
ATOM 4814 O O . LEU A 1 635 ? -6.388 11.664 -12.858 1.00 92.50 635 LEU A O 1
ATOM 4818 N N . ALA A 1 636 ? -6.000 13.705 -12.006 1.00 90.94 636 ALA A N 1
ATOM 4819 C CA . ALA A 1 636 ? -6.307 13.296 -10.640 1.00 90.94 636 ALA A CA 1
ATOM 4820 C C . ALA A 1 636 ? -7.753 12.774 -10.571 1.00 90.94 636 ALA A C 1
ATOM 4822 O O . ALA A 1 636 ? -8.667 13.411 -11.103 1.00 90.94 636 ALA A O 1
ATOM 4823 N N . HIS A 1 637 ? -7.951 11.614 -9.948 1.00 92.62 637 HIS A N 1
ATOM 4824 C CA . HIS A 1 637 ? -9.246 10.946 -9.925 1.00 92.62 637 HIS A CA 1
ATOM 4825 C C . HIS A 1 637 ? -10.286 11.819 -9.217 1.00 92.62 637 HIS A C 1
ATOM 4827 O O . HIS A 1 637 ? -10.093 12.211 -8.067 1.00 92.62 637 HIS A O 1
ATOM 4833 N N . ALA A 1 638 ? -11.402 12.115 -9.891 1.00 89.06 638 ALA A N 1
ATOM 4834 C CA . ALA A 1 638 ? -12.348 13.149 -9.462 1.00 89.06 638 ALA A CA 1
ATOM 4835 C C . ALA A 1 638 ? -12.893 12.929 -8.041 1.00 89.06 638 ALA A C 1
ATOM 4837 O O . ALA A 1 638 ? -12.988 13.876 -7.266 1.00 89.06 638 ALA A O 1
ATOM 4838 N N . GLU A 1 639 ? -13.183 11.677 -7.677 1.00 87.12 639 GLU A N 1
ATOM 4839 C CA . GLU A 1 639 ? -13.681 11.321 -6.341 1.00 87.12 639 GLU A CA 1
ATOM 4840 C C . GLU A 1 639 ? -12.695 11.575 -5.198 1.00 87.12 639 GLU A C 1
ATOM 4842 O O . GLU A 1 639 ? -13.125 11.558 -4.049 1.00 87.12 639 GLU A O 1
ATOM 4847 N N . TRP A 1 640 ? -11.417 11.785 -5.518 1.00 85.62 640 TRP A N 1
ATOM 4848 C CA . TRP A 1 640 ? -10.315 12.014 -4.583 1.00 85.62 640 TRP A CA 1
ATOM 4849 C C . TRP A 1 640 ? -9.659 13.383 -4.797 1.00 85.62 640 TRP A C 1
ATOM 4851 O O . TRP A 1 640 ? -8.732 13.729 -4.080 1.00 85.62 640 TRP A O 1
ATOM 4861 N N . ALA A 1 641 ? -10.088 14.161 -5.793 1.00 81.44 641 ALA A N 1
ATOM 4862 C CA . ALA A 1 641 ? -9.411 15.396 -6.188 1.00 81.44 641 ALA A CA 1
ATOM 4863 C C . ALA A 1 641 ? -9.954 16.654 -5.489 1.00 81.44 641 ALA A C 1
ATOM 4865 O O . ALA A 1 641 ? -9.305 17.698 -5.549 1.00 81.44 641 ALA A O 1
ATOM 4866 N N . THR A 1 642 ? -11.136 16.575 -4.869 1.00 77.00 642 THR A N 1
ATOM 4867 C CA . THR A 1 642 ? -11.827 17.696 -4.203 1.00 77.00 642 THR A CA 1
ATOM 4868 C C . THR A 1 642 ? -12.707 17.200 -3.055 1.00 77.00 642 THR A C 1
ATOM 4870 O O . THR A 1 642 ? -13.177 16.064 -3.099 1.00 77.00 642 THR A O 1
ATOM 4873 N N . GLY A 1 643 ? -13.033 18.070 -2.100 1.00 70.44 643 GLY A N 1
ATOM 4874 C CA . GLY A 1 643 ? -13.857 17.762 -0.934 1.00 70.44 643 GLY A CA 1
ATOM 4875 C C . GLY A 1 643 ? -13.067 17.183 0.239 1.00 70.44 643 GLY A C 1
ATOM 4876 O O . GLY A 1 643 ? -11.864 16.974 0.154 1.00 70.44 643 GLY A O 1
ATOM 4877 N N . ASN A 1 644 ? -13.758 16.948 1.352 1.00 69.06 644 ASN A N 1
ATOM 4878 C CA . ASN A 1 644 ? -13.203 16.311 2.543 1.00 69.06 644 ASN A CA 1
ATOM 4879 C C . ASN A 1 644 ? -13.231 14.783 2.371 1.00 69.06 644 ASN A C 1
ATOM 4881 O O . ASN A 1 644 ? -14.269 14.162 2.603 1.00 69.06 644 ASN A O 1
ATOM 4885 N N . ILE A 1 645 ? -12.140 14.201 1.874 1.00 72.50 645 ILE A N 1
ATOM 4886 C CA . ILE A 1 645 ? -12.115 12.810 1.410 1.00 72.50 645 ILE A CA 1
ATOM 4887 C C . ILE A 1 645 ? -12.114 11.795 2.553 1.00 72.50 645 ILE A C 1
ATOM 4889 O O . ILE A 1 645 ? -12.767 10.764 2.423 1.00 72.50 645 ILE A O 1
ATOM 4893 N N . ASP A 1 646 ? -11.426 12.083 3.652 1.00 61.16 646 ASP A N 1
ATOM 4894 C CA . ASP A 1 646 ? -11.224 11.173 4.785 1.00 61.16 646 ASP A CA 1
ATOM 4895 C C . ASP A 1 646 ? -11.962 11.634 6.055 1.00 61.16 646 ASP A C 1
ATOM 4897 O O . ASP A 1 646 ? -11.617 11.247 7.171 1.00 61.16 646 ASP A O 1
ATOM 4901 N N . GLU A 1 647 ? -12.985 12.474 5.865 1.00 58.00 647 GLU A N 1
ATOM 4902 C CA . GLU A 1 647 ? -13.803 13.100 6.906 1.00 58.00 647 GLU A CA 1
ATOM 4903 C C . GLU A 1 647 ? -13.053 14.083 7.828 1.00 58.00 647 GLU A C 1
ATOM 4905 O O . GLU A 1 647 ? -13.680 14.714 8.686 1.00 58.00 647 GLU A O 1
ATOM 4910 N N . TYR A 1 648 ? -11.780 14.391 7.562 1.00 55.06 648 TYR A N 1
ATOM 4911 C CA . TYR A 1 648 ? -11.006 15.398 8.287 1.00 55.06 648 TYR A CA 1
ATOM 4912 C C . TYR A 1 648 ? -10.913 16.756 7.590 1.00 55.06 648 TYR A C 1
ATOM 4914 O O . TYR A 1 648 ? -9.875 17.193 7.087 1.00 55.06 648 TYR A O 1
ATOM 4922 N N . ALA A 1 649 ? -12.007 17.514 7.708 1.00 46.78 649 ALA A N 1
ATOM 4923 C CA . ALA A 1 649 ? -12.070 18.891 7.242 1.00 46.78 649 ALA A CA 1
ATOM 4924 C C . ALA A 1 649 ? -11.099 19.780 8.035 1.00 46.78 649 ALA A C 1
ATOM 4926 O O . ALA A 1 649 ? -11.214 19.945 9.257 1.00 46.78 649 ALA A O 1
ATOM 4927 N N . GLY A 1 650 ? -10.170 20.419 7.327 1.00 46.16 650 GLY A N 1
ATOM 4928 C CA . GLY A 1 650 ? -9.377 21.497 7.898 1.00 46.16 650 GLY A CA 1
ATOM 4929 C C . GLY A 1 650 ? -10.256 22.719 8.207 1.00 46.16 650 GLY A C 1
ATOM 4930 O O . GLY A 1 650 ? -11.095 23.094 7.387 1.00 46.16 650 GLY A O 1
ATOM 4931 N N . PRO A 1 651 ? -10.131 23.371 9.380 1.00 42.34 651 PRO A N 1
ATOM 4932 C CA . PRO A 1 651 ? -10.911 24.560 9.685 1.00 42.34 651 PRO A CA 1
ATOM 4933 C C . PRO A 1 651 ? -10.492 25.741 8.804 1.00 42.34 651 PRO A C 1
ATOM 4935 O O . PRO A 1 651 ? -9.310 25.987 8.579 1.00 42.34 651 PRO A O 1
ATOM 4938 N N . THR A 1 652 ? -11.464 26.562 8.409 1.00 43.41 652 THR A N 1
ATOM 4939 C CA . THR A 1 652 ? -11.233 27.791 7.643 1.00 43.41 652 THR A CA 1
ATOM 4940 C C . THR A 1 652 ? -10.526 28.860 8.490 1.00 43.41 652 THR A C 1
ATOM 4942 O O . THR A 1 652 ? -11.122 29.433 9.410 1.00 43.41 652 THR A O 1
ATOM 4945 N N . ALA A 1 653 ? -9.265 29.130 8.139 1.00 43.72 653 ALA A N 1
ATOM 4946 C CA . ALA A 1 653 ? -8.433 30.303 8.449 1.00 43.72 653 ALA A CA 1
ATOM 4947 C C . ALA A 1 653 ? -7.876 30.489 9.877 1.00 43.72 653 ALA A C 1
ATOM 4949 O O . ALA A 1 653 ? -8.566 30.978 10.770 1.00 43.72 653 ALA A O 1
ATOM 4950 N N . THR A 1 654 ? -6.564 30.283 10.038 1.00 43.03 654 THR A N 1
ATOM 4951 C CA . THR A 1 654 ? -5.721 31.031 10.992 1.00 43.03 654 THR A CA 1
ATOM 4952 C C . THR A 1 654 ? -4.356 31.311 10.359 1.00 43.03 654 THR A C 1
ATOM 4954 O O . THR A 1 654 ? -3.585 30.396 10.144 1.00 43.03 654 THR A O 1
ATOM 4957 N N . SER A 1 655 ? -4.092 32.588 10.063 1.00 45.31 655 SER A N 1
ATOM 4958 C CA . SER A 1 655 ? -2.803 33.203 9.686 1.00 45.31 655 SER A CA 1
ATOM 4959 C C . SER A 1 655 ? -2.001 32.661 8.479 1.00 45.31 655 SER A C 1
ATOM 4961 O O . SER A 1 655 ? -1.069 31.886 8.609 1.00 45.31 655 SER A O 1
ATOM 4963 N N . ASN A 1 656 ? -2.217 33.341 7.345 1.00 43.62 656 ASN A N 1
ATOM 4964 C CA . ASN A 1 656 ? -1.301 33.623 6.223 1.00 43.62 656 ASN A CA 1
ATOM 4965 C C . ASN A 1 656 ? -1.116 32.656 5.047 1.00 43.62 656 ASN A C 1
ATOM 4967 O O . ASN A 1 656 ? -0.549 33.114 4.057 1.00 43.62 656 ASN A O 1
ATOM 4971 N N . ILE A 1 657 ? -1.688 31.455 5.038 1.00 46.62 657 ILE A N 1
ATOM 4972 C CA . ILE A 1 657 ? -2.104 30.770 3.797 1.00 46.62 657 ILE A CA 1
ATOM 4973 C C . ILE A 1 657 ? -3.377 30.001 4.161 1.00 46.62 657 ILE A C 1
ATOM 4975 O O . ILE A 1 657 ? -3.358 29.233 5.119 1.00 46.62 657 ILE A O 1
ATOM 4979 N N . ASP A 1 658 ? -4.499 30.259 3.487 1.00 51.09 658 ASP A N 1
ATOM 4980 C CA . ASP A 1 658 ? -5.746 29.540 3.770 1.00 51.09 658 ASP A CA 1
ATOM 4981 C C . ASP A 1 658 ? -5.522 28.036 3.541 1.00 51.09 658 ASP A C 1
ATOM 4983 O O . ASP A 1 658 ? -5.015 27.645 2.486 1.00 51.09 658 ASP A O 1
ATOM 4987 N N . SER A 1 659 ? -5.885 27.192 4.516 1.00 52.19 659 SER A N 1
ATOM 4988 C CA . SER A 1 659 ? -5.993 25.755 4.263 1.00 52.19 659 SER A CA 1
ATOM 4989 C C . SER A 1 659 ? -7.007 25.557 3.134 1.00 52.19 659 SER A C 1
ATOM 4991 O O . SER A 1 659 ? -8.066 26.197 3.185 1.00 52.19 659 SER A O 1
ATOM 4993 N N . PRO A 1 660 ? -6.718 24.725 2.121 1.00 57.56 660 PRO A N 1
ATOM 4994 C CA . PRO A 1 660 ? -7.706 24.434 1.092 1.00 57.56 660 PRO A CA 1
ATOM 4995 C C . PRO A 1 660 ? -9.001 23.921 1.740 1.00 57.56 660 PRO A C 1
ATOM 4997 O O . PRO A 1 660 ? -8.958 23.210 2.742 1.00 57.56 660 PRO A O 1
ATOM 5000 N N . GLU A 1 661 ? -10.152 24.336 1.198 1.00 57.66 661 GLU A N 1
ATOM 5001 C CA . GLU A 1 661 ? -11.459 23.768 1.581 1.00 57.66 661 GLU A CA 1
ATOM 5002 C C . GLU A 1 661 ? -11.512 22.265 1.263 1.00 57.66 661 GLU A C 1
ATOM 5004 O O . GLU A 1 661 ? -12.206 21.507 1.935 1.00 57.66 661 GLU A O 1
ATOM 5009 N N . ASP A 1 662 ? -10.751 21.864 0.244 1.00 61.41 662 ASP A N 1
ATOM 5010 C CA . ASP A 1 662 ? -10.603 20.500 -0.235 1.00 61.41 662 ASP A CA 1
ATOM 5011 C C . ASP A 1 662 ? -9.428 19.785 0.451 1.00 61.41 662 ASP A C 1
ATOM 5013 O O . ASP A 1 662 ? -8.347 20.353 0.626 1.00 61.41 662 ASP A O 1
ATOM 5017 N N . ASP A 1 663 ? -9.624 18.506 0.755 1.00 68.19 663 ASP A N 1
ATOM 5018 C CA . ASP A 1 663 ? -8.636 17.574 1.291 1.00 68.19 663 ASP A CA 1
ATOM 5019 C C . ASP A 1 663 ? -8.387 16.427 0.297 1.00 68.19 663 ASP A C 1
ATOM 5021 O O . ASP A 1 663 ? -8.944 15.340 0.454 1.00 68.19 663 ASP A O 1
ATOM 5025 N N . PRO A 1 664 ? -7.655 16.677 -0.803 1.00 77.50 664 PRO A N 1
ATOM 5026 C CA . PRO A 1 664 ? -7.581 15.725 -1.898 1.00 77.50 664 PRO A CA 1
ATOM 5027 C C . PRO A 1 664 ? -6.599 14.582 -1.626 1.00 77.50 664 PRO A C 1
ATOM 5029 O O . PRO A 1 664 ? -5.465 14.802 -1.216 1.00 77.50 664 PRO A O 1
ATOM 5032 N N . GLY A 1 665 ? -6.977 13.369 -2.012 1.00 77.62 665 GLY A N 1
ATOM 5033 C CA . GLY A 1 665 ? -6.158 12.167 -1.915 1.00 77.62 665 GLY A CA 1
ATOM 5034 C C . GLY A 1 665 ? -6.392 11.385 -0.631 1.00 77.62 665 GLY A C 1
ATOM 5035 O O . GLY A 1 665 ? -7.356 11.600 0.092 1.00 77.62 665 GLY A O 1
ATOM 5036 N N . VAL A 1 666 ? -5.512 10.421 -0.384 1.00 76.88 666 VAL A N 1
ATOM 5037 C CA . VAL A 1 666 ? -5.550 9.586 0.824 1.00 76.88 666 VAL A CA 1
ATOM 5038 C C . VAL A 1 666 ? -4.525 10.122 1.813 1.00 76.88 666 VAL A C 1
ATOM 5040 O O . VAL A 1 666 ? -3.330 9.983 1.544 1.00 76.88 666 VAL A O 1
ATOM 5043 N N . ASP A 1 667 ? -4.958 10.719 2.932 1.00 73.31 667 ASP A N 1
ATOM 5044 C CA . ASP A 1 667 ? -4.032 11.203 3.964 1.00 73.31 667 ASP A CA 1
ATOM 5045 C C . ASP A 1 667 ? -3.360 10.033 4.672 1.00 73.31 667 ASP A C 1
ATOM 5047 O O . ASP A 1 667 ? -3.958 9.223 5.381 1.00 73.31 667 ASP A O 1
ATOM 5051 N N . LEU A 1 668 ? -2.050 9.970 4.496 1.00 66.56 668 LEU A N 1
ATOM 5052 C CA . LEU A 1 668 ? -1.217 8.978 5.132 1.00 66.56 668 LEU A CA 1
ATOM 5053 C C . LEU A 1 668 ? -1.128 9.277 6.638 1.00 66.56 668 LEU A C 1
ATOM 5055 O O . LEU A 1 668 ? -1.086 8.380 7.464 1.00 66.56 668 LEU A O 1
ATOM 5059 N N . ARG A 1 669 ? -1.249 10.520 7.092 1.00 59.03 669 ARG A N 1
ATOM 5060 C CA . ARG A 1 669 ? -1.160 10.847 8.525 1.00 59.03 669 ARG A CA 1
ATOM 5061 C C . ARG A 1 669 ? -2.417 10.516 9.339 1.00 59.03 669 ARG A C 1
ATOM 5063 O O . ARG A 1 669 ? -2.460 10.857 10.519 1.00 59.03 669 ARG A O 1
ATOM 5070 N N . HIS A 1 670 ? -3.391 9.803 8.782 1.00 52.47 670 HIS A N 1
ATOM 5071 C CA . HIS A 1 670 ? -4.651 9.454 9.446 1.00 52.47 670 HIS A CA 1
ATOM 5072 C C . HIS A 1 670 ? -4.457 8.753 10.812 1.00 52.47 670 HIS A C 1
ATOM 5074 O O . HIS A 1 670 ? -5.057 9.147 11.811 1.00 52.47 670 HIS A O 1
ATOM 5080 N N . ALA A 1 671 ? -3.539 7.780 10.920 1.00 48.72 671 ALA A N 1
ATOM 5081 C CA . ALA A 1 671 ? -3.250 7.116 12.203 1.00 48.72 671 ALA A CA 1
ATOM 5082 C C . ALA A 1 671 ? -2.542 8.042 13.215 1.00 48.72 671 ALA A C 1
ATOM 5084 O O . ALA A 1 671 ? -2.769 7.945 14.421 1.00 48.72 671 ALA A O 1
ATOM 5085 N N . TRP A 1 672 ? -1.712 8.977 12.732 1.00 50.41 672 TRP A N 1
ATOM 5086 C CA . TRP A 1 672 ? -1.112 10.021 13.568 1.00 50.41 672 TRP A CA 1
ATOM 5087 C C . TRP A 1 672 ? -2.176 10.976 14.100 1.00 50.41 672 TRP A C 1
ATOM 5089 O O . TRP A 1 672 ? -2.097 11.378 15.254 1.00 50.41 672 TRP A O 1
ATOM 5099 N N . TYR A 1 673 ? -3.180 11.307 13.291 1.00 50.88 673 TYR A N 1
ATOM 5100 C CA . TYR A 1 673 ? -4.286 12.168 13.689 1.00 50.88 673 TYR A CA 1
ATOM 5101 C C . TYR A 1 673 ? -5.175 11.513 14.755 1.00 50.88 673 TYR A C 1
ATOM 5103 O O . TYR A 1 673 ? -5.464 12.146 15.771 1.00 50.88 673 TYR A O 1
ATOM 5111 N N . HIS A 1 674 ? -5.511 10.228 14.593 1.00 50.94 674 HIS A N 1
ATOM 5112 C CA . HIS A 1 674 ? -6.159 9.452 15.653 1.00 50.94 674 HIS A CA 1
ATOM 5113 C C . HIS A 1 674 ? -5.309 9.453 16.932 1.00 50.94 674 HIS A C 1
ATOM 5115 O O . HIS A 1 674 ? -5.785 9.893 17.973 1.00 50.94 674 HIS A O 1
ATOM 5121 N N . ALA A 1 675 ? -4.020 9.103 16.859 1.00 47.72 675 ALA A N 1
ATOM 5122 C CA . ALA A 1 675 ? -3.118 9.166 18.015 1.00 47.72 675 ALA A CA 1
ATOM 5123 C C . ALA A 1 675 ? -3.026 10.582 18.637 1.00 47.72 675 ALA A C 1
ATOM 5125 O O . ALA A 1 675 ? -2.927 10.744 19.856 1.00 47.72 675 ALA A O 1
ATOM 5126 N N . TYR A 1 676 ? -3.064 11.633 17.817 1.00 43.69 676 TYR A N 1
ATOM 5127 C CA . TYR A 1 676 ? -2.970 13.025 18.253 1.00 43.69 676 TYR A CA 1
ATOM 5128 C C . TYR A 1 676 ? -4.216 13.474 19.026 1.00 43.69 676 TYR A C 1
ATOM 5130 O O . TYR A 1 676 ? -4.076 14.132 20.063 1.00 43.69 676 TYR A O 1
ATOM 5138 N N . HIS A 1 677 ? -5.414 13.070 18.580 1.00 47.47 677 HIS A N 1
ATOM 5139 C CA . HIS A 1 677 ? -6.670 13.262 19.325 1.00 47.47 677 HIS A CA 1
ATOM 5140 C C . HIS A 1 677 ? -6.596 12.716 20.745 1.00 47.47 677 HIS A C 1
ATOM 5142 O O . HIS A 1 677 ? -7.147 13.313 21.670 1.00 47.47 677 HIS A O 1
ATOM 5148 N N . TYR A 1 678 ? -5.851 11.631 20.934 1.00 46.88 678 TYR A N 1
ATOM 5149 C CA . TYR A 1 678 ? -5.678 11.024 22.242 1.00 46.88 678 TYR A CA 1
ATOM 5150 C C . TYR A 1 678 ? -4.604 11.710 23.106 1.00 46.88 678 TYR A C 1
ATOM 5152 O O . TYR A 1 678 ? -4.628 11.557 24.318 1.00 46.88 678 TYR A O 1
ATOM 5160 N N . SER A 1 679 ? -3.675 12.518 22.583 1.00 40.59 679 SER A N 1
ATOM 5161 C CA . SER A 1 679 ? -2.415 12.759 23.323 1.00 40.59 679 SER A CA 1
ATOM 5162 C C . SER A 1 679 ? -1.877 14.175 23.450 1.00 40.59 679 SER A C 1
ATOM 5164 O O . SER A 1 679 ? -0.934 14.368 24.218 1.00 40.59 679 SER A O 1
ATOM 5166 N N . PHE A 1 680 ? -2.440 15.186 22.784 1.00 38.38 680 PHE A N 1
ATOM 5167 C CA . PHE A 1 680 ? -2.020 16.595 22.936 1.00 38.38 680 PHE A CA 1
ATOM 5168 C C . PHE A 1 680 ? -0.536 16.913 22.623 1.00 38.38 680 PHE A C 1
ATOM 5170 O O . PHE A 1 680 ? -0.126 18.074 22.743 1.00 38.38 680 PHE A O 1
ATOM 5177 N N . TYR A 1 681 ? 0.288 15.940 22.212 1.00 37.84 681 TYR A N 1
ATOM 5178 C CA . TYR A 1 681 ? 1.708 16.165 21.958 1.00 37.84 681 TYR A CA 1
ATOM 5179 C C . TYR A 1 681 ? 1.939 16.715 20.563 1.00 37.84 681 TYR A C 1
ATOM 5181 O O . TYR A 1 681 ? 1.686 16.063 19.557 1.00 37.84 681 TYR A O 1
ATOM 5189 N N . ASP A 1 682 ? 2.498 17.920 20.530 1.00 34.31 682 ASP A N 1
ATOM 5190 C CA . ASP A 1 682 ? 2.990 18.595 19.341 1.00 34.31 682 ASP A CA 1
ATOM 5191 C C . ASP A 1 682 ? 4.158 17.816 18.727 1.00 34.31 682 ASP A C 1
ATOM 5193 O O . ASP A 1 682 ? 5.330 18.077 18.997 1.00 34.31 682 ASP A O 1
ATOM 5197 N N . LEU A 1 683 ? 3.844 16.818 17.908 1.00 40.38 683 LEU A N 1
ATOM 5198 C CA . LEU A 1 683 ? 4.828 16.109 17.104 1.00 40.38 683 LEU A CA 1
ATOM 5199 C C . LEU A 1 683 ? 5.201 16.979 15.885 1.00 40.38 683 LEU A C 1
ATOM 5201 O O . LEU A 1 683 ? 5.059 16.563 14.737 1.00 40.38 683 LEU A O 1
ATOM 5205 N N . GLN A 1 684 ? 5.674 18.211 16.121 1.00 33.34 684 GLN A N 1
ATOM 5206 C CA . GLN A 1 684 ? 6.280 19.021 15.061 1.00 33.34 684 GLN A CA 1
ATOM 5207 C C . GLN A 1 684 ? 7.607 18.390 14.657 1.00 33.34 684 GLN A C 1
ATOM 5209 O O . GLN A 1 684 ? 8.477 18.153 15.494 1.00 33.34 684 GLN A O 1
ATOM 5214 N N . GLY A 1 685 ? 7.777 18.159 13.357 1.00 38.56 685 GLY A N 1
ATOM 5215 C CA . GLY A 1 685 ? 9.083 17.861 12.764 1.00 38.56 685 GLY A CA 1
ATOM 5216 C C . GLY A 1 685 ? 9.273 16.450 12.213 1.00 38.56 685 GLY A C 1
ATOM 5217 O O . GLY A 1 685 ? 10.307 16.190 11.602 1.00 38.56 685 GLY A O 1
ATOM 5218 N N . TYR A 1 686 ? 8.294 15.555 12.338 1.00 40.50 686 TYR A N 1
ATOM 5219 C CA . TYR A 1 686 ? 8.448 14.169 11.886 1.00 40.50 686 TYR A CA 1
ATOM 5220 C C . TYR A 1 686 ? 8.016 14.002 10.424 1.00 40.50 686 TYR A C 1
ATOM 5222 O O . TYR A 1 686 ? 6.972 13.432 10.124 1.00 40.50 686 TYR A O 1
ATOM 5230 N N . GLY A 1 687 ? 8.828 14.515 9.496 1.00 36.84 687 GLY A N 1
ATOM 5231 C CA . GLY A 1 687 ? 8.651 14.256 8.062 1.00 36.84 687 GLY A CA 1
ATOM 5232 C C . GLY A 1 687 ? 8.738 12.759 7.753 1.00 36.84 687 GLY A C 1
ATOM 5233 O O . GLY A 1 687 ? 9.602 12.081 8.293 1.00 36.84 687 GLY A O 1
ATOM 5234 N N . PHE A 1 688 ? 7.842 12.233 6.920 1.00 44.00 688 PHE A N 1
ATOM 5235 C CA . PHE A 1 688 ? 7.933 10.869 6.391 1.00 44.00 688 PHE A CA 1
ATOM 5236 C C . PHE A 1 688 ? 9.214 10.731 5.534 1.00 44.00 688 PHE A C 1
ATOM 5238 O O . PHE A 1 688 ? 9.608 11.689 4.874 1.00 44.00 688 PHE A O 1
ATOM 5245 N N . GLN A 1 689 ? 9.879 9.571 5.620 1.00 45.16 689 GLN A N 1
ATOM 5246 C CA . GLN A 1 689 ? 11.069 9.148 4.855 1.00 45.16 689 GLN A CA 1
ATOM 5247 C C . GLN A 1 689 ? 12.330 10.043 4.948 1.00 45.16 689 GLN A C 1
ATOM 5249 O O . GLN A 1 689 ? 12.636 10.827 4.056 1.00 45.16 689 GLN A O 1
ATOM 5254 N N . SER A 1 690 ? 13.181 9.843 5.970 1.00 33.22 690 SER A N 1
ATOM 5255 C CA . SER A 1 690 ? 14.620 10.165 5.837 1.00 33.22 690 SER A CA 1
ATOM 5256 C C . SER A 1 690 ? 15.408 8.919 5.459 1.00 33.22 690 SER A C 1
ATOM 5258 O O . SER A 1 690 ? 16.065 8.270 6.275 1.00 33.22 690 SER A O 1
ATOM 5260 N N . GLY A 1 691 ? 15.276 8.560 4.198 1.00 41.59 691 GLY A N 1
ATOM 5261 C CA . GLY A 1 691 ? 15.996 7.471 3.581 1.00 41.59 691 GLY A CA 1
ATOM 5262 C C . GLY A 1 691 ? 15.395 7.281 2.211 1.00 41.59 691 GLY A C 1
ATOM 5263 O O . GLY A 1 691 ? 14.221 6.961 2.096 1.00 41.59 691 GLY A O 1
ATOM 5264 N N . THR A 1 692 ? 16.186 7.519 1.182 1.00 42.09 692 THR A N 1
ATOM 5265 C CA . THR A 1 692 ? 15.962 6.972 -0.149 1.00 42.09 692 THR A CA 1
ATOM 5266 C C . THR A 1 692 ? 15.770 5.469 0.025 1.00 42.09 692 THR A C 1
ATOM 5268 O O . THR A 1 692 ? 16.736 4.760 0.304 1.00 42.09 692 THR A O 1
ATOM 5271 N N . VAL A 1 693 ? 14.532 4.974 0.003 1.00 44.03 693 VAL A N 1
ATOM 5272 C CA . VAL A 1 693 ? 14.294 3.536 0.145 1.00 44.03 693 VAL A CA 1
ATOM 5273 C C . VAL A 1 693 ? 14.062 2.968 -1.252 1.00 44.03 693 VAL A C 1
ATOM 5275 O O . VAL A 1 693 ? 12.939 3.020 -1.752 1.00 44.03 693 VAL A O 1
ATOM 5278 N N . PRO A 1 694 ? 15.105 2.424 -1.894 1.00 49.34 694 PRO A N 1
ATOM 5279 C CA . PRO A 1 694 ? 15.140 2.192 -3.327 1.00 49.34 694 PRO A CA 1
ATOM 5280 C C . PRO A 1 694 ? 14.913 0.697 -3.609 1.00 49.34 694 PRO A C 1
ATOM 5282 O O . PRO A 1 694 ? 15.426 0.153 -4.573 1.00 49.34 694 PRO A O 1
ATOM 5285 N N . THR A 1 695 ? 14.205 0.001 -2.717 1.00 53.25 695 THR A N 1
ATOM 5286 C CA . THR A 1 695 ? 13.984 -1.447 -2.761 1.00 53.25 695 THR A CA 1
ATOM 5287 C C . THR A 1 695 ? 12.527 -1.758 -3.084 1.00 53.25 695 THR A C 1
ATOM 5289 O O . THR A 1 695 ? 11.693 -1.356 -2.270 1.00 53.25 695 THR A O 1
ATOM 5292 N N . ALA A 1 696 ? 12.264 -2.477 -4.191 1.00 58.03 696 ALA A N 1
ATOM 5293 C CA . ALA A 1 696 ? 10.965 -3.057 -4.611 1.00 58.03 696 ALA A CA 1
ATOM 5294 C C . ALA A 1 696 ? 9.715 -2.138 -4.505 1.00 58.03 696 ALA A C 1
ATOM 5296 O O . ALA A 1 696 ? 9.848 -0.984 -4.098 1.00 58.03 696 ALA A O 1
ATOM 5297 N N . PRO A 1 697 ? 8.486 -2.593 -4.841 1.00 65.62 697 PRO A N 1
ATOM 5298 C CA . PRO A 1 697 ? 7.296 -1.778 -4.622 1.00 65.62 697 PRO A CA 1
ATOM 5299 C C . PRO A 1 697 ? 7.163 -1.423 -3.143 1.00 65.62 697 PRO A C 1
ATOM 5301 O O . PRO A 1 697 ? 7.231 -2.273 -2.249 1.00 65.62 697 PRO A O 1
ATOM 5304 N N . THR A 1 698 ? 7.027 -0.128 -2.891 1.00 73.81 698 THR A N 1
ATOM 5305 C CA . THR A 1 698 ? 7.005 0.455 -1.543 1.00 73.81 698 THR A CA 1
ATOM 5306 C C . THR A 1 698 ? 5.599 0.460 -0.949 1.00 73.81 698 THR A C 1
ATOM 5308 O O . THR A 1 698 ? 5.415 0.462 0.269 1.00 73.81 698 THR A O 1
ATOM 5311 N N . PHE A 1 699 ? 4.621 0.394 -1.841 1.00 84.44 699 PHE A N 1
ATOM 5312 C CA . PHE A 1 699 ? 3.214 0.182 -1.600 1.00 84.44 699 PHE A CA 1
ATOM 5313 C C . PHE A 1 699 ? 2.645 -0.601 -2.789 1.00 84.44 699 PHE A C 1
ATOM 5315 O O . PHE A 1 699 ? 3.293 -0.705 -3.834 1.00 84.44 699 PHE A O 1
ATOM 5322 N N . LEU A 1 700 ? 1.437 -1.122 -2.630 1.00 90.12 700 LEU A N 1
ATOM 5323 C CA . LEU A 1 700 ? 0.638 -1.651 -3.724 1.00 90.12 700 LEU A CA 1
ATOM 5324 C C . LEU A 1 700 ? -0.823 -1.226 -3.577 1.00 90.12 700 LEU A C 1
ATOM 5326 O O . LEU A 1 700 ? -1.297 -0.982 -2.463 1.00 90.12 700 LEU A O 1
ATOM 5330 N N . ALA A 1 701 ? -1.514 -1.140 -4.707 1.00 93.38 701 ALA A N 1
ATOM 5331 C CA . ALA A 1 701 ? -2.962 -1.061 -4.783 1.00 93.38 701 ALA A CA 1
ATOM 5332 C C . ALA A 1 701 ? -3.535 -2.457 -5.044 1.00 93.38 701 ALA A C 1
ATOM 5334 O O . ALA A 1 701 ? -3.069 -3.171 -5.933 1.00 93.38 701 ALA A O 1
ATOM 5335 N N . THR A 1 702 ? -4.536 -2.838 -4.258 1.00 94.38 702 THR A N 1
ATOM 5336 C CA . THR A 1 702 ? -5.399 -3.995 -4.517 1.00 94.38 702 THR A CA 1
ATOM 5337 C C . THR A 1 702 ? -6.705 -3.507 -5.151 1.00 94.38 702 THR A C 1
ATOM 5339 O O . THR A 1 702 ? -6.789 -2.359 -5.595 1.00 94.38 702 THR A O 1
ATOM 5342 N N . GLU A 1 703 ? -7.733 -4.353 -5.230 1.00 91.44 703 GLU A N 1
ATOM 5343 C CA . GLU A 1 703 ? -9.041 -3.905 -5.726 1.00 91.44 703 GLU A CA 1
ATOM 5344 C C . GLU A 1 703 ? -9.743 -2.958 -4.752 1.00 91.44 703 GLU A C 1
ATOM 5346 O O . GLU A 1 703 ? -10.465 -2.057 -5.175 1.00 91.44 703 GLU A O 1
ATOM 5351 N N . THR A 1 704 ? -9.530 -3.154 -3.451 1.00 92.31 704 THR A N 1
ATOM 5352 C CA . THR A 1 704 ? -10.254 -2.430 -2.402 1.00 92.31 704 THR A CA 1
ATOM 5353 C C . THR A 1 704 ? -9.347 -1.750 -1.386 1.00 92.31 704 THR A C 1
ATOM 5355 O O . THR A 1 704 ? -9.832 -0.960 -0.585 1.00 92.31 704 THR A O 1
ATOM 5358 N N . THR A 1 705 ? -8.032 -1.980 -1.419 1.00 91.06 705 THR A N 1
ATOM 5359 C CA . THR A 1 705 ? -7.109 -1.433 -0.419 1.00 91.06 705 THR A CA 1
ATOM 5360 C C . THR A 1 705 ? -5.840 -0.831 -1.010 1.00 91.06 705 THR A C 1
ATOM 5362 O O . THR A 1 705 ? -5.377 -1.194 -2.091 1.00 91.06 705 THR A O 1
ATOM 5365 N N . LEU A 1 706 ? -5.236 0.082 -0.252 1.00 89.44 706 LEU A N 1
ATOM 5366 C CA . LEU A 1 706 ? -3.836 0.471 -0.409 1.00 89.44 706 LEU A CA 1
ATOM 5367 C C . LEU A 1 706 ? -3.035 -0.130 0.735 1.00 89.44 706 LEU A C 1
ATOM 5369 O O . LEU A 1 706 ? -3.338 0.110 1.906 1.00 89.44 706 LEU A O 1
ATOM 5373 N N . ILE A 1 707 ? -1.987 -0.875 0.395 1.00 86.81 707 ILE A N 1
ATOM 5374 C CA . ILE A 1 707 ? -1.091 -1.504 1.365 1.00 86.81 707 ILE A CA 1
ATOM 5375 C C . ILE A 1 707 ? 0.288 -0.890 1.214 1.00 86.81 707 ILE A C 1
ATOM 5377 O O . ILE A 1 707 ? 0.880 -0.898 0.140 1.00 86.81 707 ILE A O 1
ATOM 5381 N N . MET A 1 708 ? 0.819 -0.370 2.308 1.00 79.62 708 MET A N 1
ATOM 5382 C CA . MET A 1 708 ? 2.082 0.350 2.358 1.00 79.62 708 MET A CA 1
ATOM 5383 C C . MET A 1 708 ? 3.034 -0.311 3.332 1.00 79.62 708 MET A C 1
ATOM 5385 O O . MET A 1 708 ? 2.637 -0.740 4.415 1.00 79.62 708 MET A O 1
ATOM 5389 N N . ARG A 1 709 ? 4.323 -0.316 3.004 1.00 73.56 709 ARG A N 1
ATOM 5390 C CA . ARG A 1 709 ? 5.347 -0.744 3.959 1.00 73.56 709 ARG A CA 1
ATOM 5391 C C . ARG A 1 709 ? 5.493 0.243 5.124 1.00 73.56 709 ARG A C 1
ATOM 5393 O O . ARG A 1 709 ? 5.480 1.457 4.915 1.00 73.56 709 ARG A O 1
ATOM 5400 N N . GLY A 1 710 ? 5.744 -0.266 6.329 1.00 55.75 710 GLY A N 1
ATOM 5401 C CA . GLY A 1 710 ? 6.294 0.547 7.421 1.00 55.75 710 GLY A CA 1
ATOM 5402 C C . GLY A 1 710 ? 7.801 0.801 7.257 1.00 55.75 710 GLY A C 1
ATOM 5403 O O . GLY A 1 710 ? 8.505 0.023 6.612 1.00 55.75 710 GLY A O 1
ATOM 5404 N N . SER A 1 711 ? 8.325 1.899 7.820 1.00 46.28 711 SER A N 1
ATOM 5405 C CA . SER A 1 711 ? 9.743 2.290 7.696 1.00 46.28 711 SER A CA 1
ATOM 5406 C C . SER A 1 711 ? 10.510 2.158 9.020 1.00 46.28 711 SER A C 1
ATOM 5408 O O . SER A 1 711 ? 10.156 2.787 10.015 1.00 46.28 711 SER A O 1
ATOM 5410 N N . GLY A 1 712 ? 11.607 1.392 9.027 1.00 38.72 712 GLY A N 1
ATOM 5411 C CA . GLY A 1 712 ? 12.346 1.023 10.245 1.00 38.72 712 GLY A CA 1
ATOM 5412 C C . GLY A 1 712 ? 13.630 1.800 10.591 1.00 38.72 712 GLY A C 1
ATOM 5413 O O . GLY A 1 712 ? 14.364 1.341 11.462 1.00 38.72 712 GLY A O 1
ATOM 5414 N N . SER A 1 713 ? 13.989 2.928 9.959 1.00 35.19 713 SER A N 1
ATOM 5415 C CA . SER A 1 713 ? 15.298 3.555 10.248 1.00 35.19 713 SER A CA 1
ATOM 5416 C C . SER A 1 713 ? 15.269 4.558 11.419 1.00 35.19 713 SER A C 1
ATOM 5418 O O . SER A 1 713 ? 14.555 5.560 11.434 1.00 35.19 713 SER A O 1
ATOM 5420 N N . ALA A 1 714 ? 16.113 4.289 12.422 1.00 31.95 714 ALA A N 1
ATOM 5421 C CA . ALA A 1 714 ? 16.379 5.138 13.586 1.00 31.95 714 ALA A CA 1
ATOM 5422 C C . ALA A 1 714 ? 17.770 5.801 13.537 1.00 31.95 714 ALA A C 1
ATOM 5424 O O . ALA A 1 714 ? 18.331 6.131 14.583 1.00 31.95 714 ALA A O 1
ATOM 5425 N N . GLN A 1 715 ? 18.357 6.013 12.354 1.00 31.14 715 GLN A N 1
ATOM 5426 C CA . GLN A 1 715 ? 19.658 6.675 12.262 1.00 31.14 715 GLN A CA 1
ATOM 5427 C C . GLN A 1 715 ? 19.492 8.146 11.888 1.00 31.14 715 GLN A C 1
ATOM 5429 O O . GLN A 1 715 ? 19.353 8.520 10.728 1.00 31.14 715 GLN A O 1
ATOM 5434 N N . ALA A 1 716 ? 19.503 8.986 12.924 1.00 29.59 716 ALA A N 1
ATOM 5435 C CA . ALA A 1 716 ? 19.584 10.429 12.800 1.00 29.59 716 ALA A CA 1
ATOM 5436 C C . ALA A 1 716 ? 20.892 10.818 12.095 1.00 29.59 716 ALA A C 1
ATOM 5438 O O . ALA A 1 716 ? 21.940 10.945 12.730 1.00 29.59 716 ALA A O 1
ATOM 5439 N N . ILE A 1 717 ? 20.835 11.064 10.790 1.00 29.86 717 ILE A N 1
ATOM 5440 C CA . ILE A 1 717 ? 21.836 11.906 10.142 1.00 29.86 717 ILE A CA 1
ATOM 5441 C C . ILE A 1 717 ? 21.469 13.348 10.523 1.00 29.86 717 ILE A C 1
ATOM 5443 O O . ILE A 1 717 ? 20.522 13.923 10.001 1.00 29.86 717 ILE A O 1
ATOM 5447 N N . GLY A 1 718 ? 22.170 13.917 11.510 1.00 32.19 718 GLY A N 1
ATOM 5448 C CA . GLY A 1 718 ? 22.090 15.352 11.822 1.00 32.19 718 GLY A CA 1
ATOM 5449 C C . GLY A 1 718 ? 20.984 1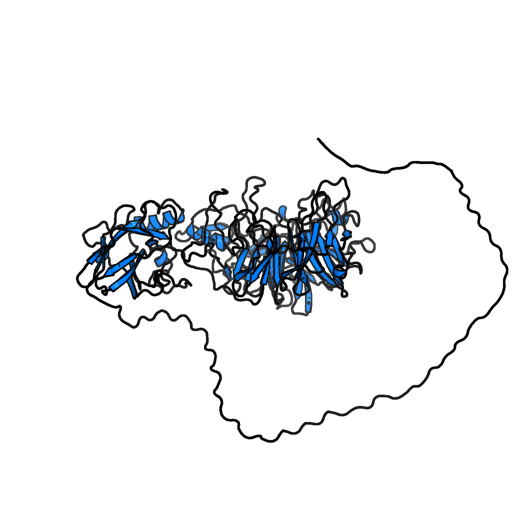5.823 12.781 1.00 32.19 718 GLY A C 1
ATOM 5450 O O . GLY A 1 718 ? 20.638 16.998 12.756 1.00 32.19 718 GLY A O 1
ATOM 5451 N N . GLY A 1 719 ? 20.447 14.968 13.657 1.00 28.25 719 GLY A N 1
ATOM 5452 C CA . GLY A 1 719 ? 19.662 15.434 14.816 1.00 28.25 719 GLY A CA 1
ATOM 5453 C C . GLY A 1 719 ? 18.233 15.926 14.542 1.00 28.25 719 GLY A C 1
ATOM 5454 O O . GLY A 1 719 ? 17.631 16.524 15.427 1.00 28.25 719 GLY A O 1
ATOM 5455 N N . THR A 1 720 ? 17.655 15.637 13.373 1.00 31.11 720 THR A N 1
ATOM 5456 C CA . THR A 1 720 ? 16.206 15.782 13.143 1.00 31.11 720 THR A CA 1
ATOM 5457 C C . THR A 1 720 ? 15.611 14.404 12.881 1.00 31.11 720 THR A C 1
ATOM 5459 O O . THR A 1 720 ? 16.050 13.681 11.991 1.00 31.11 720 THR A O 1
ATOM 5462 N N . SER A 1 721 ? 14.680 13.984 13.732 1.00 29.42 721 SER A N 1
ATOM 5463 C CA . SER A 1 721 ? 13.989 12.700 13.629 1.00 29.42 721 SER A CA 1
ATOM 5464 C C . SER A 1 721 ? 12.817 12.837 12.655 1.00 29.42 721 SER A C 1
ATOM 5466 O O . SER A 1 721 ? 12.012 13.752 12.780 1.00 29.42 721 SER A O 1
ATOM 5468 N N . ARG A 1 722 ? 12.740 11.950 11.658 1.00 39.81 722 ARG A N 1
ATOM 5469 C CA . ARG A 1 722 ? 11.821 12.043 10.513 1.00 39.81 722 ARG A CA 1
ATOM 5470 C C . ARG A 1 722 ? 11.118 10.682 10.285 1.00 39.81 722 ARG A C 1
ATOM 5472 O O . ARG A 1 722 ? 11.781 9.768 9.805 1.00 39.81 722 ARG A O 1
ATOM 5479 N N . ALA A 1 723 ? 9.850 10.538 10.727 1.00 42.38 723 ALA A N 1
ATOM 5480 C CA . ALA A 1 723 ? 8.729 9.767 10.113 1.00 42.38 723 ALA A CA 1
ATOM 5481 C C . ALA A 1 723 ? 7.660 9.311 11.139 1.00 42.38 723 ALA A C 1
ATOM 5483 O O . ALA A 1 723 ? 8.013 8.803 12.204 1.00 42.38 723 ALA A O 1
ATOM 5484 N N . ALA A 1 724 ? 6.369 9.457 10.795 1.00 36.66 724 ALA A N 1
ATOM 5485 C CA . ALA A 1 724 ? 5.204 9.014 11.580 1.00 36.66 724 ALA A CA 1
ATOM 5486 C C . ALA A 1 724 ? 4.077 8.448 10.683 1.00 36.66 724 ALA A C 1
ATOM 5488 O O . ALA A 1 724 ? 3.011 9.032 10.538 1.00 36.66 724 ALA A O 1
ATOM 5489 N N . LEU A 1 725 ? 4.366 7.300 10.077 1.00 41.31 725 LEU A N 1
ATOM 5490 C CA . LEU A 1 725 ? 3.461 6.167 9.882 1.00 41.31 725 LEU A CA 1
ATOM 5491 C C . LEU A 1 725 ? 4.369 4.943 9.825 1.00 41.31 725 LEU A C 1
ATOM 5493 O O . LEU A 1 725 ? 5.328 4.920 9.058 1.00 41.31 725 LEU A O 1
ATOM 5497 N N . GLY A 1 726 ? 4.151 3.958 10.682 1.00 43.28 726 GLY A N 1
ATOM 5498 C CA . GLY A 1 726 ? 5.010 2.778 10.690 1.00 43.28 726 GLY A CA 1
ATOM 5499 C C . GLY A 1 726 ? 6.440 3.041 11.157 1.00 43.28 726 GLY A C 1
ATOM 5500 O O . GLY A 1 726 ? 7.366 2.395 10.673 1.00 43.28 726 GLY A O 1
ATOM 5501 N N . LYS A 1 727 ? 6.631 3.916 12.156 1.00 38.62 727 LYS A N 1
ATOM 5502 C CA . LYS A 1 727 ? 7.730 3.692 13.102 1.00 38.62 727 LYS A CA 1
ATOM 5503 C C . LYS A 1 727 ? 7.275 2.540 13.991 1.00 38.62 727 LYS A C 1
ATOM 5505 O O . LYS A 1 727 ? 6.630 2.765 15.005 1.00 38.62 727 LYS A O 1
ATOM 5510 N N . ALA A 1 728 ? 7.572 1.333 13.517 1.00 37.75 728 ALA A N 1
ATOM 5511 C CA . ALA A 1 728 ? 7.104 0.065 14.050 1.00 37.75 728 ALA A CA 1
ATOM 5512 C C . ALA A 1 728 ? 5.650 -0.284 13.722 1.00 37.75 728 ALA A C 1
ATOM 5514 O O . ALA A 1 728 ? 4.843 -0.513 14.588 1.00 37.75 728 ALA A O 1
ATOM 5515 N N . SER A 1 729 ? 5.290 -0.387 12.458 1.00 42.47 729 SER A N 1
ATOM 5516 C CA . SER A 1 729 ? 4.286 -1.373 12.050 1.00 42.47 729 SER A CA 1
ATOM 5517 C C . SER A 1 729 ? 4.790 -2.023 10.783 1.00 42.47 729 SER A C 1
ATOM 5519 O O . SER A 1 729 ? 5.618 -1.433 10.089 1.00 42.47 729 SER A O 1
ATOM 5521 N N . ASN A 1 730 ? 4.378 -3.257 10.510 1.00 60.84 730 ASN A N 1
ATOM 5522 C CA . ASN A 1 730 ? 4.959 -3.984 9.390 1.00 60.84 730 ASN A CA 1
ATOM 5523 C C . ASN A 1 730 ? 4.337 -3.531 8.060 1.00 60.84 730 ASN A C 1
ATOM 5525 O O . ASN A 1 730 ? 5.080 -3.262 7.110 1.00 60.84 730 ASN A O 1
ATOM 5529 N N . LEU A 1 731 ? 3.008 -3.353 8.023 1.00 74.75 731 LEU A N 1
ATOM 5530 C CA . LEU A 1 731 ? 2.276 -2.769 6.895 1.00 74.75 731 LEU A CA 1
ATOM 5531 C C . LEU A 1 731 ? 1.167 -1.825 7.372 1.00 74.75 731 LEU A C 1
ATOM 5533 O O . LEU A 1 731 ? 0.399 -2.177 8.263 1.00 74.75 731 LEU A O 1
ATOM 5537 N N . ALA A 1 732 ? 1.044 -0.657 6.749 1.00 75.81 732 ALA A N 1
ATOM 5538 C CA . ALA A 1 732 ? -0.137 0.191 6.874 1.00 75.81 732 ALA A CA 1
ATOM 5539 C C . ALA A 1 732 ? -1.139 -0.183 5.780 1.00 75.81 732 ALA A C 1
ATOM 5541 O O . ALA A 1 732 ? -0.746 -0.436 4.642 1.00 75.81 732 ALA A O 1
ATOM 5542 N N . VAL A 1 733 ? -2.421 -0.217 6.127 1.00 80.25 733 VAL A N 1
ATOM 5543 C CA . VAL A 1 733 ? -3.481 -0.633 5.210 1.00 80.25 733 VAL A CA 1
ATOM 5544 C C . VAL A 1 733 ? -4.601 0.392 5.252 1.00 80.25 733 VAL A C 1
ATOM 5546 O O . VAL A 1 733 ? -4.973 0.869 6.323 1.00 80.25 733 VAL A O 1
ATOM 5549 N N . TYR A 1 734 ? -5.128 0.733 4.087 1.00 82.25 734 TYR A N 1
ATOM 5550 C CA . TYR A 1 734 ? -6.194 1.707 3.926 1.00 82.25 734 TYR A CA 1
ATOM 5551 C C . TYR A 1 734 ? -7.295 1.117 3.053 1.00 82.25 734 TYR A C 1
ATOM 5553 O O . TYR A 1 734 ? -7.001 0.639 1.959 1.00 82.25 734 TYR A O 1
ATOM 5561 N N . ASP A 1 735 ? -8.533 1.141 3.539 1.00 85.88 735 ASP A N 1
ATOM 5562 C CA . ASP A 1 735 ? -9.704 0.737 2.768 1.00 85.88 735 ASP A CA 1
ATOM 5563 C C . ASP A 1 735 ? -10.141 1.882 1.847 1.00 85.88 735 ASP A C 1
ATOM 5565 O O . ASP A 1 735 ? -10.406 3.002 2.293 1.00 85.88 735 ASP A O 1
ATOM 5569 N N . LEU A 1 736 ? -10.202 1.600 0.547 1.00 87.56 736 LEU A N 1
ATOM 5570 C CA . LEU A 1 736 ? -10.560 2.568 -0.484 1.00 87.56 736 LEU A CA 1
ATOM 5571 C C . LEU A 1 736 ? -12.053 2.899 -0.467 1.00 87.56 736 LEU A C 1
ATOM 5573 O O . LEU A 1 736 ? -12.417 4.022 -0.817 1.00 87.56 736 LEU A O 1
ATOM 5577 N N . ALA A 1 737 ? -12.908 1.954 -0.062 1.00 86.56 737 ALA A N 1
ATOM 5578 C CA . ALA A 1 737 ? -14.354 2.151 -0.060 1.00 86.56 737 ALA A CA 1
ATOM 5579 C C . ALA A 1 737 ? -14.786 3.099 1.064 1.00 86.56 737 ALA A C 1
ATOM 5581 O O . ALA A 1 737 ? -15.455 4.102 0.808 1.00 86.56 737 ALA A O 1
ATOM 5582 N N . SER A 1 738 ? -14.370 2.816 2.300 1.00 79.56 738 SER A N 1
ATOM 5583 C CA . SER A 1 738 ? -14.664 3.668 3.450 1.00 79.56 738 SER A CA 1
ATOM 5584 C C . SER A 1 738 ? -13.746 4.881 3.542 1.00 79.56 738 SER A C 1
ATOM 5586 O O . SER A 1 738 ? -14.024 5.773 4.337 1.00 79.56 738 SER A O 1
ATOM 5588 N N . ARG A 1 739 ? -12.623 4.890 2.810 1.00 80.81 739 ARG A N 1
ATOM 5589 C CA . ARG A 1 739 ? -11.593 5.938 2.869 1.00 80.81 739 ARG A CA 1
ATOM 5590 C C . ARG A 1 739 ? -10.990 6.092 4.267 1.00 80.81 739 ARG A C 1
ATOM 5592 O O . ARG A 1 739 ? -10.761 7.200 4.756 1.00 80.81 739 ARG A O 1
ATOM 5599 N N . ARG A 1 740 ? -10.744 4.967 4.942 1.00 75.00 740 ARG A N 1
ATOM 5600 C CA . ARG A 1 740 ? -10.206 4.949 6.312 1.00 75.00 740 ARG A CA 1
ATOM 5601 C C . ARG A 1 740 ? -9.103 3.911 6.449 1.00 75.00 740 ARG A C 1
ATOM 5603 O O . ARG A 1 740 ? -9.070 2.901 5.750 1.00 75.00 740 ARG A O 1
ATOM 5610 N N . ALA A 1 741 ? -8.186 4.164 7.378 1.00 74.69 741 ALA A N 1
ATOM 5611 C CA . ALA A 1 741 ? -7.147 3.200 7.712 1.00 74.69 741 ALA A CA 1
ATOM 5612 C C . ALA A 1 741 ? -7.761 1.946 8.358 1.00 74.69 741 ALA A C 1
ATOM 5614 O O . ALA A 1 741 ? -8.576 2.053 9.277 1.00 74.69 741 ALA A O 1
ATOM 5615 N N . LEU A 1 742 ? -7.330 0.762 7.920 1.00 75.31 742 LEU A N 1
ATOM 5616 C CA . LEU A 1 742 ? -7.615 -0.488 8.618 1.00 75.31 742 LEU A CA 1
ATOM 5617 C C . LEU A 1 742 ? -6.656 -0.615 9.800 1.00 75.31 742 LEU A C 1
ATOM 5619 O O . LEU A 1 742 ? -5.432 -0.660 9.643 1.00 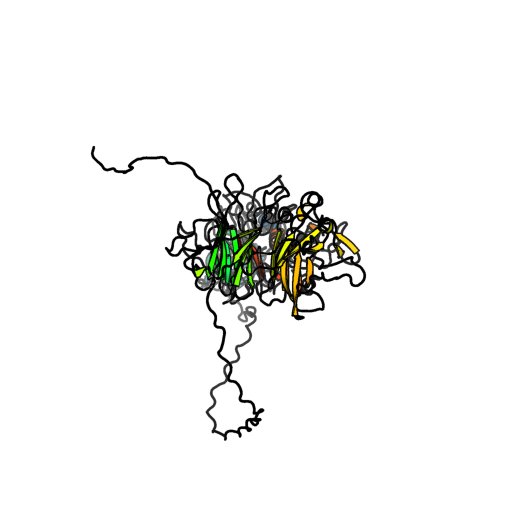75.31 742 LEU A O 1
ATOM 5623 N N . LEU A 1 743 ? -7.231 -0.662 10.997 1.00 71.69 743 LEU A N 1
ATOM 5624 C CA . LEU A 1 743 ? -6.491 -0.844 12.234 1.00 71.69 743 LEU A CA 1
ATOM 5625 C C . LEU A 1 743 ? -6.486 -2.336 12.585 1.00 71.69 743 LEU A C 1
ATOM 5627 O O . LEU A 1 743 ? -7.510 -3.012 12.490 1.00 71.69 743 LEU A O 1
ATOM 5631 N N . PHE A 1 744 ? -5.324 -2.854 12.984 1.00 69.69 744 PHE A N 1
ATOM 5632 C CA . PHE A 1 744 ? -5.165 -4.245 13.406 1.00 69.69 744 PHE A CA 1
ATOM 5633 C C . PHE A 1 744 ? -4.698 -4.272 14.865 1.00 69.69 744 PHE A C 1
ATOM 5635 O O . PHE A 1 744 ? -3.732 -3.574 15.191 1.00 69.69 744 PHE A O 1
ATOM 5642 N N . PRO A 1 745 ? -5.370 -5.032 15.747 1.00 59.66 745 PRO A N 1
ATOM 5643 C CA . PRO A 1 745 ? -4.925 -5.200 17.125 1.00 59.66 745 PRO A CA 1
ATOM 5644 C C . PRO A 1 745 ? -3.607 -5.990 17.172 1.00 59.66 745 PRO A C 1
ATOM 5646 O O . PRO A 1 745 ? -3.325 -6.803 16.292 1.00 59.66 745 PRO A O 1
ATOM 5649 N N . HIS A 1 746 ? -2.781 -5.731 18.190 1.00 50.97 746 HIS A N 1
ATOM 5650 C CA . HIS A 1 746 ? -1.476 -6.388 18.353 1.00 50.97 746 HIS A CA 1
ATOM 5651 C C . HIS A 1 746 ? -1.580 -7.762 19.038 1.00 50.97 746 HIS A C 1
ATOM 5653 O O . HIS A 1 746 ? -0.776 -8.639 18.737 1.00 50.97 746 HIS A O 1
ATOM 5659 N N . ASP A 1 747 ? -2.556 -7.949 19.936 1.00 51.41 747 ASP A N 1
ATOM 5660 C CA . ASP A 1 747 ? -2.709 -9.163 20.744 1.00 51.41 747 ASP A CA 1
ATOM 5661 C C . ASP A 1 747 ? -4.094 -9.801 20.512 1.00 51.41 747 ASP A C 1
ATOM 5663 O O . ASP A 1 747 ? -5.099 -9.096 20.465 1.00 51.41 747 ASP A O 1
ATOM 5667 N N . ASP A 1 748 ? -4.163 -11.139 20.471 1.00 45.22 748 ASP A N 1
ATOM 5668 C CA . ASP A 1 748 ? -5.413 -11.927 20.361 1.00 45.22 748 ASP A CA 1
ATOM 5669 C C . ASP A 1 748 ? -6.338 -11.810 21.589 1.00 45.22 748 ASP A C 1
ATOM 5671 O O . ASP A 1 748 ? -7.451 -12.346 21.621 1.00 45.22 748 ASP A O 1
ATOM 5675 N N . ASN A 1 749 ? -5.890 -11.125 22.643 1.00 46.50 749 ASN A N 1
ATOM 5676 C CA . ASN A 1 749 ? -6.737 -10.841 23.786 1.00 46.50 749 ASN A CA 1
ATOM 5677 C C . ASN A 1 749 ? -7.754 -9.781 23.362 1.00 46.50 749 ASN A C 1
ATOM 5679 O O . ASN A 1 749 ? -7.384 -8.635 23.139 1.00 46.50 749 ASN A O 1
ATOM 5683 N N . GLN A 1 750 ? -9.037 -10.146 23.339 1.00 45.53 750 GLN A N 1
ATOM 5684 C CA . GLN A 1 750 ? -10.204 -9.324 22.958 1.00 45.53 750 GLN A CA 1
ATOM 5685 C C . GLN A 1 750 ? -10.353 -7.979 23.711 1.00 45.53 750 GLN A C 1
ATOM 5687 O O . GLN A 1 750 ? -11.299 -7.237 23.484 1.00 45.53 750 GLN A O 1
ATOM 5692 N N . PHE A 1 751 ? -9.432 -7.676 24.625 1.00 44.94 751 PHE A N 1
ATOM 5693 C CA . PHE A 1 751 ? -9.388 -6.491 25.480 1.00 44.94 751 PHE A CA 1
ATOM 5694 C C . PHE A 1 751 ? -8.082 -5.688 25.322 1.00 44.94 751 PHE A C 1
ATOM 5696 O O . PHE A 1 751 ? -7.837 -4.733 26.061 1.00 44.94 751 PHE A O 1
ATOM 5703 N N . GLY A 1 752 ? -7.193 -6.136 24.430 1.00 46.22 752 GLY A N 1
ATOM 5704 C CA . GLY A 1 752 ? -5.878 -5.573 24.171 1.00 46.22 752 GLY A CA 1
ATOM 5705 C C . GLY A 1 752 ? -5.962 -4.423 23.179 1.00 46.22 752 GLY A C 1
ATOM 5706 O O . GLY A 1 752 ? -5.992 -4.641 21.976 1.00 46.22 752 GLY A O 1
ATOM 5707 N N . PHE A 1 753 ? -5.994 -3.214 23.733 1.00 52.19 753 PHE A N 1
ATOM 5708 C CA . PHE A 1 753 ? -5.548 -1.932 23.178 1.00 52.19 753 PHE A CA 1
ATOM 5709 C C . PHE A 1 753 ? -4.905 -2.001 21.773 1.00 52.19 753 PHE A C 1
ATOM 5711 O O . PHE A 1 753 ? -3.933 -2.736 21.554 1.00 52.19 753 PHE A O 1
ATOM 5718 N N . TYR A 1 754 ? -5.329 -1.125 20.857 1.00 47.97 754 TYR A N 1
ATOM 5719 C CA . TYR A 1 754 ? -4.436 -0.697 19.781 1.00 47.97 754 TYR A CA 1
ATOM 5720 C C . TYR A 1 754 ? -3.267 -0.017 20.485 1.00 47.97 754 TYR A C 1
ATOM 5722 O O . TYR A 1 754 ? -3.450 1.066 21.012 1.00 47.97 754 TYR A O 1
ATOM 5730 N N . ARG A 1 755 ? -2.081 -0.628 20.597 1.00 43.72 755 ARG A N 1
ATOM 5731 C CA . ARG A 1 755 ? -0.919 0.025 21.232 1.00 43.72 755 ARG A CA 1
ATOM 5732 C C . ARG A 1 755 ? -0.560 1.334 20.518 1.00 43.72 755 ARG A C 1
ATOM 5734 O O . ARG A 1 755 ? 0.338 1.367 19.694 1.00 43.72 755 ARG A O 1
ATOM 5741 N N . TYR A 1 756 ? -1.228 2.433 20.881 1.00 41.28 756 TYR A N 1
ATOM 5742 C CA . TYR A 1 756 ? -0.858 3.811 20.596 1.00 41.28 756 TYR A CA 1
ATOM 5743 C C . TYR A 1 756 ? 0.277 4.171 21.537 1.00 41.28 756 TYR A C 1
ATOM 5745 O O . TYR A 1 756 ? 0.079 4.339 22.739 1.00 41.28 756 TYR A O 1
ATOM 5753 N N . TRP A 1 757 ? 1.493 4.262 21.010 1.00 33.72 757 TRP A N 1
ATOM 5754 C CA . TRP A 1 757 ? 2.646 4.602 21.827 1.00 33.72 757 TRP A CA 1
ATOM 5755 C C . TRP A 1 757 ? 3.211 5.991 21.503 1.00 33.72 757 TRP A C 1
ATOM 5757 O O . TRP A 1 757 ? 3.377 6.369 20.342 1.00 33.72 757 TRP A O 1
ATOM 5767 N N . PHE A 1 758 ? 3.555 6.724 22.570 1.00 32.69 758 PHE A N 1
ATOM 5768 C CA . PHE A 1 758 ? 4.157 8.059 22.572 1.00 32.69 758 PHE A CA 1
ATOM 5769 C C . PHE A 1 758 ? 5.624 8.019 23.012 1.00 32.69 758 PHE A C 1
ATOM 5771 O O . PHE A 1 758 ? 5.914 8.263 24.173 1.00 32.69 758 PHE A O 1
ATOM 5778 N N . GLY A 1 759 ? 6.557 7.817 22.080 1.00 29.47 759 GLY A N 1
ATOM 5779 C CA . GLY A 1 759 ? 7.961 8.242 22.214 1.00 29.47 759 GLY A CA 1
ATOM 5780 C C . GLY A 1 759 ? 8.863 7.510 23.238 1.00 29.47 759 GLY A C 1
ATOM 5781 O O . GLY A 1 759 ? 8.551 7.366 24.411 1.00 29.47 759 GLY A O 1
ATOM 5782 N N . GLY A 1 760 ? 10.064 7.108 22.787 1.00 28.23 760 GLY A N 1
ATOM 5783 C CA . GLY A 1 760 ? 11.017 6.257 23.529 1.00 28.23 760 GLY A CA 1
ATOM 5784 C C . GLY A 1 760 ? 11.715 5.174 22.672 1.00 28.23 760 GLY A C 1
ATOM 5785 O O . GLY A 1 760 ? 11.237 4.067 22.478 1.00 28.23 760 GLY A O 1
ATOM 5786 N N . ASN A 1 761 ? 12.907 5.468 22.152 1.00 32.81 761 ASN A N 1
ATOM 5787 C CA . ASN A 1 761 ? 13.712 4.525 21.354 1.00 32.81 761 ASN A CA 1
ATOM 5788 C C . ASN A 1 761 ? 14.352 3.385 22.195 1.00 32.81 761 ASN A C 1
ATOM 5790 O O . ASN A 1 761 ? 15.518 3.055 21.966 1.00 32.81 761 ASN A O 1
ATOM 5794 N N . THR A 1 762 ? 13.686 2.834 23.216 1.00 35.91 762 THR A N 1
ATOM 5795 C CA . THR A 1 762 ? 14.312 1.856 24.123 1.00 35.91 762 THR A CA 1
ATOM 5796 C C . THR A 1 762 ? 13.780 0.437 23.918 1.00 35.91 762 THR A C 1
ATOM 5798 O O . THR A 1 762 ? 12.571 0.257 23.962 1.00 35.91 762 THR A O 1
ATOM 5801 N N . PRO A 1 763 ? 14.656 -0.585 23.839 1.00 38.34 763 PRO A N 1
ATOM 5802 C CA . PRO A 1 763 ? 14.281 -2.007 23.748 1.00 38.34 763 PRO A CA 1
ATOM 5803 C C . PRO A 1 763 ? 13.394 -2.546 24.887 1.00 38.34 763 PRO A C 1
ATOM 5805 O O . PRO A 1 763 ? 12.971 -3.693 24.835 1.00 38.34 763 PRO A O 1
ATOM 5808 N N . ALA A 1 764 ? 13.172 -1.758 25.944 1.00 36.72 764 ALA A N 1
ATOM 5809 C CA . ALA A 1 764 ? 12.373 -2.132 27.108 1.00 36.72 764 ALA A CA 1
ATOM 5810 C C . ALA A 1 764 ? 10.869 -1.836 26.951 1.00 36.72 764 ALA A C 1
ATOM 5812 O O . ALA A 1 764 ? 10.087 -2.385 27.717 1.00 36.72 764 ALA A O 1
ATOM 5813 N N . ASP A 1 765 ? 10.482 -1.025 25.959 1.00 39.41 765 ASP A N 1
ATOM 5814 C CA . ASP A 1 765 ? 9.089 -0.767 25.587 1.00 39.41 765 ASP A CA 1
ATOM 5815 C C . ASP A 1 765 ? 8.951 -1.067 24.090 1.00 39.41 765 ASP A C 1
ATOM 5817 O O . ASP A 1 765 ? 9.472 -0.296 23.274 1.00 39.41 765 ASP A O 1
ATOM 5821 N N . PRO A 1 766 ? 8.325 -2.190 23.688 1.00 41.78 766 PRO A N 1
ATOM 5822 C CA . PRO A 1 766 ? 8.111 -2.454 22.277 1.00 41.78 766 PRO A CA 1
ATOM 5823 C C . PRO A 1 766 ? 7.270 -1.306 21.703 1.00 41.78 766 PRO A C 1
ATOM 5825 O O . PRO A 1 766 ? 6.252 -0.933 22.297 1.00 41.78 766 PRO A O 1
ATOM 5828 N N . PRO A 1 767 ? 7.701 -0.701 20.588 1.00 45.84 767 PRO A N 1
ATOM 5829 C CA . PRO A 1 767 ? 6.972 0.397 19.981 1.00 45.84 767 PRO A CA 1
ATOM 5830 C C . PRO A 1 767 ? 5.554 -0.070 19.636 1.00 45.84 767 PRO A C 1
ATOM 5832 O O . PRO A 1 767 ? 5.348 -1.172 19.135 1.00 45.84 767 PRO A O 1
ATOM 5835 N N . GLY A 1 768 ? 4.571 0.756 19.973 1.00 42.94 768 GLY A N 1
ATOM 5836 C CA . GLY A 1 768 ? 3.175 0.486 19.670 1.00 42.94 768 GLY A CA 1
ATOM 5837 C C . GLY A 1 768 ? 2.935 0.467 18.160 1.00 42.94 768 GLY A C 1
ATOM 5838 O O . GLY A 1 768 ? 3.288 1.433 17.477 1.00 42.94 768 GLY A O 1
ATOM 5839 N N . LEU A 1 769 ? 2.404 -0.648 17.645 1.00 45.12 769 LEU A N 1
ATOM 5840 C CA . LEU A 1 769 ? 2.289 -0.890 16.208 1.00 45.12 769 LEU A CA 1
ATOM 5841 C C . LEU A 1 769 ? 0.922 -0.450 15.651 1.00 45.12 769 LEU A C 1
ATOM 5843 O O . LEU A 1 769 ? -0.111 -0.888 16.145 1.00 45.12 769 LEU A O 1
ATOM 5847 N N . PHE A 1 770 ? 0.922 0.359 14.579 1.00 46.91 770 PHE A N 1
ATOM 5848 C CA . PHE A 1 770 ? -0.269 0.687 13.769 1.00 46.91 770 PHE A CA 1
ATOM 5849 C C . PHE A 1 770 ? -0.283 -0.016 12.423 1.00 46.91 770 PHE A C 1
ATOM 5851 O O . PHE A 1 770 ? 0.389 0.435 11.497 1.00 46.91 770 PHE A O 1
ATOM 5858 N N . GLY A 1 771 ? -1.093 -1.056 12.272 1.00 59.66 771 GLY A N 1
ATOM 5859 C CA . GLY A 1 771 ? -1.316 -1.712 10.984 1.00 59.66 771 GLY A CA 1
ATOM 5860 C C . GLY A 1 771 ? -1.095 -3.217 11.050 1.00 59.66 771 GLY A C 1
ATOM 5861 O O . GLY A 1 771 ? -0.898 -3.769 12.129 1.00 59.66 771 GLY A O 1
ATOM 5862 N N . PHE A 1 772 ? -1.149 -3.881 9.897 1.00 71.00 772 PHE A N 1
ATOM 5863 C CA . PHE A 1 772 ? -1.115 -5.336 9.814 1.00 71.00 772 PHE A CA 1
ATOM 5864 C C . PHE A 1 772 ? 0.189 -5.881 10.402 1.00 71.00 772 PHE A C 1
ATOM 5866 O O . PHE A 1 772 ? 1.292 -5.611 9.904 1.00 71.00 772 PHE A O 1
ATOM 5873 N N . ASN A 1 773 ? 0.062 -6.641 11.488 1.00 71.00 773 ASN A N 1
ATOM 5874 C CA . ASN A 1 773 ? 1.203 -7.184 12.195 1.00 71.00 773 ASN A CA 1
ATOM 5875 C C . ASN A 1 773 ? 1.714 -8.443 11.485 1.00 71.00 773 ASN A C 1
ATOM 5877 O O . ASN A 1 773 ? 1.164 -9.527 11.632 1.00 71.00 773 ASN A O 1
ATOM 5881 N N . LEU A 1 774 ? 2.811 -8.314 10.732 1.00 69.06 774 LEU A N 1
ATOM 5882 C CA . LEU A 1 774 ? 3.514 -9.495 10.217 1.00 69.06 774 LEU A CA 1
ATOM 5883 C C . LEU A 1 774 ? 4.159 -10.346 11.331 1.00 69.06 774 LEU A C 1
ATOM 5885 O O . LEU A 1 774 ? 4.475 -11.493 11.055 1.00 69.06 774 LEU A O 1
ATOM 5889 N N . THR A 1 775 ? 4.416 -9.832 12.539 1.00 65.31 775 THR A N 1
ATOM 5890 C CA . THR A 1 775 ? 5.264 -10.470 13.564 1.00 65.31 775 THR A CA 1
ATOM 5891 C C . THR A 1 775 ? 4.451 -11.195 14.637 1.00 65.31 775 THR A C 1
ATOM 5893 O O . THR A 1 775 ? 3.728 -10.530 15.370 1.00 65.31 775 THR A O 1
ATOM 5896 N N . PRO A 1 776 ? 4.673 -12.503 14.853 1.00 49.41 776 PRO A N 1
ATOM 5897 C CA . PRO A 1 776 ? 4.167 -13.167 16.050 1.00 49.41 776 PRO A CA 1
ATOM 5898 C C . PRO A 1 776 ? 4.949 -12.792 17.329 1.00 49.41 776 PRO A C 1
ATOM 5900 O O . PRO A 1 776 ? 4.318 -12.440 18.313 1.00 49.41 776 PRO A O 1
ATOM 5903 N N . ASP A 1 777 ? 6.302 -12.781 17.331 1.00 46.88 777 ASP A N 1
ATOM 5904 C CA . ASP A 1 777 ? 7.059 -12.833 18.609 1.00 46.88 777 ASP A CA 1
ATOM 5905 C C . ASP A 1 777 ? 8.405 -12.046 18.738 1.00 46.88 777 ASP A C 1
ATOM 5907 O O . ASP A 1 777 ? 9.104 -12.231 19.737 1.00 46.88 777 ASP A O 1
ATOM 5911 N N . SER A 1 778 ? 8.841 -11.170 17.807 1.00 46.22 778 SER A N 1
ATOM 5912 C CA . SER A 1 778 ? 10.114 -10.410 17.992 1.00 46.22 778 SER A CA 1
ATOM 5913 C C . SER A 1 778 ? 10.237 -9.054 17.251 1.00 46.22 778 SER A C 1
ATOM 5915 O O . SER A 1 778 ? 10.022 -8.996 16.038 1.00 46.22 778 SER A O 1
ATOM 5917 N N . PRO A 1 779 ? 10.661 -7.961 17.928 1.00 48.66 779 PRO A N 1
ATOM 5918 C CA . PRO A 1 779 ? 10.720 -6.603 17.368 1.00 48.66 779 PRO A CA 1
ATOM 5919 C C . PRO A 1 779 ? 11.918 -6.304 16.438 1.00 48.66 779 PRO A C 1
ATOM 5921 O O . PRO A 1 779 ? 11.931 -5.250 15.803 1.00 48.66 779 PRO A O 1
ATOM 5924 N N . ASP A 1 780 ? 12.916 -7.190 16.321 1.00 44.38 780 ASP A N 1
ATOM 5925 C CA . ASP A 1 780 ? 14.220 -6.832 15.726 1.00 44.38 780 ASP A CA 1
ATOM 5926 C C . ASP A 1 780 ? 14.407 -7.192 14.227 1.00 44.38 780 ASP A C 1
ATOM 5928 O O . ASP A 1 780 ? 15.431 -6.828 13.640 1.00 44.38 780 ASP A O 1
ATOM 5932 N N . VAL A 1 781 ? 13.451 -7.867 13.563 1.00 48.53 781 VAL A N 1
ATOM 5933 C CA . VAL A 1 781 ? 13.700 -8.521 12.243 1.00 48.53 781 VAL A CA 1
ATOM 5934 C C . VAL A 1 781 ? 12.779 -8.066 11.085 1.00 48.53 781 VAL A C 1
ATOM 5936 O O . VAL A 1 781 ? 12.766 -8.651 10.007 1.00 48.53 781 VAL A O 1
ATOM 5939 N N . THR A 1 782 ? 12.016 -6.983 11.228 1.00 52.62 782 THR A N 1
ATOM 5940 C CA . THR A 1 782 ? 10.750 -6.822 10.475 1.00 52.62 782 THR A CA 1
ATOM 5941 C C . THR A 1 782 ? 10.764 -5.869 9.271 1.00 52.62 782 THR A C 1
ATOM 5943 O O . THR A 1 782 ? 9.763 -5.233 8.947 1.00 52.62 782 THR A O 1
ATOM 5946 N N . TRP A 1 783 ? 11.894 -5.712 8.583 1.00 63.41 783 TRP A N 1
ATOM 5947 C CA . TRP A 1 783 ? 11.973 -4.703 7.521 1.00 63.41 783 TRP A CA 1
ATOM 5948 C C . TRP A 1 783 ? 11.308 -5.239 6.252 1.00 63.41 783 TRP A C 1
ATOM 5950 O O . TRP A 1 783 ? 11.883 -6.095 5.582 1.00 63.41 783 TRP A O 1
ATOM 5960 N N . THR A 1 784 ? 10.130 -4.718 5.908 1.00 73.06 784 THR A N 1
ATOM 5961 C CA . THR A 1 784 ? 9.473 -4.985 4.623 1.00 73.06 784 THR A CA 1
ATOM 5962 C C . THR A 1 784 ? 10.356 -4.486 3.475 1.00 73.06 784 THR A C 1
ATOM 5964 O O . THR A 1 784 ? 10.730 -3.311 3.409 1.00 73.06 784 THR A O 1
ATOM 5967 N N . ARG A 1 785 ? 10.717 -5.397 2.572 1.00 75.56 785 ARG A N 1
ATOM 5968 C CA . ARG A 1 785 ? 11.622 -5.192 1.432 1.00 75.56 785 ARG A CA 1
ATOM 5969 C C . ARG A 1 785 ? 10.917 -5.122 0.093 1.00 75.56 785 ARG A C 1
ATOM 5971 O O . ARG A 1 785 ? 11.556 -4.681 -0.851 1.00 75.56 785 ARG A O 1
ATOM 5978 N N . GLY A 1 786 ? 9.651 -5.521 0.020 1.00 80.62 786 GLY A N 1
ATOM 5979 C CA . GLY A 1 786 ? 8.830 -5.435 -1.181 1.00 80.62 786 GLY A CA 1
ATOM 5980 C C . GLY A 1 786 ? 7.453 -6.047 -0.984 1.00 80.62 786 GLY A C 1
ATOM 5981 O O . GLY A 1 786 ? 7.251 -6.846 -0.066 1.00 80.62 786 GLY A O 1
ATOM 5982 N N . LEU A 1 787 ? 6.525 -5.645 -1.847 1.00 87.38 787 LEU A N 1
ATOM 5983 C CA . LEU A 1 787 ? 5.127 -6.055 -1.832 1.00 87.38 787 LEU A CA 1
ATOM 5984 C C . LEU A 1 787 ? 4.701 -6.437 -3.249 1.00 87.38 787 LEU A C 1
ATOM 5986 O O . LEU A 1 787 ? 5.001 -5.702 -4.186 1.00 87.38 787 LEU A O 1
ATOM 5990 N N . VAL A 1 788 ? 4.004 -7.561 -3.408 1.00 92.94 788 VAL A N 1
ATOM 5991 C CA . VAL A 1 788 ? 3.386 -7.960 -4.682 1.00 92.94 788 VAL A CA 1
ATOM 5992 C C . VAL A 1 788 ? 1.976 -8.477 -4.423 1.00 92.94 788 VAL A C 1
ATOM 5994 O O . VAL A 1 788 ? 1.760 -9.264 -3.503 1.00 92.94 788 VAL A O 1
ATOM 5997 N N . TYR A 1 789 ? 1.024 -8.034 -5.238 1.00 94.69 789 TYR A N 1
ATOM 5998 C CA . TYR A 1 789 ? -0.353 -8.518 -5.241 1.00 94.69 789 TYR A CA 1
ATOM 5999 C C . TYR A 1 789 ? -0.488 -9.666 -6.240 1.00 94.69 789 TYR A C 1
ATOM 6001 O O . TYR A 1 789 ? -0.025 -9.548 -7.373 1.00 94.69 789 TYR A O 1
ATOM 6009 N N . LYS A 1 790 ? -1.130 -10.764 -5.838 1.00 94.00 790 LYS A N 1
ATOM 6010 C CA . LYS A 1 790 ? -1.413 -11.899 -6.714 1.00 94.00 790 LYS A CA 1
ATOM 6011 C C . LYS A 1 790 ? -2.844 -12.391 -6.552 1.00 94.00 790 LYS A C 1
ATOM 6013 O O . LYS A 1 790 ? -3.314 -12.592 -5.437 1.00 94.00 790 LYS A O 1
ATOM 6018 N N . ARG A 1 791 ? -3.496 -12.660 -7.678 1.00 90.81 791 ARG A N 1
ATOM 6019 C CA . ARG A 1 791 ? -4.786 -13.347 -7.760 1.00 90.81 791 ARG A CA 1
ATOM 6020 C C . ARG A 1 791 ? -4.581 -14.655 -8.523 1.00 90.81 791 ARG A C 1
ATOM 6022 O O . ARG A 1 791 ? -3.920 -14.629 -9.561 1.00 90.81 791 ARG A O 1
ATOM 6029 N N . PHE A 1 792 ? -5.123 -15.751 -7.998 1.00 85.75 792 PHE A N 1
ATOM 6030 C CA . PHE A 1 792 ? -5.011 -17.100 -8.564 1.00 85.75 792 PHE A CA 1
ATOM 6031 C C . PHE A 1 792 ? -6.382 -17.672 -8.886 1.00 85.75 792 PHE A C 1
ATOM 6033 O O . PHE A 1 792 ? -7.321 -17.362 -8.120 1.00 85.75 792 PHE A O 1
#

Sequence (792 aa):
MNATRWTALTLLALALGTAGCGDSDSTPVASDDSSSMDSTSETPQTSETPQTSETPQTSEAPQTSETPQTSETPQTSETPQTSETPTSTQPPPTGDASLQWRSLFGSNVQQGSPWSGQVVQGVAWDGDSPLVFMLCATEDATCASPILIREVTTEERTAGGGFPLIQPSSGPTTVVGDLPAGEYLVMIFLDHRRSRDAGFAWNSGFETRETAWGGVVSEWDIMMSANESNADGNLPPQTVSVTLVDNETADLGDIFLRHFHERDLSPERPVEDATVVVATRSGLRFIDLRTWELFSEEGFLGPEYEFMPRDANNEAFESAICGLVDGPGNTVWVLYEGGRTLAGFAIQYDVEARSTLHGGNRVLFPQPPPGVTQVTNPCRAIYHEHDDAGFLFATNAQANGADAPREGVWYANVSDLGAGDITAGLLDRNADDILRVGIGNLAAHEGILYLSLSPNSQDHENFAPAFTLDRHNVMVAPIGTDGRPDVTPDDGDFRIWQGQNFNRGFPTRIGTQVFDVPCIEEDKGFAGLAVAPFHDGRTLLFQGVCTEVSVFDTATGQRIDYSGTSGLNLGINGALYGFGFTEFSLSPDGRILWALPQYASRVNFSFATAGTDTRREGTRHMFLPIDLSTGDQPLAHAEWATGNIDEYAGPTATSNIDSPEDDPGVDLRHAWYHAYHYSFYDLQGYGFQSGTVPTAPTFLATETTLIMRGSGSAQAIGGTSRAALGKASNLAVYDLASRRALLFPHDDNQFGFYRYWFGGNTPADPPGLFGFNLTPDSPDVTWTRGLVYKRF

Secondary structure (DSSP, 8-state):
------------------------------------------------PPPP------PPPPP-PPPPP-PPPPP--------------SPPP--SEEEEEEEEE-TTTTTS-HHHHHHHHHHHHH----EEEEEE-TT-TT-SS-SEEEEPPHHHHTTTS--SS--SS--PEEEEEEEPSEEEEEEEEE--HHHHHTT--TTS-------GGGG---TT-EEEE-S-TT--S-PPB--EEEEE-TT-EEEEEEEEEEEEP----PPPPPP-S-EEEEE-SS-EEEEETTTTEEE--B-SSSS-B-B--B-TTS-B--S-EEEEEE-STTEEEEEE--BTTB-EEEEEEETTTTEESGGG-EEEEPPPPTT--------EEEEEEETTEEEEEEE-TT--STT-S---EEEEE-TTGGGS-EEPEEE-TTT-GGGGG----EEEETTEEEEEE---TTTTTTTS-GGGTTEEEEEEEEBPTTS-B--SPBTTB--EEEEEETT--EEEEETTEEEEEPPPGGGTT--EEEEEE-TTS-EEEEEE-SSEEEEEETTT-PBP--SSSSSS--EEE-TTT-EEEEEEEE-TTSSEEEEEEEE--SSEEEEEPTTSS-EEEEE--EEEEEE-SSSSS-EE-HHHHSSBTTS-PPPS-SSSSPPPS-B-SEETTHHHHHHHHHH----TT--S-SS---SS-SEEE-SSEEEEE-------SSS-----S-TT-SEEEEETTTTEEEP--SSSSTT-----------TTSPPPP-SB---SS-TTS----EEEEE--

Radius of gyration: 35.39 Å; chains: 1; bounding box: 109×76×119 Å

Foldseek 3Di:
DDDDDDDDDDDDDDDDDDDDDDDDDDDDDDDDDDDDDDDDDDDDDDDDDDDDDDDDDDDDDDDDDDDDDDDDDDDDPDDPDDPDDPPPPDDQQFFQWKEKEWEAAAPCQCPDALLSVVLVVQQQPVLPKWKKKFWAAPPQFLCLPTSDIDTADQCQQQPPNFDSGHYNPGGTMGMDGRDDFDKTWMKMKIQTPLCVVVQLALPGPDDAPDSGPNRRDAQSMWIWADDDRDDDDQHFHGIDMDGIDRPYYHYPYYTHGRHRAHTQPFDDQDADQWWKWFAFQAAIWIAHSRVRDIDFCADPPPRPTHLFAAALVRHGPPFTFQFWEDDPAQKIKTWGFADPPGFTWIFIARNVVSYTPLRGAIATEDFDDPPDPDGFGQQAWYWDDEPNWIKIKTWRLQDDDPDGDKTWIWMAGCRCSNVHHHYTDTGIVVNAVQNNQHFQEWDDDHQKIKTWGQAAPVCCVGGDPPQRHQFTKIFIFGQDPRRDTHQDDDVPHTRIQTHDGQAFFAFDDFPNDTDGFGFDPSQRRHWAWDWAAAQVGFIWIWIAGFQFIWIAGPVPSDTACPPVPDDRHRGEGRQLAATRQHAWAAEPVRFKIKTFHQWFHPQWFWFDAPPDPDIDTDTWHFIFIWGRNDDPDIYGDPQQAFADNQVTQGDADDDDHTHGRGDGHQTLCQVVVVLCSSHVDDPPQAIADPDSSRGEHQWYHYNFKIKGAADDDPDDPDPGHYDPDRVPAGIWMATNVNSGTRFDFPDPPPRGDQPSDDDDPDPVDQRRYGHSHPDDDDRPGRGGSYMDMHRD

pLDDT: mean 70.51, std 21.89, range [25.58, 97.88]